Protein AF-A0A3E3I8R4-F1 (afdb_monomer_lite)

Structure (mmCIF, N/CA/C/O backbone):
data_AF-A0A3E3I8R4-F1
#
_entry.id   AF-A0A3E3I8R4-F1
#
loop_
_atom_site.group_PDB
_atom_site.id
_atom_site.type_symbol
_atom_site.label_atom_id
_atom_site.label_alt_id
_atom_site.label_comp_id
_atom_site.label_asym_id
_atom_site.label_entity_id
_atom_site.label_seq_id
_atom_site.pdbx_PDB_ins_code
_atom_site.Cartn_x
_atom_site.Cartn_y
_atom_site.Cartn_z
_atom_site.occupancy
_atom_site.B_iso_or_equiv
_atom_site.auth_seq_id
_atom_site.auth_comp_id
_atom_site.auth_asym_id
_atom_site.auth_atom_id
_atom_site.pdbx_PDB_model_num
ATOM 1 N N . MET A 1 1 ? -31.886 7.170 -50.431 1.00 60.31 1 MET A N 1
ATOM 2 C CA . MET A 1 1 ? -30.454 7.549 -50.516 1.00 60.31 1 MET A CA 1
ATOM 3 C C . MET A 1 1 ? -29.808 7.902 -49.173 1.00 60.31 1 MET A C 1
ATOM 5 O O . MET A 1 1 ? -28.886 7.204 -48.770 1.00 60.31 1 MET A O 1
ATOM 9 N N . MET A 1 2 ? -30.218 8.964 -48.461 1.00 74.00 2 MET A N 1
ATOM 10 C CA . MET A 1 2 ? -29.467 9.435 -47.271 1.00 74.00 2 MET A CA 1
ATOM 11 C C . MET A 1 2 ? -29.488 8.436 -46.097 1.00 74.00 2 MET A C 1
ATOM 13 O O . MET A 1 2 ? -28.448 8.184 -45.492 1.00 74.00 2 MET A O 1
ATOM 17 N N . ASN A 1 3 ? -30.635 7.794 -45.838 1.00 75.12 3 ASN A N 1
ATOM 18 C CA . ASN A 1 3 ? -30.740 6.696 -44.865 1.00 75.12 3 ASN A CA 1
ATOM 19 C C . ASN A 1 3 ? -29.823 5.512 -45.218 1.00 75.12 3 ASN A C 1
ATOM 21 O O . ASN A 1 3 ? -29.057 5.055 -44.375 1.00 75.12 3 ASN A O 1
ATOM 25 N N . GLU A 1 4 ? -29.839 5.058 -46.474 1.00 76.19 4 GLU A N 1
ATOM 26 C CA . GLU A 1 4 ? -28.987 3.957 -46.951 1.00 76.19 4 GLU A CA 1
ATOM 27 C C . GLU A 1 4 ? -27.498 4.280 -46.778 1.00 76.19 4 GLU A C 1
ATOM 29 O O . GLU A 1 4 ? -26.729 3.416 -46.367 1.00 76.19 4 GLU A O 1
ATOM 34 N N . PHE A 1 5 ? -27.087 5.535 -47.003 1.00 80.88 5 PHE A N 1
ATOM 35 C CA . PHE A 1 5 ? -25.712 5.967 -46.750 1.00 80.88 5 PHE A CA 1
ATOM 36 C C . PHE A 1 5 ? -25.342 5.913 -45.258 1.00 80.88 5 PHE A C 1
ATOM 38 O O . PHE A 1 5 ? -24.256 5.450 -44.916 1.00 80.88 5 PHE A O 1
ATOM 45 N N . LEU A 1 6 ? -26.224 6.355 -44.354 1.00 80.44 6 LEU A N 1
ATOM 46 C CA . LEU A 1 6 ? -25.976 6.282 -42.906 1.00 80.44 6 LEU A CA 1
ATOM 47 C C . LEU A 1 6 ? -25.886 4.825 -42.414 1.00 80.44 6 LEU A C 1
ATOM 49 O O . LEU A 1 6 ? -25.048 4.502 -41.571 1.00 80.44 6 LEU A O 1
ATOM 53 N N . LEU A 1 7 ? -26.689 3.930 -42.988 1.00 78.19 7 LEU A N 1
ATOM 54 C CA . LEU A 1 7 ? -26.685 2.494 -42.692 1.00 78.19 7 LEU A CA 1
ATOM 55 C C . LEU A 1 7 ? -25.451 1.783 -43.285 1.00 78.19 7 LEU A C 1
ATOM 57 O O . LEU A 1 7 ? -24.841 0.927 -42.634 1.00 78.19 7 LEU A O 1
ATOM 61 N N . LEU A 1 8 ? -25.003 2.198 -44.473 1.00 82.44 8 LEU A N 1
ATOM 62 C CA . LEU A 1 8 ? -23.723 1.802 -45.066 1.00 82.44 8 LEU A CA 1
ATOM 63 C C . LEU A 1 8 ? -22.542 2.256 -44.190 1.00 82.44 8 LEU A C 1
ATOM 65 O O . LEU A 1 8 ? -21.675 1.450 -43.857 1.00 82.44 8 LEU A O 1
ATOM 69 N N . LEU A 1 9 ? -22.539 3.512 -43.738 1.00 84.94 9 LEU A N 1
ATOM 70 C CA . LEU A 1 9 ? -21.526 4.061 -42.833 1.00 84.94 9 LEU A CA 1
ATOM 71 C C . LEU A 1 9 ? -21.472 3.286 -41.506 1.00 84.94 9 LEU A C 1
ATOM 73 O O . LEU A 1 9 ? -20.385 2.906 -41.060 1.00 84.94 9 LEU A O 1
ATOM 77 N N . LEU A 1 10 ? -22.627 3.011 -40.890 1.00 85.06 10 LEU A N 1
ATOM 78 C CA . LEU A 1 10 ? -22.712 2.268 -39.632 1.00 85.06 10 LEU A CA 1
ATOM 79 C C . LEU A 1 10 ? -22.219 0.824 -39.793 1.00 85.06 10 LEU A C 1
ATOM 81 O O . LEU A 1 10 ? -21.424 0.355 -38.979 1.00 85.06 10 LEU A O 1
ATOM 85 N N . SER A 1 11 ? -22.612 0.134 -40.867 1.00 83.88 11 SER A N 1
ATOM 86 C CA . SER A 1 11 ? -22.164 -1.239 -41.141 1.00 83.88 11 SER A CA 1
ATOM 87 C C . SER A 1 11 ? -20.676 -1.319 -41.525 1.00 83.88 11 SER A C 1
ATOM 89 O O . SER A 1 11 ? -19.992 -2.260 -41.112 1.00 83.88 11 SER A O 1
ATOM 91 N N . MET A 1 12 ? -20.114 -0.311 -42.206 1.00 85.75 12 MET A N 1
ATOM 92 C CA . MET A 1 12 ? -18.659 -0.152 -42.385 1.00 85.75 12 MET A CA 1
ATOM 93 C C . MET A 1 12 ? -17.932 0.092 -41.053 1.00 85.75 12 MET A C 1
ATOM 95 O O . MET A 1 12 ? -16.847 -0.449 -40.834 1.00 85.75 12 MET A O 1
ATOM 99 N N . SER A 1 13 ? -18.537 0.855 -40.138 1.00 88.75 13 SER A N 1
ATOM 100 C CA . SER A 1 13 ? -17.986 1.083 -38.798 1.00 88.75 13 SER A CA 1
ATOM 101 C C . SER A 1 13 ? -17.999 -0.192 -37.945 1.00 88.75 13 SER A C 1
ATOM 103 O O . SER A 1 13 ? -16.994 -0.529 -37.323 1.00 88.75 13 SER A O 1
ATOM 105 N N . LEU A 1 14 ? -19.109 -0.938 -37.949 1.00 86.44 14 LEU A N 1
ATOM 106 C CA . LEU A 1 14 ? -19.294 -2.166 -37.169 1.00 86.44 14 LEU A CA 1
ATOM 107 C C . LEU A 1 14 ? -18.367 -3.300 -37.637 1.00 86.44 14 LEU A C 1
ATOM 109 O O . LEU A 1 14 ? -17.674 -3.912 -36.826 1.00 86.44 14 LEU A O 1
ATOM 113 N N . SER A 1 15 ? -18.302 -3.545 -38.946 1.00 84.56 15 SER A N 1
ATOM 114 C CA . SER A 1 15 ? -17.412 -4.556 -39.542 1.00 84.56 15 SER A CA 1
ATOM 115 C C . SER A 1 15 ? -15.927 -4.229 -39.337 1.00 84.56 15 SER A C 1
ATOM 117 O O . SER A 1 15 ? -15.146 -5.108 -38.966 1.00 84.56 15 SER A O 1
ATOM 119 N N . GLY A 1 16 ? -15.535 -2.959 -39.494 1.00 86.06 16 GLY A N 1
ATOM 120 C CA . GLY A 1 16 ? -14.189 -2.486 -39.165 1.00 86.06 16 GLY A CA 1
ATOM 121 C C . GLY A 1 16 ? -13.847 -2.659 -37.683 1.00 86.06 16 GLY A C 1
ATOM 122 O O . GLY A 1 16 ? -12.745 -3.100 -37.356 1.00 86.06 16 GLY A O 1
ATOM 123 N N . THR A 1 17 ? -14.803 -2.397 -36.785 1.00 89.75 17 THR A N 1
ATOM 124 C CA . THR A 1 17 ? -14.668 -2.655 -35.343 1.00 89.75 17 THR A CA 1
ATOM 125 C C . THR A 1 17 ? -14.473 -4.138 -35.041 1.00 89.75 17 THR A C 1
ATOM 127 O O . THR A 1 17 ? -13.558 -4.478 -34.296 1.00 89.75 17 THR A O 1
ATOM 130 N N . LEU A 1 18 ? -15.272 -5.030 -35.634 1.00 87.50 18 LEU A N 1
ATOM 131 C CA . LEU A 1 18 ? -15.148 -6.477 -35.430 1.00 87.50 18 LEU A CA 1
ATOM 132 C C . LEU A 1 18 ? -13.765 -6.989 -35.868 1.00 87.50 18 LEU A C 1
ATOM 134 O O . LEU A 1 18 ? -13.104 -7.714 -35.122 1.00 87.50 18 LEU A O 1
ATOM 138 N N . LEU A 1 19 ? -13.280 -6.537 -37.030 1.00 85.75 19 LEU A N 1
ATOM 139 C CA . LEU A 1 19 ? -11.938 -6.856 -37.523 1.00 85.75 19 LEU A CA 1
ATOM 140 C C . LEU A 1 19 ? -10.833 -6.290 -36.610 1.00 85.75 19 LEU A C 1
ATOM 142 O O . LEU A 1 19 ? -9.842 -6.971 -36.336 1.00 85.75 19 LEU A O 1
ATOM 146 N N . ALA A 1 20 ? -11.005 -5.069 -36.098 1.00 88.38 20 ALA A N 1
ATOM 147 C CA . ALA A 1 20 ? -10.069 -4.458 -35.157 1.00 88.38 20 ALA A CA 1
ATOM 148 C C . ALA A 1 20 ? -10.009 -5.220 -33.823 1.00 88.38 20 ALA A C 1
ATOM 150 O O . ALA A 1 20 ? -8.918 -5.474 -33.312 1.00 88.38 20 ALA A O 1
ATOM 151 N N . LEU A 1 21 ? -11.160 -5.624 -33.274 1.00 88.88 21 LEU A N 1
ATOM 152 C CA . LEU A 1 21 ? -11.254 -6.413 -32.043 1.00 88.88 21 LEU A CA 1
ATOM 153 C C . LEU A 1 21 ? -10.630 -7.804 -32.210 1.00 88.88 21 LEU A C 1
ATOM 155 O O . LEU A 1 21 ? -9.875 -8.229 -31.336 1.00 88.88 21 LEU A O 1
ATOM 159 N N . LEU A 1 22 ? -10.840 -8.467 -33.352 1.00 86.31 22 LEU A N 1
ATOM 160 C CA . LEU A 1 22 ? -10.169 -9.728 -33.682 1.00 86.31 22 LEU A CA 1
ATOM 161 C C . LEU A 1 22 ? -8.638 -9.568 -33.700 1.00 86.31 22 LEU A C 1
ATOM 163 O O . LEU A 1 22 ? -7.922 -10.371 -33.099 1.00 86.31 22 LEU A O 1
ATOM 167 N N . LEU A 1 23 ? -8.120 -8.499 -34.317 1.00 85.88 23 LEU A N 1
ATOM 168 C CA . LEU A 1 23 ? -6.685 -8.190 -34.296 1.00 85.88 23 LEU A CA 1
ATOM 169 C C . LEU A 1 23 ? -6.168 -7.865 -32.886 1.00 85.88 23 LEU A C 1
ATOM 171 O O . LEU A 1 23 ? -5.058 -8.277 -32.540 1.00 85.88 23 LEU A O 1
ATOM 175 N N . PHE A 1 24 ? -6.954 -7.177 -32.049 1.00 86.62 24 PHE A N 1
ATOM 176 C CA . PHE A 1 24 ? -6.608 -6.938 -30.644 1.00 86.62 24 PHE A CA 1
ATOM 177 C C . PHE A 1 24 ? -6.587 -8.230 -29.810 1.00 86.62 24 PHE A C 1
ATOM 179 O O . PHE A 1 24 ? -5.703 -8.365 -28.961 1.00 86.62 24 PHE A O 1
ATOM 186 N N . LEU A 1 25 ? -7.490 -9.180 -30.072 1.00 85.88 25 LEU A N 1
ATOM 187 C CA . LEU A 1 25 ? -7.561 -10.475 -29.389 1.00 85.88 25 LEU A CA 1
ATOM 188 C C . LEU A 1 25 ? -6.411 -11.408 -29.796 1.00 85.88 25 LEU A C 1
ATOM 190 O O . LEU A 1 25 ? -5.751 -11.985 -28.937 1.00 85.88 25 LEU A O 1
ATOM 194 N N . LEU A 1 26 ? -6.107 -11.505 -31.095 1.00 81.06 26 LEU A N 1
ATOM 195 C CA . LEU A 1 26 ? -5.001 -12.322 -31.616 1.00 81.06 26 LEU A CA 1
ATOM 196 C C . LEU A 1 26 ? -3.614 -11.725 -31.304 1.00 81.06 26 LEU A C 1
ATOM 198 O O . LEU A 1 26 ? -2.593 -12.417 -31.371 1.00 81.06 26 LEU A O 1
ATOM 202 N N . ARG A 1 27 ? -3.554 -10.446 -30.917 1.00 79.50 27 ARG A N 1
ATOM 203 C CA . ARG A 1 27 ? -2.333 -9.676 -30.625 1.00 79.50 27 ARG A CA 1
ATOM 204 C C . ARG A 1 27 ? -1.277 -10.391 -29.764 1.00 79.50 27 ARG A C 1
ATOM 206 O O . ARG A 1 27 ? -0.104 -10.257 -30.116 1.00 79.50 27 ARG A O 1
ATOM 213 N N . PRO A 1 28 ? -1.592 -11.128 -28.676 1.00 75.19 28 PRO A N 1
ATOM 214 C CA . PRO A 1 28 ? -0.574 -11.804 -27.864 1.00 75.19 28 PRO A CA 1
ATOM 215 C C . PRO A 1 28 ? 0.166 -12.905 -28.634 1.00 75.19 28 PRO A C 1
ATOM 217 O O . PRO A 1 28 ? 1.362 -13.101 -28.423 1.00 75.19 28 PRO A O 1
ATOM 220 N N . LEU A 1 29 ? -0.525 -13.583 -29.555 1.00 71.94 29 LEU A N 1
ATOM 221 C CA . LEU A 1 29 ? 0.035 -14.614 -30.430 1.00 71.94 29 LEU A CA 1
ATOM 222 C C . LEU A 1 29 ? 0.825 -13.970 -31.578 1.00 71.94 29 LEU A C 1
ATOM 224 O O . LEU A 1 29 ? 1.994 -14.288 -31.802 1.00 71.94 29 LEU A O 1
ATOM 228 N N . LEU A 1 30 ? 0.223 -12.976 -32.241 1.00 67.81 30 LEU A N 1
ATOM 229 C CA . LEU A 1 30 ? 0.834 -12.237 -33.350 1.00 67.81 30 LEU A CA 1
ATOM 230 C C . LEU A 1 30 ? 2.145 -11.547 -32.935 1.00 67.81 30 LEU A C 1
ATOM 232 O O . LEU A 1 30 ? 3.129 -11.597 -33.674 1.00 67.81 30 LEU A O 1
ATOM 236 N N . LYS A 1 31 ? 2.204 -10.969 -31.725 1.00 67.25 31 LYS A N 1
ATOM 237 C CA . LYS A 1 31 ? 3.404 -10.298 -31.193 1.00 67.25 31 LYS A CA 1
ATOM 238 C C . LYS A 1 31 ? 4.604 -11.218 -30.958 1.00 67.25 31 LYS A C 1
ATOM 240 O O . LYS A 1 31 ? 5.707 -10.679 -30.852 1.00 67.25 31 LYS A O 1
ATOM 245 N N . ARG A 1 32 ? 4.401 -12.537 -30.837 1.00 62.66 32 ARG A N 1
ATOM 246 C CA . ARG A 1 32 ? 5.473 -13.535 -30.650 1.00 62.66 32 ARG A CA 1
ATOM 247 C C . ARG A 1 32 ? 6.059 -14.001 -31.986 1.00 62.66 32 ARG A C 1
ATOM 249 O O . ARG A 1 32 ? 7.252 -14.279 -32.046 1.00 62.66 32 ARG A O 1
ATOM 256 N N . ASN A 1 33 ? 5.242 -14.028 -33.044 1.00 60.78 33 ASN A N 1
ATOM 257 C CA . ASN A 1 33 ? 5.586 -14.697 -34.303 1.00 60.78 33 ASN A CA 1
ATOM 258 C C . ASN A 1 33 ? 5.787 -13.748 -35.503 1.00 60.78 33 ASN A C 1
ATOM 260 O O . ASN A 1 33 ? 6.488 -14.120 -36.437 1.00 60.78 33 ASN A O 1
ATOM 264 N N . LEU A 1 34 ? 5.222 -12.533 -35.515 1.00 66.88 34 LEU A N 1
ATOM 265 C CA . LEU A 1 34 ? 5.316 -11.600 -36.654 1.00 66.88 34 LEU A CA 1
ATOM 266 C C . LEU A 1 34 ? 6.310 -10.448 -36.424 1.00 66.88 34 LEU A C 1
ATOM 268 O O . LEU A 1 34 ? 6.713 -10.152 -35.300 1.00 66.88 34 LEU A O 1
ATOM 272 N N . SER A 1 35 ? 6.726 -9.768 -37.503 1.00 77.62 35 SER A N 1
ATOM 273 C CA . SER A 1 35 ? 7.524 -8.537 -37.385 1.00 77.62 35 SER A CA 1
ATOM 274 C C . SER A 1 35 ? 6.688 -7.344 -36.929 1.00 77.62 35 SER A C 1
ATOM 276 O O . SER A 1 35 ? 5.483 -7.277 -37.180 1.00 77.62 35 SER A O 1
ATOM 278 N N . ARG A 1 36 ? 7.342 -6.368 -36.288 1.00 79.94 36 ARG A N 1
ATOM 279 C CA . ARG A 1 36 ? 6.711 -5.088 -35.947 1.00 79.94 36 ARG A CA 1
ATOM 280 C C . ARG A 1 36 ? 6.315 -4.341 -37.220 1.00 79.94 36 ARG A C 1
ATOM 282 O O . ARG A 1 36 ? 5.225 -3.783 -37.264 1.00 79.94 36 ARG A O 1
ATOM 289 N N . ALA A 1 37 ? 7.125 -4.430 -38.279 1.00 77.94 37 ALA A N 1
ATOM 290 C CA . ALA A 1 37 ? 6.773 -3.901 -39.600 1.00 77.94 37 ALA A CA 1
ATOM 291 C C . ALA A 1 37 ? 5.481 -4.513 -40.188 1.00 77.94 37 ALA A C 1
ATOM 293 O O . ALA A 1 37 ? 4.625 -3.774 -40.666 1.00 77.94 37 ALA A O 1
ATOM 294 N N . TRP A 1 38 ? 5.279 -5.833 -40.106 1.00 77.62 38 TRP A N 1
ATOM 295 C CA . TRP A 1 38 ? 4.032 -6.473 -40.557 1.00 77.62 38 TRP A CA 1
ATOM 296 C C . TRP A 1 38 ? 2.843 -6.091 -39.671 1.00 77.62 38 TRP A C 1
ATOM 298 O O . TRP A 1 38 ? 1.776 -5.765 -40.183 1.00 77.62 38 TRP A O 1
ATOM 308 N N . MET A 1 39 ? 3.045 -6.048 -38.350 1.00 80.19 39 MET A N 1
ATOM 309 C CA . MET A 1 39 ? 2.032 -5.602 -37.387 1.00 80.19 39 MET A CA 1
ATOM 310 C C . MET A 1 39 ? 1.634 -4.126 -37.572 1.00 80.19 39 MET A C 1
ATOM 312 O O . MET A 1 39 ? 0.542 -3.749 -37.171 1.00 80.19 39 MET A O 1
ATOM 316 N N . TYR A 1 40 ? 2.474 -3.294 -38.195 1.00 83.25 40 TYR A N 1
ATOM 317 C CA . TYR A 1 40 ? 2.111 -1.937 -38.609 1.00 83.25 40 TYR A CA 1
ATOM 318 C C . TYR A 1 40 ? 1.206 -1.938 -39.852 1.00 83.25 40 TYR A C 1
ATOM 320 O O . TYR A 1 40 ? 0.130 -1.341 -39.825 1.00 83.25 40 TYR A O 1
ATOM 328 N N . TYR A 1 41 ? 1.594 -2.646 -40.919 1.00 83.88 41 TYR A N 1
ATOM 329 C CA . TYR A 1 41 ? 0.831 -2.646 -42.173 1.00 83.88 41 TYR A CA 1
ATOM 330 C C . TYR A 1 41 ? -0.507 -3.398 -42.090 1.00 83.88 41 TYR A C 1
ATOM 332 O O . TYR A 1 41 ? -1.443 -3.023 -42.790 1.00 83.88 41 TYR A O 1
ATOM 340 N N . ILE A 1 42 ? -0.655 -4.393 -41.207 1.00 84.56 42 ILE A N 1
ATOM 341 C CA . ILE A 1 42 ? -1.899 -5.178 -41.077 1.00 84.56 42 ILE A CA 1
ATOM 342 C C . ILE A 1 42 ? -3.120 -4.314 -40.704 1.00 84.56 42 ILE A C 1
ATOM 344 O O . ILE A 1 42 ? -4.224 -4.558 -41.185 1.00 84.56 42 ILE A O 1
ATOM 348 N N . TRP A 1 43 ? -2.919 -3.238 -39.933 1.00 87.56 43 TRP A N 1
ATOM 349 C CA . TRP A 1 43 ? -3.979 -2.284 -39.586 1.00 87.56 43 TRP A CA 1
ATOM 350 C C . TRP A 1 43 ? -4.475 -1.466 -40.782 1.00 87.56 43 TRP A C 1
ATOM 352 O O . TRP A 1 43 ? -5.573 -0.915 -40.724 1.00 87.56 43 TRP A O 1
ATOM 362 N N . CYS A 1 44 ? -3.716 -1.401 -41.883 1.00 85.62 44 CYS A N 1
ATOM 363 C CA . CYS A 1 44 ? -4.186 -0.747 -43.104 1.00 85.62 44 CYS A CA 1
ATOM 364 C C . CYS A 1 44 ? -5.409 -1.470 -43.680 1.00 85.62 44 CYS A C 1
ATOM 366 O O . CYS A 1 44 ? -6.259 -0.805 -44.253 1.00 85.62 44 CYS A O 1
ATOM 368 N N . ILE A 1 45 ? -5.554 -2.785 -43.456 1.00 85.25 45 ILE A N 1
ATOM 369 C CA . ILE A 1 45 ? -6.749 -3.555 -43.845 1.00 85.25 45 ILE A CA 1
ATOM 370 C C . ILE A 1 45 ? -7.987 -3.043 -43.086 1.00 85.25 45 ILE A C 1
ATOM 372 O O . ILE A 1 45 ? -9.048 -2.884 -43.682 1.00 85.25 45 ILE A O 1
ATOM 376 N N . VAL A 1 46 ? -7.846 -2.703 -41.797 1.00 87.94 46 VAL A N 1
ATOM 377 C CA . VAL A 1 46 ? -8.934 -2.129 -40.982 1.00 87.94 46 VAL A CA 1
ATOM 378 C C . VAL A 1 46 ? -9.331 -0.746 -41.494 1.00 87.94 46 VAL A C 1
ATOM 380 O O . VAL A 1 46 ? -10.511 -0.508 -41.734 1.00 87.94 46 VAL A O 1
ATOM 383 N N . ALA A 1 47 ? -8.365 0.153 -41.721 1.00 86.81 47 ALA A N 1
ATOM 384 C CA . ALA A 1 47 ? -8.660 1.472 -42.286 1.00 86.81 47 ALA A CA 1
ATOM 385 C C . ALA A 1 47 ? -9.300 1.363 -43.678 1.00 86.81 47 ALA A C 1
ATOM 387 O O . ALA A 1 47 ? -10.305 2.013 -43.940 1.00 86.81 47 ALA A O 1
ATOM 388 N N . LEU A 1 48 ? -8.779 0.488 -44.543 1.00 86.38 48 LEU A N 1
ATOM 389 C CA . LEU A 1 48 ? -9.333 0.234 -45.871 1.00 86.38 48 LEU A CA 1
ATOM 390 C C . LEU A 1 48 ? -10.788 -0.253 -45.788 1.00 86.38 48 LEU A C 1
ATOM 392 O O . LEU A 1 48 ? -11.643 0.273 -46.493 1.00 86.38 48 LEU A O 1
ATOM 396 N N . ARG A 1 49 ? -11.095 -1.184 -44.872 1.00 84.38 49 ARG A N 1
ATOM 397 C CA . ARG A 1 49 ? -12.455 -1.702 -44.641 1.00 84.38 49 ARG A CA 1
ATOM 398 C C . ARG A 1 49 ? -13.421 -0.647 -44.088 1.00 84.38 49 ARG A C 1
ATOM 400 O O . ARG A 1 49 ? -14.612 -0.717 -44.386 1.00 84.38 49 ARG A O 1
ATOM 407 N N . MET A 1 50 ? -12.919 0.311 -43.307 1.00 86.94 50 MET A N 1
ATOM 408 C CA . MET A 1 50 ? -13.689 1.442 -42.770 1.00 86.94 50 MET A CA 1
ATOM 409 C C . MET A 1 50 ? -13.812 2.627 -43.745 1.00 86.94 50 MET A C 1
ATOM 411 O O . MET A 1 50 ? -14.631 3.511 -43.502 1.00 86.94 50 MET A O 1
ATOM 415 N N . LEU A 1 51 ? -13.022 2.668 -44.824 1.00 86.56 51 LEU A N 1
ATOM 416 C CA . LEU A 1 51 ? -13.018 3.757 -45.812 1.00 86.56 51 LEU A CA 1
ATOM 417 C C . LEU A 1 51 ? -13.634 3.372 -47.164 1.00 86.56 51 LEU A C 1
ATOM 419 O O . LEU A 1 51 ? -14.165 4.249 -47.838 1.00 86.56 51 LEU A O 1
ATOM 423 N N . LEU A 1 52 ? -13.567 2.101 -47.579 1.00 82.38 52 LEU A N 1
ATOM 424 C CA . LEU A 1 52 ? -14.027 1.659 -48.899 1.00 82.38 52 LEU A CA 1
ATOM 425 C C . LEU A 1 52 ? -15.315 0.812 -48.820 1.00 82.38 52 LEU A C 1
ATOM 427 O O . LEU A 1 52 ? -15.310 -0.234 -48.164 1.00 82.38 52 LEU A O 1
ATOM 431 N N . PRO A 1 53 ? -16.402 1.208 -49.512 1.00 67.69 53 PRO A N 1
ATOM 432 C CA . PRO A 1 53 ? -17.676 0.490 -49.524 1.00 67.69 53 PRO A CA 1
ATOM 433 C C . PRO A 1 53 ? -17.682 -0.647 -50.564 1.00 67.69 53 PRO A C 1
ATOM 435 O O . PRO A 1 53 ? -18.467 -0.636 -51.507 1.00 67.69 53 PRO A O 1
ATOM 438 N N . PHE A 1 54 ? -16.798 -1.638 -50.413 1.00 59.88 54 PHE A N 1
ATOM 439 C CA . PHE A 1 54 ? -16.816 -2.853 -51.240 1.00 59.88 54 PHE A CA 1
ATOM 440 C C . PHE A 1 54 ? -17.460 -4.017 -50.482 1.00 59.88 54 PHE A C 1
ATOM 442 O O . PHE A 1 54 ? -17.030 -4.350 -49.377 1.00 59.88 54 PHE A O 1
ATOM 449 N N . ALA A 1 55 ? -18.478 -4.639 -51.080 1.00 52.88 55 ALA A N 1
ATOM 450 C CA . ALA A 1 55 ? -19.177 -5.791 -50.518 1.00 52.88 55 ALA A CA 1
ATOM 451 C C . ALA A 1 55 ? -19.784 -6.681 -51.628 1.00 52.88 55 ALA A C 1
ATOM 453 O O . ALA A 1 55 ? -20.366 -6.142 -52.573 1.00 52.88 55 ALA A O 1
ATOM 454 N N . PRO A 1 56 ? -19.691 -8.021 -51.532 1.00 50.75 56 PRO A N 1
ATOM 455 C CA . PRO A 1 56 ? -20.524 -8.932 -52.318 1.00 50.75 56 PRO A CA 1
ATOM 456 C C . PRO A 1 56 ? -21.983 -8.920 -51.813 1.00 50.75 56 PRO A C 1
ATOM 458 O O . PRO A 1 56 ? -22.273 -8.412 -50.731 1.00 50.75 56 PRO A O 1
ATOM 461 N N . ARG A 1 57 ? -22.919 -9.482 -52.594 1.00 42.09 57 ARG A N 1
ATOM 462 C CA . ARG A 1 57 ? -24.379 -9.388 -52.349 1.00 42.09 57 ARG A CA 1
ATOM 463 C C . ARG A 1 57 ? -24.918 -10.152 -51.122 1.00 42.09 57 ARG A C 1
ATOM 465 O O . ARG A 1 57 ? -26.084 -9.968 -50.795 1.00 42.09 57 ARG A O 1
ATOM 472 N N . GLN A 1 58 ? -24.129 -10.992 -50.449 1.00 50.03 58 GLN A N 1
ATOM 473 C CA . GLN A 1 58 ? -24.582 -11.798 -49.302 1.00 50.03 58 GLN A CA 1
ATOM 474 C C . GLN A 1 58 ? -23.637 -11.619 -48.107 1.00 50.03 58 GLN A C 1
ATOM 476 O O . GLN A 1 58 ? -22.518 -12.120 -48.134 1.00 50.03 58 GLN A O 1
ATOM 481 N N . ASN A 1 59 ? -24.086 -10.914 -47.060 1.00 53.69 59 ASN A N 1
ATOM 482 C CA . ASN A 1 59 ? -23.267 -10.585 -45.886 1.00 53.69 59 ASN A CA 1
ATOM 483 C C . ASN A 1 59 ? -24.035 -10.815 -44.575 1.00 53.69 59 ASN A C 1
ATOM 485 O O . ASN A 1 59 ? -25.164 -10.350 -44.425 1.00 53.69 59 ASN A O 1
ATOM 489 N N . LEU A 1 60 ? -23.384 -11.446 -43.591 1.00 52.25 60 LEU A N 1
ATOM 490 C CA . LEU A 1 60 ? -23.979 -11.832 -42.299 1.00 52.25 60 LEU A CA 1
ATOM 491 C C . LEU A 1 60 ? -24.541 -10.643 -41.489 1.00 52.25 60 LEU A C 1
ATOM 493 O O . LEU A 1 60 ? -25.528 -10.767 -40.777 1.00 52.25 60 LEU A O 1
ATOM 497 N N . VAL A 1 61 ? -23.919 -9.466 -41.609 1.00 54.12 61 VAL A N 1
ATOM 498 C CA . VAL A 1 61 ? -24.366 -8.234 -40.930 1.00 54.12 61 VAL A CA 1
ATOM 499 C C . VAL A 1 61 ? -25.673 -7.699 -41.535 1.00 54.12 61 VAL A C 1
ATOM 501 O O . VAL A 1 61 ? -26.444 -7.041 -40.842 1.00 54.12 61 VAL A O 1
ATOM 504 N N . GLY A 1 62 ? -25.949 -8.017 -42.805 1.00 51.56 62 GLY A N 1
ATOM 505 C CA . GLY A 1 62 ? -27.204 -7.671 -43.467 1.00 51.56 62 GLY A CA 1
ATOM 506 C C . GLY A 1 62 ? -28.404 -8.383 -42.843 1.00 51.56 62 GLY A C 1
ATOM 507 O O . GLY A 1 62 ? -29.410 -7.732 -42.595 1.00 51.56 62 GLY A O 1
ATOM 508 N N . SER A 1 63 ? -28.295 -9.675 -42.505 1.00 55.34 63 SER A N 1
ATOM 509 C CA . SER A 1 63 ? -29.420 -10.416 -41.907 1.00 55.34 63 SER A CA 1
ATOM 510 C C . SER A 1 63 ? -29.765 -9.952 -40.488 1.00 55.34 63 SER A C 1
ATOM 512 O O . SER A 1 63 ? -30.934 -9.961 -40.120 1.00 55.34 63 SER A O 1
ATOM 514 N N . LEU A 1 64 ? -28.778 -9.491 -39.710 1.00 52.59 64 LEU A N 1
ATOM 515 C CA . LEU A 1 64 ? -28.992 -8.958 -38.356 1.00 52.59 64 LEU A CA 1
ATOM 516 C C . LEU A 1 64 ? -29.613 -7.552 -38.328 1.00 52.59 64 LEU A C 1
ATOM 518 O O . LEU A 1 64 ? -30.225 -7.187 -37.328 1.00 52.59 64 LEU A O 1
ATOM 522 N N . LEU A 1 65 ? -29.439 -6.755 -39.388 1.00 52.78 65 LEU A N 1
ATOM 523 C CA . LEU A 1 65 ? -29.989 -5.395 -39.484 1.00 52.78 65 LEU A CA 1
ATOM 524 C C . LEU A 1 65 ? -31.273 -5.313 -40.324 1.00 52.78 65 LEU A C 1
ATOM 526 O O . LEU A 1 65 ? -32.026 -4.357 -40.161 1.00 52.78 65 LEU A O 1
ATOM 530 N N . ALA A 1 66 ? -31.530 -6.288 -41.202 1.00 50.78 66 ALA A N 1
ATOM 531 C CA . ALA A 1 66 ? -32.700 -6.291 -42.079 1.00 50.78 66 ALA A CA 1
ATOM 532 C C . ALA A 1 66 ? -34.020 -6.622 -41.361 1.00 50.78 66 ALA A C 1
ATOM 534 O O . ALA A 1 66 ? -35.068 -6.191 -41.834 1.00 50.78 66 ALA A O 1
ATOM 535 N N . ASP A 1 67 ? -33.992 -7.356 -40.241 1.00 49.66 67 ASP A N 1
ATOM 536 C CA . ASP A 1 67 ? -35.213 -7.726 -39.513 1.00 49.66 67 ASP A CA 1
ATOM 537 C C . ASP A 1 67 ? -35.059 -7.621 -37.977 1.00 49.66 67 ASP A C 1
ATOM 539 O O . ASP A 1 67 ? -34.781 -8.611 -37.289 1.00 49.66 67 ASP A O 1
ATOM 543 N N . PRO A 1 68 ? -35.279 -6.421 -37.400 1.00 45.53 68 PRO A N 1
ATOM 544 C CA . PRO A 1 68 ? -35.282 -6.217 -35.949 1.00 45.53 68 PRO A CA 1
ATOM 545 C C . PRO A 1 68 ? -36.329 -7.067 -35.209 1.00 45.53 68 PRO A C 1
ATOM 547 O O . PRO A 1 68 ? -36.172 -7.339 -34.017 1.00 45.53 68 PRO A O 1
ATOM 550 N N . SER A 1 69 ? -37.391 -7.506 -35.899 1.00 46.59 69 SER A N 1
ATOM 551 C CA . SER A 1 69 ? -38.466 -8.301 -35.300 1.00 46.59 69 SER A CA 1
ATOM 552 C C . SER A 1 69 ? -38.041 -9.751 -35.044 1.00 46.59 69 SER A C 1
ATOM 554 O O . SER A 1 69 ? -38.442 -10.343 -34.040 1.00 46.59 69 SER A O 1
ATOM 556 N N . ALA A 1 70 ? -37.169 -10.309 -35.890 1.00 49.12 70 ALA A N 1
ATOM 557 C CA . ALA A 1 70 ? -36.642 -11.662 -35.733 1.00 49.12 70 ALA A CA 1
ATOM 558 C C . ALA A 1 70 ? -35.735 -11.789 -34.496 1.00 49.12 70 ALA A C 1
ATOM 560 O O . ALA A 1 70 ? -35.887 -12.728 -33.711 1.00 49.12 70 ALA A O 1
ATOM 561 N N . ALA A 1 71 ? -34.853 -10.809 -34.268 1.00 46.97 71 ALA A N 1
ATOM 562 C CA . ALA A 1 71 ? -34.007 -10.756 -33.074 1.00 46.97 71 ALA A CA 1
ATOM 563 C C . ALA A 1 71 ? -34.840 -10.618 -31.786 1.00 46.97 71 ALA A C 1
ATOM 565 O O . ALA A 1 71 ? -34.562 -11.280 -30.786 1.00 46.97 71 ALA A O 1
ATOM 566 N N . MET A 1 72 ? -35.904 -9.807 -31.824 1.00 44.72 72 MET A N 1
ATOM 567 C CA . MET A 1 72 ? -36.812 -9.638 -30.687 1.00 44.72 72 MET A CA 1
ATOM 568 C C . MET A 1 72 ? -37.612 -10.916 -30.398 1.00 44.72 72 MET A C 1
ATOM 570 O O . MET A 1 72 ? -37.707 -11.311 -29.242 1.00 44.72 72 MET A O 1
ATOM 574 N N . ARG A 1 73 ? -38.080 -11.637 -31.429 1.00 49.84 73 ARG A N 1
ATOM 575 C CA . ARG A 1 73 ? -38.724 -12.958 -31.280 1.00 49.84 73 ARG A CA 1
ATOM 576 C C . ARG A 1 73 ? -37.786 -14.015 -30.688 1.00 49.84 73 ARG A C 1
ATOM 578 O O . ARG A 1 73 ? -38.227 -14.802 -29.856 1.00 49.84 73 ARG A O 1
ATOM 585 N N . GLN A 1 74 ? -36.505 -14.027 -31.065 1.00 46.25 74 GLN A N 1
ATOM 586 C CA . GLN A 1 74 ? -35.514 -14.940 -30.472 1.00 46.25 74 GLN A CA 1
ATOM 587 C C . GLN A 1 74 ? -35.208 -14.604 -29.004 1.00 46.25 74 GLN A C 1
ATOM 589 O O . GLN A 1 74 ? -35.081 -15.515 -28.190 1.00 46.25 74 GLN A O 1
ATOM 594 N N . LEU A 1 75 ? -35.158 -13.318 -28.637 1.00 45.84 75 LEU A N 1
ATOM 595 C CA . LEU A 1 75 ? -35.040 -12.890 -27.237 1.00 45.84 75 LEU A CA 1
ATOM 596 C C . LEU A 1 75 ? -36.293 -13.231 -26.414 1.00 45.84 75 LEU A C 1
ATOM 598 O O . LEU A 1 75 ? -36.157 -13.739 -25.305 1.00 45.84 75 LEU A O 1
ATOM 602 N N . SER A 1 76 ? -37.497 -13.050 -26.967 1.00 45.72 76 SER A N 1
ATOM 603 C CA . SER A 1 76 ? -38.753 -13.459 -26.318 1.00 45.72 76 SER A CA 1
ATOM 604 C C . SER A 1 76 ? -38.853 -14.978 -26.125 1.00 45.72 76 SER A C 1
ATOM 606 O O . SER A 1 76 ? -39.339 -15.439 -25.094 1.00 45.72 76 SER A O 1
ATOM 608 N N . ALA A 1 77 ? -38.351 -15.766 -27.083 1.00 45.94 77 ALA A N 1
ATOM 609 C CA . ALA A 1 77 ? -38.270 -17.221 -26.961 1.00 45.94 77 ALA A CA 1
ATOM 610 C C . ALA A 1 77 ? -37.258 -17.673 -25.892 1.00 45.94 77 ALA A C 1
ATOM 612 O O . ALA A 1 77 ? -37.453 -18.719 -25.283 1.00 45.94 77 ALA A O 1
ATOM 613 N N . LEU A 1 78 ? -36.207 -16.886 -25.625 1.00 42.09 78 LEU A N 1
ATOM 614 C CA . LEU A 1 78 ? -35.254 -17.145 -24.539 1.00 42.09 78 LEU A CA 1
ATOM 615 C C . LEU A 1 78 ? -35.822 -16.788 -23.155 1.00 42.09 78 LEU A C 1
ATOM 617 O O . LEU A 1 78 ? -35.547 -17.508 -22.200 1.00 42.09 78 LEU A O 1
ATOM 621 N N . SER A 1 79 ? -36.647 -15.740 -23.033 1.00 44.12 79 SER A N 1
ATOM 622 C CA . SER A 1 79 ? -37.348 -15.425 -21.773 1.00 44.12 79 SER A CA 1
ATOM 623 C C . SER A 1 79 ? -38.483 -16.402 -21.438 1.00 44.12 79 SER A C 1
ATOM 625 O O . SER A 1 79 ? -38.823 -16.566 -20.271 1.00 44.12 79 SER A O 1
ATOM 627 N N . ALA A 1 80 ? -39.038 -17.098 -22.435 1.00 43.25 80 ALA A N 1
ATOM 628 C CA . ALA A 1 80 ? -40.079 -18.112 -22.241 1.00 43.25 80 ALA A CA 1
ATOM 629 C C . ALA A 1 80 ? -39.570 -19.434 -21.615 1.00 43.25 80 ALA A C 1
ATOM 631 O O . ALA A 1 80 ? -40.360 -20.345 -21.392 1.00 43.25 80 ALA A O 1
ATOM 632 N N . PHE A 1 81 ? -38.268 -19.550 -21.324 1.00 41.09 81 PHE A N 1
ATOM 633 C CA . PHE A 1 81 ? -37.663 -20.703 -20.641 1.00 41.09 81 PHE A CA 1
ATOM 634 C C . PHE A 1 81 ? -37.431 -20.488 -19.132 1.00 41.09 81 PHE A C 1
ATOM 636 O O . PHE A 1 81 ? -36.818 -21.341 -18.491 1.00 41.09 81 PHE A O 1
ATOM 643 N N . THR A 1 82 ? -37.878 -19.364 -18.554 1.00 37.66 82 THR A N 1
ATOM 644 C CA . THR A 1 82 ? -37.537 -18.971 -17.169 1.00 37.66 82 THR A CA 1
ATOM 645 C C . THR A 1 82 ? -38.724 -18.640 -16.255 1.00 37.66 82 THR A C 1
ATOM 647 O O . THR A 1 82 ? -38.524 -17.989 -15.235 1.00 37.66 82 THR A O 1
ATOM 650 N N . GLU A 1 83 ? -39.932 -19.125 -16.555 1.00 36.88 83 GLU A N 1
ATOM 651 C CA . GLU A 1 83 ? -41.064 -19.116 -15.611 1.00 36.88 83 GLU A CA 1
ATOM 652 C C . GLU A 1 83 ? -41.805 -20.462 -15.620 1.00 36.88 83 GLU A C 1
ATOM 654 O O . GLU A 1 83 ? -42.733 -20.654 -16.399 1.00 36.88 83 GLU A O 1
ATOM 659 N N . ASP A 1 84 ? -41.413 -21.383 -14.731 1.00 29.94 84 ASP A N 1
ATOM 660 C CA . ASP A 1 84 ? -42.338 -22.400 -14.206 1.00 29.94 84 ASP A CA 1
ATOM 661 C C . ASP A 1 84 ? -41.893 -22.905 -12.815 1.00 29.94 84 ASP A C 1
ATOM 663 O O . ASP A 1 84 ? -40.993 -23.736 -12.684 1.00 29.94 84 ASP A O 1
ATOM 667 N N . THR A 1 85 ? -42.453 -22.290 -11.766 1.00 29.64 85 THR A N 1
ATOM 668 C CA . THR A 1 85 ? -42.549 -22.699 -10.339 1.00 29.64 85 THR A CA 1
ATOM 669 C C . THR A 1 85 ? -42.947 -21.449 -9.535 1.00 29.64 85 THR A C 1
ATOM 671 O O . THR A 1 85 ? -42.244 -20.449 -9.592 1.00 29.64 85 THR A O 1
ATOM 674 N N . ALA A 1 86 ? -44.001 -21.378 -8.720 1.00 27.83 86 ALA A N 1
ATOM 675 C CA . ALA A 1 86 ? -45.144 -22.245 -8.396 1.00 27.83 86 ALA A CA 1
ATOM 676 C C . ALA A 1 86 ? -46.182 -21.337 -7.647 1.00 27.83 86 ALA A C 1
ATOM 678 O O . ALA A 1 86 ? -46.032 -20.116 -7.679 1.00 27.83 86 ALA A O 1
ATOM 679 N N . PRO A 1 87 ? -47.109 -21.848 -6.813 1.00 41.16 87 PRO A N 1
ATOM 680 C CA . PRO A 1 87 ? -48.304 -22.643 -7.110 1.00 41.16 87 PRO A CA 1
ATOM 681 C C . PRO A 1 87 ? -49.621 -21.908 -6.742 1.00 41.16 87 PRO A C 1
ATOM 683 O O . PRO A 1 87 ? -49.628 -21.016 -5.896 1.00 41.16 87 PRO A O 1
ATOM 686 N N . ALA A 1 88 ? -50.771 -22.373 -7.246 1.00 28.33 88 ALA A N 1
ATOM 687 C CA . ALA A 1 88 ? -52.082 -22.116 -6.625 1.00 28.33 88 ALA A CA 1
ATOM 688 C C . ALA A 1 88 ? -53.092 -23.229 -6.961 1.00 28.33 88 ALA A C 1
ATOM 690 O O . ALA A 1 88 ? -53.082 -23.761 -8.070 1.00 28.33 88 ALA A O 1
ATOM 691 N N . ALA A 1 89 ? -53.955 -23.584 -6.004 1.00 27.47 89 ALA A N 1
ATOM 692 C CA . ALA A 1 89 ? -54.971 -24.626 -6.158 1.00 27.47 89 ALA A CA 1
ATOM 693 C C . ALA A 1 89 ? -56.389 -24.058 -6.407 1.00 27.47 89 ALA A C 1
ATOM 695 O O . ALA A 1 89 ? -56.670 -22.894 -6.137 1.00 27.47 89 ALA A O 1
ATOM 696 N N . LEU A 1 90 ? -57.247 -24.944 -6.925 1.00 23.98 90 LEU A N 1
ATOM 697 C CA . LEU A 1 90 ? -58.694 -24.854 -7.225 1.00 23.98 90 LEU A CA 1
ATOM 698 C C . LEU A 1 90 ? -59.575 -24.441 -6.006 1.00 23.98 90 LEU A C 1
ATOM 700 O O . LEU A 1 90 ? -59.028 -24.420 -4.902 1.00 23.98 90 LEU A O 1
ATOM 704 N N . PRO A 1 91 ? -60.918 -24.210 -6.123 1.00 39.81 91 PRO A N 1
ATOM 705 C CA . PRO A 1 91 ? -61.836 -24.523 -7.247 1.00 39.81 91 PRO A CA 1
ATOM 706 C C . PRO A 1 91 ? -62.913 -23.456 -7.611 1.00 39.81 91 PRO A C 1
ATOM 708 O O . PRO A 1 91 ? -63.181 -22.544 -6.832 1.00 39.81 91 PRO A O 1
ATOM 711 N N . SER A 1 92 ? -63.620 -23.639 -8.746 1.00 26.59 92 SER A N 1
ATOM 712 C CA . SER A 1 92 ? -65.104 -23.806 -8.809 1.00 26.59 92 SER A CA 1
ATOM 713 C C . SER A 1 92 ? -65.697 -23.725 -10.235 1.00 26.59 92 SER A C 1
ATOM 715 O O . SER A 1 92 ? -65.691 -22.680 -10.874 1.00 26.59 92 SER A O 1
ATOM 717 N N . ASP A 1 93 ? -66.224 -24.859 -10.695 1.00 27.45 93 ASP A N 1
ATOM 718 C CA . ASP A 1 93 ? -67.564 -25.082 -11.274 1.00 27.45 93 ASP A CA 1
ATOM 719 C C . ASP A 1 93 ? -68.335 -24.025 -12.128 1.00 27.45 93 ASP A C 1
ATOM 721 O O . ASP A 1 93 ? -68.871 -23.040 -11.636 1.00 27.45 93 ASP A O 1
ATOM 725 N N . GLN A 1 94 ? -68.580 -24.439 -13.385 1.00 29.72 94 GLN A N 1
ATOM 726 C CA . GLN A 1 94 ? -69.906 -24.748 -13.980 1.00 29.72 94 GLN A CA 1
ATOM 727 C C . GLN A 1 94 ? -70.856 -23.723 -14.662 1.00 29.72 94 GLN A C 1
ATOM 729 O O . GLN A 1 94 ? -71.276 -22.709 -14.124 1.00 29.72 94 GLN A O 1
ATOM 734 N N . VAL A 1 95 ? -71.362 -24.224 -15.809 1.00 26.09 95 VAL A N 1
ATOM 735 C CA . VAL A 1 95 ? -72.765 -24.203 -16.298 1.00 26.09 95 VAL A CA 1
ATOM 736 C C . VAL A 1 95 ? -73.277 -22.967 -17.067 1.00 26.09 95 VAL A C 1
ATOM 738 O O . VAL A 1 95 ? -73.933 -22.058 -16.571 1.00 26.09 95 VAL A O 1
ATOM 741 N N . LEU A 1 96 ? -73.030 -23.052 -18.381 1.00 25.47 96 LEU A N 1
ATOM 742 C CA . LEU A 1 96 ? -74.002 -22.961 -19.486 1.00 25.47 96 LEU A CA 1
ATOM 743 C C . LEU A 1 96 ? -75.496 -22.863 -19.100 1.00 25.47 96 LEU A C 1
ATOM 745 O O . LEU A 1 96 ? -75.992 -23.687 -18.341 1.00 25.47 96 LEU A O 1
ATOM 749 N N . ASN A 1 97 ? -76.267 -22.019 -19.796 1.00 26.62 97 ASN A N 1
ATOM 750 C CA . ASN A 1 97 ? -77.722 -22.191 -19.869 1.00 26.62 97 ASN A CA 1
ATOM 751 C C . ASN A 1 97 ? -78.268 -21.903 -21.285 1.00 26.62 97 ASN A C 1
ATOM 753 O O . ASN A 1 97 ? -78.132 -20.785 -21.760 1.00 26.62 97 ASN A O 1
ATOM 757 N N . ASN A 1 98 ? -78.887 -22.930 -21.895 1.00 28.20 98 ASN A N 1
ATOM 758 C CA . ASN A 1 98 ? -80.109 -22.925 -22.735 1.00 28.20 98 ASN A CA 1
ATOM 759 C C . ASN A 1 98 ? -80.247 -21.904 -23.911 1.00 28.20 98 ASN A C 1
ATOM 761 O O . ASN A 1 98 ? -80.052 -20.715 -23.740 1.00 28.20 98 ASN A O 1
ATOM 765 N N . ALA A 1 99 ? -80.711 -22.231 -25.128 1.00 27.14 99 ALA A N 1
ATOM 766 C CA . ALA A 1 99 ? -81.607 -23.309 -25.556 1.00 27.14 99 ALA A CA 1
ATOM 767 C C . ALA A 1 99 ? -81.633 -23.527 -27.094 1.00 27.14 99 ALA A C 1
ATOM 769 O O . ALA A 1 99 ? -81.611 -22.593 -27.887 1.00 27.14 99 ALA A O 1
ATOM 770 N N . VAL A 1 100 ? -81.789 -24.800 -27.464 1.00 26.05 100 VAL A N 1
ATOM 771 C CA . VAL A 1 100 ? -82.430 -25.406 -28.654 1.00 26.05 100 VAL A CA 1
ATOM 772 C C . VAL A 1 100 ? -83.198 -24.493 -29.642 1.00 26.05 100 VAL A C 1
ATOM 774 O O . VAL A 1 100 ? -84.229 -23.932 -29.277 1.00 26.05 100 VAL A O 1
ATOM 777 N N . SER A 1 101 ? -82.856 -24.562 -30.945 1.00 26.06 101 SER A N 1
ATOM 778 C CA . SER A 1 101 ? -83.788 -24.979 -32.032 1.00 26.06 101 SER A CA 1
ATOM 779 C C . SER A 1 101 ? -83.119 -25.182 -33.409 1.00 26.06 101 SER A C 1
ATOM 781 O O . SER A 1 101 ? -82.068 -24.623 -33.701 1.00 26.06 101 SER A O 1
ATOM 783 N N . LYS A 1 102 ? -83.726 -26.047 -34.239 1.00 28.25 102 LYS A N 1
ATOM 784 C CA . LYS A 1 102 ? -83.240 -26.541 -35.551 1.00 28.25 102 LYS A CA 1
ATOM 785 C C . LYS A 1 102 ? -83.533 -25.579 -36.718 1.00 28.25 102 LYS A C 1
ATOM 787 O O . LYS A 1 102 ? -84.637 -25.051 -36.753 1.00 28.25 102 LYS A O 1
ATOM 792 N N . ALA A 1 103 ? -82.670 -25.563 -37.748 1.00 24.28 103 ALA A N 1
ATOM 793 C CA . ALA A 1 103 ? -83.022 -25.964 -39.133 1.00 24.28 103 ALA A CA 1
ATOM 794 C C . ALA A 1 103 ? -81.817 -25.936 -40.119 1.00 24.28 103 ALA A C 1
ATOM 796 O O . ALA A 1 103 ? -81.050 -24.982 -40.153 1.00 24.28 103 ALA A O 1
ATOM 797 N N . PHE A 1 104 ? -81.711 -26.981 -40.949 1.00 23.66 104 PHE A N 1
ATOM 798 C CA . PHE A 1 104 ? -81.025 -27.061 -42.264 1.00 23.66 104 PHE A CA 1
ATOM 799 C C . PHE A 1 104 ? -82.141 -27.122 -43.360 1.00 23.66 104 PHE A C 1
ATOM 801 O O . PHE A 1 104 ? -83.303 -27.162 -42.936 1.00 23.66 104 PHE A O 1
ATOM 808 N N . PRO A 1 105 ? -81.914 -27.204 -44.704 1.00 41.84 105 PRO A N 1
ATOM 809 C CA . PRO A 1 105 ? -80.682 -27.448 -45.492 1.00 41.84 105 PRO A CA 1
ATOM 810 C C . PRO A 1 105 ? -80.548 -26.443 -46.699 1.00 41.84 105 PRO A C 1
ATOM 812 O O . PRO A 1 105 ? -81.071 -25.343 -46.580 1.00 41.84 105 PRO A O 1
ATOM 815 N N . GLU A 1 106 ? -79.891 -26.643 -47.864 1.00 27.45 106 GLU A N 1
ATOM 816 C CA . GLU A 1 106 ? -78.974 -27.684 -48.384 1.00 27.45 106 GLU A CA 1
ATOM 817 C C . GLU A 1 106 ? -77.972 -27.121 -49.453 1.00 27.45 106 GLU A C 1
ATOM 819 O O . GLU A 1 106 ? -78.415 -26.646 -50.487 1.00 27.45 106 GLU A O 1
ATOM 824 N N . LYS A 1 107 ? -76.643 -27.259 -49.228 1.00 28.14 107 LYS A N 1
ATOM 825 C CA . LYS A 1 107 ? -75.594 -27.838 -50.138 1.00 28.14 107 LYS A CA 1
ATOM 826 C C . LYS A 1 107 ? -75.336 -27.320 -51.584 1.00 28.14 107 LYS A C 1
ATOM 828 O O . LYS A 1 107 ? -76.233 -26.939 -52.316 1.00 28.14 107 LYS A O 1
ATOM 833 N N . ALA A 1 108 ? -74.093 -27.594 -52.028 1.00 27.25 108 ALA A N 1
ATOM 834 C CA . ALA A 1 108 ? -73.602 -27.702 -53.423 1.00 27.25 108 ALA A CA 1
ATOM 835 C C . ALA A 1 108 ? -73.466 -26.392 -54.245 1.00 27.25 108 ALA A C 1
ATOM 837 O O . ALA A 1 108 ? -74.214 -25.450 -54.045 1.00 27.25 108 ALA A O 1
ATOM 838 N N . SER A 1 109 ? -72.553 -26.263 -55.223 1.00 24.72 109 SER A N 1
ATOM 839 C CA . SER A 1 109 ? -71.305 -26.989 -55.549 1.00 24.72 109 SER A CA 1
ATOM 840 C C . SER A 1 109 ? -70.533 -26.207 -56.634 1.00 24.72 109 SER A C 1
ATOM 842 O O . SER A 1 109 ? -71.158 -25.648 -57.524 1.00 24.72 109 SER A O 1
ATOM 844 N N . GLY A 1 110 ? -69.195 -26.267 -56.625 1.00 25.27 110 GLY A N 1
ATOM 845 C CA . GLY A 1 110 ? -68.418 -26.421 -57.866 1.00 25.27 110 GLY A CA 1
ATOM 846 C C . GLY A 1 110 ? -68.107 -25.209 -58.769 1.00 25.27 110 GLY A C 1
ATOM 847 O O . GLY A 1 110 ? -68.896 -24.824 -59.617 1.00 25.27 110 GLY A O 1
ATOM 848 N N . SER A 1 111 ? -66.813 -24.865 -58.777 1.00 25.28 111 SER A N 1
ATOM 849 C CA . SER A 1 111 ? -65.946 -24.968 -59.972 1.00 25.28 111 SER A CA 1
ATOM 850 C C . SER A 1 111 ? -65.859 -23.839 -61.029 1.00 25.28 111 SER A C 1
ATOM 852 O O . SER A 1 111 ? -66.666 -23.769 -61.944 1.00 25.28 111 SER A O 1
ATOM 854 N N . VAL A 1 112 ? -64.707 -23.143 -60.998 1.00 25.58 112 VAL A N 1
ATOM 855 C CA . VAL A 1 112 ? -63.756 -22.864 -62.116 1.00 25.58 112 VAL A CA 1
ATOM 856 C C . VAL A 1 112 ? -64.302 -22.302 -63.454 1.00 25.58 112 VAL A C 1
ATOM 858 O O . VAL A 1 112 ? -64.967 -23.030 -64.183 1.00 25.58 112 VAL A O 1
ATOM 861 N N . LYS A 1 113 ? -63.846 -21.098 -63.873 1.00 25.03 113 LYS A N 1
ATOM 862 C CA . LYS A 1 113 ? -62.931 -20.908 -65.039 1.00 25.03 113 LYS A CA 1
ATOM 863 C C . LYS A 1 113 ? -62.566 -19.451 -65.405 1.00 25.03 113 LYS A C 1
ATOM 865 O O . LYS A 1 113 ? -63.410 -18.569 -65.433 1.00 25.03 113 LYS A O 1
ATOM 870 N N . ASP A 1 114 ? -61.282 -19.291 -65.735 1.00 25.41 114 ASP A N 1
ATOM 871 C CA . ASP A 1 114 ? -60.668 -18.538 -66.846 1.00 25.41 114 ASP A CA 1
ATOM 872 C C . ASP A 1 114 ? -61.087 -17.085 -67.183 1.00 25.41 114 ASP A C 1
ATOM 874 O O . ASP A 1 114 ? -62.046 -16.813 -67.895 1.00 25.41 114 ASP A O 1
ATOM 878 N N . ALA A 1 115 ? -60.212 -16.163 -66.764 1.00 28.41 115 ALA A N 1
ATOM 879 C CA . ALA A 1 115 ? -59.468 -15.206 -67.601 1.00 28.41 115 ALA A CA 1
ATOM 880 C C . ALA A 1 115 ? -60.103 -14.576 -68.870 1.00 28.41 115 ALA A C 1
ATOM 882 O O . ALA A 1 115 ? -60.200 -15.220 -69.913 1.00 28.41 115 ALA A O 1
ATOM 883 N N . ALA A 1 116 ? -60.235 -13.239 -68.855 1.00 26.00 116 ALA A N 1
ATOM 884 C CA . ALA A 1 116 ? -59.983 -12.385 -70.025 1.00 26.00 116 ALA A CA 1
ATOM 885 C C . ALA A 1 116 ? -59.604 -10.931 -69.640 1.00 26.00 116 ALA A C 1
ATOM 887 O O . ALA A 1 116 ? -60.196 -10.342 -68.746 1.00 26.00 116 ALA A O 1
ATOM 888 N N . GLN A 1 117 ? -58.622 -10.383 -70.367 1.00 27.11 117 GLN A N 1
ATOM 889 C CA . GLN A 1 117 ? -58.480 -8.988 -70.837 1.00 27.11 117 GLN A CA 1
ATOM 890 C C . GLN A 1 117 ? -58.649 -7.754 -69.901 1.00 27.11 117 GLN A C 1
ATOM 892 O O . GLN A 1 117 ? -59.712 -7.426 -69.391 1.00 27.11 117 GLN A O 1
ATOM 897 N N . LYS A 1 118 ? -57.571 -6.948 -69.876 1.00 30.66 118 LYS A N 1
ATOM 898 C CA . LYS A 1 118 ? -57.540 -5.461 -69.788 1.00 30.66 118 LYS A CA 1
ATOM 899 C C . LYS A 1 118 ? -58.409 -4.842 -70.935 1.00 30.66 118 LYS A C 1
ATOM 901 O O . LYS A 1 118 ? -58.516 -5.539 -71.945 1.00 30.66 118 LYS A O 1
ATOM 906 N N . PRO A 1 119 ? -58.866 -3.558 -70.928 1.00 45.97 119 PRO A N 1
ATOM 907 C CA . PRO A 1 119 ? -58.390 -2.459 -70.075 1.00 45.97 119 PRO A CA 1
ATOM 908 C C . PRO A 1 119 ? -59.407 -1.345 -69.670 1.00 45.97 119 PRO A C 1
ATOM 910 O O . PRO A 1 119 ? -60.600 -1.437 -69.915 1.00 45.97 119 PRO A O 1
ATOM 913 N N . ASP A 1 120 ? -58.846 -0.270 -69.097 1.00 28.55 120 ASP A N 1
ATOM 914 C CA . ASP A 1 120 ? -59.223 1.151 -69.250 1.00 28.55 120 ASP A CA 1
ATOM 915 C C . ASP A 1 120 ? -60.459 1.790 -68.559 1.00 28.55 120 ASP A C 1
ATOM 917 O O . ASP A 1 120 ? -61.604 1.656 -68.965 1.00 28.55 120 ASP A O 1
ATOM 921 N N . THR A 1 121 ? -60.113 2.734 -67.665 1.00 28.19 121 THR A N 1
ATOM 922 C CA . THR A 1 121 ? -60.590 4.141 -67.595 1.00 28.19 121 THR A CA 1
ATOM 923 C C . THR A 1 121 ? -61.985 4.538 -67.079 1.00 28.19 121 THR A C 1
ATOM 925 O O . THR A 1 121 ? -62.991 3.960 -67.447 1.00 28.19 121 THR A O 1
ATOM 928 N N . LEU A 1 122 ? -61.980 5.679 -66.353 1.00 28.41 122 LEU A N 1
ATOM 929 C CA . LEU A 1 122 ? -62.988 6.769 -66.309 1.00 28.41 122 LEU A CA 1
ATOM 930 C C . LEU A 1 122 ? -64.458 6.373 -65.994 1.00 28.41 122 LEU A C 1
ATOM 932 O O . LEU A 1 122 ? -65.109 5.686 -66.759 1.00 28.41 122 LEU A O 1
ATOM 936 N N . SER A 1 123 ? -65.128 6.908 -64.965 1.00 27.66 123 SER A N 1
ATOM 937 C CA . SER A 1 123 ? -65.194 8.341 -64.654 1.00 27.66 123 SER A CA 1
ATOM 938 C C . SER A 1 123 ? -65.933 8.656 -63.335 1.00 27.66 123 SER A C 1
ATOM 940 O O . SER A 1 123 ? -66.820 7.925 -62.913 1.00 27.66 123 SER A O 1
ATOM 942 N N . ALA A 1 124 ? -65.543 9.795 -62.758 1.00 29.53 124 ALA A N 1
ATOM 943 C CA . ALA A 1 124 ? -66.208 10.721 -61.829 1.00 29.53 124 ALA A CA 1
ATOM 944 C C . ALA A 1 124 ? -67.625 10.461 -61.260 1.00 29.53 124 ALA A C 1
ATOM 946 O O . ALA A 1 124 ? -68.564 10.193 -62.004 1.00 29.53 124 ALA A O 1
ATOM 947 N N . ALA A 1 125 ? -67.784 10.816 -59.970 1.00 29.61 125 ALA A N 1
ATOM 948 C CA . ALA A 1 125 ? -68.643 11.904 -59.426 1.00 29.61 125 ALA A CA 1
ATOM 949 C C . ALA A 1 125 ? -69.050 11.579 -57.961 1.00 29.61 125 ALA A C 1
ATOM 951 O O . ALA A 1 125 ? -69.224 10.409 -57.650 1.00 29.61 125 ALA A O 1
ATOM 952 N N . VAL A 1 126 ? -69.256 12.483 -56.988 1.00 31.81 126 VAL A N 1
ATOM 953 C CA . VAL A 1 126 ? -69.115 13.955 -56.809 1.00 31.81 126 VAL A CA 1
ATOM 954 C C . VAL A 1 126 ? -69.134 14.222 -55.264 1.00 31.81 126 VAL A C 1
ATOM 956 O O . VAL A 1 126 ? -69.448 13.288 -54.524 1.00 31.81 126 VAL A O 1
ATOM 959 N N . PRO A 1 127 ? -68.726 15.394 -54.718 1.00 51.50 127 PRO A N 1
ATOM 960 C CA . PRO A 1 127 ? -68.121 15.459 -53.373 1.00 51.50 127 PRO A CA 1
ATOM 961 C C . PRO A 1 127 ? -69.003 16.034 -52.243 1.00 51.50 127 PRO A C 1
ATOM 963 O O . PRO A 1 127 ? -70.021 16.675 -52.490 1.00 51.50 127 PRO A O 1
ATOM 966 N N . ALA A 1 128 ? -68.515 15.920 -51.000 1.00 27.78 128 ALA A N 1
ATOM 967 C CA . ALA A 1 128 ? -68.862 16.780 -49.859 1.00 27.78 128 ALA A CA 1
ATOM 968 C C . ALA A 1 128 ? -67.642 16.944 -48.921 1.00 27.78 128 ALA A C 1
ATOM 970 O O . ALA A 1 128 ? -66.695 16.162 -48.999 1.00 27.78 128 ALA A O 1
ATOM 971 N N . ALA A 1 129 ? -67.625 18.003 -48.105 1.00 33.91 129 ALA A N 1
ATOM 972 C CA . ALA A 1 129 ? -66.422 18.527 -47.446 1.00 33.91 129 ALA A CA 1
ATOM 973 C C . ALA A 1 129 ? -66.278 18.163 -45.948 1.00 33.91 129 ALA A C 1
ATOM 975 O O . ALA A 1 129 ? -67.197 17.622 -45.344 1.00 33.91 129 ALA A O 1
ATOM 976 N N . LEU A 1 130 ? -65.136 18.583 -45.379 1.00 34.91 130 LEU A N 1
ATOM 977 C CA . LEU A 1 130 ? -64.682 18.469 -43.980 1.00 34.91 130 LEU A CA 1
ATOM 978 C C . LEU A 1 130 ? -64.305 17.054 -43.498 1.00 34.91 130 LEU A C 1
ATOM 980 O O . LEU A 1 130 ? -65.129 16.322 -42.971 1.00 34.91 130 LEU A O 1
ATOM 984 N N . ASP A 1 131 ? -63.006 16.738 -43.544 1.00 30.98 131 ASP A N 1
ATOM 985 C CA . ASP A 1 131 ? -62.196 16.958 -42.336 1.00 30.98 131 ASP A CA 1
ATOM 986 C C . ASP A 1 131 ? -60.692 17.052 -42.647 1.00 30.98 131 ASP A C 1
ATOM 988 O O . ASP A 1 131 ? -60.150 16.316 -43.475 1.00 30.98 131 ASP A O 1
ATOM 992 N N . SER A 1 132 ? -59.997 17.979 -41.987 1.00 36.59 132 SER A N 1
ATOM 993 C CA . SER A 1 132 ? -58.550 18.153 -42.140 1.00 36.59 132 SER A CA 1
ATOM 994 C C . SER A 1 132 ? -57.794 17.184 -41.231 1.00 36.59 132 SER A C 1
ATOM 996 O O . SER A 1 132 ? -57.445 17.525 -40.099 1.00 36.59 132 SER A O 1
ATOM 998 N N . ALA A 1 133 ? -57.503 15.984 -41.735 1.00 39.41 133 ALA A N 1
ATOM 999 C CA . ALA A 1 133 ? -56.528 15.100 -41.102 1.00 39.41 133 ALA A CA 1
ATOM 1000 C C . ALA A 1 133 ? -55.152 15.802 -41.016 1.00 39.41 133 ALA A C 1
ATOM 1002 O O . ALA A 1 133 ? -54.750 16.468 -41.978 1.00 39.41 133 ALA A O 1
ATOM 1003 N N . PRO A 1 134 ? -54.408 15.678 -39.899 1.00 41.03 134 PRO A N 1
ATOM 1004 C CA . PRO A 1 134 ? -53.091 16.294 -39.779 1.00 41.03 134 PRO A CA 1
ATOM 1005 C C . PRO A 1 134 ? -52.132 15.694 -40.820 1.00 41.03 134 PRO A C 1
ATOM 1007 O O . PRO A 1 134 ? -52.164 14.481 -41.054 1.00 41.03 134 PRO A O 1
ATOM 1010 N N . PRO A 1 135 ? -51.268 16.505 -41.457 1.00 43.66 135 PRO A N 1
ATOM 1011 C CA . PRO A 1 135 ? -50.387 16.012 -42.504 1.00 43.66 135 PRO A CA 1
ATOM 1012 C C . PRO A 1 135 ? -49.386 15.008 -41.930 1.00 43.66 135 PRO A C 1
ATOM 1014 O O . PRO A 1 135 ? -48.787 15.238 -40.878 1.00 43.66 135 PRO A O 1
ATOM 1017 N N . ALA A 1 136 ? -49.165 13.915 -42.662 1.00 50.78 136 ALA A N 1
ATOM 1018 C CA . ALA A 1 136 ? -48.110 12.960 -42.360 1.00 50.78 136 ALA A CA 1
ATOM 1019 C C . ALA A 1 136 ? -46.745 13.670 -42.406 1.00 50.78 136 ALA A C 1
ATOM 1021 O O . ALA A 1 136 ? -46.206 13.948 -43.479 1.00 50.78 136 ALA A O 1
ATOM 1022 N N . LEU A 1 137 ? -46.194 13.989 -41.232 1.00 41.47 137 LEU A N 1
ATOM 1023 C CA . LEU A 1 137 ? -44.875 14.598 -41.114 1.00 41.47 137 LEU A CA 1
ATOM 1024 C C . LEU A 1 137 ? -43.819 13.593 -41.582 1.00 41.47 137 LEU A C 1
ATOM 1026 O O . LEU A 1 137 ? -43.596 12.557 -40.958 1.00 41.47 137 LEU A O 1
ATOM 1030 N N . ALA A 1 138 ? -43.209 13.911 -42.723 1.00 48.50 138 ALA A N 1
ATOM 1031 C CA . ALA A 1 138 ? -42.257 13.062 -43.419 1.00 48.50 138 ALA A CA 1
ATOM 1032 C C . ALA A 1 138 ? -41.113 12.586 -42.507 1.00 48.50 138 ALA A C 1
ATOM 1034 O O . ALA A 1 138 ? -40.592 13.351 -41.699 1.00 48.50 138 ALA A O 1
ATOM 1035 N N . ALA A 1 139 ? -40.653 11.348 -42.716 1.00 51.88 139 ALA A N 1
ATOM 1036 C CA . ALA A 1 139 ? -39.465 10.790 -42.058 1.00 51.88 139 ALA A CA 1
ATOM 1037 C C . ALA A 1 139 ? -38.127 11.268 -42.680 1.00 51.88 139 ALA A C 1
ATOM 1039 O O . ALA A 1 139 ? -37.049 10.973 -42.162 1.00 51.88 139 ALA A O 1
ATOM 1040 N N . GLU A 1 140 ? -38.186 12.043 -43.767 1.00 57.59 140 GLU A N 1
ATOM 1041 C CA . GLU A 1 140 ? -37.028 12.567 -44.506 1.00 57.59 140 GLU A CA 1
ATOM 1042 C C . GLU A 1 140 ? -36.174 13.657 -43.803 1.00 57.59 140 GLU A C 1
ATOM 1044 O O . GLU A 1 140 ? -34.964 13.677 -44.043 1.00 57.59 140 GLU A O 1
ATOM 1049 N N . PRO A 1 141 ? -36.679 14.559 -42.928 1.00 67.00 141 PRO A N 1
ATOM 1050 C CA . PRO A 1 141 ? -35.841 15.627 -42.382 1.00 67.00 141 PRO A CA 1
ATOM 1051 C C . PRO A 1 141 ? -34.826 15.093 -41.365 1.00 67.00 141 PRO A C 1
ATOM 1053 O O . PRO A 1 141 ? -33.718 15.616 -41.281 1.00 67.00 141 PRO A O 1
ATOM 1056 N N . VAL A 1 142 ? -35.153 14.032 -40.618 1.00 77.19 142 VAL A N 1
ATOM 1057 C CA . VAL A 1 142 ? -34.265 13.479 -39.580 1.00 77.19 142 VAL A CA 1
ATOM 1058 C C . VAL A 1 142 ? -33.007 12.871 -40.202 1.00 77.19 142 VAL A C 1
ATOM 1060 O O . VAL A 1 142 ? -31.899 13.141 -39.742 1.00 77.19 142 VAL A O 1
ATOM 1063 N N . SER A 1 143 ? -33.152 12.100 -41.281 1.00 76.81 143 SER A N 1
ATOM 1064 C CA . SER A 1 143 ? -32.019 11.484 -41.982 1.00 76.81 143 SER A CA 1
ATOM 1065 C C . SER A 1 143 ? -31.131 12.530 -42.666 1.00 76.81 143 SER A C 1
ATOM 1067 O O . SER A 1 143 ? -29.901 12.434 -42.608 1.00 76.81 143 SER A O 1
ATOM 1069 N N . ALA A 1 144 ? -31.737 13.580 -43.231 1.00 81.50 144 ALA A N 1
ATOM 1070 C CA . ALA A 1 144 ? -31.024 14.709 -43.813 1.00 81.50 144 ALA A CA 1
ATOM 1071 C C . ALA A 1 144 ? -30.245 15.519 -42.761 1.00 81.50 144 ALA A C 1
ATOM 1073 O O . ALA A 1 144 ? -29.070 15.836 -42.971 1.00 81.50 144 ALA A O 1
ATOM 1074 N N . VAL A 1 145 ? -30.854 15.798 -41.604 1.00 85.25 145 VAL A N 1
ATOM 1075 C CA . VAL A 1 145 ? -30.202 16.467 -40.466 1.00 85.25 145 VAL A CA 1
ATOM 1076 C C . VAL A 1 145 ? -29.063 15.612 -39.900 1.00 85.25 145 VAL A C 1
ATOM 1078 O O . VAL A 1 145 ? -27.974 16.132 -39.672 1.00 85.25 145 VAL A O 1
ATOM 1081 N N . LEU A 1 146 ? -29.248 14.298 -39.738 1.00 86.19 146 LEU A N 1
ATOM 1082 C CA . LEU A 1 146 ? -28.192 13.407 -39.239 1.00 86.19 146 LEU A CA 1
ATOM 1083 C C . LEU A 1 146 ? -27.004 13.306 -40.204 1.00 86.19 146 LEU A C 1
ATOM 1085 O O . LEU A 1 146 ? -25.856 13.389 -39.766 1.00 86.19 146 LEU A O 1
ATOM 1089 N N . PHE A 1 147 ? -27.251 13.174 -41.511 1.00 88.50 147 PHE A N 1
ATOM 1090 C CA . PHE A 1 147 ? -26.184 13.149 -42.516 1.00 88.50 147 PHE A CA 1
ATOM 1091 C C . PHE A 1 147 ? -25.433 14.483 -42.595 1.00 88.50 147 PHE A C 1
ATOM 1093 O O . PHE A 1 147 ? -24.202 14.488 -42.620 1.00 88.50 147 PHE A O 1
ATOM 1100 N N . THR A 1 148 ? -26.144 15.615 -42.604 1.00 87.38 148 THR A N 1
ATOM 1101 C CA . THR A 1 148 ? -25.505 16.939 -42.659 1.00 87.38 148 THR A CA 1
ATOM 1102 C C . THR A 1 148 ? -24.715 17.238 -41.386 1.00 87.38 148 THR A C 1
ATOM 1104 O O . THR A 1 148 ? -23.579 17.697 -41.487 1.00 87.38 148 THR A O 1
ATOM 1107 N N . LEU A 1 149 ? -25.236 16.894 -40.203 1.00 91.31 149 LEU A N 1
ATOM 1108 C CA . LEU A 1 149 ? -24.532 17.032 -38.926 1.00 91.31 149 LEU A CA 1
ATOM 1109 C C . LEU A 1 149 ? -23.304 16.115 -38.835 1.00 91.31 149 LEU A C 1
ATOM 1111 O O . LEU A 1 149 ? -22.246 16.553 -38.378 1.00 91.31 149 LEU A O 1
ATOM 1115 N N . TRP A 1 150 ? -23.403 14.867 -39.304 1.00 93.75 150 TRP A N 1
ATOM 1116 C CA . TRP A 1 150 ? -22.258 13.960 -39.407 1.00 93.75 150 TRP A CA 1
ATOM 1117 C C . TRP A 1 150 ? -21.184 14.519 -40.347 1.00 93.75 150 TRP A C 1
ATOM 1119 O O . TRP A 1 150 ? -20.024 14.622 -39.947 1.00 93.75 150 TRP A O 1
ATOM 1129 N N . LEU A 1 151 ? -21.561 14.922 -41.565 1.00 92.50 151 LEU A N 1
ATOM 1130 C CA . LEU A 1 151 ? -20.627 15.415 -42.577 1.00 92.50 151 LEU A CA 1
ATOM 1131 C C . LEU A 1 151 ? -19.957 16.715 -42.124 1.00 92.50 151 LEU A C 1
ATOM 1133 O O . LEU A 1 151 ? -18.734 16.825 -42.193 1.00 92.50 151 LEU A O 1
ATOM 1137 N N . ALA A 1 152 ? -20.735 17.671 -41.608 1.00 93.12 152 ALA A N 1
ATOM 1138 C CA . ALA A 1 152 ? -20.222 18.925 -41.067 1.00 93.12 152 ALA A CA 1
ATOM 1139 C C . ALA A 1 152 ? -19.231 18.670 -39.924 1.00 93.12 152 ALA A C 1
ATOM 1141 O O . ALA A 1 152 ? -18.155 19.265 -39.907 1.00 93.12 152 ALA A O 1
ATOM 1142 N N . THR A 1 153 ? -19.539 17.734 -39.021 1.00 92.19 153 THR A N 1
ATOM 1143 C CA . THR A 1 153 ? -18.666 17.367 -37.897 1.00 92.19 153 THR A CA 1
ATOM 1144 C C . THR A 1 153 ? -17.388 16.668 -38.374 1.00 92.19 153 THR A C 1
ATOM 1146 O O . THR A 1 153 ? -16.292 17.053 -37.970 1.00 92.19 153 THR A O 1
ATOM 1149 N N . ALA A 1 154 ? -17.486 15.681 -39.270 1.00 92.31 154 ALA A N 1
ATOM 1150 C CA . ALA A 1 154 ? -16.336 14.963 -39.821 1.00 92.31 154 ALA A CA 1
ATOM 1151 C C . ALA A 1 154 ? -15.393 15.902 -40.600 1.00 92.31 154 ALA A C 1
ATOM 1153 O O . ALA A 1 154 ? -14.172 15.859 -40.408 1.00 92.31 154 ALA A O 1
ATOM 1154 N N . VAL A 1 155 ? -15.955 16.794 -41.425 1.00 94.38 155 VAL A N 1
ATOM 1155 C CA . VAL A 1 155 ? -15.213 17.822 -42.171 1.00 94.38 155 VAL A CA 1
ATOM 1156 C C . VAL A 1 155 ? -14.601 18.849 -41.220 1.00 94.38 155 VAL A C 1
ATOM 1158 O O . VAL A 1 155 ? -13.411 19.129 -41.341 1.00 94.38 155 VAL A O 1
ATOM 1161 N N . PHE A 1 156 ? -15.348 19.361 -40.237 1.00 94.94 156 PHE A N 1
ATOM 1162 C CA . PHE A 1 156 ? -14.833 20.297 -39.233 1.00 94.94 156 PHE A CA 1
ATOM 1163 C C . PHE A 1 156 ? -13.656 19.701 -38.452 1.00 94.94 156 PHE A C 1
ATOM 1165 O O . PHE A 1 156 ? -12.600 20.325 -38.372 1.00 94.94 156 PHE A O 1
ATOM 1172 N N . LEU A 1 157 ? -13.784 18.472 -37.941 1.00 91.12 157 LEU A N 1
ATOM 1173 C CA . LEU A 1 157 ? -12.718 17.789 -37.203 1.00 91.12 157 LEU A CA 1
ATOM 1174 C C . LEU A 1 157 ? -11.467 17.567 -38.067 1.00 91.12 157 LEU A C 1
ATOM 1176 O O . LEU A 1 157 ? -10.344 17.760 -37.590 1.00 91.12 157 LEU A O 1
ATOM 1180 N N . PHE A 1 158 ? -11.643 17.183 -39.336 1.00 91.19 158 PHE A N 1
ATOM 1181 C CA . PHE A 1 158 ? -10.530 16.985 -40.262 1.00 91.19 158 PHE A CA 1
ATOM 1182 C C . PHE A 1 158 ? -9.850 18.311 -40.634 1.00 91.19 158 PHE A C 1
ATOM 1184 O O . PHE A 1 158 ? -8.626 18.422 -40.525 1.00 91.19 158 PHE A O 1
ATOM 1191 N N . LEU A 1 159 ? -10.624 19.338 -41.002 1.00 92.88 159 LEU A N 1
ATOM 1192 C CA . LEU A 1 159 ? -10.117 20.672 -41.331 1.00 92.88 159 LEU A CA 1
ATOM 1193 C C . LEU A 1 159 ? -9.441 21.338 -40.133 1.00 92.88 159 LEU A C 1
ATOM 1195 O O . LEU A 1 159 ? -8.370 21.912 -40.301 1.00 92.88 159 LEU A O 1
ATOM 1199 N N . HIS A 1 160 ? -9.994 21.214 -38.925 1.00 90.88 160 HIS A N 1
ATOM 1200 C CA . HIS A 1 160 ? -9.382 21.719 -37.698 1.00 90.88 160 HIS A CA 1
ATOM 1201 C C . HIS A 1 160 ? -8.001 21.084 -37.467 1.00 90.88 160 HIS A C 1
ATOM 1203 O O . HIS A 1 160 ? -7.011 21.792 -37.277 1.00 90.88 160 HIS A O 1
ATOM 1209 N N . LYS A 1 161 ? -7.890 19.752 -37.573 1.00 86.38 161 LYS A N 1
ATOM 1210 C CA . LYS A 1 161 ? -6.606 19.037 -37.448 1.00 86.38 161 LYS A CA 1
ATOM 1211 C C . LYS A 1 161 ? -5.618 19.394 -38.565 1.00 86.38 161 LYS A C 1
ATOM 1213 O O . LYS A 1 161 ? -4.429 19.575 -38.291 1.00 86.38 161 LYS A O 1
ATOM 1218 N N . ALA A 1 162 ? -6.086 19.540 -39.804 1.00 87.50 162 ALA A N 1
ATOM 1219 C CA . ALA A 1 162 ? -5.269 19.973 -40.938 1.00 87.50 162 ALA A CA 1
ATOM 1220 C C . ALA A 1 162 ? -4.769 21.420 -40.771 1.00 87.50 162 ALA A C 1
ATOM 1222 O O . ALA A 1 162 ? -3.590 21.699 -41.000 1.00 87.50 162 ALA A O 1
ATOM 1223 N N . ALA A 1 163 ? -5.629 22.331 -40.310 1.00 88.75 163 ALA A N 1
ATOM 1224 C CA . ALA A 1 163 ? -5.298 23.723 -40.030 1.00 88.75 163 ALA A CA 1
ATOM 1225 C C . ALA A 1 163 ? -4.299 23.844 -38.872 1.00 88.75 163 ALA A C 1
ATOM 1227 O O . ALA A 1 163 ? -3.287 24.527 -39.031 1.00 88.75 163 ALA A O 1
ATOM 1228 N N . ALA A 1 164 ? -4.516 23.127 -37.764 1.00 85.19 164 ALA A N 1
ATOM 1229 C CA . ALA A 1 164 ? -3.597 23.074 -36.627 1.00 85.19 164 ALA A CA 1
ATOM 1230 C C . ALA A 1 164 ? -2.214 22.534 -37.033 1.00 85.19 164 ALA A C 1
ATOM 1232 O O . ALA A 1 164 ? -1.189 23.145 -36.724 1.00 85.19 164 ALA A O 1
ATOM 1233 N N . SER A 1 165 ? -2.169 21.445 -37.811 1.00 83.69 165 SER A N 1
ATOM 1234 C CA . SER A 1 165 ? -0.916 20.911 -38.360 1.00 83.69 165 SER A CA 1
ATOM 1235 C C . SER A 1 165 ? -0.220 21.915 -39.293 1.00 83.69 165 SER A C 1
ATOM 1237 O O . SER A 1 165 ? 0.983 22.145 -39.169 1.00 83.69 165 SER A O 1
ATOM 1239 N N . ARG A 1 166 ? -0.965 22.592 -40.179 1.00 85.94 166 ARG A N 1
ATOM 1240 C CA . ARG A 1 166 ? -0.424 23.617 -41.090 1.00 85.94 166 ARG A CA 1
ATOM 1241 C C . ARG A 1 166 ? 0.009 24.899 -40.368 1.00 85.94 166 ARG A C 1
ATOM 1243 O O . ARG A 1 166 ? 0.895 25.592 -40.864 1.00 85.94 166 ARG A O 1
ATOM 1250 N N . ALA A 1 167 ? -0.614 25.262 -39.251 1.00 85.94 167 ALA A N 1
ATOM 1251 C CA . ALA A 1 167 ? -0.201 26.389 -38.415 1.00 85.94 167 ALA A CA 1
ATOM 1252 C C . ALA A 1 167 ? 1.113 26.066 -37.688 1.00 85.94 167 ALA A C 1
ATOM 1254 O O . ALA A 1 167 ? 2.073 26.825 -37.806 1.00 85.94 167 ALA A O 1
ATOM 1255 N N . PHE A 1 168 ? 1.194 24.889 -37.060 1.00 83.38 168 PHE A N 1
ATOM 1256 C CA . PHE A 1 168 ? 2.413 24.383 -36.428 1.00 83.38 168 PHE A CA 1
ATOM 1257 C C . PHE A 1 168 ? 3.589 24.311 -37.414 1.00 83.38 168 PHE A C 1
ATOM 1259 O O . PHE A 1 168 ? 4.638 24.893 -37.157 1.00 83.38 168 PHE A O 1
ATOM 1266 N N . LEU A 1 169 ? 3.396 23.691 -38.586 1.00 83.75 169 LEU A N 1
ATOM 1267 C CA . LEU A 1 169 ? 4.434 23.611 -39.621 1.00 83.75 169 LEU A CA 1
ATOM 1268 C C . LEU A 1 169 ? 4.851 24.991 -40.156 1.00 83.75 169 LEU A C 1
ATOM 1270 O O . LEU A 1 169 ? 6.014 25.175 -40.496 1.00 83.75 169 LEU A O 1
ATOM 1274 N N . ARG A 1 170 ? 3.936 25.971 -40.218 1.00 86.94 170 ARG A N 1
ATOM 1275 C CA . ARG A 1 170 ? 4.285 27.353 -40.592 1.00 86.94 170 ARG A CA 1
ATOM 1276 C C . ARG A 1 170 ? 5.165 28.023 -39.540 1.00 86.94 170 ARG A C 1
ATOM 1278 O O . ARG A 1 170 ? 6.193 28.568 -39.926 1.00 86.94 170 ARG A O 1
ATOM 1285 N N . LYS A 1 171 ? 4.809 27.944 -38.248 1.00 85.38 171 LYS A N 1
ATOM 1286 C CA . LYS A 1 171 ? 5.644 28.479 -37.155 1.00 85.38 171 LYS A CA 1
ATOM 1287 C C . LYS A 1 171 ? 7.035 27.837 -37.184 1.00 85.38 171 LYS A C 1
ATOM 1289 O O . LYS A 1 171 ? 8.042 28.534 -37.206 1.00 85.38 171 LYS A O 1
ATOM 1294 N N . LEU A 1 172 ? 7.065 26.509 -37.279 1.00 84.44 172 LEU A N 1
ATOM 1295 C CA . LEU A 1 172 ? 8.288 25.718 -37.261 1.00 84.44 172 LEU A CA 1
ATOM 1296 C C . LEU A 1 172 ? 9.215 26.038 -38.444 1.00 84.44 172 LEU A C 1
ATOM 1298 O O . LEU A 1 172 ? 10.396 26.289 -38.232 1.00 84.44 172 LEU A O 1
ATOM 1302 N N . TYR A 1 173 ? 8.700 26.100 -39.679 1.00 87.19 173 TYR A N 1
ATOM 1303 C CA . TYR A 1 173 ? 9.524 26.472 -40.836 1.00 87.19 173 TYR A CA 1
ATOM 1304 C C . TYR A 1 173 ? 9.951 27.945 -40.840 1.00 87.19 173 TYR A C 1
ATOM 1306 O O . TYR A 1 173 ? 11.020 28.234 -41.367 1.00 87.19 173 TYR A O 1
ATOM 1314 N N . ALA A 1 174 ? 9.162 28.863 -40.271 1.00 87.50 174 ALA A N 1
ATOM 1315 C CA . ALA A 1 174 ? 9.557 30.267 -40.138 1.00 87.50 174 ALA A CA 1
ATOM 1316 C C . ALA A 1 174 ? 10.733 30.443 -39.160 1.00 87.50 174 ALA A C 1
ATOM 1318 O O . ALA A 1 174 ? 11.620 31.250 -39.410 1.00 87.50 174 ALA A O 1
ATOM 1319 N N . ALA A 1 175 ? 10.774 29.638 -38.094 1.00 84.62 175 ALA A N 1
ATOM 1320 C CA . ALA A 1 175 ? 11.877 29.580 -37.137 1.00 84.62 175 ALA A CA 1
ATOM 1321 C C . ALA A 1 175 ? 12.990 28.581 -37.529 1.00 84.62 175 ALA A C 1
ATOM 1323 O O . ALA A 1 175 ? 13.809 28.217 -36.688 1.00 84.62 175 ALA A O 1
ATOM 1324 N N . SER A 1 176 ? 13.012 28.067 -38.764 1.00 88.50 176 SER A N 1
ATOM 1325 C CA . SER A 1 176 ? 14.005 27.078 -39.209 1.00 88.50 176 SER A CA 1
ATOM 1326 C C . SER A 1 176 ? 15.013 27.683 -40.183 1.00 88.50 176 SER A C 1
ATOM 1328 O O . SER A 1 176 ? 14.622 28.244 -41.206 1.00 88.50 176 SER A O 1
ATOM 1330 N N . HIS A 1 177 ? 16.306 27.461 -39.947 1.00 87.44 177 HIS A N 1
ATOM 1331 C CA . HIS A 1 177 ? 17.372 27.780 -40.901 1.00 87.44 177 HIS A CA 1
ATOM 1332 C C . HIS A 1 177 ? 17.981 26.508 -41.510 1.00 87.44 177 HIS A C 1
ATOM 1334 O O . HIS A 1 177 ? 17.778 25.398 -41.017 1.00 87.44 177 HIS A O 1
ATOM 1340 N N . ALA A 1 178 ? 18.717 26.649 -42.615 1.00 88.19 178 ALA A N 1
ATOM 1341 C CA . ALA A 1 178 ? 19.486 25.539 -43.174 1.00 88.19 178 ALA A CA 1
ATOM 1342 C C . ALA A 1 178 ? 20.664 25.186 -42.251 1.00 88.19 178 ALA A C 1
ATOM 1344 O O . ALA A 1 178 ? 21.281 26.076 -41.662 1.00 88.19 178 ALA A O 1
ATOM 1345 N N . VAL A 1 179 ? 20.986 23.896 -42.138 1.00 86.31 179 VAL A N 1
ATOM 1346 C CA . VAL A 1 179 ? 22.198 23.457 -41.433 1.00 86.31 179 VAL A CA 1
ATOM 1347 C C . VAL A 1 179 ? 23.405 23.682 -42.338 1.00 86.31 179 VAL A C 1
ATOM 1349 O O . VAL A 1 179 ? 23.449 23.151 -43.444 1.00 86.31 179 VAL A O 1
ATOM 1352 N N . THR A 1 180 ? 24.373 24.464 -41.865 1.00 82.19 180 THR A N 1
ATOM 1353 C CA . THR A 1 180 ? 25.612 24.798 -42.590 1.00 82.19 180 THR A CA 1
ATOM 1354 C C . THR A 1 180 ? 26.833 24.015 -42.103 1.00 82.19 180 THR A C 1
ATOM 1356 O O . THR A 1 180 ? 27.834 23.955 -42.811 1.00 82.19 180 THR A O 1
ATOM 1359 N N . ALA A 1 181 ? 26.762 23.383 -40.926 1.00 85.00 181 ALA A N 1
ATOM 1360 C CA . ALA A 1 181 ? 27.854 22.590 -40.367 1.00 85.00 181 ALA A CA 1
ATOM 1361 C C . ALA A 1 181 ? 28.221 21.412 -41.290 1.00 85.00 181 ALA A C 1
ATOM 1363 O O . ALA A 1 181 ? 27.384 20.552 -41.603 1.00 85.00 181 ALA A O 1
ATOM 1364 N N . GLN A 1 182 ? 29.487 21.367 -41.715 1.00 85.00 182 GLN A N 1
ATOM 1365 C CA . GLN A 1 182 ? 29.976 20.400 -42.699 1.00 85.00 182 GLN A CA 1
ATOM 1366 C C . GLN A 1 182 ? 29.893 18.957 -42.182 1.00 85.00 182 GLN A C 1
ATOM 1368 O O . GLN A 1 182 ? 29.472 18.071 -42.924 1.00 85.00 182 GLN A O 1
ATOM 1373 N N . GLU A 1 183 ? 30.206 18.723 -40.906 1.00 87.38 183 GLU A N 1
ATOM 1374 C CA . GLU A 1 183 ? 30.161 17.395 -40.275 1.00 87.38 183 GLU A CA 1
ATOM 1375 C C . GLU A 1 183 ? 28.739 16.820 -40.225 1.00 87.38 183 GLU A C 1
ATOM 1377 O O . GLU A 1 183 ? 28.501 15.690 -40.657 1.00 87.38 183 GLU A O 1
ATOM 1382 N N . ILE A 1 184 ? 27.767 17.628 -39.788 1.00 88.06 184 ILE A N 1
ATOM 1383 C CA . ILE A 1 184 ? 26.346 17.253 -39.736 1.00 88.06 184 ILE A CA 1
ATOM 1384 C C . ILE A 1 184 ? 25.825 16.948 -41.148 1.00 88.06 184 ILE A C 1
ATOM 1386 O O . ILE A 1 184 ? 25.129 15.952 -41.362 1.00 88.06 184 ILE A O 1
ATOM 1390 N N . THR A 1 185 ? 26.208 17.766 -42.130 1.00 89.69 185 THR A N 1
ATOM 1391 C CA . THR A 1 185 ? 25.813 17.594 -43.536 1.00 89.69 185 THR A CA 1
ATOM 1392 C C . THR A 1 185 ? 26.441 16.337 -44.155 1.00 89.69 185 THR A C 1
ATOM 1394 O O . THR A 1 185 ? 25.756 15.581 -44.848 1.00 89.69 185 THR A O 1
ATOM 1397 N N . ALA A 1 186 ? 27.712 16.052 -43.858 1.00 90.50 186 ALA A N 1
ATOM 1398 C CA . ALA A 1 186 ? 28.405 14.840 -44.292 1.00 90.50 186 ALA A CA 1
ATOM 1399 C C . ALA A 1 186 ? 27.810 13.574 -43.649 1.00 90.50 186 ALA A C 1
ATOM 1401 O O . ALA A 1 186 ? 27.578 12.578 -44.342 1.00 90.50 186 ALA A O 1
ATOM 1402 N N . CYS A 1 187 ? 27.488 13.625 -42.352 1.00 90.25 187 CYS A N 1
ATOM 1403 C CA . CYS A 1 187 ? 26.786 12.564 -41.630 1.00 90.25 187 CYS A CA 1
ATOM 1404 C C . CYS A 1 187 ? 25.417 12.276 -42.271 1.00 90.25 187 CYS A C 1
ATOM 1406 O O . CYS A 1 187 ? 25.123 11.135 -42.640 1.00 90.25 187 CYS A O 1
ATOM 1408 N N . TYR A 1 188 ? 24.621 13.318 -42.526 1.00 92.62 188 TYR A N 1
ATOM 1409 C CA . TYR A 1 188 ? 23.328 13.209 -43.201 1.00 92.62 188 TYR A CA 1
ATOM 1410 C C . TYR A 1 188 ? 23.430 12.607 -44.610 1.00 92.62 188 TYR A C 1
ATOM 1412 O O . TYR A 1 188 ? 22.676 11.691 -44.951 1.00 92.62 188 TYR A O 1
ATOM 1420 N N . ALA A 1 189 ? 24.398 13.052 -45.417 1.00 91.94 189 ALA A N 1
ATOM 1421 C CA . ALA A 1 189 ? 24.655 12.500 -46.746 1.00 91.94 189 ALA A CA 1
ATOM 1422 C C . ALA A 1 189 ? 25.155 11.041 -46.701 1.00 91.94 189 ALA A C 1
ATOM 1424 O O . ALA A 1 189 ? 24.876 10.257 -47.611 1.00 91.94 189 ALA A O 1
ATOM 1425 N N . SER A 1 190 ? 25.878 10.647 -45.649 1.00 92.25 190 SER A N 1
ATOM 1426 C CA . SER A 1 190 ? 26.275 9.256 -45.406 1.00 92.25 190 SER A CA 1
ATOM 1427 C C . SER A 1 190 ? 25.057 8.369 -45.127 1.00 92.25 190 SER A C 1
ATOM 1429 O O . SER A 1 190 ? 24.821 7.399 -45.849 1.00 92.25 190 SER A O 1
ATOM 1431 N N . VAL A 1 191 ? 24.204 8.762 -44.174 1.00 91.12 191 VAL A N 1
ATOM 1432 C CA . VAL A 1 191 ? 22.990 8.007 -43.817 1.00 91.12 191 VAL A CA 1
ATOM 1433 C C . VAL A 1 191 ? 21.982 7.958 -44.977 1.00 91.12 191 VAL A C 1
ATOM 1435 O O . VAL A 1 191 ? 21.355 6.923 -45.211 1.00 91.12 191 VAL A O 1
ATOM 1438 N N . CYS A 1 192 ? 21.851 9.030 -45.769 1.00 93.31 192 CYS A N 1
ATOM 1439 C CA . CYS A 1 192 ? 21.013 9.017 -46.973 1.00 93.31 192 CYS A CA 1
ATOM 1440 C C . CYS A 1 192 ? 21.493 7.994 -48.017 1.00 93.31 192 CYS A C 1
ATOM 1442 O O . CYS A 1 192 ? 20.657 7.336 -48.643 1.00 93.31 192 CYS A O 1
ATOM 1444 N N . ARG A 1 193 ? 22.813 7.824 -48.192 1.00 91.94 193 ARG A N 1
ATOM 1445 C CA . ARG A 1 193 ? 23.388 6.794 -49.077 1.00 91.94 193 ARG A CA 1
ATOM 1446 C C . ARG A 1 193 ? 23.149 5.389 -48.526 1.00 91.94 193 ARG A C 1
ATOM 1448 O O . ARG A 1 193 ? 22.618 4.551 -49.253 1.00 91.94 193 ARG A O 1
ATOM 1455 N N . GLU A 1 194 ? 23.442 5.163 -47.245 1.00 90.38 194 GLU A N 1
ATOM 1456 C CA . GLU A 1 194 ? 23.200 3.892 -46.540 1.00 90.38 194 GLU A CA 1
ATOM 1457 C C . GLU A 1 194 ? 21.743 3.422 -46.684 1.00 90.38 194 GLU A C 1
ATOM 1459 O O . GLU A 1 194 ? 21.473 2.287 -47.075 1.00 90.38 194 GLU A O 1
ATOM 1464 N N . LEU A 1 195 ? 20.782 4.319 -46.444 1.00 88.69 195 LEU A N 1
ATOM 1465 C CA . LEU A 1 195 ? 19.355 4.022 -46.563 1.00 88.69 195 LEU A CA 1
ATOM 1466 C C . LEU A 1 195 ? 18.825 4.099 -48.008 1.00 88.69 195 LEU A C 1
ATOM 1468 O O . LEU A 1 195 ? 17.630 3.873 -48.227 1.00 88.69 195 LEU A O 1
ATOM 1472 N N . SER A 1 196 ? 19.678 4.373 -49.001 1.00 91.12 196 SER A N 1
ATOM 1473 C CA . SER A 1 196 ? 19.335 4.505 -50.429 1.00 91.12 196 SER A CA 1
ATOM 1474 C C . SER A 1 196 ? 18.203 5.512 -50.704 1.00 91.12 196 SER A C 1
ATOM 1476 O O . SER A 1 196 ? 17.263 5.246 -51.462 1.00 91.12 196 SER A O 1
ATOM 1478 N N . VAL A 1 197 ? 18.261 6.676 -50.056 1.00 90.88 197 VAL A N 1
ATOM 1479 C CA . VAL A 1 197 ? 17.247 7.735 -50.146 1.00 90.88 197 VAL A CA 1
ATOM 1480 C C . VAL A 1 197 ? 17.452 8.550 -51.429 1.00 90.88 197 VAL A C 1
ATOM 1482 O O . VAL A 1 197 ? 18.221 9.502 -51.466 1.00 90.88 197 VAL A O 1
ATOM 1485 N N . ARG A 1 198 ? 16.731 8.185 -52.501 1.00 83.00 198 ARG A N 1
ATOM 1486 C CA . ARG A 1 198 ? 16.859 8.801 -53.844 1.00 83.00 198 ARG A CA 1
ATOM 1487 C C . ARG A 1 198 ? 16.503 10.294 -53.923 1.00 83.00 198 ARG A C 1
ATOM 1489 O O . ARG A 1 198 ? 16.897 10.960 -54.872 1.00 83.00 198 ARG A O 1
ATOM 1496 N N . ARG A 1 199 ? 15.699 10.800 -52.987 1.00 88.75 199 ARG A N 1
ATOM 1497 C CA . ARG A 1 199 ? 15.299 12.212 -52.880 1.00 88.75 199 ARG A CA 1
ATOM 1498 C C . ARG A 1 199 ? 15.383 12.593 -51.400 1.00 88.75 199 ARG A C 1
ATOM 1500 O O . ARG A 1 199 ? 14.427 12.315 -50.684 1.00 88.75 199 ARG A O 1
ATOM 15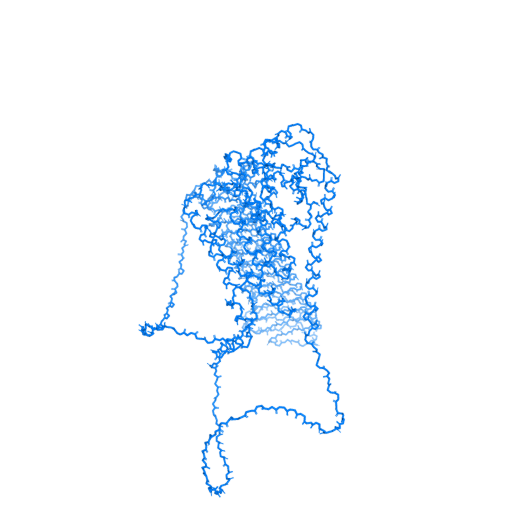07 N N . PRO A 1 200 ? 16.519 13.099 -50.897 1.00 89.00 200 PRO A N 1
ATOM 1508 C CA . PRO A 1 200 ? 16.646 13.423 -49.481 1.00 89.00 200 PRO A CA 1
ATOM 1509 C C . PRO A 1 200 ? 15.691 14.571 -49.103 1.00 89.00 200 PRO A C 1
ATOM 1511 O O . PRO A 1 200 ? 15.543 15.517 -49.883 1.00 89.00 200 PRO A O 1
ATOM 1514 N N . PRO A 1 201 ? 15.029 14.520 -47.932 1.00 92.19 201 PRO A N 1
ATOM 1515 C CA . PRO A 1 201 ? 14.296 15.667 -47.406 1.00 92.19 201 PRO A CA 1
ATOM 1516 C C . PRO A 1 201 ? 15.258 16.827 -47.092 1.00 92.19 201 PRO A C 1
ATOM 1518 O O . PRO A 1 201 ? 16.477 16.649 -47.023 1.00 92.19 201 PRO A O 1
ATOM 1521 N N . ARG A 1 202 ? 14.726 18.040 -46.902 1.00 91.50 202 ARG A N 1
ATOM 1522 C CA . ARG A 1 202 ? 15.556 19.193 -46.499 1.00 91.50 202 ARG A CA 1
ATOM 1523 C C . ARG A 1 202 ? 16.101 18.969 -45.086 1.00 91.50 202 ARG A C 1
ATOM 1525 O O . ARG A 1 202 ? 15.338 18.536 -44.230 1.00 91.50 202 ARG A O 1
ATOM 1532 N N . LEU A 1 203 ? 17.364 19.302 -44.834 1.00 91.56 203 LEU A N 1
ATOM 1533 C CA . LEU A 1 203 ? 17.928 19.322 -43.483 1.00 91.56 203 LEU A CA 1
ATOM 1534 C C . LEU A 1 203 ? 17.900 20.757 -42.944 1.00 91.56 203 LEU A C 1
ATOM 1536 O O . LEU A 1 203 ? 18.464 21.661 -43.562 1.00 91.56 203 LEU A O 1
ATOM 1540 N N . LEU A 1 204 ? 17.211 20.964 -41.826 1.00 90.75 204 LEU A N 1
ATOM 1541 C CA . LEU A 1 204 ? 17.037 22.266 -41.180 1.00 90.75 204 LEU A CA 1
ATOM 1542 C C . LEU A 1 204 ? 17.374 22.162 -39.686 1.00 90.75 204 LEU A C 1
ATOM 1544 O O . LEU A 1 204 ? 17.292 21.077 -39.114 1.00 90.75 204 LEU A O 1
ATOM 1548 N N . ALA A 1 205 ? 17.701 23.282 -39.049 1.00 87.00 205 ALA A N 1
ATOM 1549 C CA . ALA A 1 205 ? 17.761 23.402 -37.595 1.00 87.00 205 ALA A CA 1
ATOM 1550 C C . ALA A 1 205 ? 16.767 24.464 -37.113 1.00 87.00 205 ALA A C 1
ATOM 1552 O O . ALA A 1 205 ? 16.515 25.444 -37.819 1.00 87.00 205 ALA A O 1
ATOM 1553 N N . SER A 1 206 ? 16.187 24.260 -35.929 1.00 84.56 206 SER A N 1
ATOM 1554 C CA . SER A 1 206 ? 15.250 25.202 -35.312 1.00 84.56 206 SER A CA 1
ATOM 1555 C C . SER A 1 206 ? 15.439 25.272 -33.789 1.00 84.56 206 SER A C 1
ATOM 1557 O O . SER A 1 206 ? 15.670 24.235 -33.161 1.00 84.56 206 SER A O 1
ATOM 1559 N N . PRO A 1 207 ? 15.320 26.463 -33.169 1.00 77.56 207 PRO A N 1
ATOM 1560 C CA . PRO A 1 207 ? 15.282 26.608 -31.716 1.00 77.56 207 PRO A CA 1
ATOM 1561 C C . PRO A 1 207 ? 13.907 26.248 -31.123 1.00 77.56 207 PRO A C 1
ATOM 1563 O O . PRO A 1 207 ? 13.790 26.082 -29.919 1.00 77.56 207 PRO A O 1
ATOM 1566 N N . GLU A 1 208 ? 12.866 26.092 -31.950 1.00 72.25 208 GLU A N 1
ATOM 1567 C CA . GLU A 1 208 ? 11.495 25.744 -31.530 1.00 72.25 208 GLU A CA 1
ATOM 1568 C C . GLU A 1 208 ? 11.295 24.235 -31.262 1.00 72.25 208 GLU A C 1
ATOM 1570 O O . GLU A 1 208 ? 10.168 23.773 -31.051 1.00 72.25 208 GLU A O 1
ATOM 1575 N N . THR A 1 209 ? 12.369 23.440 -31.322 1.00 69.31 209 THR A N 1
ATOM 1576 C CA . THR A 1 209 ? 12.328 21.979 -31.180 1.00 69.31 209 THR A CA 1
ATOM 1577 C C . THR A 1 209 ? 13.487 21.459 -30.343 1.00 69.31 209 THR A C 1
ATOM 1579 O O . THR A 1 209 ? 14.632 21.554 -30.770 1.00 69.31 209 THR A O 1
ATOM 1582 N N . ASP A 1 210 ? 13.184 20.792 -29.228 1.00 67.62 210 ASP A N 1
ATOM 1583 C CA . ASP A 1 210 ? 14.188 20.131 -28.370 1.00 67.62 210 ASP A CA 1
ATOM 1584 C C . ASP A 1 210 ? 14.649 18.765 -28.915 1.00 67.62 210 ASP A C 1
ATOM 1586 O O . ASP A 1 210 ? 15.564 18.132 -28.392 1.00 67.62 210 ASP A O 1
ATOM 1590 N N . THR A 1 211 ? 13.975 18.267 -29.956 1.00 70.19 211 THR A N 1
ATOM 1591 C CA . THR A 1 211 ? 14.175 16.929 -30.524 1.00 70.19 211 THR A CA 1
ATOM 1592 C C . THR A 1 211 ? 14.135 16.969 -32.038 1.00 70.19 211 THR A C 1
ATOM 1594 O O . THR A 1 211 ? 13.409 17.771 -32.627 1.00 70.19 211 THR A O 1
ATOM 1597 N N . ALA A 1 212 ? 14.900 16.079 -32.670 1.00 79.75 212 ALA A N 1
ATOM 1598 C CA . ALA A 1 212 ? 14.838 15.923 -34.113 1.00 79.75 212 ALA A CA 1
ATOM 1599 C C . ALA A 1 212 ? 13.471 15.377 -34.549 1.00 79.75 212 ALA A C 1
ATOM 1601 O O . ALA A 1 212 ? 12.885 14.546 -33.854 1.00 79.75 212 ALA A O 1
ATOM 1602 N N . MET A 1 213 ? 12.971 15.830 -35.700 1.00 83.94 213 MET A N 1
ATOM 1603 C CA . MET A 1 213 ? 11.704 15.346 -36.252 1.00 83.94 213 MET A CA 1
ATOM 1604 C C . MET A 1 213 ? 11.610 15.473 -37.773 1.00 83.94 213 MET A C 1
ATOM 1606 O O . MET A 1 213 ? 12.048 16.459 -38.371 1.00 83.94 213 MET A O 1
ATOM 1610 N N . LEU A 1 214 ? 10.935 14.511 -38.398 1.00 84.88 214 LEU A N 1
ATOM 1611 C CA . LEU A 1 214 ? 10.442 14.602 -39.764 1.00 84.88 214 LEU A CA 1
ATOM 1612 C C . LEU A 1 214 ? 9.156 15.445 -39.826 1.00 84.88 214 LEU A C 1
ATOM 1614 O O . LEU A 1 214 ? 8.078 15.021 -39.405 1.00 84.88 214 LEU A O 1
ATOM 1618 N N . ALA A 1 215 ? 9.259 16.630 -40.421 1.00 82.25 215 ALA A N 1
ATOM 1619 C CA . ALA A 1 215 ? 8.174 17.590 -40.578 1.00 82.25 215 ALA A CA 1
ATOM 1620 C C . ALA A 1 215 ? 7.720 17.714 -42.044 1.00 82.25 215 ALA A C 1
ATOM 1622 O O . ALA A 1 215 ? 8.541 17.820 -42.955 1.00 82.25 215 ALA A O 1
ATOM 1623 N N . GLY A 1 216 ? 6.402 17.789 -42.265 1.00 78.81 216 GLY A N 1
ATOM 1624 C CA . GLY A 1 216 ? 5.789 18.083 -43.568 1.00 78.81 216 GLY A CA 1
ATOM 1625 C C . GLY A 1 216 ? 5.468 16.857 -44.437 1.00 78.81 216 GLY A C 1
ATOM 1626 O O . GLY A 1 216 ? 6.189 15.867 -44.457 1.00 78.81 216 GLY A O 1
ATOM 1627 N N . MET A 1 217 ? 4.358 16.937 -45.184 1.00 78.38 217 MET A N 1
ATOM 1628 C CA . MET A 1 217 ? 3.845 15.835 -46.020 1.00 78.38 217 MET A CA 1
ATOM 1629 C C . MET A 1 217 ? 4.215 15.967 -47.510 1.00 78.38 217 MET A C 1
ATOM 1631 O O . MET A 1 217 ? 4.613 14.987 -48.136 1.00 78.38 217 MET A O 1
ATOM 1635 N N . LEU A 1 218 ? 4.099 17.180 -48.071 1.00 81.06 218 LEU A N 1
ATOM 1636 C CA . LEU A 1 218 ? 4.404 17.488 -49.482 1.00 81.06 218 LEU A CA 1
ATOM 1637 C C . LEU A 1 218 ? 5.818 18.055 -49.689 1.00 81.06 218 LEU A C 1
ATOM 1639 O O . LEU A 1 218 ? 6.413 17.867 -50.745 1.00 81.06 218 LEU A O 1
ATOM 1643 N N . ARG A 1 219 ? 6.359 18.751 -48.682 1.00 84.06 219 ARG A N 1
ATOM 1644 C CA . ARG A 1 219 ? 7.725 19.303 -48.662 1.00 84.06 219 ARG A CA 1
ATOM 1645 C C . ARG A 1 219 ? 8.439 18.835 -47.386 1.00 84.06 219 ARG A C 1
ATOM 1647 O O . ARG A 1 219 ? 8.571 19.624 -46.456 1.00 84.06 219 ARG A O 1
ATOM 1654 N N . PRO A 1 220 ? 8.804 17.545 -47.299 1.00 87.25 220 PRO A N 1
ATOM 1655 C CA . PRO A 1 220 ? 9.346 16.959 -46.082 1.00 87.25 220 PRO A CA 1
ATOM 1656 C C . PRO A 1 220 ? 10.736 17.516 -45.753 1.00 87.25 220 PRO A C 1
ATOM 1658 O O . PRO A 1 220 ? 11.580 17.700 -46.636 1.00 87.25 220 PRO A O 1
ATOM 1661 N N . ALA A 1 221 ? 10.967 17.757 -44.468 1.00 88.00 221 ALA A N 1
ATOM 1662 C CA . ALA A 1 221 ? 12.233 18.203 -43.910 1.00 88.00 221 ALA A CA 1
ATOM 1663 C C . ALA A 1 221 ? 12.539 17.429 -42.624 1.00 88.00 221 ALA A C 1
ATOM 1665 O O . ALA A 1 221 ? 11.638 17.200 -41.820 1.00 88.00 221 ALA A O 1
ATOM 1666 N N . VAL A 1 222 ? 13.799 17.056 -42.426 1.00 89.75 222 VAL A N 1
ATOM 1667 C CA . VAL A 1 222 ? 14.321 16.629 -41.126 1.00 89.75 222 VAL A CA 1
ATOM 1668 C C . VAL A 1 222 ? 14.798 17.889 -40.417 1.00 89.75 222 VAL A C 1
ATOM 1670 O O . VAL A 1 222 ? 15.647 18.613 -40.938 1.00 89.75 222 VAL A O 1
ATOM 1673 N N . ILE A 1 223 ? 14.206 18.172 -39.263 1.00 87.25 223 ILE A N 1
ATOM 1674 C CA . ILE A 1 223 ? 14.515 19.342 -38.442 1.00 87.25 223 ILE A CA 1
ATOM 1675 C C . ILE A 1 223 ? 15.289 18.860 -37.220 1.00 87.25 223 ILE A C 1
ATOM 1677 O O . ILE A 1 223 ? 14.881 17.881 -36.599 1.00 87.25 223 ILE A O 1
ATOM 1681 N N . LEU A 1 224 ? 16.405 19.515 -36.912 1.00 86.50 224 LEU A N 1
ATOM 1682 C CA . LEU A 1 224 ? 17.265 19.246 -35.760 1.00 86.50 224 LEU A CA 1
ATOM 1683 C C . LEU A 1 224 ? 17.131 20.356 -34.698 1.00 86.50 224 LEU A C 1
ATOM 1685 O O . LEU A 1 224 ? 16.873 21.508 -35.060 1.00 86.50 224 LEU A O 1
ATOM 1689 N N . PRO A 1 225 ? 17.345 20.047 -33.405 1.00 82.94 225 PRO A N 1
ATOM 1690 C CA . PRO A 1 225 ? 17.441 21.066 -32.363 1.00 82.94 225 PRO A CA 1
ATOM 1691 C C . PRO A 1 225 ? 18.655 21.972 -32.605 1.00 82.94 225 PRO A C 1
ATOM 1693 O O . PRO A 1 225 ? 19.764 21.481 -32.797 1.00 82.94 225 PRO A O 1
ATOM 1696 N N . ALA A 1 226 ? 18.461 23.292 -32.571 1.00 73.69 226 ALA A N 1
ATOM 1697 C CA . ALA A 1 226 ? 19.555 24.256 -32.743 1.00 73.69 226 ALA A CA 1
ATOM 1698 C C . ALA A 1 226 ? 20.412 24.459 -31.474 1.00 73.69 226 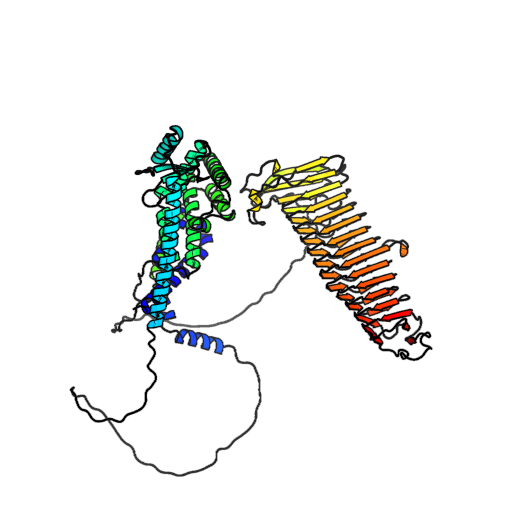ALA A C 1
ATOM 1700 O O . ALA A 1 226 ? 21.537 24.934 -31.562 1.00 73.69 226 ALA A O 1
ATOM 1701 N N . ALA A 1 227 ? 19.890 24.112 -30.292 1.00 61.78 227 ALA A N 1
ATOM 1702 C CA . ALA A 1 227 ? 20.455 24.514 -28.999 1.00 61.78 227 ALA A CA 1
ATOM 1703 C C . ALA A 1 227 ? 21.605 23.633 -28.460 1.00 61.78 227 ALA A C 1
ATOM 1705 O O . ALA A 1 227 ? 22.094 23.886 -27.360 1.00 61.78 227 ALA A O 1
ATOM 1706 N N . LYS A 1 228 ? 22.014 22.572 -29.170 1.00 61.31 228 LYS A N 1
ATOM 1707 C CA . LYS A 1 228 ? 23.051 21.644 -28.691 1.00 61.31 228 LYS A CA 1
ATOM 1708 C C . LYS A 1 228 ? 23.779 20.964 -29.843 1.00 61.31 228 LYS A C 1
ATOM 1710 O O . LYS A 1 228 ? 23.133 20.364 -30.699 1.00 61.31 228 LYS A O 1
ATOM 1715 N N . GLU A 1 229 ? 25.110 20.984 -29.818 1.00 64.12 229 GLU A N 1
ATOM 1716 C CA . GLU A 1 229 ? 25.921 20.163 -30.719 1.00 64.12 229 GLU A CA 1
ATOM 1717 C C . GLU A 1 229 ? 25.713 18.673 -30.394 1.00 64.12 229 GLU A C 1
ATOM 1719 O O . GLU A 1 229 ? 25.929 18.250 -29.251 1.00 64.12 229 GLU A O 1
ATOM 1724 N N . PRO A 1 230 ? 25.237 17.857 -31.350 1.00 67.62 230 PRO A N 1
ATOM 1725 C CA . PRO A 1 230 ? 24.997 16.445 -31.107 1.00 67.62 230 PRO A CA 1
ATOM 1726 C C . PRO A 1 230 ? 26.283 15.638 -31.323 1.00 67.62 230 PRO A C 1
ATOM 1728 O O . PRO A 1 230 ? 26.959 15.803 -32.337 1.00 67.62 230 PRO A O 1
ATOM 1731 N N . ASP A 1 231 ? 26.568 14.684 -30.430 1.00 79.19 231 ASP A N 1
ATOM 1732 C CA . ASP A 1 231 ? 27.555 13.630 -30.704 1.00 79.19 231 ASP A CA 1
ATOM 1733 C C . ASP A 1 231 ? 27.247 12.981 -32.064 1.00 79.19 231 ASP A C 1
ATOM 1735 O O . ASP A 1 231 ? 26.119 12.546 -32.313 1.00 79.19 231 ASP A O 1
ATOM 1739 N N . MET A 1 232 ? 28.247 12.889 -32.941 1.00 78.81 232 MET A N 1
ATOM 1740 C CA . MET A 1 232 ? 28.065 12.430 -34.319 1.00 78.81 232 MET A CA 1
ATOM 1741 C C . MET A 1 232 ? 27.543 10.988 -34.411 1.00 78.81 232 MET A C 1
ATOM 1743 O O . MET A 1 232 ? 26.823 10.658 -35.359 1.00 78.81 232 MET A O 1
ATOM 1747 N N . ARG A 1 233 ? 27.831 10.127 -33.421 1.00 75.56 233 ARG A N 1
ATOM 1748 C CA . ARG A 1 233 ? 27.288 8.755 -33.369 1.00 75.56 233 ARG A CA 1
ATOM 1749 C C . ARG A 1 233 ? 25.800 8.758 -33.011 1.00 75.56 233 ARG A C 1
ATOM 1751 O O . ARG A 1 233 ? 25.003 8.099 -33.687 1.00 75.56 233 ARG A O 1
ATOM 1758 N N . SER A 1 234 ? 25.422 9.543 -32.005 1.00 80.62 234 SER A N 1
ATOM 1759 C CA . SER A 1 234 ? 24.033 9.809 -31.618 1.00 80.62 234 SER A CA 1
ATOM 1760 C C . SER A 1 234 ? 23.244 10.458 -32.763 1.00 80.62 234 SER A C 1
ATOM 1762 O O . SER A 1 234 ? 22.150 10.005 -33.106 1.00 80.62 234 SER A O 1
ATOM 1764 N N . LEU A 1 235 ? 23.823 11.449 -33.446 1.00 85.19 235 LEU A N 1
ATOM 1765 C CA . LEU A 1 235 ? 23.230 12.101 -34.612 1.00 85.19 235 LEU A CA 1
ATOM 1766 C C . LEU A 1 235 ? 22.958 11.102 -35.744 1.00 85.19 235 LEU A C 1
ATOM 1768 O O . LEU A 1 235 ? 21.845 11.063 -36.262 1.00 85.19 235 LEU A O 1
ATOM 1772 N N . ALA A 1 236 ? 23.929 10.259 -36.108 1.00 86.31 236 ALA A N 1
ATOM 1773 C CA . ALA A 1 236 ? 23.739 9.251 -37.153 1.00 86.31 236 ALA A CA 1
ATOM 1774 C C . ALA A 1 236 ? 22.599 8.272 -36.810 1.00 86.31 236 ALA A C 1
ATOM 1776 O O . ALA A 1 236 ? 21.842 7.852 -37.687 1.00 86.31 236 ALA A O 1
ATOM 1777 N N . CYS A 1 237 ? 22.443 7.923 -35.531 1.00 84.00 237 CYS A N 1
ATOM 1778 C CA . CYS A 1 237 ? 21.336 7.104 -35.038 1.00 84.00 237 CYS A CA 1
ATOM 1779 C C . CYS A 1 237 ? 19.969 7.804 -35.159 1.00 84.00 237 CYS A C 1
ATOM 1781 O O . CYS A 1 237 ? 19.010 7.197 -35.639 1.00 84.00 237 CYS A O 1
ATOM 1783 N N . ILE A 1 238 ? 19.888 9.083 -34.783 1.00 86.75 238 ILE A N 1
ATOM 1784 C CA . ILE A 1 238 ? 18.680 9.913 -34.911 1.00 86.75 238 ILE A CA 1
ATOM 1785 C C . ILE A 1 238 ? 18.294 10.093 -36.385 1.00 86.75 238 ILE A C 1
ATOM 1787 O O . ILE A 1 238 ? 17.149 9.858 -36.768 1.00 86.75 238 ILE A O 1
ATOM 1791 N N . LEU A 1 239 ? 19.258 10.434 -37.244 1.00 88.19 239 LEU A N 1
ATOM 1792 C CA . LEU A 1 239 ? 19.025 10.620 -38.675 1.00 88.19 239 LEU A CA 1
ATOM 1793 C C . LEU A 1 239 ? 18.559 9.325 -39.352 1.00 88.19 239 LEU A C 1
ATOM 1795 O O . LEU A 1 239 ? 17.669 9.382 -40.199 1.00 88.19 239 LEU A O 1
ATOM 1799 N N . ARG A 1 240 ? 19.082 8.152 -38.955 1.00 87.94 240 ARG A N 1
ATOM 1800 C CA . ARG A 1 240 ? 18.566 6.851 -39.427 1.00 87.94 240 ARG A CA 1
ATOM 1801 C C . ARG A 1 240 ? 17.090 6.666 -39.078 1.00 87.94 240 ARG A C 1
ATOM 1803 O O . ARG A 1 240 ? 16.328 6.224 -39.935 1.00 87.94 240 ARG A O 1
ATOM 1810 N N . HIS A 1 241 ? 16.685 7.021 -37.859 1.00 88.56 241 HIS A N 1
ATOM 1811 C CA . HIS A 1 241 ? 15.300 6.912 -37.397 1.00 88.56 241 HIS A CA 1
ATOM 1812 C C . HIS A 1 241 ? 14.346 7.781 -38.239 1.00 88.56 241 HIS A C 1
ATOM 1814 O O . HIS A 1 241 ? 13.417 7.265 -38.867 1.00 88.56 241 HIS A O 1
ATOM 1820 N N . GLU A 1 242 ? 14.636 9.080 -38.362 1.00 88.38 242 GLU A N 1
ATOM 1821 C CA . GLU A 1 242 ? 13.798 10.017 -39.126 1.00 88.38 242 GLU A CA 1
ATOM 1822 C C . GLU A 1 242 ? 13.768 9.696 -40.632 1.00 88.38 242 GLU A C 1
ATOM 1824 O O . GLU A 1 242 ? 12.719 9.773 -41.282 1.00 88.38 242 GLU A O 1
ATOM 1829 N N . LEU A 1 243 ? 14.895 9.259 -41.209 1.00 89.94 243 LEU A N 1
ATOM 1830 C CA . LEU A 1 243 ? 14.958 8.866 -42.620 1.00 89.94 243 LEU A CA 1
ATOM 1831 C C . LEU A 1 243 ? 14.238 7.540 -42.911 1.00 89.94 243 LEU A C 1
ATOM 1833 O O . LEU A 1 243 ? 13.748 7.357 -44.029 1.00 89.94 243 LEU A O 1
ATOM 1837 N N . ILE A 1 244 ? 14.096 6.635 -41.935 1.00 89.00 244 ILE A N 1
ATOM 1838 C CA . ILE A 1 244 ? 13.245 5.442 -42.074 1.00 89.00 244 ILE A CA 1
ATOM 1839 C C . ILE A 1 244 ? 11.762 5.835 -42.090 1.00 89.00 244 ILE A C 1
ATOM 1841 O O . ILE A 1 244 ? 11.035 5.355 -42.966 1.00 89.00 244 ILE A O 1
ATOM 1845 N N . HIS A 1 245 ? 11.324 6.750 -41.216 1.00 88.44 245 HIS A N 1
ATOM 1846 C CA . HIS A 1 245 ? 9.964 7.305 -41.264 1.00 88.44 245 HIS A CA 1
ATOM 1847 C C . HIS A 1 245 ? 9.669 7.994 -42.603 1.00 88.44 245 HIS A C 1
ATOM 1849 O O . HIS A 1 245 ? 8.591 7.811 -43.182 1.00 88.44 245 HIS A O 1
ATOM 1855 N N . TYR A 1 246 ? 10.650 8.721 -43.146 1.00 88.81 246 TYR A N 1
ATOM 1856 C CA . TYR A 1 246 ? 10.553 9.335 -44.467 1.00 88.81 246 TYR A CA 1
ATOM 1857 C C . TYR A 1 246 ? 10.429 8.285 -45.580 1.00 88.81 246 TYR A C 1
ATOM 1859 O O . TYR A 1 246 ? 9.483 8.325 -46.370 1.00 88.81 246 TYR A O 1
ATOM 1867 N N . LYS A 1 247 ? 11.336 7.300 -45.613 1.00 89.31 247 LYS A N 1
ATOM 1868 C CA . LYS A 1 247 ? 11.369 6.235 -46.629 1.00 89.31 247 LYS A CA 1
ATOM 1869 C C . LYS A 1 247 ? 10.092 5.389 -46.639 1.00 89.31 247 LYS A C 1
ATOM 1871 O O . LYS A 1 247 ? 9.640 4.986 -47.710 1.00 89.31 247 LYS A O 1
ATOM 1876 N N . ARG A 1 248 ? 9.493 5.145 -45.468 1.00 86.44 248 ARG A N 1
ATOM 1877 C CA . ARG A 1 248 ? 8.221 4.415 -45.312 1.00 86.44 248 ARG A CA 1
ATOM 1878 C C . ARG A 1 248 ? 6.974 5.278 -45.537 1.00 86.44 248 ARG A C 1
ATOM 1880 O O . ARG A 1 248 ? 5.881 4.727 -45.622 1.00 86.44 248 ARG A O 1
ATOM 1887 N N . LYS A 1 249 ? 7.132 6.600 -45.703 1.00 87.88 249 LYS A N 1
ATOM 1888 C CA . LYS A 1 249 ? 6.050 7.594 -45.827 1.00 87.88 249 LYS A CA 1
ATOM 1889 C C . LYS A 1 249 ? 5.096 7.595 -44.625 1.00 87.88 249 LYS A C 1
ATOM 1891 O O . LYS A 1 249 ? 3.904 7.848 -44.787 1.00 87.88 249 LYS A O 1
ATOM 1896 N N . ASP A 1 250 ? 5.602 7.354 -43.417 1.00 85.69 250 ASP A N 1
ATOM 1897 C CA . ASP A 1 250 ? 4.765 7.122 -42.228 1.00 85.69 250 ASP A CA 1
ATOM 1898 C C . ASP A 1 250 ? 3.837 8.314 -41.891 1.00 85.69 250 ASP A C 1
ATOM 1900 O O . ASP A 1 250 ? 2.751 8.120 -41.345 1.00 85.69 250 ASP A O 1
ATOM 1904 N N . VAL A 1 251 ? 4.203 9.542 -42.291 1.00 85.00 251 VAL A N 1
ATOM 1905 C CA . VAL A 1 251 ? 3.342 10.742 -42.216 1.00 85.00 251 VAL A CA 1
ATOM 1906 C C . VAL A 1 251 ? 2.043 10.566 -43.018 1.00 85.00 251 VAL A C 1
ATOM 1908 O O . VAL A 1 251 ? 0.971 10.894 -42.516 1.00 85.00 251 VAL A O 1
ATOM 1911 N N . TRP A 1 252 ? 2.109 10.014 -44.235 1.00 86.62 252 TRP A N 1
ATOM 1912 C CA . TRP A 1 252 ? 0.928 9.762 -45.074 1.00 86.62 252 TRP A CA 1
ATOM 1913 C C . TRP A 1 252 ? 0.018 8.693 -44.464 1.00 86.62 252 TRP A C 1
ATOM 1915 O O . TRP A 1 252 ? -1.197 8.875 -44.419 1.00 86.62 252 TRP A O 1
ATOM 1925 N N . PHE A 1 253 ? 0.597 7.616 -43.928 1.00 85.81 253 PHE A N 1
ATOM 1926 C CA . PHE A 1 253 ? -0.165 6.596 -43.206 1.00 85.81 253 PHE A CA 1
ATOM 1927 C C . PHE A 1 253 ? -0.869 7.192 -41.980 1.00 85.81 253 PHE A C 1
ATOM 1929 O O . PHE A 1 253 ? -2.077 7.017 -41.837 1.00 85.81 253 PHE A O 1
ATOM 1936 N N . LYS A 1 254 ? -0.162 7.968 -41.142 1.00 86.12 254 LYS A N 1
ATOM 1937 C CA . LYS A 1 254 ? -0.754 8.661 -39.980 1.00 86.12 254 LYS A CA 1
ATOM 1938 C C . LYS A 1 254 ? -1.952 9.550 -40.393 1.00 86.12 254 LYS A C 1
ATOM 1940 O O . LYS A 1 254 ? -2.958 9.554 -39.685 1.00 86.12 254 LYS A O 1
ATOM 1945 N N . TRP A 1 255 ? -1.918 10.200 -41.564 1.00 88.00 255 TRP A N 1
ATOM 1946 C CA . TRP A 1 255 ? -3.064 10.953 -42.107 1.00 88.00 255 TRP A CA 1
ATOM 1947 C C . TRP A 1 255 ? -4.251 10.090 -42.571 1.00 88.00 255 TRP A C 1
ATOM 1949 O O . TRP A 1 255 ? -5.388 10.492 -42.341 1.00 88.00 255 TRP A O 1
ATOM 1959 N N . ILE A 1 256 ? -4.031 8.905 -43.155 1.00 90.06 256 ILE A N 1
ATOM 1960 C CA . ILE A 1 256 ? -5.119 7.981 -43.550 1.00 90.06 256 ILE A CA 1
ATOM 1961 C C . ILE A 1 256 ? -5.902 7.495 -42.320 1.00 90.06 256 ILE A C 1
ATOM 1963 O O . ILE A 1 256 ? -7.136 7.520 -42.304 1.00 90.06 256 ILE A O 1
ATOM 1967 N N . PHE A 1 257 ? -5.201 7.110 -41.251 1.00 89.88 257 PHE A N 1
ATOM 1968 C CA . PHE A 1 257 ? -5.855 6.738 -39.993 1.00 89.88 257 PHE A CA 1
ATOM 1969 C C . PHE A 1 257 ? -6.550 7.941 -39.345 1.00 89.88 257 PHE A C 1
ATOM 1971 O O . PHE A 1 257 ? -7.687 7.817 -38.894 1.00 89.88 257 PHE A O 1
ATOM 1978 N N . GLN A 1 258 ? -5.940 9.131 -39.387 1.00 88.12 258 GLN A N 1
ATOM 1979 C CA . GLN A 1 258 ? -6.586 10.340 -38.876 1.00 88.12 258 GLN A CA 1
ATOM 1980 C C . GLN A 1 258 ? -7.866 10.704 -39.650 1.00 88.12 258 GLN A C 1
ATOM 1982 O O . GLN A 1 258 ? -8.841 11.106 -39.019 1.00 88.12 258 GLN A O 1
ATOM 1987 N N . LEU A 1 259 ? -7.901 10.524 -40.974 1.00 90.94 259 LEU A N 1
ATOM 1988 C CA . LEU A 1 259 ? -9.118 10.663 -41.781 1.00 90.94 259 LEU A CA 1
ATOM 1989 C C . LEU A 1 259 ? -10.181 9.637 -41.358 1.00 90.94 259 LEU A C 1
ATOM 1991 O O . LEU A 1 259 ? -11.328 10.008 -41.115 1.00 90.94 259 LEU A O 1
ATOM 1995 N N . THR A 1 260 ? -9.783 8.372 -41.180 1.00 90.69 260 THR A N 1
ATOM 1996 C CA . THR A 1 260 ? -10.670 7.288 -40.713 1.00 90.69 260 THR A CA 1
ATOM 1997 C C . THR A 1 260 ? -11.342 7.644 -39.381 1.00 90.69 260 THR A C 1
ATOM 1999 O O . THR A 1 260 ? -12.554 7.504 -39.251 1.00 90.69 260 THR A O 1
ATOM 2002 N N . ALA A 1 261 ? -10.588 8.176 -38.413 1.00 90.38 261 ALA A N 1
ATOM 2003 C CA . ALA A 1 261 ? -11.119 8.597 -37.112 1.00 90.38 261 ALA A CA 1
ATOM 2004 C C . ALA A 1 261 ? -11.914 9.920 -37.132 1.00 90.38 261 ALA A C 1
ATOM 2006 O O . ALA A 1 261 ? -12.620 10.211 -36.171 1.00 90.38 261 ALA A O 1
ATOM 2007 N N . CYS A 1 262 ? -11.824 10.730 -38.194 1.00 91.62 262 CYS A N 1
ATOM 2008 C CA . CYS A 1 262 ? -12.720 11.877 -38.394 1.00 91.62 262 CYS A CA 1
ATOM 2009 C C . CYS A 1 262 ? -14.060 11.438 -39.004 1.00 91.62 262 CYS A C 1
ATOM 2011 O O . CYS A 1 262 ? -15.105 11.899 -38.564 1.00 91.62 262 CYS A O 1
ATOM 2013 N N . ILE A 1 263 ? -14.033 10.512 -39.968 1.00 92.12 263 ILE A N 1
ATOM 2014 C CA . ILE A 1 263 ? -15.226 9.904 -40.588 1.00 92.12 263 ILE A CA 1
ATOM 2015 C C . ILE A 1 263 ? -16.020 9.095 -39.552 1.00 92.12 263 ILE A C 1
ATOM 2017 O O . ILE A 1 263 ? -17.237 9.237 -39.440 1.00 92.12 263 ILE A O 1
ATOM 2021 N N . HIS A 1 264 ? -15.321 8.295 -38.745 1.00 91.50 264 HIS A N 1
ATOM 2022 C CA . HIS A 1 264 ? -15.891 7.445 -37.696 1.00 91.50 264 HIS A CA 1
ATOM 2023 C C . HIS A 1 264 ? -15.713 8.055 -36.300 1.00 91.50 264 HIS A C 1
ATOM 2025 O O . HIS A 1 264 ? -15.401 7.341 -35.348 1.00 91.50 264 HIS A O 1
ATOM 2031 N N . PHE A 1 265 ? -15.886 9.376 -36.158 1.00 90.81 265 PHE A N 1
ATOM 2032 C CA . PHE A 1 265 ? -15.606 10.087 -34.900 1.00 90.81 265 PHE A CA 1
ATOM 2033 C C . PHE A 1 265 ? -16.378 9.529 -33.693 1.00 90.81 265 PHE A C 1
ATOM 2035 O O . PHE A 1 265 ? -15.836 9.503 -32.589 1.00 90.81 265 PHE A O 1
ATOM 2042 N N . PHE A 1 266 ? -17.601 9.042 -33.923 1.00 89.12 266 PHE A N 1
ATOM 2043 C CA . PHE A 1 266 ? -18.482 8.409 -32.938 1.00 89.12 266 PHE A CA 1
ATOM 2044 C C . PHE A 1 266 ? -18.012 7.012 -32.494 1.00 89.12 266 PHE A C 1
ATOM 2046 O O . PHE A 1 266 ? -18.457 6.510 -31.467 1.00 89.12 266 PHE A O 1
ATOM 2053 N N . ASN A 1 267 ? -17.119 6.367 -33.249 1.00 90.31 267 ASN A N 1
ATOM 2054 C CA . ASN A 1 267 ? -16.626 5.026 -32.960 1.00 90.31 267 ASN A CA 1
ATOM 2055 C C . ASN A 1 267 ? -15.320 5.101 -32.137 1.00 90.31 267 ASN A C 1
ATOM 2057 O O . ASN A 1 267 ? -14.266 5.430 -32.700 1.00 90.31 267 ASN A O 1
ATOM 2061 N N . PRO A 1 268 ? -15.325 4.735 -30.837 1.00 88.69 268 PRO A N 1
ATOM 2062 C CA . PRO A 1 268 ? -14.136 4.799 -29.983 1.00 88.69 268 PRO A CA 1
ATOM 2063 C C . PRO A 1 268 ? -13.014 3.847 -30.429 1.00 88.69 268 PRO A C 1
ATOM 2065 O O . PRO A 1 268 ? -11.836 4.116 -30.176 1.00 88.69 268 PRO A O 1
ATOM 2068 N N . VAL A 1 269 ? -13.344 2.759 -31.135 1.00 90.12 269 VAL A N 1
ATOM 2069 C CA . VAL A 1 269 ? -12.360 1.792 -31.641 1.00 90.12 269 VAL A CA 1
ATOM 2070 C C . VAL A 1 269 ? -11.547 2.388 -32.792 1.00 90.12 269 VAL A C 1
ATOM 2072 O O . VAL A 1 269 ? -10.351 2.116 -32.877 1.00 90.12 269 VAL A O 1
ATOM 2075 N N . SER A 1 270 ? -12.114 3.291 -33.603 1.00 88.69 270 SER A N 1
ATOM 2076 C CA . SER A 1 270 ? -11.357 3.998 -34.654 1.00 88.69 270 SER A CA 1
ATOM 2077 C C . SER A 1 270 ? -10.202 4.836 -34.069 1.00 88.69 270 SER A C 1
ATOM 2079 O O . SER A 1 270 ? -9.063 4.778 -34.545 1.00 88.69 270 SER A O 1
ATOM 2081 N N . HIS A 1 271 ? -10.453 5.531 -32.953 1.00 88.25 271 HIS A N 1
ATOM 2082 C CA . HIS A 1 271 ? -9.442 6.291 -32.210 1.00 88.25 271 HIS A CA 1
ATOM 2083 C C . HIS A 1 271 ? -8.423 5.371 -31.524 1.00 88.25 271 HIS A C 1
ATOM 2085 O O . HIS A 1 271 ? -7.228 5.680 -31.492 1.00 88.25 271 HIS A O 1
ATOM 2091 N N . ALA A 1 272 ? -8.860 4.214 -31.013 1.00 86.69 272 ALA A N 1
ATOM 2092 C CA . ALA A 1 272 ? -7.966 3.200 -30.453 1.00 86.69 272 ALA A CA 1
ATOM 2093 C C . ALA A 1 272 ? -7.014 2.612 -31.515 1.00 86.69 272 ALA A C 1
ATOM 2095 O O . ALA A 1 272 ? -5.820 2.457 -31.245 1.00 86.69 272 ALA A O 1
ATOM 2096 N N . VAL A 1 273 ? -7.504 2.366 -32.736 1.00 87.69 273 VAL A N 1
ATOM 2097 C CA . VAL A 1 273 ? -6.686 1.936 -33.881 1.00 87.69 273 VAL A CA 1
ATOM 2098 C C . VAL A 1 273 ? -5.655 3.008 -34.243 1.00 87.69 273 VAL A C 1
ATOM 2100 O O . VAL A 1 273 ? -4.481 2.679 -34.375 1.00 87.69 273 VAL A O 1
ATOM 2103 N N . CYS A 1 274 ? -6.019 4.295 -34.297 1.00 86.56 274 CYS A N 1
ATOM 2104 C CA . CYS A 1 274 ? -5.056 5.380 -34.562 1.00 86.56 274 CYS A CA 1
ATOM 2105 C C . CYS A 1 274 ? -3.890 5.418 -33.555 1.00 86.56 274 CYS A C 1
ATOM 2107 O O . CYS A 1 274 ? -2.728 5.625 -33.931 1.00 86.56 274 CYS A O 1
ATOM 2109 N N . ARG A 1 275 ? -4.194 5.180 -32.271 1.00 83.25 275 ARG A N 1
ATOM 2110 C CA . ARG A 1 275 ? -3.200 5.083 -31.190 1.00 83.25 275 ARG A CA 1
ATOM 2111 C C . ARG A 1 275 ? -2.311 3.846 -31.351 1.00 83.25 275 ARG A C 1
ATOM 2113 O O . ARG A 1 275 ? -1.089 3.960 -31.258 1.00 83.25 275 ARG A O 1
ATOM 2120 N N . GLU A 1 276 ? -2.887 2.677 -31.635 1.00 85.25 276 GLU A N 1
ATOM 2121 C CA . GLU A 1 276 ? -2.123 1.433 -31.813 1.00 85.25 276 GLU A CA 1
ATOM 2122 C C . GLU A 1 276 ? -1.293 1.427 -33.110 1.00 85.25 276 GLU A C 1
ATOM 2124 O O . GLU A 1 276 ? -0.170 0.929 -33.095 1.00 85.25 276 GLU A O 1
ATOM 2129 N N . VAL A 1 277 ? -1.757 2.035 -34.207 1.00 86.06 277 VAL A N 1
ATOM 2130 C CA . VAL A 1 277 ? -0.958 2.191 -35.436 1.00 86.06 277 VAL A CA 1
ATOM 2131 C C . VAL A 1 277 ? 0.243 3.089 -35.197 1.00 86.06 277 VAL A C 1
ATOM 2133 O O . VAL A 1 277 ? 1.354 2.733 -35.585 1.00 86.06 277 VAL A O 1
ATOM 2136 N N . SER A 1 278 ? 0.053 4.225 -34.524 1.00 82.88 278 SER A N 1
ATOM 2137 C CA . SER A 1 278 ? 1.161 5.129 -34.197 1.00 82.88 278 SER A CA 1
ATOM 2138 C C . SER A 1 278 ? 2.179 4.441 -33.293 1.00 82.88 278 SER A C 1
ATOM 2140 O O . SER A 1 278 ? 3.372 4.500 -33.561 1.00 82.88 278 SER A O 1
ATOM 2142 N N . ARG A 1 279 ? 1.716 3.661 -32.314 1.00 84.44 279 ARG A N 1
ATOM 2143 C CA . ARG A 1 279 ? 2.563 2.781 -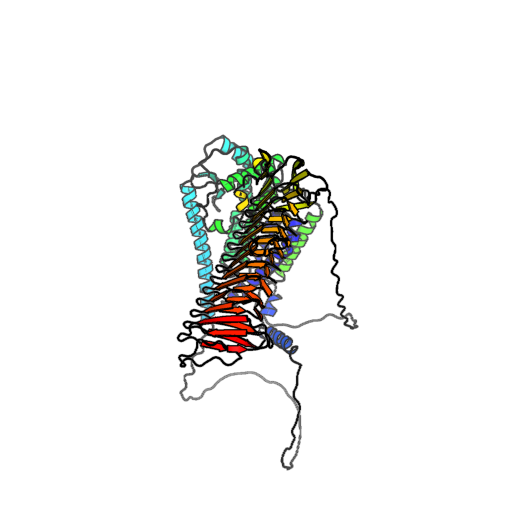31.504 1.00 84.44 279 ARG A CA 1
ATOM 2144 C C . ARG A 1 279 ? 3.333 1.756 -32.353 1.00 84.44 279 ARG A C 1
ATOM 2146 O O . ARG A 1 279 ? 4.539 1.607 -32.184 1.00 84.44 279 ARG A O 1
ATOM 2153 N N . CYS A 1 280 ? 2.667 1.057 -33.274 1.00 85.00 280 CYS A N 1
ATOM 2154 C CA . CYS A 1 280 ? 3.309 0.087 -34.169 1.00 85.00 280 CYS A CA 1
ATOM 2155 C C . CYS A 1 280 ? 4.312 0.747 -35.130 1.00 85.00 280 CYS A C 1
ATOM 2157 O O . CYS A 1 280 ? 5.307 0.123 -35.487 1.00 85.00 280 CYS A O 1
ATOM 2159 N N . CYS A 1 281 ? 4.070 2.002 -35.522 1.00 86.06 281 CYS A N 1
ATOM 2160 C CA . CYS A 1 281 ? 4.912 2.793 -36.416 1.00 86.06 281 CYS A CA 1
ATOM 2161 C C . CYS A 1 281 ? 6.337 2.944 -35.874 1.00 86.06 281 CYS A C 1
ATOM 2163 O O . CYS A 1 281 ? 7.296 2.600 -36.572 1.00 86.06 281 CYS A O 1
ATOM 2165 N N . GLU A 1 282 ? 6.451 3.411 -34.627 1.00 87.06 282 GLU A N 1
ATOM 2166 C CA . GLU A 1 282 ? 7.730 3.623 -33.944 1.00 87.06 282 GLU A CA 1
ATOM 2167 C C . GLU A 1 282 ? 8.434 2.280 -33.692 1.00 87.06 282 GLU A C 1
ATOM 2169 O O . GLU A 1 282 ? 9.594 2.128 -34.049 1.00 87.06 282 GLU A O 1
ATOM 2174 N N . LEU A 1 283 ? 7.713 1.255 -33.209 1.00 85.94 283 LEU A N 1
ATOM 2175 C CA . LEU A 1 283 ? 8.277 -0.088 -32.977 1.00 85.94 283 LEU A CA 1
ATOM 2176 C C . LEU A 1 283 ? 8.800 -0.746 -34.266 1.00 85.94 283 LEU A C 1
ATOM 2178 O O . LEU A 1 283 ? 9.799 -1.462 -34.244 1.00 85.94 283 LEU A O 1
ATOM 2182 N N . ALA A 1 284 ? 8.128 -0.524 -35.397 1.00 86.00 284 ALA A N 1
ATOM 2183 C CA . ALA A 1 284 ? 8.586 -0.967 -36.712 1.00 86.00 284 ALA A CA 1
ATOM 2184 C C . ALA A 1 284 ? 9.797 -0.163 -37.213 1.00 86.00 284 ALA A C 1
ATOM 2186 O O . ALA A 1 284 ? 10.634 -0.703 -37.939 1.00 86.00 284 ALA A O 1
ATOM 2187 N N . CYS A 1 285 ? 9.897 1.113 -36.832 1.00 85.56 285 CYS A N 1
ATOM 2188 C CA . CYS A 1 285 ? 11.059 1.946 -37.117 1.00 85.56 285 CYS A CA 1
ATOM 2189 C C . CYS A 1 285 ? 12.268 1.448 -36.316 1.00 85.56 285 CYS A C 1
ATOM 2191 O O . CYS A 1 285 ? 13.280 1.097 -36.917 1.00 85.56 285 CYS A O 1
ATOM 2193 N N . ASP A 1 286 ? 12.110 1.272 -35.001 1.00 87.50 286 ASP A N 1
ATOM 2194 C CA . ASP A 1 286 ? 13.128 0.726 -34.100 1.00 87.50 286 ASP A CA 1
ATOM 2195 C C . ASP A 1 286 ? 13.618 -0.658 -34.572 1.00 87.50 286 ASP A C 1
ATOM 2197 O O . ASP A 1 286 ? 14.822 -0.864 -34.707 1.00 87.50 286 ASP A O 1
ATOM 2201 N N . GLU A 1 287 ? 12.706 -1.587 -34.917 1.00 86.62 287 GLU A N 1
ATOM 2202 C CA . GLU A 1 287 ? 13.043 -2.912 -35.486 1.00 86.62 287 GLU A CA 1
ATOM 2203 C C . GLU A 1 287 ? 13.874 -2.799 -36.779 1.00 86.62 287 GLU A C 1
ATOM 2205 O O . GLU A 1 287 ? 14.749 -3.630 -37.033 1.00 86.62 287 GLU A O 1
ATOM 2210 N N . THR A 1 288 ? 13.615 -1.773 -37.597 1.00 86.44 288 THR A N 1
ATOM 2211 C CA . THR A 1 288 ? 14.331 -1.536 -38.858 1.00 86.44 288 THR A CA 1
ATOM 2212 C C . THR A 1 288 ? 15.716 -0.931 -38.614 1.00 86.44 288 THR A C 1
ATOM 2214 O O . THR A 1 288 ? 16.672 -1.388 -39.239 1.00 86.44 288 THR A O 1
ATOM 2217 N N . VAL A 1 289 ? 15.846 0.030 -37.687 1.00 87.25 289 VAL A N 1
ATOM 2218 C CA . VAL A 1 289 ? 17.127 0.651 -37.296 1.00 87.25 289 VAL A CA 1
ATOM 2219 C C . VAL A 1 289 ? 18.108 -0.411 -36.786 1.00 87.25 289 VAL A C 1
ATOM 2221 O O . VAL A 1 289 ? 19.235 -0.501 -37.267 1.00 87.25 289 VAL A O 1
ATOM 2224 N N . VAL A 1 290 ? 17.672 -1.277 -35.865 1.00 87.50 290 VAL A N 1
ATOM 2225 C CA . VAL A 1 290 ? 18.569 -2.242 -35.196 1.00 87.50 290 VAL A CA 1
ATOM 2226 C C . VAL A 1 290 ? 18.911 -3.482 -36.027 1.00 87.50 290 VAL A C 1
ATOM 2228 O O . VAL A 1 290 ? 19.715 -4.312 -35.595 1.00 87.50 290 VAL A O 1
ATOM 2231 N N . LYS A 1 291 ? 18.289 -3.651 -37.201 1.00 82.62 291 LYS A N 1
ATOM 2232 C CA . LYS A 1 291 ? 18.351 -4.883 -38.006 1.00 82.62 291 LYS A CA 1
ATOM 2233 C C . LYS A 1 291 ? 19.781 -5.294 -38.374 1.00 82.62 291 LYS A C 1
ATOM 2235 O O . LYS A 1 291 ? 20.085 -6.485 -38.347 1.00 82.62 291 LYS A O 1
ATOM 2240 N N . ASN A 1 292 ? 20.634 -4.311 -38.665 1.00 76.75 292 ASN A N 1
ATOM 2241 C CA . ASN A 1 292 ? 22.031 -4.503 -39.065 1.00 76.75 292 ASN A CA 1
ATOM 2242 C C . ASN A 1 292 ? 23.038 -4.003 -38.005 1.00 76.75 292 ASN A C 1
ATOM 2244 O O . ASN A 1 292 ? 24.234 -4.020 -38.262 1.00 76.75 292 ASN A O 1
ATOM 2248 N N . MET A 1 293 ? 22.570 -3.568 -36.828 1.00 83.81 293 MET A N 1
ATOM 2249 C CA . MET A 1 293 ? 23.421 -3.046 -35.750 1.00 83.81 293 MET A CA 1
ATOM 2250 C C . MET A 1 293 ? 23.966 -4.154 -34.845 1.00 83.81 293 MET A C 1
ATOM 2252 O O . MET A 1 293 ? 23.225 -5.068 -34.452 1.00 83.81 293 MET A O 1
ATOM 2256 N N . THR A 1 294 ? 25.226 -4.006 -34.437 1.00 82.00 294 THR A N 1
ATOM 2257 C CA . THR A 1 294 ? 25.879 -4.784 -33.374 1.00 82.00 294 THR A CA 1
ATOM 2258 C C . THR A 1 294 ? 25.230 -4.533 -32.000 1.00 82.00 294 THR A C 1
ATOM 2260 O O . THR A 1 294 ? 24.549 -3.521 -31.807 1.00 82.00 294 THR A O 1
ATOM 2263 N N . PRO A 1 295 ? 25.436 -5.407 -30.993 1.00 76.94 295 PRO A N 1
ATOM 2264 C CA . PRO A 1 295 ? 24.896 -5.193 -29.646 1.00 76.94 295 PRO A CA 1
ATOM 2265 C C . PRO A 1 295 ? 25.327 -3.863 -28.999 1.00 76.94 295 PRO A C 1
ATOM 2267 O O . PRO A 1 295 ? 24.520 -3.232 -28.316 1.00 76.94 295 PRO A O 1
ATOM 2270 N N . GLY A 1 296 ? 26.561 -3.409 -29.252 1.00 76.25 296 GLY A N 1
ATOM 2271 C CA . GLY A 1 296 ? 27.068 -2.121 -28.765 1.00 76.25 296 GLY A CA 1
ATOM 2272 C C . GLY A 1 296 ? 26.351 -0.927 -29.400 1.00 76.25 296 GLY A C 1
ATOM 2273 O O . GLY A 1 296 ? 25.885 -0.037 -28.690 1.00 76.25 296 GLY A O 1
ATOM 2274 N N . GLU A 1 297 ? 26.163 -0.945 -30.721 1.00 79.81 297 GLU A N 1
ATOM 2275 C CA . GLU A 1 297 ? 25.417 0.098 -31.441 1.00 79.81 297 GLU A CA 1
ATOM 2276 C C . GLU A 1 297 ? 23.938 0.136 -31.036 1.00 79.81 297 GLU A C 1
ATOM 2278 O O . GLU A 1 297 ? 23.369 1.214 -30.893 1.00 79.81 297 GLU A O 1
ATOM 2283 N N . ARG A 1 298 ? 23.315 -1.019 -30.758 1.00 83.62 298 ARG A N 1
ATOM 2284 C CA . ARG A 1 298 ? 21.943 -1.075 -30.216 1.00 83.62 298 ARG A CA 1
ATOM 2285 C C . ARG A 1 298 ? 21.838 -0.427 -28.834 1.00 83.62 298 ARG A C 1
ATOM 2287 O O . ARG A 1 298 ? 20.840 0.238 -28.562 1.00 83.62 298 ARG A O 1
ATOM 2294 N N . LYS A 1 299 ? 22.852 -0.596 -27.973 1.00 79.81 299 LYS A N 1
ATOM 2295 C CA . LYS A 1 299 ? 22.925 0.092 -26.671 1.00 79.81 299 LYS A CA 1
ATOM 2296 C C . LYS A 1 299 ? 23.046 1.606 -26.872 1.00 79.81 299 LYS A C 1
ATOM 2298 O O . LYS A 1 299 ? 22.265 2.338 -26.274 1.00 79.81 299 LYS A O 1
ATOM 2303 N N . ALA A 1 300 ? 23.944 2.050 -27.756 1.00 79.62 300 ALA A N 1
ATOM 2304 C CA . ALA A 1 300 ? 24.130 3.466 -28.088 1.00 79.62 300 ALA A CA 1
ATOM 2305 C C . ALA A 1 300 ? 22.863 4.109 -28.688 1.00 79.62 300 ALA A C 1
ATOM 2307 O O . ALA A 1 300 ? 22.481 5.215 -28.306 1.00 79.62 300 ALA A O 1
ATOM 2308 N N . TYR A 1 301 ? 22.159 3.400 -29.576 1.00 83.06 301 TYR A N 1
ATOM 2309 C CA . TYR A 1 301 ? 20.866 3.832 -30.109 1.00 83.06 301 TYR A CA 1
ATOM 2310 C C . TYR A 1 301 ? 19.807 3.965 -29.004 1.00 83.06 301 TYR A C 1
ATOM 2312 O O . TYR A 1 301 ? 19.111 4.976 -28.937 1.00 83.06 301 TYR A O 1
ATOM 2320 N N . GLY A 1 302 ? 19.727 2.984 -28.098 1.00 82.31 302 GLY A N 1
ATOM 2321 C CA . GLY A 1 302 ? 18.819 3.018 -26.949 1.00 82.31 302 GLY A CA 1
ATOM 2322 C C . GLY A 1 302 ? 19.070 4.202 -26.008 1.00 82.31 302 GLY A C 1
ATOM 2323 O O . GLY A 1 302 ? 18.115 4.870 -25.619 1.00 82.31 302 GLY A O 1
ATOM 2324 N N . SER A 1 303 ? 20.333 4.513 -25.689 1.00 79.56 303 SER A N 1
ATOM 2325 C CA . SER A 1 303 ? 20.678 5.701 -24.891 1.00 79.56 303 SER A CA 1
ATOM 2326 C C . SER A 1 303 ? 20.410 7.004 -25.645 1.00 79.56 303 SER A C 1
ATOM 2328 O O . SER A 1 303 ? 19.887 7.945 -25.063 1.00 79.56 303 SER A O 1
ATOM 2330 N N . THR A 1 304 ? 20.674 7.052 -26.953 1.00 79.38 304 THR A N 1
ATOM 2331 C CA . THR A 1 304 ? 20.352 8.224 -27.786 1.00 79.38 304 THR A CA 1
ATOM 2332 C C . THR A 1 304 ? 18.849 8.524 -27.782 1.00 79.38 304 THR A C 1
ATOM 2334 O O . THR A 1 304 ? 18.446 9.677 -27.640 1.00 79.38 304 THR A O 1
ATOM 2337 N N . LEU A 1 305 ? 18.013 7.485 -27.899 1.00 78.00 305 LEU A N 1
ATOM 2338 C CA . LEU A 1 305 ? 16.557 7.609 -27.848 1.00 78.00 305 LEU A CA 1
ATOM 2339 C C . LEU A 1 305 ? 16.068 8.108 -26.478 1.00 78.00 305 LEU A C 1
ATOM 2341 O O . LEU A 1 305 ? 15.165 8.940 -26.430 1.00 78.00 305 LEU A O 1
ATOM 2345 N N . LEU A 1 306 ? 16.661 7.631 -25.379 1.00 74.62 306 LEU A N 1
ATOM 2346 C CA . LEU A 1 306 ? 16.345 8.105 -24.027 1.00 74.62 306 LEU A CA 1
ATOM 2347 C C . LEU A 1 306 ? 16.731 9.577 -23.839 1.00 74.62 306 LEU A C 1
ATOM 2349 O O . LEU A 1 306 ? 15.869 10.380 -23.493 1.00 74.62 306 LEU A O 1
ATOM 2353 N N . ASN A 1 307 ? 17.965 9.952 -24.181 1.00 73.12 307 ASN A N 1
ATOM 2354 C CA . ASN A 1 307 ? 18.455 11.329 -24.068 1.00 73.12 307 ASN A CA 1
ATOM 2355 C C . ASN A 1 307 ? 17.604 12.314 -24.894 1.00 73.12 307 ASN A C 1
ATOM 2357 O O . ASN A 1 307 ? 17.314 13.422 -24.445 1.00 73.12 307 ASN A O 1
ATOM 2361 N N . ALA A 1 308 ? 17.159 11.908 -26.090 1.00 66.94 308 ALA A N 1
ATOM 2362 C CA . ALA A 1 308 ? 16.245 12.706 -26.907 1.00 66.94 308 ALA A CA 1
ATOM 2363 C C . ALA A 1 308 ? 14.858 12.862 -26.252 1.00 66.94 308 ALA A C 1
ATOM 2365 O O . ALA A 1 308 ? 14.254 13.926 -26.326 1.00 66.94 308 ALA A O 1
ATOM 2366 N N . LEU A 1 309 ? 14.338 11.830 -25.585 1.00 64.94 309 LEU A N 1
ATOM 2367 C CA . LEU A 1 309 ? 13.059 11.918 -24.871 1.00 64.94 309 LEU A CA 1
ATOM 2368 C C . LEU A 1 309 ? 13.149 12.757 -23.588 1.00 64.94 309 LEU A C 1
ATOM 2370 O O . LEU A 1 309 ? 12.157 13.377 -23.214 1.00 64.94 309 LEU A O 1
ATOM 2374 N N . GLU A 1 310 ? 14.308 12.800 -22.933 1.00 62.28 310 GLU A N 1
ATOM 2375 C CA . GLU A 1 310 ? 14.548 13.614 -21.734 1.00 62.28 310 GLU A CA 1
ATOM 2376 C C . GLU A 1 310 ? 14.710 15.105 -22.043 1.00 62.28 310 GLU A C 1
ATOM 2378 O O . GLU A 1 310 ? 14.223 15.934 -21.277 1.00 62.28 310 GLU A O 1
ATOM 2383 N N . ALA A 1 311 ? 15.298 15.452 -23.193 1.00 57.41 311 ALA A N 1
ATOM 2384 C CA . ALA A 1 311 ? 15.361 16.834 -23.677 1.00 57.41 311 ALA A CA 1
ATOM 2385 C C . ALA A 1 311 ? 13.970 17.446 -23.951 1.00 57.41 311 ALA A C 1
ATOM 2387 O O . ALA A 1 311 ? 13.814 18.663 -23.970 1.00 57.41 311 ALA A O 1
ATOM 2388 N N . ARG A 1 312 ? 12.944 16.612 -24.157 1.00 57.12 312 ARG A N 1
ATOM 2389 C CA . ARG A 1 312 ? 11.593 17.032 -24.540 1.00 57.12 312 ARG A CA 1
ATOM 2390 C C . ARG A 1 312 ? 10.763 17.452 -23.321 1.00 57.12 312 ARG A C 1
ATOM 2392 O O . ARG A 1 312 ? 10.054 16.640 -22.723 1.00 57.12 312 ARG A O 1
ATOM 2399 N N . GLY A 1 313 ? 10.833 18.737 -22.976 1.00 45.59 313 GLY A N 1
ATOM 2400 C CA . GLY A 1 313 ? 10.103 19.317 -21.845 1.00 45.59 313 GLY A CA 1
ATOM 2401 C C . GLY A 1 313 ? 8.566 19.242 -21.972 1.00 45.59 313 GLY A C 1
ATOM 2402 O O . GLY A 1 313 ? 8.025 19.130 -23.077 1.00 45.59 313 GLY A O 1
ATOM 2403 N N . PRO A 1 314 ? 7.821 19.348 -20.852 1.00 37.50 314 PRO A N 1
ATOM 2404 C CA . PRO A 1 314 ? 6.359 19.207 -20.839 1.00 37.50 314 PRO A CA 1
ATOM 2405 C C . PRO A 1 314 ? 5.593 20.324 -21.575 1.00 37.50 314 PRO A C 1
ATOM 2407 O O . PRO A 1 314 ? 4.402 20.167 -21.832 1.00 37.50 314 PRO A O 1
ATOM 2410 N N . ALA A 1 315 ? 6.244 21.436 -21.936 1.00 33.00 315 ALA A N 1
ATOM 2411 C CA . ALA A 1 315 ? 5.596 22.599 -22.549 1.00 33.00 315 ALA A CA 1
ATOM 2412 C C . ALA A 1 315 ? 5.299 22.458 -24.061 1.00 33.00 315 ALA A C 1
ATOM 2414 O O . ALA A 1 315 ? 4.421 23.145 -24.575 1.00 33.00 315 ALA A O 1
ATOM 2415 N N . HIS A 1 316 ? 5.974 21.555 -24.788 1.00 39.28 316 HIS A N 1
ATOM 2416 C CA . HIS A 1 316 ? 5.897 21.465 -26.262 1.00 39.28 316 HIS A CA 1
ATOM 2417 C C . HIS A 1 316 ? 4.987 20.321 -26.769 1.00 39.28 316 HIS A C 1
ATOM 2419 O O . HIS A 1 316 ? 5.247 19.669 -27.787 1.00 39.28 316 HIS A O 1
ATOM 2425 N N . ILE A 1 317 ? 3.887 20.059 -26.056 1.00 38.84 317 ILE A N 1
ATOM 2426 C CA . ILE A 1 317 ? 2.938 18.975 -26.351 1.00 38.84 317 ILE A CA 1
ATOM 2427 C C . ILE A 1 317 ? 1.781 19.493 -27.234 1.00 38.84 317 ILE A C 1
ATOM 2429 O O . ILE A 1 317 ? 0.717 19.872 -26.755 1.00 38.84 317 ILE A O 1
ATOM 2433 N N . ASN A 1 318 ? 1.971 19.500 -28.559 1.00 40.56 318 ASN A N 1
ATOM 2434 C CA . ASN A 1 318 ? 0.906 19.844 -29.517 1.00 40.56 318 ASN A CA 1
ATOM 2435 C C . ASN A 1 318 ? -0.199 18.759 -29.517 1.00 40.56 318 ASN A C 1
ATOM 2437 O O . ASN A 1 318 ? 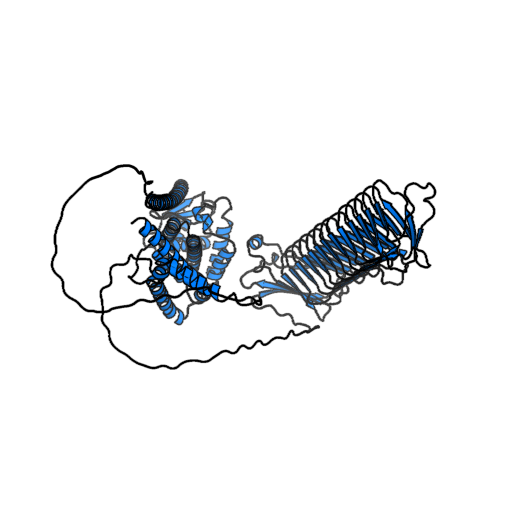0.133 17.592 -29.725 1.00 40.56 318 ASN A O 1
ATOM 2441 N N . PRO A 1 319 ? -1.503 19.082 -29.377 1.00 34.16 319 PRO A N 1
ATOM 2442 C CA . PRO A 1 319 ? -2.589 18.095 -29.275 1.00 34.16 319 PRO A CA 1
ATOM 2443 C C . PRO A 1 319 ? -2.666 17.073 -30.427 1.00 34.16 319 PRO A C 1
ATOM 2445 O O . PRO A 1 319 ? -3.110 15.942 -30.215 1.00 34.16 319 PRO A O 1
ATOM 2448 N N . VAL A 1 320 ? -2.199 17.417 -31.634 1.00 37.91 320 VAL A N 1
ATOM 2449 C CA . VAL A 1 320 ? -2.170 16.489 -32.784 1.00 37.91 320 VAL A CA 1
ATOM 2450 C C . VAL A 1 320 ? -1.097 15.397 -32.622 1.00 37.91 320 VAL A C 1
ATOM 2452 O O . VAL A 1 320 ? -1.281 14.288 -33.119 1.00 37.91 320 VAL A O 1
ATOM 2455 N N . SER A 1 321 ? -0.010 15.663 -31.887 1.00 38.09 321 SER A N 1
ATOM 2456 C CA . SER A 1 321 ? 1.013 14.666 -31.521 1.00 38.09 321 SER A CA 1
ATOM 2457 C C . SER A 1 321 ? 0.831 14.100 -30.102 1.00 38.09 321 SER A C 1
ATOM 2459 O O . SER A 1 321 ? 1.208 12.954 -29.850 1.00 38.09 321 SER A O 1
ATOM 2461 N N . ALA A 1 322 ? 0.180 14.847 -29.204 1.00 34.44 322 ALA A N 1
ATOM 2462 C CA . ALA A 1 322 ? -0.085 14.487 -27.809 1.00 34.44 322 ALA A CA 1
ATOM 2463 C C . ALA A 1 322 ? -0.865 13.178 -27.656 1.00 34.44 322 ALA A C 1
ATOM 2465 O O . ALA A 1 322 ? -0.572 12.368 -26.781 1.00 34.44 322 ALA A O 1
ATOM 2466 N N . SER A 1 323 ? -1.841 12.929 -28.537 1.00 33.50 323 SER A N 1
ATOM 2467 C CA . SER A 1 323 ? -2.643 11.703 -28.472 1.00 33.50 323 SER A CA 1
ATOM 2468 C C . SER A 1 323 ? -1.859 10.433 -28.853 1.00 33.50 323 SER A C 1
ATOM 2470 O O . SER A 1 323 ? -2.447 9.349 -28.805 1.00 33.50 323 SER A O 1
ATOM 2472 N N . LEU A 1 324 ? -0.591 10.531 -29.283 1.00 40.69 324 LEU A N 1
ATOM 2473 C CA . LEU A 1 324 ? 0.109 9.447 -29.985 1.00 40.69 324 LEU A CA 1
ATOM 2474 C C . LEU A 1 324 ? 1.466 9.023 -29.383 1.00 40.69 324 LEU A C 1
ATOM 2476 O O . LEU A 1 324 ? 1.922 7.934 -29.721 1.00 40.69 324 LEU A O 1
ATOM 2480 N N . CYS A 1 325 ? 2.086 9.798 -28.480 1.00 37.16 325 CYS A N 1
ATOM 2481 C CA . CYS A 1 325 ? 3.304 9.435 -27.721 1.00 37.16 325 CYS A CA 1
ATOM 2482 C C . CYS A 1 325 ? 3.375 10.239 -26.400 1.00 37.16 325 CYS A C 1
ATOM 2484 O O . CYS A 1 325 ? 3.283 11.457 -26.454 1.00 37.16 325 CYS A O 1
ATOM 2486 N N . GLY A 1 326 ? 3.593 9.668 -25.209 1.00 43.94 326 GLY A N 1
ATOM 2487 C CA . GLY A 1 326 ? 3.639 8.250 -24.844 1.00 43.94 326 GLY A CA 1
ATOM 2488 C C . GLY A 1 326 ? 3.913 8.035 -23.343 1.00 43.94 326 GLY A C 1
ATOM 2489 O O . GLY A 1 326 ? 4.886 8.555 -22.808 1.00 43.94 326 GLY A O 1
ATOM 2490 N N . ASN A 1 327 ? 3.096 7.215 -22.670 1.00 53.75 327 ASN A N 1
ATOM 2491 C CA . ASN A 1 327 ? 3.376 6.727 -21.307 1.00 53.75 327 ASN A CA 1
ATOM 2492 C C . ASN A 1 327 ? 4.710 5.952 -21.276 1.00 53.75 327 ASN A C 1
ATOM 2494 O O . ASN A 1 327 ? 5.048 5.304 -22.268 1.00 53.75 327 ASN A O 1
ATOM 2498 N N . ALA A 1 328 ? 5.411 5.864 -20.136 1.00 54.84 328 ALA A N 1
ATOM 2499 C CA . ALA A 1 328 ? 6.678 5.108 -20.055 1.00 54.84 328 ALA A CA 1
ATOM 2500 C C . ALA A 1 328 ? 6.542 3.620 -20.453 1.00 54.84 328 ALA A C 1
ATOM 2502 O O . ALA A 1 328 ? 7.483 3.008 -20.954 1.00 54.84 328 ALA A O 1
ATOM 2503 N N . LYS A 1 329 ? 5.331 3.053 -20.333 1.00 60.47 329 LYS A N 1
ATOM 2504 C CA . LYS A 1 329 ? 4.949 1.730 -20.866 1.00 60.47 329 LYS A CA 1
ATOM 2505 C C . LYS A 1 329 ? 5.229 1.567 -22.371 1.00 60.47 329 LYS A C 1
ATOM 2507 O O . LYS A 1 329 ? 5.462 0.447 -22.812 1.00 60.47 329 LYS A O 1
ATOM 2512 N N . PHE A 1 330 ? 5.182 2.649 -23.148 1.00 72.94 330 PHE A N 1
ATOM 2513 C CA . PHE A 1 330 ? 5.505 2.651 -24.575 1.00 72.94 330 PHE A CA 1
ATOM 2514 C C . PHE A 1 330 ? 7.012 2.756 -24.826 1.00 72.94 330 PHE A C 1
ATOM 2516 O O . PHE A 1 330 ? 7.542 1.983 -25.618 1.00 72.94 330 PHE A O 1
ATOM 2523 N N . ILE A 1 331 ? 7.715 3.632 -24.100 1.00 72.12 331 ILE A N 1
ATOM 2524 C CA . ILE A 1 331 ? 9.180 3.754 -24.197 1.00 72.12 331 ILE A CA 1
ATOM 2525 C C . ILE A 1 331 ? 9.862 2.431 -23.824 1.00 72.12 331 ILE A C 1
ATOM 2527 O O . ILE A 1 331 ? 10.749 1.973 -24.541 1.00 72.12 331 ILE A O 1
ATOM 2531 N N . LYS A 1 332 ? 9.366 1.740 -22.787 1.00 72.50 332 LYS A N 1
ATOM 2532 C CA . LYS A 1 332 ? 9.801 0.378 -22.447 1.00 72.50 332 LYS A CA 1
ATOM 2533 C C . LYS A 1 332 ? 9.660 -0.592 -23.628 1.00 72.50 332 LYS A C 1
ATOM 2535 O O . LYS A 1 332 ? 10.599 -1.308 -23.937 1.00 72.50 332 LYS A O 1
ATOM 2540 N N . GLU A 1 333 ? 8.530 -0.580 -24.336 1.00 76.38 333 GLU A N 1
ATOM 2541 C CA . GLU A 1 333 ? 8.288 -1.489 -25.469 1.00 76.38 333 GLU A CA 1
ATOM 2542 C C . GLU A 1 333 ? 9.176 -1.188 -26.694 1.00 76.38 333 GLU A C 1
ATOM 2544 O O . GLU A 1 333 ? 9.525 -2.110 -27.443 1.00 76.38 333 GLU A O 1
ATOM 2549 N N . ARG A 1 334 ? 9.578 0.080 -26.880 1.00 81.50 334 ARG A N 1
ATOM 2550 C CA . ARG A 1 334 ? 10.602 0.489 -27.857 1.00 81.50 334 ARG A CA 1
ATOM 2551 C C . ARG A 1 334 ? 11.964 -0.112 -27.499 1.00 81.50 334 ARG A C 1
ATOM 2553 O O . ARG A 1 334 ? 12.555 -0.819 -28.315 1.00 81.50 334 ARG A O 1
ATOM 2560 N N . LEU A 1 335 ? 12.405 0.049 -26.248 1.00 81.44 335 LEU A N 1
ATOM 2561 C CA . LEU A 1 335 ? 13.648 -0.548 -25.738 1.00 81.44 335 LEU A CA 1
ATOM 2562 C C . LEU A 1 335 ? 13.635 -2.089 -25.787 1.00 81.44 335 LEU A C 1
ATOM 2564 O O . LEU A 1 335 ? 14.617 -2.695 -26.217 1.00 81.44 335 LEU A O 1
ATOM 2568 N N . ASP A 1 336 ? 12.520 -2.734 -25.433 1.00 79.12 336 ASP A N 1
ATOM 2569 C CA . ASP A 1 336 ? 12.347 -4.190 -25.542 1.00 79.12 336 ASP A CA 1
ATOM 2570 C C . ASP A 1 336 ? 12.501 -4.658 -27.004 1.00 79.12 336 ASP A C 1
ATOM 2572 O O . ASP A 1 336 ? 13.134 -5.679 -27.283 1.00 79.12 336 ASP A O 1
ATOM 2576 N N . THR A 1 337 ? 11.970 -3.888 -27.962 1.00 76.69 337 THR A N 1
ATOM 2577 C CA . THR A 1 337 ? 12.074 -4.178 -29.403 1.00 76.69 337 THR A CA 1
ATOM 2578 C C . THR A 1 337 ? 13.509 -4.005 -29.922 1.00 76.69 337 THR A C 1
ATOM 2580 O O . THR A 1 337 ? 13.975 -4.840 -30.701 1.00 76.69 337 THR A O 1
ATOM 2583 N N . ILE A 1 338 ? 14.240 -2.996 -29.435 1.00 78.81 338 ILE A N 1
ATOM 2584 C CA . ILE A 1 338 ? 15.676 -2.791 -29.707 1.00 78.81 338 ILE A CA 1
ATOM 2585 C C . ILE A 1 338 ? 16.506 -3.985 -29.198 1.00 78.81 338 ILE A C 1
ATOM 2587 O O . ILE A 1 338 ? 17.376 -4.492 -29.913 1.00 78.81 338 ILE A O 1
ATOM 2591 N N . LYS A 1 339 ? 16.204 -4.488 -27.991 1.00 66.81 339 LYS A N 1
ATOM 2592 C CA . LYS A 1 339 ? 16.905 -5.626 -27.370 1.00 66.81 339 LYS A CA 1
ATOM 2593 C C . LYS A 1 339 ? 16.599 -6.971 -28.044 1.00 66.81 339 LYS A C 1
ATOM 2595 O O . LYS A 1 339 ? 17.511 -7.766 -28.258 1.00 66.81 339 LYS A O 1
ATOM 2600 N N . MET A 1 340 ? 15.343 -7.241 -28.413 1.00 59.03 340 MET A N 1
ATOM 2601 C CA . MET A 1 340 ? 14.894 -8.572 -28.867 1.00 59.03 340 MET A CA 1
ATOM 2602 C C . MET A 1 340 ? 15.046 -8.868 -30.373 1.00 59.03 340 MET A C 1
ATOM 2604 O O . MET A 1 340 ? 14.543 -9.886 -30.851 1.00 59.03 340 MET A O 1
ATOM 2608 N N . SER A 1 341 ? 15.756 -8.033 -31.137 1.00 55.34 341 SER A N 1
ATOM 2609 C CA . SER A 1 341 ? 16.007 -8.253 -32.573 1.00 55.34 341 SER A CA 1
ATOM 2610 C C . SER A 1 341 ? 16.884 -9.499 -32.839 1.00 55.34 341 SER A C 1
ATOM 2612 O O . SER A 1 341 ? 18.118 -9.427 -32.899 1.00 55.34 341 SER A O 1
ATOM 2614 N N . LYS A 1 342 ? 16.223 -10.659 -32.989 1.00 54.66 342 LYS A N 1
ATOM 2615 C CA . LYS A 1 342 ? 16.775 -11.962 -33.412 1.00 54.66 342 LYS A CA 1
ATOM 2616 C C . LYS A 1 342 ? 16.389 -12.283 -34.868 1.00 54.66 342 LYS A C 1
ATOM 2618 O O . LYS A 1 342 ? 15.342 -11.852 -35.356 1.00 54.66 342 LYS A O 1
ATOM 2623 N N . LYS A 1 343 ? 17.216 -13.079 -35.563 1.00 52.81 343 LYS A N 1
ATOM 2624 C CA . LYS A 1 343 ? 16.902 -13.610 -36.908 1.00 52.81 343 LYS A CA 1
ATOM 2625 C C . LYS A 1 343 ? 15.676 -14.539 -36.831 1.00 52.81 343 LYS A C 1
ATOM 2627 O O . LYS A 1 343 ? 15.546 -15.307 -35.883 1.00 52.81 343 LYS A O 1
ATOM 2632 N N . LYS A 1 344 ? 14.770 -14.450 -37.812 1.00 55.50 344 LYS A N 1
ATOM 2633 C CA . LYS A 1 344 ? 13.459 -15.133 -37.798 1.00 55.50 344 LYS A CA 1
ATOM 2634 C C . LYS A 1 344 ? 13.490 -16.458 -38.557 1.00 55.50 344 LYS A C 1
ATOM 2636 O O . LYS A 1 344 ? 14.150 -16.564 -39.588 1.00 55.50 344 LYS A O 1
ATOM 2641 N N . THR A 1 345 ? 12.759 -17.441 -38.038 1.00 53.25 345 THR A N 1
ATOM 2642 C CA . THR A 1 345 ? 12.682 -18.810 -38.564 1.00 53.25 345 THR A CA 1
ATOM 2643 C C . THR A 1 345 ? 11.832 -18.901 -39.835 1.00 53.25 345 THR A C 1
ATOM 2645 O O . THR A 1 345 ? 10.973 -18.057 -40.098 1.00 53.25 345 THR A O 1
ATOM 2648 N N . THR A 1 346 ? 12.059 -19.944 -40.638 1.00 57.03 346 THR A N 1
ATOM 2649 C CA . THR A 1 346 ? 11.403 -20.139 -41.945 1.00 57.03 346 THR A CA 1
ATOM 2650 C C . THR A 1 346 ? 9.877 -20.254 -41.840 1.00 57.03 346 THR A C 1
ATOM 2652 O O . THR A 1 346 ? 9.177 -19.706 -42.687 1.00 57.03 346 THR A O 1
ATOM 2655 N N . LEU A 1 347 ? 9.360 -20.852 -40.758 1.00 54.09 347 LEU A N 1
ATOM 2656 C CA . LEU A 1 347 ? 7.924 -21.003 -40.473 1.00 54.09 347 LEU A CA 1
ATOM 2657 C C . LEU A 1 347 ? 7.150 -19.669 -40.535 1.00 54.09 347 LEU A C 1
ATOM 2659 O O . LEU A 1 347 ? 6.047 -19.594 -41.074 1.00 54.09 347 LEU A O 1
ATOM 2663 N N . ILE A 1 348 ? 7.760 -18.583 -40.046 1.00 61.53 348 ILE A N 1
ATOM 2664 C CA . ILE A 1 348 ? 7.149 -17.245 -40.001 1.00 61.53 348 ILE A CA 1
ATOM 2665 C C . ILE A 1 348 ? 6.896 -16.691 -41.415 1.00 61.53 348 ILE A C 1
ATOM 2667 O O . ILE A 1 348 ? 5.929 -15.955 -41.629 1.00 61.53 348 ILE A O 1
ATOM 2671 N N . LYS A 1 349 ? 7.720 -17.072 -42.404 1.00 57.25 349 LYS A N 1
ATOM 2672 C CA . LYS A 1 349 ? 7.563 -16.632 -43.801 1.00 57.25 349 LYS A CA 1
ATOM 2673 C C . LYS A 1 349 ? 6.311 -17.215 -44.468 1.00 57.25 349 LYS A C 1
ATOM 2675 O O . LYS A 1 349 ? 5.781 -16.572 -45.364 1.00 57.25 349 LYS A O 1
ATOM 2680 N N . VAL A 1 350 ? 5.837 -18.381 -44.018 1.00 64.50 350 VAL A N 1
ATOM 2681 C CA . VAL A 1 350 ? 4.642 -19.066 -44.551 1.00 64.50 350 VAL A CA 1
ATOM 2682 C C . VAL A 1 350 ? 3.377 -18.669 -43.783 1.00 64.50 350 VAL A C 1
ATOM 2684 O O . VAL A 1 350 ? 2.329 -18.449 -44.384 1.00 64.50 350 VAL A O 1
ATOM 2687 N N . LEU A 1 351 ? 3.474 -18.485 -42.462 1.00 67.38 351 LEU A N 1
ATOM 2688 C CA . LEU A 1 351 ? 2.328 -18.096 -41.629 1.00 67.38 351 LEU A CA 1
ATOM 2689 C C . LEU A 1 351 ? 1.818 -16.673 -41.933 1.00 67.38 351 LEU A C 1
ATOM 2691 O O . LEU A 1 351 ? 0.625 -16.398 -41.823 1.00 67.38 351 LEU A O 1
ATOM 2695 N N . THR A 1 352 ? 2.718 -15.767 -42.331 1.00 65.56 352 THR A N 1
ATOM 2696 C CA . THR A 1 352 ? 2.380 -14.366 -42.635 1.00 65.56 352 THR A CA 1
ATOM 2697 C C . THR A 1 352 ? 1.398 -14.223 -43.815 1.00 65.56 352 THR A C 1
ATOM 2699 O O . THR A 1 352 ? 0.336 -13.642 -43.596 1.00 65.56 352 THR A O 1
ATOM 2702 N N . PRO A 1 353 ? 1.662 -14.761 -45.029 1.00 68.38 353 PRO A N 1
ATOM 2703 C CA . PRO A 1 353 ? 0.714 -14.666 -46.143 1.00 68.38 353 PRO A CA 1
ATOM 2704 C C . PRO A 1 353 ? -0.606 -15.399 -45.874 1.00 68.38 353 PRO A C 1
ATOM 2706 O O . PRO A 1 353 ? -1.650 -14.884 -46.262 1.00 68.38 353 PRO A O 1
ATOM 2709 N N . ALA A 1 354 ? -0.595 -16.535 -45.164 1.00 70.44 354 ALA A N 1
ATOM 2710 C CA . ALA A 1 354 ? -1.821 -17.256 -44.805 1.00 70.44 354 ALA A CA 1
ATOM 2711 C C . ALA A 1 354 ? -2.747 -16.417 -43.902 1.00 70.44 354 ALA A C 1
ATOM 2713 O O . ALA A 1 354 ? -3.946 -16.317 -44.160 1.00 70.44 354 ALA A O 1
ATOM 2714 N N . LEU A 1 355 ? -2.190 -15.742 -42.889 1.00 70.88 355 LEU A N 1
ATOM 2715 C CA . LEU A 1 355 ? -2.950 -14.819 -42.041 1.00 70.88 355 LEU A CA 1
ATOM 2716 C C . LEU A 1 355 ? -3.442 -13.593 -42.826 1.00 70.88 355 LEU A C 1
ATOM 2718 O O . LEU A 1 355 ? -4.574 -13.158 -42.631 1.00 70.88 355 LEU A O 1
ATOM 2722 N N . THR A 1 356 ? -2.614 -13.027 -43.712 1.00 69.94 356 THR A N 1
ATOM 2723 C CA . THR A 1 356 ? -3.025 -11.900 -44.563 1.00 69.94 356 THR A CA 1
ATOM 2724 C C . THR A 1 356 ? -4.173 -12.299 -45.489 1.00 69.94 356 THR A C 1
ATOM 2726 O O . THR A 1 356 ? -5.155 -11.567 -45.563 1.00 69.94 356 THR A O 1
ATOM 2729 N N . ALA A 1 357 ? -4.107 -13.474 -46.121 1.00 72.06 357 ALA A N 1
ATOM 2730 C CA . ALA A 1 357 ? -5.195 -14.015 -46.929 1.00 72.06 357 ALA A CA 1
ATOM 2731 C C . ALA A 1 357 ? -6.469 -14.216 -46.093 1.00 72.06 357 ALA A C 1
ATOM 2733 O O . ALA A 1 357 ? -7.523 -13.724 -46.482 1.00 72.06 357 ALA A O 1
ATOM 2734 N N . GLY A 1 358 ? -6.368 -14.836 -44.911 1.00 74.31 358 GLY A N 1
ATOM 2735 C CA . GLY A 1 358 ? -7.504 -15.037 -44.004 1.00 74.31 358 GLY A CA 1
ATOM 2736 C C . GLY A 1 358 ? -8.151 -13.735 -43.515 1.00 74.31 358 GLY A C 1
ATOM 2737 O O . GLY A 1 358 ? -9.373 -13.652 -43.435 1.00 74.31 358 GLY A O 1
ATOM 2738 N N . LEU A 1 359 ? -7.365 -12.687 -43.245 1.00 73.69 359 LEU A N 1
ATOM 2739 C CA . LEU A 1 359 ? -7.889 -11.370 -42.855 1.00 73.69 359 LEU A CA 1
ATOM 2740 C C . LEU A 1 359 ? -8.492 -10.597 -44.031 1.00 73.69 359 LEU A C 1
ATOM 2742 O O . LEU A 1 359 ? -9.504 -9.928 -43.842 1.00 73.69 359 LEU A O 1
ATOM 2746 N N . CYS A 1 360 ? -7.922 -10.699 -45.234 1.00 70.19 360 CYS A N 1
ATOM 2747 C CA . CYS A 1 360 ? -8.535 -10.144 -46.441 1.00 70.19 360 CYS A CA 1
ATOM 2748 C C . CYS A 1 360 ? -9.860 -10.855 -46.762 1.00 70.19 360 CYS A C 1
ATOM 2750 O O . CYS A 1 360 ? -10.852 -10.192 -47.045 1.00 70.19 360 CYS A O 1
ATOM 2752 N N . PHE A 1 361 ? -9.902 -12.185 -46.643 1.00 69.56 361 PHE A N 1
ATOM 2753 C CA . PHE A 1 361 ? -11.104 -12.998 -46.842 1.00 69.56 361 PHE A CA 1
ATOM 2754 C C . PHE A 1 361 ? -12.168 -12.706 -45.771 1.00 69.56 361 PHE A C 1
ATOM 2756 O O . PHE A 1 361 ? -13.330 -12.492 -46.099 1.00 69.56 361 PHE A O 1
ATOM 2763 N N . GLY A 1 362 ? -11.775 -12.578 -44.500 1.00 64.31 362 GLY A N 1
ATOM 2764 C CA . GLY A 1 362 ? -12.668 -12.162 -43.414 1.00 64.31 362 GLY A CA 1
ATOM 2765 C C . GLY A 1 362 ? -13.209 -10.739 -43.595 1.00 64.31 362 GLY A C 1
ATOM 2766 O O . GLY A 1 362 ? -14.402 -10.511 -43.426 1.00 64.31 362 GLY A O 1
ATOM 2767 N N . ALA A 1 363 ? -12.370 -9.785 -44.011 1.00 64.06 363 ALA A N 1
ATOM 2768 C CA . ALA A 1 363 ? -12.809 -8.425 -44.334 1.00 64.06 363 ALA A CA 1
ATOM 2769 C C . ALA A 1 363 ? -13.785 -8.381 -45.528 1.00 64.06 363 ALA A C 1
ATOM 2771 O O . ALA A 1 363 ? -14.650 -7.504 -45.564 1.00 64.06 363 ALA A O 1
ATOM 2772 N N . PHE A 1 364 ? -13.654 -9.327 -46.466 1.00 61.84 364 PHE A N 1
ATOM 2773 C CA . PHE A 1 364 ? -14.508 -9.492 -47.646 1.00 61.84 364 PHE A CA 1
ATOM 2774 C C . PHE A 1 364 ? -15.862 -10.152 -47.319 1.00 61.84 364 PHE A C 1
ATOM 2776 O O . PHE A 1 364 ? -16.888 -9.687 -47.805 1.00 61.84 364 PHE A O 1
ATOM 2783 N N . TYR A 1 365 ? -15.887 -11.178 -46.456 1.00 62.59 365 TYR A N 1
ATOM 2784 C CA . TYR A 1 365 ? -17.117 -11.873 -46.026 1.00 62.59 365 TYR A CA 1
ATOM 2785 C C . TYR A 1 365 ? -17.936 -11.107 -44.971 1.00 62.59 365 TYR A C 1
ATOM 2787 O O . TYR A 1 365 ? -19.150 -11.277 -44.872 1.00 62.59 365 TYR A O 1
ATOM 2795 N N . LEU A 1 366 ? -17.304 -10.233 -44.182 1.00 54.03 366 LEU A N 1
ATOM 2796 C CA . LEU A 1 366 ? -17.980 -9.356 -43.213 1.00 54.03 366 LEU A CA 1
ATOM 2797 C C . LEU A 1 366 ? -18.501 -8.067 -43.883 1.00 54.03 366 LEU A C 1
ATOM 2799 O O . LEU A 1 366 ? -18.302 -6.964 -43.364 1.00 54.03 366 LEU A O 1
ATOM 2803 N N . GLY A 1 367 ? -19.092 -8.180 -45.077 1.00 47.59 367 GLY A N 1
ATOM 2804 C CA . GLY A 1 367 ? -19.513 -7.053 -45.914 1.00 47.59 367 GLY A CA 1
ATOM 2805 C C . GLY A 1 367 ? -20.642 -6.194 -45.321 1.00 47.59 367 GLY A C 1
ATOM 2806 O O . GLY A 1 367 ? -21.315 -6.569 -44.361 1.00 47.59 367 GLY A O 1
ATOM 2807 N N . ALA A 1 368 ? -20.810 -4.995 -45.879 1.00 50.62 368 ALA A N 1
ATOM 2808 C CA . ALA A 1 368 ? -21.855 -4.042 -45.501 1.00 50.62 368 ALA A CA 1
ATOM 2809 C C . ALA A 1 368 ? -23.203 -4.353 -46.190 1.00 50.62 368 ALA A C 1
ATOM 2811 O O . ALA A 1 368 ? -23.280 -5.208 -47.073 1.00 50.62 368 ALA A O 1
ATOM 2812 N N . TRP A 1 369 ? -24.271 -3.666 -45.778 1.00 40.53 369 TRP A N 1
ATOM 2813 C CA . TRP A 1 369 ? -25.611 -3.824 -46.357 1.00 40.53 369 TRP A CA 1
ATOM 2814 C C . TRP A 1 369 ? -25.656 -3.309 -47.811 1.00 40.53 369 TRP A C 1
ATOM 2816 O O . TRP A 1 369 ? -25.212 -2.198 -48.092 1.00 40.53 369 TRP A O 1
ATOM 2826 N N . ALA A 1 370 ? -26.211 -4.117 -48.720 1.00 42.34 370 ALA A N 1
ATOM 2827 C CA . ALA A 1 370 ? -26.672 -3.709 -50.048 1.00 42.34 370 ALA A CA 1
ATOM 2828 C C . ALA A 1 370 ? -28.191 -3.947 -50.156 1.00 42.34 370 ALA A C 1
ATOM 2830 O O . ALA A 1 370 ? -28.681 -4.967 -49.670 1.00 42.34 370 ALA A O 1
ATOM 2831 N N . ALA A 1 371 ? -28.931 -3.016 -50.764 1.00 34.41 371 ALA A N 1
ATOM 2832 C CA . ALA A 1 371 ? -30.384 -3.124 -50.915 1.00 34.41 371 ALA A CA 1
ATOM 2833 C C . ALA A 1 371 ? -30.785 -4.369 -51.743 1.00 34.41 371 ALA A C 1
ATOM 2835 O O . ALA A 1 371 ? -30.063 -4.726 -52.682 1.00 34.41 371 ALA A O 1
ATOM 2836 N N . PRO A 1 372 ? -31.903 -5.043 -51.410 1.00 33.88 372 PRO A N 1
ATOM 2837 C CA . PRO A 1 372 ? -32.352 -6.221 -52.142 1.00 33.88 372 PRO A CA 1
ATOM 2838 C C . PRO A 1 372 ? -32.875 -5.846 -53.536 1.00 33.88 372 PRO A C 1
ATOM 2840 O O . PRO A 1 372 ? -33.505 -4.808 -53.720 1.00 33.88 372 PRO A O 1
ATOM 2843 N N . ALA A 1 373 ? -32.633 -6.730 -54.500 1.00 30.48 373 ALA A N 1
ATOM 2844 C CA . ALA A 1 373 ? -33.300 -6.757 -55.798 1.00 30.48 373 ALA A CA 1
ATOM 2845 C C . ALA A 1 373 ? -33.997 -8.118 -55.948 1.00 30.48 373 ALA A C 1
ATOM 2847 O O . ALA A 1 373 ? -33.534 -9.095 -55.350 1.00 30.48 373 ALA A O 1
ATOM 2848 N N . ASP A 1 374 ? -35.094 -8.158 -56.706 1.00 28.62 374 ASP A N 1
ATOM 2849 C CA . ASP A 1 374 ? -36.036 -9.283 -56.728 1.00 28.62 374 ASP A CA 1
ATOM 2850 C C . ASP A 1 374 ? -35.420 -10.655 -57.068 1.00 28.62 374 ASP A C 1
ATOM 2852 O O . ASP A 1 374 ? -34.455 -10.742 -57.839 1.00 28.62 374 ASP A O 1
ATOM 2856 N N . PRO A 1 375 ? -35.981 -11.746 -56.509 1.00 34.81 375 PRO A N 1
ATOM 2857 C CA . PRO A 1 375 ? -35.502 -13.098 -56.744 1.00 34.81 375 PRO A CA 1
ATOM 2858 C C . PRO A 1 375 ? -36.022 -13.660 -58.072 1.00 34.81 375 PRO A C 1
ATOM 2860 O O . PRO A 1 375 ? -37.215 -13.597 -58.361 1.00 34.81 375 PRO A O 1
ATOM 2863 N N . LEU A 1 376 ? -35.141 -14.322 -58.828 1.00 27.44 376 LEU A N 1
ATOM 2864 C CA . LEU A 1 376 ? -35.546 -15.281 -59.853 1.00 27.44 376 LEU A CA 1
ATOM 2865 C C . LEU A 1 376 ? -34.910 -16.653 -59.600 1.00 27.44 376 LEU A C 1
ATOM 2867 O O . LEU A 1 376 ? -33.730 -16.776 -59.280 1.00 27.44 376 LEU A O 1
ATOM 2871 N N . GLN A 1 377 ? -35.799 -17.632 -59.723 1.00 25.98 377 GLN A N 1
ATOM 2872 C CA . GLN A 1 377 ? -35.716 -19.085 -59.603 1.00 25.98 377 GLN A CA 1
ATOM 2873 C C . GLN A 1 377 ? -34.434 -19.808 -60.065 1.00 25.98 377 GLN A C 1
ATOM 2875 O O . GLN A 1 377 ? -33.889 -19.504 -61.119 1.00 25.98 377 GLN A O 1
ATOM 2880 N N . GLU A 1 378 ? -34.139 -20.884 -59.313 1.00 30.17 378 GLU A N 1
ATOM 2881 C CA . GLU A 1 378 ? -33.776 -22.241 -59.790 1.00 30.17 378 GLU A CA 1
ATOM 2882 C C . GLU A 1 378 ? -32.440 -22.447 -60.559 1.00 30.17 378 GLU A C 1
ATOM 2884 O O . GLU A 1 378 ? -31.847 -21.528 -61.104 1.00 30.17 378 GLU A O 1
ATOM 2889 N N . GLU A 1 379 ? -31.829 -23.640 -60.576 1.00 28.06 379 GLU A N 1
ATOM 2890 C CA . GLU A 1 379 ? -32.348 -24.985 -60.256 1.00 28.06 379 GLU A CA 1
ATOM 2891 C C . GLU A 1 379 ? -31.328 -25.869 -59.489 1.00 28.06 379 GLU A C 1
ATOM 2893 O O . GLU A 1 379 ? -30.292 -25.403 -59.010 1.00 28.06 379 GLU A O 1
ATOM 2898 N N . SER A 1 380 ? -31.681 -27.139 -59.290 1.00 26.89 380 SER A N 1
ATOM 2899 C CA . SER A 1 380 ? -31.065 -28.117 -58.385 1.00 26.89 380 SER A CA 1
ATOM 2900 C C . SER A 1 380 ? -29.763 -28.759 -58.902 1.00 26.89 380 SER A C 1
ATOM 2902 O O . SER A 1 380 ? -29.413 -28.605 -60.063 1.00 26.89 380 SER A O 1
ATOM 2904 N N . PHE A 1 381 ? -29.063 -29.531 -58.046 1.00 27.06 381 PHE A N 1
ATOM 2905 C CA . PHE A 1 381 ? -28.644 -30.910 -58.387 1.00 27.06 381 PHE A CA 1
ATOM 2906 C C . PHE A 1 381 ? -28.182 -31.738 -57.155 1.00 27.06 381 PHE A C 1
ATOM 2908 O O . PHE A 1 381 ? -27.077 -31.600 -56.643 1.00 27.06 381 PHE A O 1
ATOM 2915 N N . LEU A 1 382 ? -29.082 -32.627 -56.715 1.00 29.89 382 LEU A N 1
ATOM 2916 C CA . LEU A 1 382 ? -28.894 -33.973 -56.131 1.00 29.89 382 LEU A CA 1
ATOM 2917 C C . LEU A 1 382 ? -27.832 -34.300 -55.037 1.00 29.89 382 LEU A C 1
ATOM 2919 O O . LEU A 1 382 ? -26.675 -34.587 -55.313 1.00 29.89 382 LEU A O 1
ATOM 2923 N N . SER A 1 383 ? -28.377 -34.568 -53.836 1.00 25.14 383 SER A N 1
ATOM 2924 C CA . SER A 1 383 ? -28.476 -35.912 -53.201 1.00 25.14 383 SER A CA 1
ATOM 2925 C C . SER A 1 383 ? -27.226 -36.662 -52.685 1.00 25.14 383 SER A C 1
ATOM 2927 O O . SER A 1 383 ? -26.364 -37.068 -53.456 1.00 25.14 383 SER A O 1
ATOM 2929 N N . GLY A 1 384 ? -27.241 -37.050 -51.393 1.00 27.17 384 GLY A N 1
ATOM 2930 C CA . GLY A 1 384 ? -26.226 -37.966 -50.830 1.00 27.17 384 GLY A CA 1
ATOM 2931 C C . GLY A 1 384 ? -26.327 -38.397 -49.349 1.00 27.17 384 GLY A C 1
ATOM 2932 O O . GLY A 1 384 ? -25.295 -38.450 -48.698 1.00 27.17 384 GLY A O 1
ATOM 2933 N N . LYS A 1 385 ? -27.534 -38.674 -48.816 1.00 28.45 385 LYS A N 1
ATOM 2934 C CA . LYS A 1 385 ? -27.862 -39.490 -47.600 1.00 28.45 385 LYS A CA 1
ATOM 2935 C C . LYS A 1 385 ? -26.692 -39.979 -46.693 1.00 28.45 385 LYS A C 1
ATOM 2937 O O . LYS A 1 385 ? -25.858 -40.758 -47.136 1.00 28.45 385 LYS A O 1
ATOM 2942 N N . ASN A 1 386 ? -26.702 -39.744 -45.371 1.00 29.48 386 ASN A N 1
ATOM 2943 C CA . ASN A 1 386 ? -27.545 -40.499 -44.413 1.00 29.48 386 ASN A CA 1
ATOM 2944 C C . ASN A 1 386 ? -27.554 -39.915 -42.973 1.00 29.48 386 ASN A C 1
ATOM 2946 O O . ASN A 1 386 ? -26.650 -39.181 -42.585 1.00 29.48 386 ASN A O 1
ATOM 2950 N N . ALA A 1 387 ? -28.570 -40.299 -42.183 1.00 26.81 387 ALA A N 1
ATOM 2951 C CA . ALA A 1 387 ? -28.720 -40.034 -40.736 1.00 26.81 387 ALA A CA 1
ATOM 2952 C C . ALA A 1 387 ? -27.805 -40.964 -39.878 1.00 26.81 387 ALA A C 1
ATOM 2954 O O . ALA A 1 387 ? -27.141 -41.827 -40.445 1.00 26.81 387 ALA A O 1
ATOM 2955 N N . VAL A 1 388 ? -27.665 -40.856 -38.543 1.00 28.44 388 VAL A N 1
ATOM 2956 C CA . VAL A 1 388 ? -28.683 -41.008 -37.468 1.00 28.44 388 VAL A CA 1
ATOM 2957 C C . VAL A 1 388 ? -28.233 -40.311 -36.154 1.00 28.44 388 VAL A C 1
ATOM 2959 O O . VAL A 1 388 ? -27.041 -40.153 -35.905 1.00 28.44 388 VAL A O 1
ATOM 2962 N N . SER A 1 389 ? -29.203 -39.884 -35.333 1.00 24.66 389 SER A N 1
ATOM 2963 C CA . SER A 1 389 ? -29.095 -39.169 -34.034 1.00 24.66 389 SER A CA 1
ATOM 2964 C C . SER A 1 389 ? -28.956 -40.131 -32.812 1.00 24.66 389 SER A C 1
ATOM 2966 O O . SER A 1 389 ? -28.777 -41.325 -33.028 1.00 24.66 389 SER A O 1
ATOM 2968 N N . PRO A 1 390 ? -29.264 -39.743 -31.549 1.00 39.34 390 PRO A N 1
ATOM 2969 C CA . PRO A 1 390 ? -28.777 -38.653 -30.680 1.00 39.34 390 PRO A CA 1
ATOM 2970 C C . PRO A 1 390 ? -28.159 -39.237 -29.360 1.00 39.34 390 PRO A C 1
ATOM 2972 O O . PRO A 1 390 ? -27.512 -40.274 -29.417 1.00 39.34 390 PRO A O 1
ATOM 2975 N N . VAL A 1 391 ? -28.447 -38.631 -28.184 1.00 25.39 391 VAL A N 1
ATOM 2976 C CA . VAL A 1 391 ? -28.182 -39.085 -26.781 1.00 25.39 391 VAL A CA 1
ATOM 2977 C C . VAL A 1 391 ? -26.785 -38.740 -26.220 1.00 25.39 391 VAL A C 1
ATOM 2979 O O . VAL A 1 391 ? -25.794 -38.902 -26.916 1.00 25.39 391 VAL A O 1
ATOM 2982 N N . SER A 1 392 ? -26.583 -38.331 -24.955 1.00 24.59 392 SER A N 1
ATOM 2983 C CA . SER A 1 392 ? -27.349 -37.487 -24.003 1.00 24.59 392 SER A CA 1
ATOM 2984 C C . SER A 1 392 ? -26.419 -37.085 -22.840 1.00 24.59 392 SER A C 1
ATOM 2986 O O . SER A 1 392 ? -25.383 -37.705 -22.624 1.00 24.59 392 SER A O 1
ATOM 2988 N N . LEU A 1 393 ? -26.836 -36.067 -22.080 1.00 27.95 393 LEU A N 1
ATOM 2989 C CA . LEU A 1 393 ? -26.401 -35.682 -20.725 1.00 27.95 393 LEU A CA 1
ATOM 2990 C C . LEU A 1 393 ? -25.533 -36.675 -19.919 1.00 27.95 393 LEU A C 1
ATOM 2992 O O . LEU A 1 393 ? -25.962 -37.789 -19.627 1.00 27.95 393 LEU A O 1
ATOM 2996 N N . THR A 1 394 ? -24.463 -36.164 -19.301 1.00 26.88 394 THR A N 1
ATOM 2997 C CA . THR A 1 394 ? -24.352 -36.200 -17.825 1.00 26.88 394 THR A CA 1
ATOM 2998 C C . THR A 1 394 ? -23.372 -35.154 -17.292 1.00 26.88 394 THR A C 1
ATOM 3000 O O . THR A 1 394 ? -22.378 -34.820 -17.933 1.00 26.88 394 THR A O 1
ATOM 3003 N N . ALA A 1 395 ? -23.678 -34.616 -16.111 1.00 29.28 395 ALA A N 1
ATOM 3004 C CA . ALA A 1 395 ? -22.800 -33.725 -15.362 1.00 29.28 395 ALA A CA 1
ATOM 3005 C C . ALA A 1 395 ? -21.876 -34.527 -14.432 1.00 29.28 395 ALA A C 1
ATOM 3007 O O . ALA A 1 395 ? -22.248 -35.603 -13.970 1.00 29.28 395 ALA A O 1
ATOM 3008 N N . ALA A 1 396 ? -20.728 -33.951 -14.075 1.00 26.03 396 ALA A N 1
ATOM 3009 C CA . ALA A 1 396 ? -19.975 -34.361 -12.895 1.00 26.03 396 ALA A CA 1
ATOM 3010 C C . ALA A 1 396 ? -19.275 -33.148 -12.269 1.00 26.03 396 ALA A C 1
ATOM 3012 O O . ALA A 1 396 ? -18.279 -32.644 -12.788 1.00 26.03 396 ALA A O 1
ATOM 3013 N N . SER A 1 397 ? -19.797 -32.690 -11.132 1.00 29.27 397 SER A N 1
ATOM 3014 C CA . SER A 1 397 ? -19.010 -31.910 -10.177 1.00 29.27 397 SER A CA 1
ATOM 3015 C C . SER A 1 397 ? -17.965 -32.820 -9.534 1.00 29.27 397 SER A C 1
ATOM 3017 O O . SER A 1 397 ? -18.295 -33.929 -9.121 1.00 29.27 397 SER A O 1
ATOM 3019 N N . SER A 1 398 ? -16.748 -32.323 -9.327 1.00 29.02 398 SER A N 1
ATOM 3020 C CA . SER A 1 398 ? -15.830 -32.896 -8.339 1.00 29.02 398 SER A CA 1
ATOM 3021 C C . SER A 1 398 ? -15.094 -31.783 -7.601 1.00 29.02 398 SER A C 1
ATOM 3023 O O . SER A 1 398 ? -14.426 -30.943 -8.204 1.00 29.02 398 SER A O 1
ATOM 3025 N N . LEU A 1 399 ? -15.275 -31.780 -6.287 1.00 25.69 399 LEU A N 1
ATOM 3026 C CA . LEU A 1 399 ? -14.763 -30.812 -5.324 1.00 25.69 399 LEU A CA 1
ATOM 3027 C C . LEU A 1 399 ? -13.353 -31.186 -4.836 1.00 25.69 399 LEU A C 1
ATOM 3029 O O . LEU A 1 399 ? -13.079 -32.367 -4.651 1.00 25.69 399 LEU A O 1
ATOM 3033 N N . MET A 1 400 ? -12.583 -30.159 -4.438 1.00 28.52 400 MET A N 1
ATOM 3034 C CA . MET A 1 400 ? -11.553 -30.220 -3.375 1.00 28.52 400 MET A CA 1
ATOM 3035 C C . MET A 1 400 ? -10.250 -31.012 -3.701 1.00 28.52 400 MET A C 1
ATOM 3037 O O . MET A 1 400 ? -10.214 -31.739 -4.692 1.00 28.52 400 MET A O 1
ATOM 3041 N N . PRO A 1 401 ? -9.149 -30.863 -2.919 1.00 32.03 401 PRO A N 1
ATOM 3042 C CA . PRO A 1 401 ? -9.051 -30.159 -1.636 1.00 32.03 401 PRO A CA 1
ATOM 3043 C C . PRO A 1 401 ? -7.980 -29.061 -1.504 1.00 32.03 401 PRO A C 1
ATOM 3045 O O . PRO A 1 401 ? -7.009 -28.955 -2.250 1.00 32.03 401 PRO A O 1
ATOM 3048 N N . VAL A 1 402 ? -8.173 -28.277 -0.442 1.00 28.58 402 VAL A N 1
ATOM 3049 C CA . VAL A 1 402 ? -7.149 -27.478 0.241 1.00 28.58 402 VAL A CA 1
ATOM 3050 C C . VAL A 1 402 ? -6.055 -28.403 0.786 1.00 28.58 402 VAL A C 1
ATOM 3052 O O . VAL A 1 402 ? -6.372 -29.437 1.368 1.00 28.58 402 VAL A O 1
ATOM 3055 N N . SER A 1 403 ? -4.785 -28.005 0.670 1.00 26.78 403 SER A N 1
ATOM 3056 C CA . SER A 1 403 ? -3.680 -28.634 1.403 1.00 26.78 403 SER A CA 1
ATOM 3057 C C . SER A 1 403 ? -3.019 -27.622 2.335 1.00 26.78 403 SER A C 1
ATOM 3059 O O . SER A 1 403 ? -2.529 -26.578 1.904 1.00 26.78 403 SER A O 1
ATOM 3061 N N . SER A 1 404 ? -3.042 -27.938 3.625 1.00 30.62 404 SER A N 1
ATOM 3062 C CA . SER A 1 404 ? -2.323 -27.256 4.698 1.00 30.62 404 SER A CA 1
ATOM 3063 C C . SER A 1 404 ? -0.862 -27.702 4.748 1.00 30.62 404 SER A C 1
ATOM 3065 O O . SER A 1 404 ? -0.614 -28.906 4.718 1.00 30.62 404 SER A O 1
ATOM 3067 N N . GLN A 1 405 ? 0.089 -26.785 4.954 1.00 28.27 405 GLN A N 1
ATOM 3068 C CA . GLN A 1 405 ? 1.414 -27.151 5.469 1.00 28.27 405 GLN A CA 1
ATOM 3069 C C . GLN A 1 405 ? 2.168 -25.969 6.094 1.00 28.27 405 GLN A C 1
ATOM 3071 O O . GLN A 1 405 ? 2.178 -24.863 5.557 1.00 28.27 405 GLN A O 1
ATOM 3076 N N . ALA A 1 406 ? 2.824 -26.254 7.216 1.00 25.36 406 ALA A N 1
ATOM 3077 C CA . ALA A 1 406 ? 3.874 -25.482 7.877 1.00 25.36 406 ALA A CA 1
ATOM 3078 C C . ALA A 1 406 ? 4.666 -26.462 8.785 1.00 25.36 406 ALA A C 1
ATOM 3080 O O . ALA A 1 406 ? 4.100 -27.507 9.121 1.00 25.36 406 ALA A O 1
ATOM 3081 N N . PRO A 1 407 ? 5.905 -26.162 9.231 1.00 45.50 407 PRO A N 1
ATOM 3082 C CA . PRO A 1 407 ? 6.729 -24.991 8.922 1.00 45.50 407 PRO A CA 1
ATOM 3083 C C . PRO A 1 407 ? 8.143 -25.337 8.372 1.00 45.50 407 PRO A C 1
ATOM 3085 O O . PRO A 1 407 ? 8.525 -26.494 8.247 1.00 45.50 407 PRO A O 1
ATOM 3088 N N . THR A 1 408 ? 8.911 -24.284 8.073 1.00 40.84 408 THR A N 1
ATOM 3089 C CA . THR A 1 408 ? 10.390 -24.210 8.023 1.00 40.84 408 THR A CA 1
ATOM 3090 C C . THR A 1 408 ? 11.169 -25.300 7.265 1.00 40.84 408 THR A C 1
ATOM 3092 O O . THR A 1 408 ? 11.706 -26.235 7.852 1.00 40.84 408 THR A O 1
ATOM 3095 N N . ALA A 1 409 ? 11.391 -25.069 5.968 1.00 32.06 409 ALA A N 1
ATOM 3096 C CA . ALA A 1 409 ? 12.549 -25.606 5.251 1.00 32.06 409 ALA A CA 1
ATOM 3097 C C . ALA A 1 409 ? 13.529 -24.461 4.951 1.00 32.06 409 ALA A C 1
ATOM 3099 O O . ALA A 1 409 ? 13.146 -23.478 4.314 1.00 32.06 409 ALA A O 1
ATOM 3100 N N . THR A 1 410 ? 14.782 -24.581 5.395 1.00 39.72 410 THR A N 1
ATOM 3101 C CA . THR A 1 410 ? 15.846 -23.601 5.128 1.00 39.72 410 THR A CA 1
ATOM 3102 C C . THR A 1 410 ? 16.113 -23.529 3.623 1.00 39.72 410 THR A C 1
ATOM 3104 O O . THR A 1 410 ? 16.658 -24.465 3.037 1.00 39.72 410 THR A O 1
ATOM 3107 N N . GLN A 1 411 ? 15.708 -22.438 2.967 1.00 44.78 411 GLN A N 1
ATOM 3108 C CA . GLN A 1 411 ? 15.935 -22.264 1.532 1.00 44.78 411 GLN A CA 1
ATOM 3109 C C . GLN A 1 411 ? 17.339 -21.721 1.266 1.00 44.78 411 GLN A C 1
ATOM 3111 O O . GLN A 1 411 ? 17.666 -20.604 1.658 1.00 44.78 411 GLN A O 1
ATOM 3116 N N . GLN A 1 412 ? 18.140 -22.478 0.511 1.00 45.53 412 GLN A N 1
ATOM 3117 C CA . GLN A 1 412 ? 19.290 -21.908 -0.192 1.00 45.53 412 GLN A CA 1
ATOM 3118 C C . GLN A 1 412 ? 18.813 -20.780 -1.111 1.00 45.53 412 GLN A C 1
ATOM 3120 O O . GLN A 1 412 ? 17.783 -20.908 -1.777 1.00 45.53 412 GLN A O 1
ATOM 3125 N N . ALA A 1 413 ? 19.565 -19.682 -1.155 1.00 52.56 413 ALA A N 1
ATOM 3126 C CA . ALA A 1 413 ? 19.105 -18.461 -1.792 1.00 52.56 413 ALA A CA 1
ATOM 3127 C C . ALA A 1 413 ? 18.914 -18.615 -3.314 1.00 52.56 413 ALA A C 1
ATOM 3129 O O . ALA A 1 413 ? 19.876 -18.699 -4.078 1.00 52.56 413 ALA A O 1
ATOM 3130 N N . GLN A 1 414 ? 17.656 -18.622 -3.765 1.00 56.12 414 GLN A N 1
ATOM 3131 C CA . GLN A 1 414 ? 17.300 -18.754 -5.179 1.00 56.12 414 GLN A CA 1
ATOM 3132 C C . GLN A 1 414 ? 16.890 -17.410 -5.790 1.00 56.12 414 GLN A C 1
ATOM 3134 O O . GLN A 1 414 ? 15.955 -16.750 -5.339 1.00 56.12 414 GLN A O 1
ATOM 3139 N N . ILE A 1 415 ? 17.564 -17.028 -6.877 1.00 61.06 415 ILE A N 1
ATOM 3140 C CA . ILE A 1 415 ? 17.208 -15.854 -7.682 1.00 61.06 415 ILE A CA 1
ATOM 3141 C C . ILE A 1 415 ? 15.948 -16.188 -8.507 1.00 61.06 415 ILE A C 1
ATOM 3143 O O . ILE A 1 415 ? 15.959 -17.177 -9.247 1.00 61.06 415 ILE A O 1
ATOM 3147 N N . PRO A 1 416 ? 14.868 -15.384 -8.454 1.00 58.38 416 PRO A N 1
ATOM 3148 C CA . PRO A 1 416 ? 13.665 -15.651 -9.236 1.00 58.38 416 PRO A CA 1
ATOM 3149 C C . PRO A 1 416 ? 13.914 -15.566 -10.743 1.00 58.38 416 PRO A C 1
ATOM 3151 O O . PRO A 1 416 ? 14.626 -14.686 -11.232 1.00 58.38 416 PRO A O 1
ATOM 3154 N N . ALA A 1 417 ? 13.233 -16.421 -11.508 1.00 56.56 417 ALA A N 1
ATOM 3155 C CA . ALA A 1 417 ? 13.325 -16.428 -12.964 1.00 56.56 417 ALA A CA 1
ATOM 3156 C C . ALA A 1 417 ? 13.010 -15.043 -13.575 1.00 56.56 417 ALA A C 1
ATOM 3158 O O . ALA A 1 417 ? 11.919 -14.498 -13.404 1.00 56.56 417 ALA A O 1
ATOM 3159 N N . GLY A 1 418 ? 13.970 -14.489 -14.326 1.00 60.16 418 GLY A N 1
ATOM 3160 C CA . GLY A 1 418 ? 13.870 -13.167 -14.963 1.00 60.16 418 GLY A CA 1
ATOM 3161 C C . GLY A 1 418 ? 14.536 -12.013 -14.200 1.00 60.16 418 GLY A C 1
ATOM 3162 O O . GLY A 1 418 ? 14.475 -10.876 -14.679 1.00 60.16 418 GLY A O 1
ATOM 3163 N N . TYR A 1 419 ? 15.175 -12.307 -13.065 1.00 68.69 419 TYR A N 1
ATOM 3164 C CA . TYR A 1 419 ? 16.023 -11.390 -12.304 1.00 68.69 419 TYR A CA 1
ATOM 3165 C C . TYR A 1 419 ? 17.490 -11.859 -12.306 1.00 68.69 419 TYR A C 1
ATOM 3167 O O . TYR A 1 419 ? 17.782 -13.030 -12.561 1.00 68.69 419 TYR A O 1
ATOM 3175 N N . THR A 1 420 ? 18.402 -10.924 -12.046 1.00 75.44 420 THR A N 1
ATOM 3176 C CA . THR A 1 420 ? 19.848 -11.135 -11.934 1.00 75.44 420 THR A CA 1
ATOM 3177 C C . THR A 1 420 ? 20.281 -10.493 -10.625 1.00 75.44 420 THR A C 1
ATOM 3179 O O . THR A 1 420 ? 19.956 -9.330 -10.375 1.00 75.44 420 THR A O 1
ATOM 3182 N N . ALA A 1 421 ? 21.015 -11.232 -9.792 1.00 81.19 421 ALA A N 1
ATOM 3183 C CA . ALA A 1 421 ? 21.681 -10.649 -8.634 1.00 81.19 421 ALA A CA 1
ATOM 3184 C C . ALA A 1 421 ? 22.727 -9.639 -9.125 1.00 81.19 421 ALA A C 1
ATOM 3186 O O . ALA A 1 421 ? 23.620 -9.991 -9.895 1.00 81.19 421 ALA A O 1
ATOM 3187 N N . LEU A 1 422 ? 22.570 -8.378 -8.726 1.00 80.31 422 LEU A N 1
ATOM 3188 C CA . LEU A 1 422 ? 23.510 -7.300 -9.042 1.00 80.31 422 LEU A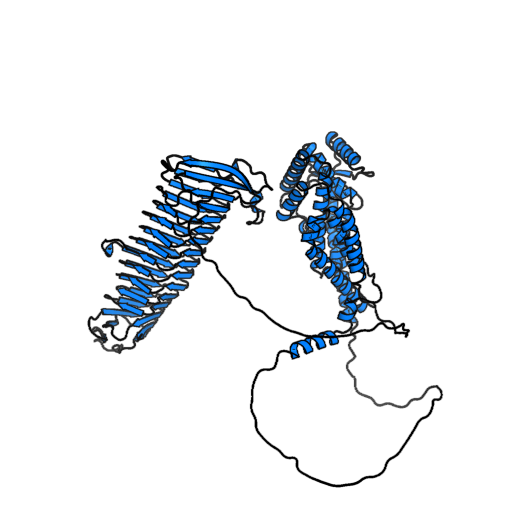 CA 1
ATOM 3189 C C . LEU A 1 422 ? 24.501 -7.073 -7.905 1.00 80.31 422 LEU A C 1
ATOM 3191 O O . LEU A 1 422 ? 25.645 -6.710 -8.156 1.00 80.31 422 LEU A O 1
ATOM 3195 N N . ARG A 1 423 ? 24.052 -7.305 -6.670 1.00 83.06 423 ARG A N 1
ATOM 3196 C CA . ARG A 1 423 ? 24.858 -7.233 -5.457 1.00 83.06 423 ARG A CA 1
ATOM 3197 C C . ARG A 1 423 ? 24.373 -8.305 -4.489 1.00 83.06 423 ARG A C 1
ATOM 3199 O O . ARG A 1 423 ? 23.164 -8.488 -4.334 1.00 83.06 423 ARG A O 1
ATOM 3206 N N . THR A 1 424 ? 25.324 -9.002 -3.886 1.00 88.19 424 THR A N 1
ATOM 3207 C CA . THR A 1 424 ? 25.110 -9.987 -2.829 1.00 88.19 424 THR A CA 1
ATOM 3208 C C . THR A 1 424 ? 26.201 -9.760 -1.806 1.00 88.19 424 THR A C 1
ATOM 3210 O O . THR A 1 424 ? 27.377 -9.831 -2.158 1.00 88.19 424 THR A O 1
ATOM 3213 N N . GLU A 1 425 ? 25.824 -9.480 -0.567 1.00 85.88 425 GLU A N 1
ATOM 3214 C CA . GLU A 1 425 ? 26.766 -9.306 0.537 1.00 85.88 425 GLU A CA 1
ATOM 3215 C C . GLU A 1 425 ? 26.226 -10.039 1.761 1.00 85.88 425 GLU A C 1
ATOM 3217 O O . GLU A 1 425 ? 25.009 -10.160 1.942 1.00 85.88 425 GLU A O 1
ATOM 3222 N N . SER A 1 426 ? 27.151 -10.518 2.588 1.00 87.56 426 SER A N 1
ATOM 3223 C CA . SER A 1 426 ? 26.861 -11.253 3.812 1.00 87.56 426 SER A CA 1
ATOM 3224 C C . SER A 1 426 ? 27.705 -10.683 4.946 1.00 87.56 426 SER A C 1
ATOM 3226 O O . SER A 1 426 ? 28.912 -10.503 4.786 1.00 87.56 426 SER A O 1
ATOM 3228 N N . VAL A 1 427 ? 27.072 -10.383 6.079 1.00 87.88 427 VAL A N 1
ATOM 3229 C CA . VAL A 1 427 ? 27.698 -9.756 7.254 1.00 87.88 427 VAL A CA 1
ATOM 3230 C C . VAL A 1 427 ? 27.318 -10.549 8.506 1.00 87.88 427 VAL A C 1
ATOM 3232 O O . VAL A 1 427 ? 26.158 -10.936 8.659 1.00 87.88 427 VAL A O 1
ATOM 3235 N N . SER A 1 428 ? 28.286 -10.811 9.393 1.00 87.00 428 SER A N 1
ATOM 3236 C CA . SER A 1 428 ? 28.021 -11.428 10.705 1.00 87.00 428 SER A CA 1
ATOM 3237 C C . SER A 1 428 ? 27.262 -10.454 11.604 1.00 87.00 428 SER A C 1
ATOM 3239 O O . SER A 1 428 ? 27.611 -9.275 11.680 1.00 87.00 428 SER A O 1
ATOM 3241 N N . LEU A 1 429 ? 26.236 -10.950 12.293 1.00 87.69 429 LEU A N 1
ATOM 3242 C CA . LEU A 1 429 ? 25.420 -10.165 13.220 1.00 87.69 429 LEU A CA 1
ATOM 3243 C C . LEU A 1 429 ? 25.965 -10.191 14.660 1.00 87.69 429 LEU A C 1
ATOM 3245 O O . LEU A 1 429 ? 25.437 -9.496 15.517 1.00 87.69 429 LEU A O 1
ATOM 3249 N N . GLU A 1 430 ? 27.040 -10.936 14.939 1.00 84.44 430 GLU A N 1
ATOM 3250 C CA . GLU A 1 430 ? 27.589 -11.147 16.296 1.00 84.44 430 GLU A CA 1
ATOM 3251 C C . GLU A 1 430 ? 27.991 -9.864 17.045 1.00 84.44 430 GLU A C 1
ATOM 3253 O O . GLU A 1 430 ? 27.979 -9.845 18.273 1.00 84.44 430 GLU A O 1
ATOM 3258 N N . ALA A 1 431 ? 28.355 -8.802 16.321 1.00 83.94 431 ALA A N 1
ATOM 3259 C CA . ALA A 1 431 ? 28.744 -7.504 16.883 1.00 83.94 431 ALA A CA 1
ATOM 3260 C C . ALA A 1 431 ? 27.744 -6.374 16.558 1.00 83.94 431 ALA A C 1
ATOM 3262 O O . ALA A 1 431 ? 28.033 -5.202 16.809 1.00 83.94 431 ALA A O 1
ATOM 3263 N N . VAL A 1 432 ? 26.593 -6.709 15.968 1.00 90.50 432 VAL A N 1
ATOM 3264 C CA . VAL A 1 432 ? 25.560 -5.747 15.566 1.00 90.50 432 VAL A CA 1
ATOM 3265 C C . VAL A 1 432 ? 24.593 -5.541 16.727 1.00 90.50 432 VAL A C 1
ATOM 3267 O O . VAL A 1 432 ? 24.046 -6.501 17.255 1.00 90.50 432 VAL A O 1
ATOM 3270 N N . LYS A 1 433 ? 24.384 -4.284 17.123 1.00 92.81 433 LYS A N 1
ATOM 3271 C CA . LYS A 1 433 ? 23.443 -3.898 18.188 1.00 92.81 433 LYS A CA 1
ATOM 3272 C C . LYS A 1 433 ? 22.060 -3.554 17.650 1.00 92.81 433 LYS A C 1
ATOM 3274 O O . LYS A 1 433 ? 21.069 -3.785 18.327 1.00 92.81 433 LYS A O 1
ATOM 3279 N N . GLU A 1 434 ? 22.008 -3.016 16.436 1.00 94.81 434 GLU A N 1
ATOM 3280 C CA . GLU A 1 434 ? 20.782 -2.593 15.766 1.00 94.81 434 GLU A CA 1
ATOM 3281 C C . GLU A 1 434 ? 20.864 -2.947 14.278 1.00 94.81 434 GLU A C 1
ATOM 3283 O O . GLU A 1 434 ? 21.859 -2.660 13.609 1.00 94.81 434 GLU A O 1
ATOM 3288 N N . LEU A 1 435 ? 19.802 -3.548 13.749 1.00 95.75 435 LEU A N 1
ATOM 3289 C CA . LEU A 1 435 ? 19.578 -3.764 12.327 1.00 95.75 435 LEU A CA 1
ATOM 3290 C C . LEU A 1 435 ? 18.523 -2.773 11.827 1.00 95.75 435 LEU A C 1
ATOM 3292 O O . LEU A 1 435 ? 17.344 -2.888 12.162 1.00 95.75 435 LEU A O 1
ATOM 3296 N N . GLN A 1 436 ? 18.939 -1.833 10.978 1.00 96.31 436 GLN A N 1
ATOM 3297 C CA . GLN A 1 436 ? 18.064 -0.822 10.394 1.00 96.31 436 GLN A CA 1
ATOM 3298 C C . GLN A 1 436 ? 17.812 -1.102 8.903 1.00 96.31 436 GLN A C 1
ATOM 3300 O O . GLN A 1 436 ? 18.726 -1.072 8.082 1.00 96.31 436 GLN A O 1
ATOM 3305 N N . LEU A 1 437 ? 16.558 -1.351 8.530 1.00 96.06 437 LEU A N 1
ATOM 3306 C CA . LEU A 1 437 ? 16.100 -1.534 7.152 1.00 96.06 437 LEU A CA 1
ATOM 3307 C C . LEU A 1 437 ? 15.376 -0.255 6.701 1.00 96.06 437 LEU A C 1
ATOM 3309 O O . LEU A 1 437 ? 14.194 -0.072 6.987 1.00 96.06 437 LEU A O 1
ATOM 3313 N N . SER A 1 438 ? 16.082 0.630 5.998 1.00 94.75 438 SER A N 1
ATOM 3314 C CA . SER A 1 438 ? 15.596 1.959 5.592 1.00 94.75 438 SER A CA 1
ATOM 3315 C C . SER A 1 438 ? 15.282 1.998 4.098 1.00 94.75 438 SER A C 1
ATOM 3317 O O . SER A 1 438 ? 16.071 2.490 3.287 1.00 94.75 438 SER A O 1
ATOM 3319 N N . LEU A 1 439 ? 14.132 1.432 3.716 1.00 94.25 439 LEU A N 1
ATOM 3320 C CA . LEU A 1 439 ? 13.789 1.131 2.322 1.00 94.25 439 LEU A CA 1
ATOM 3321 C C . LEU A 1 439 ? 12.606 1.978 1.825 1.00 94.25 439 LEU A C 1
ATOM 3323 O O . LEU A 1 439 ? 11.696 2.328 2.573 1.00 94.25 439 LEU A O 1
ATOM 3327 N N . SER A 1 440 ? 12.606 2.364 0.547 1.00 89.12 440 SER A N 1
ATOM 3328 C CA . SER A 1 440 ? 11.704 3.421 0.049 1.00 89.12 440 SER A CA 1
ATOM 3329 C C . SER A 1 440 ? 10.766 2.989 -1.072 1.00 89.12 440 SER A C 1
ATOM 3331 O O . SER A 1 440 ? 9.697 3.582 -1.232 1.00 89.12 440 SER A O 1
ATOM 3333 N N . TYR A 1 441 ? 11.118 1.986 -1.869 1.00 87.69 441 TYR A N 1
ATOM 3334 C CA . TYR A 1 441 ? 10.368 1.650 -3.090 1.00 87.69 441 TYR A CA 1
ATOM 3335 C C . TYR A 1 441 ? 10.540 0.200 -3.561 1.00 87.69 441 TYR A C 1
ATOM 3337 O O . TYR A 1 441 ? 9.876 -0.228 -4.509 1.00 87.69 441 TYR A O 1
ATOM 3345 N N . GLU A 1 442 ? 11.435 -0.543 -2.927 1.00 90.81 442 GLU A N 1
ATOM 3346 C CA . GLU A 1 442 ? 11.810 -1.911 -3.250 1.00 90.81 442 GLU A CA 1
ATOM 3347 C C . GLU A 1 442 ? 10.717 -2.920 -2.875 1.00 90.81 442 GLU A C 1
ATOM 3349 O O . GLU A 1 442 ? 9.831 -2.638 -2.068 1.00 90.81 442 GLU A O 1
ATOM 3354 N N . ASP A 1 443 ? 10.776 -4.106 -3.482 1.00 90.81 443 ASP A N 1
ATOM 3355 C CA . ASP A 1 443 ? 9.949 -5.256 -3.109 1.00 90.81 443 ASP A CA 1
ATOM 3356 C C . ASP A 1 443 ? 10.812 -6.266 -2.339 1.00 90.81 443 ASP A C 1
ATOM 3358 O O . ASP A 1 443 ? 11.591 -7.031 -2.918 1.00 90.81 443 ASP A O 1
ATOM 3362 N N . VAL A 1 444 ? 10.718 -6.201 -1.016 1.00 93.25 444 VAL A N 1
ATOM 3363 C CA . VAL A 1 444 ? 11.580 -6.876 -0.046 1.00 93.25 444 VAL A CA 1
ATOM 3364 C C . VAL A 1 444 ? 10.896 -8.144 0.450 1.00 93.25 444 VAL A C 1
ATOM 3366 O O . VAL A 1 444 ? 9.774 -8.098 0.954 1.00 93.25 444 VAL A O 1
ATOM 3369 N N . THR A 1 445 ? 11.566 -9.288 0.338 1.00 92.38 445 THR A N 1
ATOM 3370 C CA . THR A 1 445 ? 11.112 -10.549 0.937 1.00 92.38 445 THR A CA 1
ATOM 3371 C C . THR A 1 445 ? 12.162 -11.069 1.910 1.00 92.38 445 THR A C 1
ATOM 3373 O O . THR A 1 445 ? 13.315 -11.272 1.532 1.00 92.38 445 THR A O 1
ATOM 3376 N N . ILE A 1 446 ? 11.739 -11.271 3.155 1.00 93.62 446 ILE A N 1
ATOM 3377 C CA . ILE A 1 446 ? 12.548 -11.753 4.270 1.00 93.62 446 ILE A CA 1
ATOM 3378 C C . ILE A 1 446 ? 12.338 -13.268 4.428 1.00 93.62 446 ILE A C 1
ATOM 3380 O O . ILE A 1 446 ? 11.198 -13.747 4.498 1.00 93.62 446 ILE A O 1
ATOM 3384 N N . TYR A 1 447 ? 13.445 -14.004 4.492 1.00 90.06 447 TYR A N 1
ATOM 3385 C CA . TYR A 1 447 ? 13.533 -15.458 4.626 1.00 90.06 447 TYR A CA 1
ATOM 3386 C C . TYR A 1 447 ? 14.398 -15.859 5.834 1.00 90.06 447 TYR A C 1
ATOM 3388 O O . TYR A 1 447 ? 15.306 -15.110 6.201 1.00 90.06 447 TYR A O 1
ATOM 3396 N N . PRO A 1 448 ? 14.157 -17.038 6.438 1.00 86.06 448 PRO A N 1
ATOM 3397 C CA . PRO A 1 448 ? 15.007 -17.561 7.503 1.00 86.06 448 PRO A CA 1
ATOM 3398 C C . PRO A 1 448 ? 16.417 -17.886 7.003 1.00 86.06 448 PRO A C 1
ATOM 3400 O O . PRO A 1 448 ? 16.587 -18.626 6.032 1.00 86.06 448 PRO A O 1
ATOM 3403 N N . SER A 1 449 ? 17.418 -17.376 7.717 1.00 83.94 449 SER A N 1
ATOM 3404 C CA . SER A 1 449 ? 18.792 -17.883 7.716 1.00 83.94 449 SER A CA 1
ATOM 3405 C C . SER A 1 449 ? 18.963 -18.920 8.831 1.00 83.94 449 SER A C 1
ATOM 3407 O O . SER A 1 449 ? 18.315 -18.817 9.873 1.00 83.94 449 SER A O 1
ATOM 3409 N N . ALA A 1 450 ? 19.829 -19.913 8.618 1.00 73.75 450 ALA A N 1
ATOM 3410 C CA . ALA A 1 450 ? 20.242 -20.853 9.667 1.00 73.75 450 ALA A CA 1
ATOM 3411 C C . ALA A 1 450 ? 21.421 -20.324 10.504 1.00 73.75 450 ALA A C 1
ATOM 3413 O O . ALA A 1 450 ? 21.605 -20.752 11.640 1.00 73.75 450 ALA A O 1
ATOM 3414 N N . ASP A 1 451 ? 22.191 -19.388 9.945 1.00 78.06 451 ASP A N 1
ATOM 3415 C CA . ASP A 1 451 ? 23.397 -18.831 10.550 1.00 78.06 451 ASP A CA 1
ATOM 3416 C C . ASP A 1 451 ? 23.116 -17.428 11.109 1.00 78.06 451 ASP A C 1
ATOM 3418 O O . ASP A 1 451 ? 22.249 -16.715 10.591 1.00 78.06 451 ASP A O 1
ATOM 3422 N N . ASN A 1 452 ? 23.901 -16.979 12.097 1.00 84.62 452 ASN A N 1
ATOM 3423 C CA . ASN A 1 452 ? 23.834 -15.616 12.652 1.00 84.62 452 ASN A CA 1
ATOM 3424 C C . ASN A 1 452 ? 24.458 -14.563 11.706 1.00 84.62 452 ASN A C 1
ATOM 3426 O O . ASN A 1 452 ? 25.312 -13.758 12.079 1.00 84.62 452 ASN A O 1
ATOM 3430 N N . THR A 1 453 ? 24.061 -14.610 10.438 1.00 86.62 453 THR A N 1
ATOM 3431 C CA . THR A 1 453 ? 24.514 -13.720 9.374 1.00 86.62 453 THR A CA 1
ATOM 3432 C C . THR A 1 453 ? 23.311 -13.119 8.663 1.00 86.62 453 THR A C 1
ATOM 3434 O O . THR A 1 453 ? 22.295 -13.784 8.441 1.00 86.62 453 THR A O 1
ATOM 3437 N N . LEU A 1 454 ? 23.440 -11.852 8.281 1.00 89.31 454 LEU A N 1
ATOM 3438 C CA . LEU A 1 454 ? 22.532 -11.210 7.346 1.00 89.31 454 LEU A CA 1
ATOM 3439 C C . LEU A 1 454 ? 23.118 -11.357 5.949 1.00 89.31 454 LEU A C 1
ATOM 3441 O O . LEU A 1 454 ? 24.215 -10.870 5.690 1.00 89.31 454 LEU A O 1
ATOM 3445 N N . THR A 1 455 ? 22.376 -11.993 5.046 1.00 88.06 455 THR A N 1
ATOM 3446 C CA . THR A 1 455 ? 22.687 -12.003 3.612 1.00 88.06 455 THR A CA 1
ATOM 3447 C C . THR A 1 455 ? 21.597 -11.247 2.875 1.00 88.06 455 THR A C 1
ATOM 3449 O O . THR A 1 455 ? 20.433 -11.643 2.938 1.00 88.06 455 THR A O 1
ATOM 3452 N N . TYR A 1 456 ? 21.950 -10.190 2.142 1.00 91.25 456 TYR A N 1
ATOM 3453 C CA . TYR A 1 456 ? 21.014 -9.544 1.220 1.00 91.25 456 TYR A CA 1
ATOM 3454 C C . TYR A 1 456 ? 21.431 -9.774 -0.229 1.00 91.25 456 TYR A C 1
ATOM 3456 O O . TYR A 1 456 ? 22.613 -9.783 -0.571 1.00 91.25 456 TYR A O 1
ATOM 3464 N N . ILE A 1 457 ? 20.433 -9.956 -1.090 1.00 88.94 457 ILE A N 1
ATOM 3465 C CA . ILE A 1 457 ? 20.600 -10.122 -2.530 1.00 88.94 457 ILE A CA 1
ATOM 3466 C C . ILE A 1 457 ? 19.730 -9.081 -3.221 1.00 88.94 457 ILE A C 1
ATOM 3468 O O . ILE A 1 457 ? 18.500 -9.203 -3.254 1.00 88.94 457 ILE A O 1
ATOM 3472 N N . PHE A 1 458 ? 20.367 -8.074 -3.814 1.00 88.62 458 PHE A N 1
ATOM 3473 C CA . PHE A 1 458 ? 19.687 -7.104 -4.660 1.00 88.62 458 PHE A CA 1
ATOM 3474 C C . PHE A 1 458 ? 19.517 -7.680 -6.069 1.00 88.62 458 PHE A C 1
ATOM 3476 O O . PHE A 1 458 ? 20.464 -7.813 -6.850 1.00 88.62 458 PHE A O 1
ATOM 3483 N N . CYS A 1 459 ? 18.279 -8.029 -6.399 1.00 84.06 459 CYS A N 1
ATOM 3484 C CA . CYS A 1 459 ? 17.870 -8.598 -7.672 1.00 84.06 459 CYS A CA 1
ATOM 3485 C C . CYS A 1 459 ? 17.320 -7.510 -8.601 1.00 84.06 459 CYS A C 1
ATOM 3487 O O . CYS A 1 459 ? 16.159 -7.091 -8.507 1.00 84.06 459 CYS A O 1
ATOM 3489 N N . GLY A 1 460 ? 18.150 -7.098 -9.559 1.00 77.06 460 GLY A N 1
ATOM 3490 C CA . GLY A 1 460 ? 17.727 -6.257 -10.671 1.00 77.06 460 GLY A CA 1
ATOM 3491 C C . GLY A 1 460 ? 16.943 -7.056 -11.711 1.00 77.06 460 GLY A C 1
ATOM 3492 O O . GLY A 1 460 ? 17.182 -8.243 -11.931 1.00 77.06 460 GLY A O 1
ATOM 3493 N N . ASN A 1 461 ? 15.997 -6.410 -12.389 1.00 73.00 461 ASN A N 1
ATOM 3494 C CA . ASN A 1 461 ? 15.301 -7.016 -13.524 1.00 73.00 461 ASN A CA 1
ATOM 3495 C C . ASN A 1 461 ? 16.219 -7.019 -14.763 1.00 73.00 461 ASN A C 1
ATOM 3497 O O . ASN A 1 461 ? 16.682 -5.958 -15.177 1.00 73.00 461 ASN A O 1
ATOM 3501 N N . ASN A 1 462 ? 16.395 -8.176 -15.416 1.00 65.88 462 ASN A N 1
ATOM 3502 C CA . ASN A 1 462 ? 17.346 -8.415 -16.529 1.00 65.88 462 ASN A CA 1
ATOM 3503 C C . ASN A 1 462 ? 17.139 -7.499 -17.747 1.00 65.88 462 ASN A C 1
ATOM 3505 O O . ASN A 1 462 ? 17.971 -7.425 -18.652 1.00 65.88 462 ASN A O 1
ATOM 3509 N N . SER A 1 463 ? 15.999 -6.813 -17.799 1.00 64.44 463 SER A N 1
ATOM 3510 C CA . SER A 1 463 ? 15.670 -5.831 -18.828 1.00 64.44 463 SER A CA 1
ATOM 3511 C C . SER A 1 463 ? 16.315 -4.459 -18.578 1.00 64.44 463 SER A C 1
ATOM 3513 O O . SER A 1 463 ? 16.163 -3.581 -19.430 1.00 64.44 463 SER A O 1
ATOM 3515 N N . TRP A 1 464 ? 17.043 -4.257 -17.475 1.00 64.69 464 TRP A N 1
ATOM 3516 C CA . TRP A 1 464 ? 17.577 -2.964 -17.036 1.00 64.69 464 TRP A CA 1
ATOM 3517 C C . TRP A 1 464 ? 19.020 -3.078 -16.544 1.00 64.69 464 TRP A C 1
ATOM 3519 O O . TRP A 1 464 ? 19.427 -4.104 -16.008 1.00 64.69 464 TRP A O 1
ATOM 3529 N N . ASN A 1 465 ? 19.769 -1.993 -16.714 1.00 69.81 465 ASN A N 1
ATOM 3530 C CA . ASN A 1 465 ? 21.035 -1.778 -16.029 1.00 69.81 465 ASN A CA 1
ATOM 3531 C C . ASN A 1 465 ? 20.740 -0.780 -14.910 1.00 69.81 465 ASN A C 1
ATOM 3533 O O . ASN A 1 465 ? 20.113 0.240 -15.191 1.00 69.81 465 ASN A O 1
ATOM 3537 N N . TYR A 1 466 ? 21.176 -1.090 -13.696 1.00 73.81 466 TYR A N 1
ATOM 3538 C CA . TYR A 1 466 ? 21.080 -0.203 -12.541 1.00 73.81 466 TYR A CA 1
ATOM 3539 C C . TYR A 1 466 ? 22.455 0.443 -12.347 1.00 73.81 466 TYR A C 1
ATOM 3541 O O . TYR A 1 466 ? 23.474 -0.210 -12.595 1.00 73.81 466 TYR A O 1
ATOM 3549 N N . ALA A 1 467 ? 22.492 1.714 -11.965 1.00 78.25 467 ALA A N 1
ATOM 3550 C CA . ALA A 1 467 ? 23.725 2.357 -11.521 1.00 78.25 467 ALA A CA 1
ATOM 3551 C C . ALA A 1 467 ? 24.137 1.833 -10.132 1.00 78.25 467 ALA A C 1
ATOM 3553 O O . ALA A 1 467 ? 23.316 1.305 -9.386 1.00 78.25 467 ALA A O 1
ATOM 3554 N N . GLU A 1 468 ? 25.408 1.976 -9.764 1.00 78.38 468 GLU A N 1
ATOM 3555 C CA . GLU A 1 468 ? 25.917 1.474 -8.479 1.00 78.38 468 GLU A CA 1
ATOM 3556 C C . GLU A 1 468 ? 25.234 2.148 -7.278 1.00 78.38 468 GLU A C 1
ATOM 3558 O O . GLU A 1 468 ? 24.887 1.485 -6.307 1.00 78.38 468 GLU A O 1
ATOM 3563 N N . ASN A 1 469 ? 24.927 3.442 -7.397 1.00 81.31 469 ASN A N 1
ATOM 3564 C CA . ASN A 1 469 ? 24.169 4.206 -6.407 1.00 81.31 469 ASN A CA 1
ATOM 3565 C C . ASN A 1 469 ? 22.644 3.976 -6.460 1.00 81.31 469 ASN A C 1
ATOM 3567 O O . ASN A 1 469 ? 21.944 4.460 -5.582 1.00 81.31 469 ASN A O 1
ATOM 3571 N N . GLU A 1 470 ? 22.114 3.289 -7.476 1.00 80.31 470 GLU A N 1
ATOM 3572 C CA . GLU A 1 470 ? 20.694 2.900 -7.584 1.00 80.31 470 GLU A CA 1
ATOM 3573 C C . GLU A 1 470 ? 20.399 1.556 -6.884 1.00 80.31 470 GLU A C 1
ATOM 3575 O O . GLU A 1 470 ? 19.236 1.159 -6.746 1.00 80.31 470 GLU A O 1
ATOM 3580 N N . ILE A 1 471 ? 21.449 0.839 -6.475 1.00 83.25 471 ILE A N 1
ATOM 3581 C CA . ILE A 1 471 ? 21.396 -0.423 -5.737 1.00 83.25 471 ILE A CA 1
ATOM 3582 C C . ILE A 1 471 ? 21.373 -0.100 -4.239 1.00 83.25 471 ILE A C 1
ATOM 3584 O O . ILE A 1 471 ? 22.154 0.729 -3.779 1.00 83.25 471 ILE A O 1
ATOM 3588 N N . ALA A 1 472 ? 20.488 -0.757 -3.481 1.00 86.00 472 ALA A N 1
ATOM 3589 C CA . ALA A 1 472 ? 20.449 -0.611 -2.025 1.00 86.00 472 ALA A CA 1
ATOM 3590 C C . ALA A 1 472 ? 21.801 -1.010 -1.412 1.00 86.00 472 ALA A C 1
ATOM 3592 O O . ALA A 1 472 ? 22.396 -2.011 -1.823 1.00 86.00 472 ALA A O 1
ATOM 3593 N N . ALA A 1 473 ? 22.285 -0.218 -0.461 1.00 87.62 473 ALA A N 1
ATOM 3594 C CA . ALA A 1 473 ? 23.611 -0.364 0.120 1.00 87.62 473 ALA A CA 1
ATOM 3595 C C . ALA A 1 473 ? 23.515 -0.828 1.573 1.00 87.62 473 ALA A C 1
ATOM 3597 O O . ALA A 1 473 ? 22.680 -0.349 2.336 1.00 87.62 473 ALA A O 1
ATOM 3598 N N . LEU A 1 474 ? 24.398 -1.747 1.956 1.00 90.62 474 LEU A N 1
ATOM 3599 C CA . LEU A 1 474 ? 24.587 -2.146 3.343 1.00 90.62 474 LEU A CA 1
ATOM 3600 C C . LEU A 1 474 ? 25.806 -1.409 3.907 1.00 90.62 474 LEU A C 1
ATOM 3602 O O . LEU A 1 474 ? 26.874 -1.408 3.291 1.00 90.62 474 LEU A O 1
ATOM 3606 N N . SER A 1 475 ? 25.660 -0.781 5.072 1.00 89.94 475 SER A N 1
ATOM 3607 C CA . SER A 1 475 ? 26.764 -0.132 5.781 1.00 89.94 475 SER A CA 1
ATOM 3608 C C . SER A 1 475 ? 26.702 -0.424 7.278 1.00 89.94 475 SER A C 1
ATOM 3610 O O . SER A 1 475 ? 25.627 -0.437 7.869 1.00 89.94 475 SER A O 1
ATOM 3612 N N . LEU A 1 476 ? 27.861 -0.665 7.891 1.00 90.38 476 LEU A N 1
ATOM 3613 C CA . LEU A 1 476 ? 28.003 -0.841 9.335 1.00 90.38 476 LEU A CA 1
ATOM 3614 C C . LEU A 1 476 ? 28.658 0.419 9.908 1.00 90.38 476 LEU A C 1
ATOM 3616 O O . LEU A 1 476 ? 29.771 0.763 9.507 1.00 90.38 476 LEU A O 1
ATOM 3620 N N . LYS A 1 477 ? 27.969 1.112 10.818 1.00 87.62 477 LYS A N 1
ATOM 3621 C CA . LYS A 1 477 ? 28.461 2.323 11.494 1.00 87.62 477 LYS A CA 1
ATOM 3622 C C . LYS A 1 477 ? 28.151 2.207 12.982 1.00 87.62 477 LYS A C 1
ATOM 3624 O O . LYS A 1 477 ? 27.009 1.961 13.345 1.00 87.62 477 LYS A O 1
ATOM 3629 N N . ASP A 1 478 ? 29.173 2.322 13.826 1.00 85.44 478 ASP A N 1
ATOM 3630 C CA . ASP A 1 478 ? 29.066 2.374 15.297 1.00 85.44 478 ASP A CA 1
ATOM 3631 C C . ASP A 1 478 ? 28.268 1.230 15.975 1.00 85.44 478 ASP A C 1
ATOM 3633 O O . ASP A 1 478 ? 27.826 1.344 17.118 1.00 85.44 478 ASP A O 1
ATOM 3637 N N . GLY A 1 479 ? 28.138 0.084 15.295 1.00 87.88 479 GLY A N 1
ATOM 3638 C CA . GLY A 1 479 ? 27.381 -1.090 15.750 1.00 87.88 479 GLY A CA 1
ATOM 3639 C C . GLY A 1 479 ? 25.959 -1.200 15.184 1.00 87.88 479 GLY A C 1
ATOM 3640 O O . GLY A 1 479 ? 25.339 -2.249 15.355 1.00 87.88 479 GLY A O 1
ATOM 3641 N N . THR A 1 480 ? 25.469 -0.183 14.470 1.00 93.12 480 THR A N 1
ATOM 3642 C CA . THR A 1 480 ? 24.218 -0.237 13.700 1.00 93.12 480 THR A CA 1
ATOM 3643 C C . THR A 1 480 ? 24.512 -0.680 12.263 1.00 93.12 480 THR A C 1
ATOM 3645 O O . THR A 1 480 ? 25.328 -0.079 11.554 1.00 93.12 480 THR A O 1
ATOM 3648 N N . LEU A 1 481 ? 23.850 -1.750 11.824 1.00 94.81 481 LEU A N 1
ATOM 3649 C CA . LEU A 1 481 ? 23.900 -2.267 10.460 1.00 94.81 481 LEU A CA 1
ATOM 3650 C C . LEU A 1 481 ? 22.713 -1.704 9.669 1.00 94.81 481 LEU A C 1
ATOM 3652 O O . LEU A 1 481 ? 21.574 -2.121 9.870 1.00 94.81 481 LEU A O 1
ATOM 3656 N N . VAL A 1 482 ? 22.978 -0.761 8.766 1.00 93.94 482 VAL A N 1
ATOM 3657 C CA . VAL A 1 482 ? 21.957 -0.068 7.970 1.00 93.94 482 VAL A CA 1
ATOM 3658 C C . VAL A 1 482 ? 21.920 -0.631 6.553 1.00 93.94 482 VAL A C 1
ATOM 3660 O O . VAL A 1 482 ? 22.909 -0.534 5.824 1.00 93.94 482 VAL A O 1
ATOM 3663 N N . LEU A 1 483 ? 20.772 -1.173 6.142 1.00 94.06 483 LEU A N 1
ATOM 3664 C CA . LEU A 1 483 ? 20.430 -1.430 4.743 1.00 94.06 483 LEU A CA 1
ATOM 3665 C C . LEU A 1 483 ? 19.590 -0.256 4.226 1.00 94.06 483 LEU A C 1
ATOM 3667 O O . LEU A 1 483 ? 18.394 -0.170 4.508 1.00 94.06 483 LEU A O 1
ATOM 3671 N N . GLU A 1 484 ? 20.219 0.649 3.480 1.00 93.50 484 GLU A N 1
ATOM 3672 C CA . GLU A 1 484 ? 19.585 1.857 2.951 1.00 93.50 484 GLU A CA 1
ATOM 3673 C C . GLU A 1 484 ? 19.181 1.715 1.478 1.00 93.50 484 GLU A C 1
ATOM 3675 O O . GLU A 1 484 ? 19.858 1.077 0.664 1.00 93.50 484 GLU A O 1
ATOM 3680 N N . SER A 1 485 ? 18.045 2.324 1.138 1.00 90.44 485 SER A N 1
ATOM 3681 C CA . SER A 1 485 ? 17.531 2.407 -0.228 1.00 90.44 485 SER A CA 1
ATOM 3682 C C . SER A 1 485 ? 18.522 3.111 -1.156 1.00 90.44 485 SER A C 1
ATOM 3684 O O . SER A 1 485 ? 19.164 4.090 -0.776 1.00 90.44 485 SER A O 1
ATOM 3686 N N . GLY A 1 486 ? 18.611 2.643 -2.402 1.00 83.94 486 GLY A N 1
ATOM 3687 C CA . GLY A 1 486 ? 19.403 3.325 -3.424 1.00 83.94 486 GLY A CA 1
ATOM 3688 C C . GLY A 1 486 ? 18.860 4.726 -3.750 1.00 83.94 486 GLY A C 1
ATOM 3689 O O . GLY A 1 486 ? 17.734 5.103 -3.418 1.00 83.94 486 GLY A O 1
ATOM 3690 N N . VAL A 1 487 ? 19.648 5.516 -4.475 1.00 82.88 487 VAL A N 1
ATOM 3691 C CA . VAL A 1 487 ? 19.201 6.800 -5.019 1.00 82.88 487 VAL A CA 1
ATOM 3692 C C . VAL A 1 487 ? 18.073 6.552 -6.020 1.00 82.88 487 VAL A C 1
ATOM 3694 O O . VAL A 1 487 ? 18.294 6.060 -7.127 1.00 82.88 487 VAL A O 1
ATOM 3697 N N . TRP A 1 488 ? 16.851 6.941 -5.648 1.00 67.81 488 TRP A N 1
ATOM 3698 C CA . TRP A 1 488 ? 15.674 6.813 -6.505 1.00 67.81 488 TRP A CA 1
ATOM 3699 C C . TRP A 1 488 ? 15.847 7.563 -7.830 1.00 67.81 488 TRP A C 1
ATOM 3701 O O . TRP A 1 488 ? 15.796 8.799 -7.895 1.00 67.81 488 TRP A O 1
ATOM 3711 N N . ASN A 1 489 ? 15.959 6.816 -8.926 1.00 68.19 489 ASN A N 1
ATOM 3712 C CA . ASN A 1 489 ? 15.952 7.412 -10.250 1.00 68.19 489 ASN A CA 1
ATOM 3713 C C . ASN A 1 489 ? 14.535 7.891 -10.601 1.00 68.19 489 ASN A C 1
ATOM 3715 O O . ASN A 1 489 ? 13.601 7.108 -10.785 1.00 68.19 489 ASN A O 1
ATOM 3719 N N . LYS A 1 490 ? 14.371 9.209 -10.764 1.00 62.41 490 LYS A N 1
ATOM 3720 C CA . LYS A 1 490 ? 13.074 9.840 -11.064 1.00 62.41 490 LYS A CA 1
ATOM 3721 C C . LYS A 1 490 ? 12.406 9.299 -12.337 1.00 62.41 490 LYS A C 1
ATOM 3723 O O . LYS A 1 490 ? 11.179 9.368 -12.429 1.00 62.41 490 LYS A O 1
ATOM 3728 N N . ALA A 1 491 ? 13.144 8.718 -13.289 1.00 58.94 491 ALA A N 1
ATOM 3729 C CA . ALA A 1 491 ? 12.563 8.053 -14.459 1.00 58.94 491 ALA A CA 1
ATOM 3730 C C . ALA A 1 491 ? 11.672 6.848 -14.086 1.00 58.94 491 ALA A C 1
ATOM 3732 O O . ALA A 1 491 ? 10.693 6.563 -14.784 1.00 58.94 491 ALA A O 1
ATOM 3733 N N . TRP A 1 492 ? 11.962 6.176 -12.968 1.00 58.38 492 TRP A N 1
ATOM 3734 C CA . TRP A 1 492 ? 11.233 5.004 -12.484 1.00 58.38 492 TRP A CA 1
ATOM 3735 C C . TRP A 1 492 ? 9.803 5.328 -12.030 1.00 58.38 492 TRP A C 1
ATOM 3737 O O . TRP A 1 492 ? 8.891 4.544 -12.291 1.00 58.38 492 TRP A O 1
ATOM 3747 N N . SER A 1 493 ? 9.567 6.534 -11.495 1.00 51.12 493 SER A N 1
ATOM 3748 C CA . SER A 1 493 ? 8.231 7.031 -11.102 1.00 51.12 493 SER A CA 1
ATOM 3749 C C . SER A 1 493 ? 7.194 7.039 -12.233 1.00 51.12 493 SER A C 1
ATOM 3751 O O . SER A 1 493 ? 5.991 7.048 -11.989 1.00 51.12 493 SER A O 1
ATOM 3753 N N . ARG A 1 494 ? 7.648 7.019 -13.494 1.00 51.62 494 ARG A N 1
ATOM 3754 C CA . ARG A 1 494 ? 6.785 7.030 -14.684 1.00 51.62 494 ARG A CA 1
ATOM 3755 C C . ARG A 1 494 ? 6.345 5.619 -15.104 1.00 51.62 494 ARG A C 1
ATOM 3757 O O . ARG A 1 494 ? 5.511 5.479 -16.005 1.00 51.62 494 ARG A O 1
ATOM 3764 N N . LEU A 1 495 ? 6.914 4.570 -14.503 1.00 50.81 495 LEU A N 1
ATOM 3765 C CA . LEU A 1 495 ? 6.617 3.163 -14.779 1.00 50.81 495 LEU A CA 1
ATOM 3766 C C . LEU A 1 495 ? 5.481 2.644 -13.881 1.00 50.81 495 LEU A C 1
ATOM 3768 O O . LEU A 1 495 ? 5.179 3.182 -12.825 1.00 50.81 495 LEU A O 1
ATOM 3772 N N . SER A 1 496 ? 4.820 1.567 -14.311 1.00 47.03 496 SER A N 1
ATOM 3773 C CA . SER A 1 496 ? 3.765 0.940 -13.506 1.00 47.03 496 SER A CA 1
ATOM 3774 C C . SER A 1 496 ? 4.382 0.174 -12.334 1.00 47.03 496 SER A C 1
ATOM 3776 O O . SER A 1 496 ? 5.071 -0.820 -12.577 1.00 47.03 496 SER A O 1
ATOM 3778 N N . TYR A 1 497 ? 4.077 0.632 -11.113 1.00 47.12 497 TYR A N 1
ATOM 3779 C CA . TYR A 1 497 ? 4.451 0.093 -9.794 1.00 47.12 497 TYR A CA 1
ATOM 3780 C C . TYR A 1 497 ? 4.911 -1.382 -9.825 1.00 47.12 497 TYR A C 1
ATOM 3782 O O . TYR A 1 497 ? 6.102 -1.673 -9.747 1.00 47.12 497 TYR A O 1
ATOM 3790 N N . ARG A 1 498 ? 4.003 -2.316 -10.142 1.00 47.53 498 ARG A N 1
ATOM 3791 C CA . ARG A 1 498 ? 4.248 -3.776 -10.093 1.00 47.53 498 ARG A CA 1
ATOM 3792 C C . ARG A 1 498 ? 5.207 -4.377 -11.144 1.00 47.53 498 ARG A C 1
ATOM 3794 O O . ARG A 1 498 ? 5.326 -5.597 -11.204 1.00 47.53 498 ARG A O 1
ATOM 3801 N N . LYS A 1 499 ? 5.813 -3.605 -12.059 1.00 54.31 499 LYS A N 1
ATOM 3802 C CA . LYS A 1 499 ? 6.614 -4.151 -13.191 1.00 54.31 499 LYS A CA 1
ATOM 3803 C C . LYS A 1 499 ? 8.057 -3.666 -13.286 1.00 54.31 499 LYS A C 1
ATOM 3805 O O . LYS A 1 499 ? 8.733 -3.988 -14.275 1.00 54.31 499 LYS A O 1
ATOM 3810 N N . TRP A 1 500 ? 8.502 -2.869 -12.327 1.00 62.34 500 TRP A N 1
ATOM 3811 C CA . TRP A 1 500 ? 9.842 -2.294 -12.346 1.00 62.34 500 TRP A CA 1
ATOM 3812 C C . TRP A 1 500 ? 10.550 -2.332 -10.975 1.00 62.34 500 TRP A C 1
ATOM 3814 O O . TRP A 1 500 ? 11.775 -2.408 -10.989 1.00 62.34 500 TRP A O 1
ATOM 3824 N N . GLN A 1 501 ? 9.822 -2.382 -9.847 1.00 72.19 501 GLN A N 1
ATOM 3825 C CA . GLN A 1 501 ? 10.422 -2.456 -8.504 1.00 72.19 501 GLN A CA 1
ATOM 3826 C C . GLN A 1 501 ? 11.557 -3.500 -8.441 1.00 72.19 501 GLN A C 1
ATOM 3828 O O . GLN A 1 501 ? 11.335 -4.657 -8.834 1.00 72.19 501 GLN A O 1
ATOM 3833 N N . PRO A 1 502 ? 12.771 -3.107 -8.006 1.00 81.94 502 PRO A N 1
ATOM 3834 C CA . PRO A 1 502 ? 13.841 -4.057 -7.745 1.00 81.94 502 PRO A CA 1
ATOM 3835 C C . PRO A 1 502 ? 13.440 -4.938 -6.564 1.00 81.94 502 PRO A C 1
ATOM 3837 O O . PRO A 1 502 ? 12.686 -4.514 -5.684 1.00 81.94 502 PRO A O 1
ATOM 3840 N N . LYS A 1 503 ? 13.931 -6.175 -6.566 1.00 88.69 503 LYS A N 1
ATOM 3841 C CA . LYS A 1 503 ? 13.641 -7.132 -5.502 1.00 88.69 503 LYS A CA 1
ATOM 3842 C C . LYS A 1 503 ? 14.827 -7.231 -4.562 1.00 88.69 503 LYS A C 1
ATOM 3844 O O . LYS A 1 503 ? 15.949 -7.394 -5.031 1.00 88.69 503 LYS A O 1
ATOM 3849 N N . ILE A 1 504 ? 14.573 -7.180 -3.262 1.00 91.06 504 ILE A N 1
ATOM 3850 C CA . ILE A 1 504 ? 15.578 -7.478 -2.242 1.00 91.06 504 ILE A CA 1
ATOM 3851 C C . ILE A 1 504 ? 15.162 -8.776 -1.565 1.00 91.06 504 ILE A C 1
ATOM 3853 O O . ILE A 1 504 ? 14.052 -8.884 -1.047 1.00 91.06 504 ILE A O 1
ATOM 3857 N N . PHE A 1 505 ? 16.053 -9.759 -1.576 1.00 91.56 505 PHE A N 1
ATOM 3858 C CA . PHE A 1 505 ? 15.902 -10.961 -0.767 1.00 91.56 505 PHE A CA 1
ATOM 3859 C C . PHE A 1 505 ? 16.829 -10.849 0.423 1.00 91.56 505 PHE A C 1
ATOM 3861 O O . PHE A 1 505 ? 18.037 -10.729 0.238 1.00 91.56 505 PHE A O 1
ATOM 3868 N N . LEU A 1 506 ? 16.247 -10.841 1.616 1.00 92.44 506 LEU A N 1
ATOM 3869 C CA . LEU A 1 506 ? 16.962 -10.693 2.872 1.00 92.44 506 LEU A CA 1
ATOM 3870 C C . LEU A 1 506 ? 16.856 -12.011 3.637 1.00 92.44 506 LEU A C 1
ATOM 3872 O O . LEU A 1 506 ? 15.754 -12.479 3.907 1.00 92.44 506 LEU A O 1
ATOM 3876 N N . TYR A 1 507 ? 17.992 -12.610 3.964 1.00 90.88 507 TYR A N 1
ATOM 3877 C CA . TYR A 1 507 ? 18.087 -13.807 4.789 1.00 90.88 507 TYR A CA 1
ATOM 3878 C C . TYR A 1 507 ? 18.656 -13.372 6.134 1.00 90.88 507 TYR A C 1
ATOM 3880 O O . TYR A 1 507 ? 19.737 -12.784 6.174 1.00 90.88 507 TYR A O 1
ATOM 3888 N N . LEU A 1 508 ? 17.902 -13.604 7.207 1.00 90.81 508 LEU A N 1
ATOM 3889 C CA . LEU A 1 508 ? 18.250 -13.206 8.575 1.00 90.81 508 LEU A CA 1
ATOM 3890 C C . LEU A 1 508 ? 17.790 -14.284 9.571 1.00 90.81 508 LEU A C 1
ATOM 3892 O O . LEU A 1 508 ? 16.873 -15.043 9.243 1.00 90.81 508 LEU A O 1
ATOM 3896 N N . PRO A 1 509 ? 18.423 -14.424 10.746 1.00 89.94 509 PRO A N 1
ATOM 3897 C CA . PRO A 1 509 ? 17.992 -15.395 11.747 1.00 89.94 509 PRO A CA 1
ATOM 3898 C C . PRO A 1 509 ? 16.605 -15.024 12.291 1.00 89.94 509 PRO A C 1
ATOM 3900 O O . PRO A 1 509 ? 16.318 -13.856 12.536 1.00 89.94 509 PRO A O 1
ATOM 3903 N N . ALA A 1 510 ? 15.734 -16.020 12.481 1.00 88.19 510 ALA A N 1
ATOM 3904 C CA . ALA A 1 510 ? 14.376 -15.800 12.998 1.00 88.19 510 ALA A CA 1
ATOM 3905 C C . ALA A 1 510 ? 14.365 -15.234 14.432 1.00 88.19 510 ALA A C 1
ATOM 3907 O O . ALA A 1 510 ? 13.410 -14.561 14.822 1.00 88.19 510 ALA A O 1
ATOM 3908 N N . ASP A 1 511 ? 15.426 -15.508 15.195 1.00 91.38 511 ASP A N 1
ATOM 3909 C CA . ASP A 1 511 ? 15.694 -14.897 16.489 1.00 91.38 511 ASP A CA 1
ATOM 3910 C C . ASP A 1 511 ? 16.963 -14.039 16.410 1.00 91.38 511 ASP A C 1
ATOM 3912 O O . ASP A 1 511 ? 18.048 -14.546 16.125 1.00 91.38 511 ASP A O 1
ATOM 3916 N N . LEU A 1 512 ? 16.805 -12.732 16.613 1.00 91.06 512 LEU A N 1
ATOM 3917 C CA . LEU A 1 512 ? 17.848 -11.722 16.486 1.00 91.06 512 LEU A CA 1
ATOM 3918 C C . LEU A 1 512 ? 18.269 -11.231 17.880 1.00 91.06 512 LEU A C 1
ATOM 3920 O O . LEU A 1 512 ? 17.439 -10.789 18.677 1.00 91.06 512 LEU A O 1
ATOM 3924 N N . SER A 1 513 ? 19.570 -11.271 18.163 1.00 90.44 513 SER A N 1
ATOM 3925 C CA . SER A 1 513 ? 20.178 -10.717 19.388 1.00 90.44 513 SER A CA 1
ATOM 3926 C C . SER A 1 513 ? 20.589 -9.249 19.198 1.00 90.44 513 SER A C 1
ATOM 3928 O O . SER A 1 513 ? 21.738 -8.886 19.442 1.00 90.44 513 SER A O 1
ATOM 3930 N N . ALA A 1 514 ? 19.674 -8.454 18.643 1.00 93.31 514 ALA A N 1
ATOM 3931 C CA . ALA A 1 514 ? 19.843 -7.039 18.337 1.00 93.31 514 ALA A CA 1
ATOM 3932 C C . ALA A 1 514 ? 18.468 -6.352 18.250 1.00 93.31 514 ALA A C 1
ATOM 3934 O O . ALA A 1 514 ? 17.431 -7.016 18.132 1.00 93.31 514 ALA A O 1
ATOM 3935 N N . ASP A 1 515 ? 18.468 -5.023 18.240 1.00 95.81 515 ASP A N 1
ATOM 3936 C CA . ASP A 1 515 ? 17.304 -4.204 17.905 1.00 95.81 515 ASP A CA 1
ATOM 3937 C C . ASP A 1 515 ? 16.968 -4.296 16.406 1.00 95.81 515 ASP A C 1
ATOM 3939 O O . ASP A 1 515 ? 17.862 -4.404 15.564 1.00 95.81 515 ASP A O 1
ATOM 3943 N N . LEU A 1 516 ? 15.681 -4.236 16.050 1.00 96.50 516 LEU A N 1
ATOM 3944 C CA . LEU A 1 516 ? 15.214 -4.248 14.660 1.00 96.50 516 LEU A CA 1
ATOM 3945 C C . LEU A 1 516 ? 14.360 -3.016 14.352 1.00 96.50 516 LEU A C 1
ATOM 3947 O O . LEU A 1 516 ? 13.244 -2.882 14.847 1.00 96.50 516 LEU A O 1
ATOM 3951 N N . SER A 1 517 ? 14.837 -2.170 13.444 1.00 97.06 517 SER A N 1
ATOM 3952 C CA . SER A 1 517 ? 14.096 -1.025 12.915 1.00 97.06 517 SER A CA 1
ATOM 3953 C C . SER A 1 517 ? 13.845 -1.229 11.424 1.00 97.06 517 SER A C 1
ATOM 3955 O O . SER A 1 517 ? 14.786 -1.334 10.643 1.00 97.06 517 SER A O 1
ATOM 3957 N N . ALA A 1 518 ? 12.587 -1.328 10.997 1.00 96.88 518 ALA A N 1
ATOM 3958 C CA . ALA A 1 518 ? 12.223 -1.556 9.602 1.00 96.88 518 ALA A CA 1
ATOM 3959 C C . ALA A 1 518 ? 11.220 -0.508 9.118 1.00 96.88 518 ALA A C 1
ATOM 3961 O O . ALA A 1 518 ? 10.086 -0.454 9.586 1.00 96.88 518 ALA A O 1
ATOM 3962 N N . SER A 1 519 ? 11.623 0.295 8.133 1.00 96.75 519 SER A N 1
ATOM 3963 C CA . SER A 1 519 ? 10.784 1.315 7.504 1.00 96.75 519 SER A CA 1
ATOM 3964 C C . SER A 1 519 ? 10.577 1.025 6.015 1.00 96.75 519 SER A C 1
ATOM 3966 O O . SER A 1 519 ? 11.495 0.592 5.309 1.00 96.75 519 SER A O 1
ATOM 3968 N N . ILE A 1 520 ? 9.349 1.241 5.527 1.00 95.25 520 ILE A N 1
ATOM 3969 C CA . ILE A 1 520 ? 9.016 1.142 4.102 1.00 95.25 520 ILE A CA 1
ATOM 3970 C C . ILE A 1 520 ? 8.235 2.370 3.612 1.00 95.25 520 ILE A C 1
ATOM 3972 O O . ILE A 1 520 ? 7.116 2.657 4.043 1.00 95.25 520 ILE A O 1
ATOM 3976 N N . GLY A 1 521 ? 8.825 3.099 2.662 1.00 92.19 521 GLY A N 1
ATOM 3977 C CA . GLY A 1 521 ? 8.235 4.313 2.088 1.00 92.19 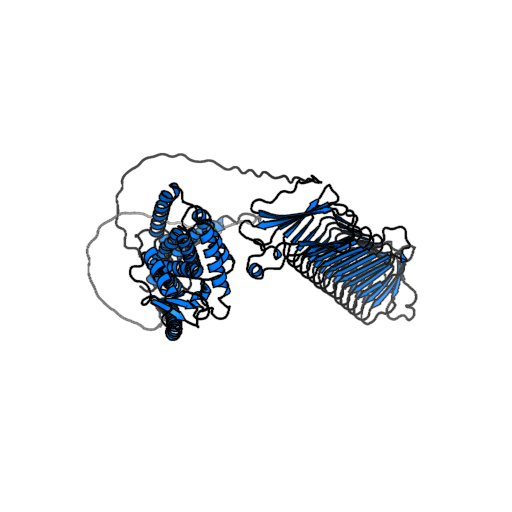521 GLY A CA 1
ATOM 3978 C C . GLY A 1 521 ? 6.992 4.036 1.233 1.00 92.19 521 GLY A C 1
ATOM 3979 O O . GLY A 1 521 ? 5.852 4.150 1.680 1.00 92.19 521 GLY A O 1
ATOM 3980 N N . SER A 1 522 ? 7.216 3.693 -0.033 1.00 88.81 522 SER A N 1
ATOM 3981 C CA . SER A 1 522 ? 6.198 3.346 -1.038 1.00 88.81 522 SER A CA 1
ATOM 3982 C C . SER A 1 522 ? 6.284 1.896 -1.519 1.00 88.81 522 SER A C 1
ATOM 3984 O O . SER A 1 522 ? 5.417 1.467 -2.268 1.00 88.81 522 SER A O 1
ATOM 3986 N N . GLY A 1 523 ? 7.328 1.156 -1.128 1.00 90.62 523 GLY A N 1
ATOM 3987 C CA . GLY A 1 523 ? 7.581 -0.219 -1.564 1.00 90.62 523 GLY A CA 1
ATOM 3988 C C . GLY A 1 523 ? 6.719 -1.276 -0.869 1.00 90.62 523 GLY A C 1
ATOM 3989 O O . GLY A 1 523 ? 5.709 -0.979 -0.229 1.00 90.62 523 GLY A O 1
ATOM 3990 N N . SER A 1 524 ? 7.143 -2.533 -0.973 1.00 93.81 524 SER A N 1
ATOM 3991 C CA . SER A 1 524 ? 6.556 -3.651 -0.232 1.00 93.81 524 SER A CA 1
ATOM 3992 C C . SER A 1 524 ? 7.610 -4.374 0.595 1.00 93.81 524 SER A C 1
ATOM 3994 O O . SER A 1 524 ? 8.685 -4.675 0.092 1.00 93.81 524 SER A O 1
ATOM 3996 N N . MET A 1 525 ? 7.298 -4.696 1.850 1.00 95.81 525 MET A N 1
ATOM 3997 C CA . MET A 1 525 ? 8.141 -5.538 2.699 1.00 95.81 525 MET A CA 1
ATOM 3998 C C . MET A 1 525 ? 7.329 -6.708 3.241 1.00 95.81 525 MET A C 1
ATOM 4000 O O . MET A 1 525 ? 6.272 -6.510 3.837 1.00 95.81 525 MET A O 1
ATOM 4004 N N . LYS A 1 526 ? 7.814 -7.935 3.038 1.00 95.56 526 LYS A N 1
ATOM 4005 C CA . LYS A 1 526 ? 7.153 -9.152 3.510 1.00 95.56 526 LYS A CA 1
ATOM 4006 C C . LYS A 1 526 ? 8.114 -10.066 4.265 1.00 95.56 526 LYS A C 1
ATOM 4008 O O . LYS A 1 526 ? 9.110 -10.482 3.684 1.00 95.56 526 LYS A O 1
ATOM 4013 N N . SER A 1 527 ? 7.747 -10.493 5.474 1.00 93.75 527 SER A N 1
ATOM 4014 C CA . SER A 1 527 ? 8.363 -11.659 6.120 1.00 93.75 527 SER A CA 1
ATOM 4015 C C . SER A 1 527 ? 7.621 -12.956 5.806 1.00 93.75 527 SER A C 1
ATOM 4017 O O . SER A 1 527 ? 6.397 -12.987 5.651 1.00 93.75 527 SER A O 1
ATOM 4019 N N . THR A 1 528 ? 8.387 -14.038 5.677 1.00 89.00 528 THR A N 1
ATOM 4020 C CA . THR A 1 528 ? 7.886 -15.413 5.521 1.00 89.00 528 THR A CA 1
ATOM 4021 C C . THR A 1 528 ? 7.952 -16.230 6.815 1.00 89.00 528 THR A C 1
ATOM 4023 O O . THR A 1 528 ? 7.480 -17.363 6.834 1.00 89.00 528 THR A O 1
ATOM 4026 N N . MET A 1 529 ? 8.492 -15.645 7.886 1.00 91.00 529 MET A N 1
ATOM 4027 C CA . MET A 1 529 ? 8.687 -16.259 9.201 1.00 91.00 529 MET A CA 1
ATOM 4028 C C . MET A 1 529 ? 8.319 -15.294 10.332 1.00 91.00 529 MET A C 1
ATOM 4030 O O . MET A 1 529 ? 8.266 -14.074 10.128 1.00 91.00 529 MET A O 1
ATOM 4034 N N . ALA A 1 530 ? 8.110 -15.844 11.529 1.00 92.31 530 ALA A N 1
ATOM 4035 C CA . ALA A 1 530 ? 8.084 -15.046 12.746 1.00 92.31 530 ALA A CA 1
ATOM 4036 C C . ALA A 1 530 ? 9.462 -14.412 12.987 1.00 92.31 530 ALA A C 1
ATOM 4038 O O . ALA A 1 530 ? 10.480 -15.022 12.657 1.00 92.31 530 ALA A O 1
ATOM 4039 N N . VAL A 1 531 ? 9.481 -13.196 13.528 1.00 93.75 531 VAL A N 1
ATOM 4040 C CA . VAL A 1 531 ? 10.717 -12.455 13.816 1.00 93.75 531 VAL A CA 1
ATOM 4041 C C . VAL A 1 531 ? 10.731 -12.076 15.288 1.00 93.75 531 VAL A C 1
ATOM 4043 O O . VAL A 1 531 ? 9.769 -11.479 15.769 1.00 93.75 531 VAL A O 1
ATOM 4046 N N . THR A 1 532 ? 11.814 -12.413 15.981 1.00 95.62 532 THR A N 1
ATOM 4047 C CA . THR A 1 532 ? 12.066 -12.046 17.378 1.00 95.62 532 THR A CA 1
ATOM 4048 C C . THR A 1 532 ? 13.294 -11.139 17.449 1.00 95.62 532 THR A C 1
ATOM 4050 O O . THR A 1 532 ? 14.292 -11.431 16.795 1.00 95.62 532 THR A O 1
ATOM 4053 N N . ALA A 1 533 ? 13.226 -10.043 18.209 1.00 96.12 533 ALA A N 1
ATOM 4054 C CA . ALA A 1 533 ? 14.334 -9.097 18.401 1.00 96.12 533 ALA A CA 1
ATOM 4055 C C . ALA A 1 533 ? 14.297 -8.457 19.808 1.00 96.12 533 ALA A C 1
ATOM 4057 O O . ALA A 1 533 ? 13.353 -8.693 20.569 1.00 96.12 533 ALA A O 1
ATOM 4058 N N . ASP A 1 534 ? 15.297 -7.647 20.174 1.00 96.06 534 ASP A N 1
ATOM 4059 C CA . ASP A 1 534 ? 15.349 -6.995 21.495 1.00 96.06 534 ASP A CA 1
ATOM 4060 C C . ASP A 1 534 ? 14.320 -5.863 21.632 1.00 96.06 534 ASP A C 1
ATOM 4062 O O . ASP A 1 534 ? 13.441 -5.931 22.501 1.00 96.06 534 ASP A O 1
ATOM 4066 N N . THR A 1 535 ? 14.364 -4.878 20.735 1.00 96.88 535 THR A N 1
ATOM 4067 C CA . THR A 1 535 ? 13.242 -3.997 20.376 1.00 96.88 535 THR A CA 1
ATOM 4068 C C . THR A 1 535 ? 12.829 -4.221 18.920 1.00 96.88 535 THR A C 1
ATOM 4070 O O . THR A 1 535 ? 13.622 -4.680 18.097 1.00 96.88 535 THR A O 1
ATOM 4073 N N . VAL A 1 536 ? 11.579 -3.886 18.582 1.00 97.94 536 VAL A N 1
ATOM 4074 C CA . VAL A 1 536 ? 11.104 -3.883 17.190 1.00 97.94 536 VAL A CA 1
ATOM 4075 C C . VAL A 1 536 ? 10.374 -2.578 16.883 1.00 97.94 536 VAL A C 1
ATOM 4077 O O . VAL A 1 536 ? 9.390 -2.257 17.543 1.00 97.94 536 VAL A O 1
ATOM 4080 N N . ALA A 1 537 ? 10.803 -1.861 15.848 1.00 97.94 537 ALA A N 1
ATOM 4081 C CA . ALA A 1 537 ? 10.106 -0.707 15.289 1.00 97.94 537 ALA A CA 1
ATOM 4082 C C . ALA A 1 537 ? 9.735 -0.975 13.823 1.00 97.94 537 ALA A C 1
ATOM 4084 O O . ALA A 1 537 ? 10.606 -1.256 13.001 1.00 97.94 537 ALA A O 1
ATOM 4085 N N . LEU A 1 538 ? 8.447 -0.890 13.488 1.00 98.00 538 LEU A N 1
ATOM 4086 C CA . LEU A 1 538 ? 7.922 -1.067 12.132 1.00 98.00 538 LEU A CA 1
ATOM 4087 C C . LEU A 1 538 ? 7.247 0.228 11.662 1.00 98.00 538 LEU A C 1
ATOM 4089 O O . LEU A 1 538 ? 6.237 0.623 12.236 1.00 98.00 538 LEU A O 1
ATOM 4093 N N . ASP A 1 539 ? 7.756 0.862 10.606 1.00 97.75 539 ASP A N 1
ATOM 4094 C CA . ASP A 1 539 ? 7.175 2.079 10.015 1.00 97.75 539 ASP A CA 1
ATOM 4095 C C . ASP A 1 539 ? 6.747 1.850 8.554 1.00 97.75 539 ASP A C 1
ATOM 4097 O O . ASP A 1 539 ? 7.455 1.236 7.751 1.00 97.75 539 ASP A O 1
ATOM 4101 N N . THR A 1 540 ? 5.553 2.313 8.188 1.00 97.25 540 THR A N 1
ATOM 4102 C CA . THR A 1 540 ? 4.975 2.170 6.844 1.00 97.25 540 THR A CA 1
ATOM 4103 C C . THR A 1 540 ? 4.294 3.463 6.408 1.00 97.25 540 THR A C 1
ATOM 4105 O O . THR A 1 540 ? 3.185 3.784 6.835 1.00 97.25 540 THR A O 1
ATOM 4108 N N . ALA A 1 541 ? 4.926 4.204 5.494 1.00 94.62 541 ALA A N 1
ATOM 4109 C CA . ALA A 1 541 ? 4.444 5.529 5.102 1.00 94.62 541 ALA A CA 1
ATOM 4110 C C . ALA A 1 541 ? 3.256 5.473 4.118 1.00 94.62 541 ALA A C 1
ATOM 4112 O O . ALA A 1 541 ? 2.187 6.030 4.375 1.00 94.62 541 ALA A O 1
ATOM 4113 N N . SER A 1 542 ? 3.433 4.805 2.975 1.00 93.00 542 SER A N 1
ATOM 4114 C CA . SER A 1 542 ? 2.431 4.680 1.893 1.00 93.00 542 SER A CA 1
ATOM 4115 C C . SER A 1 542 ? 2.455 3.326 1.169 1.00 93.00 542 SER A C 1
ATOM 4117 O O . SER A 1 542 ? 1.562 3.027 0.377 1.00 93.00 542 SER A O 1
ATOM 4119 N N . GLY A 1 543 ? 3.485 2.516 1.426 1.00 93.06 543 GLY A N 1
ATOM 4120 C CA . GLY A 1 543 ? 3.665 1.181 0.874 1.00 93.06 543 GLY A CA 1
ATOM 4121 C C . GLY A 1 543 ? 2.846 0.113 1.599 1.00 93.06 543 GLY A C 1
ATOM 4122 O O . GLY A 1 543 ? 1.810 0.386 2.210 1.00 93.06 543 GLY A O 1
ATOM 4123 N N . SER A 1 544 ? 3.325 -1.129 1.538 1.00 96.00 544 SER A N 1
ATOM 4124 C CA . SER A 1 544 ? 2.698 -2.254 2.237 1.00 96.00 544 SER A CA 1
ATOM 4125 C C . SER A 1 544 ? 3.702 -3.100 3.010 1.00 96.00 544 SER A C 1
ATOM 4127 O O . SER A 1 544 ? 4.629 -3.648 2.410 1.00 96.00 544 SER A O 1
ATOM 4129 N N . MET A 1 545 ? 3.464 -3.296 4.302 1.00 97.50 545 MET A N 1
ATOM 4130 C CA . MET A 1 545 ? 4.246 -4.188 5.149 1.00 97.50 545 MET A CA 1
ATOM 4131 C C . MET A 1 545 ? 3.418 -5.422 5.536 1.00 97.50 545 MET A C 1
ATOM 4133 O O . MET A 1 545 ? 2.224 -5.329 5.820 1.00 97.50 545 MET A O 1
ATOM 4137 N N . THR A 1 546 ? 4.011 -6.615 5.501 1.00 97.31 546 THR A N 1
ATOM 4138 C CA . THR A 1 546 ? 3.343 -7.864 5.896 1.00 97.31 546 THR A CA 1
ATOM 4139 C C . THR A 1 546 ? 4.298 -8.799 6.623 1.00 97.31 546 THR A C 1
ATOM 4141 O O . THR A 1 546 ? 5.118 -9.465 5.996 1.00 97.31 546 THR A O 1
ATOM 4144 N N . PHE A 1 547 ? 4.157 -8.899 7.937 1.00 95.94 547 PHE A N 1
ATOM 4145 C CA . PHE A 1 547 ? 4.844 -9.898 8.754 1.00 95.94 547 PHE A CA 1
ATOM 4146 C C . PHE A 1 547 ? 3.860 -11.005 9.159 1.00 95.94 547 PHE A C 1
ATOM 4148 O O . PHE A 1 547 ? 2.641 -10.812 9.126 1.00 95.94 547 PHE A O 1
ATOM 4155 N N . SER A 1 548 ? 4.381 -12.180 9.524 1.00 93.25 548 SER A N 1
ATOM 4156 C CA . SER A 1 548 ? 3.638 -13.105 10.389 1.00 93.25 548 SER A CA 1
ATOM 4157 C C . SER A 1 548 ? 3.776 -12.621 11.837 1.00 93.25 548 SER A C 1
ATOM 4159 O O . SER A 1 548 ? 3.612 -11.425 12.080 1.00 93.25 548 SER A O 1
ATOM 4161 N N . ASP A 1 549 ? 4.052 -13.496 12.798 1.00 95.62 549 ASP A N 1
ATOM 4162 C CA . ASP A 1 549 ? 4.192 -13.078 14.194 1.00 95.62 549 ASP A CA 1
ATOM 4163 C C . ASP A 1 549 ? 5.462 -12.233 14.411 1.00 95.62 549 ASP A C 1
ATOM 4165 O O . ASP A 1 549 ? 6.483 -12.437 13.747 1.00 95.62 549 ASP A O 1
ATOM 4169 N N . VAL A 1 550 ? 5.382 -11.258 15.315 1.00 97.06 550 VAL A N 1
ATOM 4170 C CA . VAL A 1 550 ? 6.474 -10.330 15.636 1.00 97.06 550 VAL A CA 1
ATOM 4171 C C . VAL A 1 550 ? 6.629 -10.278 17.148 1.00 97.06 550 VAL A C 1
ATOM 4173 O O . VAL A 1 550 ? 5.700 -9.896 17.862 1.00 97.06 550 VAL A O 1
ATOM 4176 N N . ASN A 1 551 ? 7.807 -10.657 17.630 1.00 97.06 551 ASN A N 1
ATOM 4177 C CA . ASN A 1 551 ? 8.128 -10.714 19.044 1.00 97.06 551 ASN A CA 1
ATOM 4178 C C . ASN A 1 551 ? 9.235 -9.704 19.372 1.00 97.06 551 ASN A C 1
ATOM 4180 O O . ASN A 1 551 ? 10.234 -9.604 18.665 1.00 97.06 551 ASN A O 1
ATOM 4184 N N . SER A 1 552 ? 9.077 -8.988 20.476 1.00 96.81 552 SER A N 1
ATOM 4185 C CA . SER A 1 552 ? 10.094 -8.113 21.053 1.00 96.81 552 SER A CA 1
ATOM 4186 C C . SER A 1 552 ? 10.346 -8.531 22.495 1.00 96.81 552 SER A C 1
ATOM 4188 O O . SER A 1 552 ? 9.396 -8.757 23.249 1.00 96.81 552 SER A O 1
ATOM 4190 N N . ARG A 1 553 ? 11.610 -8.612 22.918 1.00 94.44 553 ARG A N 1
ATOM 4191 C CA . ARG A 1 553 ? 11.938 -8.854 24.335 1.00 94.44 553 ARG A CA 1
ATOM 4192 C C . ARG A 1 553 ? 11.555 -7.648 25.206 1.00 94.44 553 ARG A C 1
ATOM 4194 O O . ARG A 1 553 ? 11.252 -7.805 26.390 1.00 94.44 553 ARG A O 1
ATOM 4201 N N . SER A 1 554 ? 11.495 -6.450 24.622 1.00 93.81 554 SER A N 1
ATOM 4202 C CA . SER A 1 554 ? 11.213 -5.195 25.320 1.00 93.81 554 SER A CA 1
ATOM 4203 C C . SER A 1 554 ? 10.101 -4.364 24.647 1.00 93.81 554 SER A C 1
ATOM 4205 O O . SER A 1 554 ? 8.918 -4.666 24.830 1.00 93.81 554 SER A O 1
ATOM 4207 N N . GLY A 1 555 ? 10.441 -3.290 23.931 1.00 94.25 555 GLY A N 1
ATOM 4208 C CA . GLY A 1 555 ? 9.499 -2.390 23.260 1.00 94.25 555 GLY A CA 1
ATOM 4209 C C . GLY A 1 555 ? 9.168 -2.826 21.833 1.00 94.25 555 GLY A C 1
ATOM 4210 O O . GLY A 1 555 ? 10.053 -3.252 21.088 1.00 94.25 555 GLY A O 1
ATOM 4211 N N . LEU A 1 556 ? 7.898 -2.713 21.450 1.00 97.81 556 LEU A N 1
ATOM 4212 C CA . LEU A 1 556 ? 7.416 -2.923 20.089 1.00 97.81 556 LEU A CA 1
ATOM 4213 C C . LEU A 1 556 ? 6.598 -1.709 19.643 1.00 97.81 556 LEU A C 1
ATOM 4215 O O . LEU A 1 556 ? 5.574 -1.400 20.252 1.00 97.81 556 LEU A O 1
ATOM 4219 N N . VAL A 1 557 ? 7.043 -1.052 18.574 1.00 98.06 557 VAL A N 1
ATOM 4220 C CA . VAL A 1 557 ? 6.392 0.114 17.965 1.00 98.06 557 VAL A CA 1
ATOM 4221 C C . VAL A 1 557 ? 5.939 -0.240 16.549 1.00 98.06 557 VAL A C 1
ATOM 4223 O O . VAL A 1 557 ? 6.722 -0.779 15.766 1.00 98.06 557 VAL A O 1
ATOM 4226 N N . VAL A 1 558 ? 4.690 0.068 16.197 1.00 98.12 558 VAL A N 1
ATOM 4227 C CA . VAL A 1 558 ? 4.174 -0.057 14.825 1.00 98.12 558 VAL A CA 1
ATOM 4228 C C . VAL A 1 558 ? 3.489 1.238 14.417 1.00 98.12 558 VAL A C 1
ATOM 4230 O O . VAL A 1 558 ? 2.397 1.536 14.893 1.00 98.12 558 VAL A O 1
ATOM 4233 N N . SER A 1 559 ? 4.098 1.957 13.482 1.00 97.69 559 SER A N 1
ATOM 4234 C CA . SER A 1 559 ? 3.568 3.182 12.886 1.00 97.69 559 SER A CA 1
ATOM 4235 C C . SER A 1 559 ? 3.083 2.907 11.462 1.00 97.69 559 SER A C 1
ATOM 4237 O O . SER A 1 559 ? 3.810 2.363 10.629 1.00 97.69 559 SER A O 1
ATOM 4239 N N . ASN A 1 560 ? 1.845 3.289 11.148 1.00 97.75 560 ASN A N 1
ATOM 4240 C CA . ASN A 1 560 ? 1.305 3.230 9.791 1.00 97.75 560 ASN A CA 1
ATOM 4241 C C . ASN A 1 560 ? 0.694 4.578 9.389 1.00 97.75 560 ASN A C 1
ATOM 4243 O O . ASN A 1 560 ? -0.300 5.029 9.956 1.00 97.75 560 ASN A O 1
ATOM 4247 N N . GLY A 1 561 ? 1.273 5.210 8.368 1.00 96.19 561 GLY A N 1
ATOM 4248 C CA . GLY A 1 561 ? 0.824 6.490 7.828 1.00 96.19 561 GLY A CA 1
ATOM 4249 C C . GLY A 1 561 ? -0.454 6.349 6.999 1.00 96.19 561 GLY A C 1
ATOM 4250 O O . GLY A 1 561 ? -1.570 6.349 7.517 1.00 96.19 561 GLY A O 1
ATOM 4251 N N . SER A 1 562 ? -0.283 6.249 5.682 1.00 94.75 562 SER A N 1
ATOM 4252 C CA . SER A 1 562 ? -1.345 6.059 4.675 1.00 94.75 562 SER A CA 1
ATOM 4253 C C . SER A 1 562 ? -1.310 4.678 4.005 1.00 94.75 562 SER A C 1
ATOM 4255 O O . SER A 1 562 ? -2.201 4.343 3.226 1.00 94.75 562 SER A O 1
ATOM 4257 N N . GLY A 1 563 ? -0.275 3.883 4.295 1.00 94.94 563 GLY A N 1
ATOM 4258 C CA . GLY A 1 563 ? -0.053 2.562 3.717 1.00 94.94 563 GLY A CA 1
ATOM 4259 C C . GLY A 1 563 ? -0.899 1.457 4.352 1.00 94.94 563 GLY A C 1
ATOM 4260 O O . GLY A 1 563 ? -1.924 1.698 5.002 1.00 94.94 563 GLY A O 1
ATOM 4261 N N . SER A 1 564 ? -0.467 0.212 4.155 1.00 97.12 564 SER A N 1
ATOM 4262 C CA . SER A 1 564 ? -1.090 -0.942 4.803 1.00 97.12 564 SER A CA 1
ATOM 4263 C C . SER A 1 564 ? -0.072 -1.835 5.495 1.00 97.12 564 SER A C 1
ATOM 4265 O O . SER A 1 564 ? 0.765 -2.455 4.839 1.00 97.12 564 SER A O 1
ATOM 4267 N N . THR A 1 565 ? -0.215 -1.962 6.810 1.00 98.00 565 THR A N 1
ATOM 4268 C CA . THR A 1 565 ? 0.592 -2.853 7.644 1.00 98.00 565 THR A CA 1
ATOM 4269 C C . THR A 1 565 ? -0.265 -4.017 8.107 1.00 98.00 565 THR A C 1
ATOM 4271 O O . THR A 1 565 ? -1.315 -3.823 8.719 1.00 98.00 565 THR A O 1
ATOM 4274 N N . LYS A 1 566 ? 0.185 -5.239 7.818 1.00 98.06 566 LYS A N 1
ATOM 4275 C CA . LYS A 1 566 ? -0.400 -6.469 8.349 1.00 98.06 566 LYS A CA 1
ATOM 4276 C C . LYS A 1 566 ? 0.631 -7.240 9.169 1.00 98.06 566 LYS A C 1
ATOM 4278 O O . LYS A 1 566 ? 1.721 -7.517 8.677 1.00 98.06 566 LYS A O 1
ATOM 4283 N N . THR A 1 567 ? 0.258 -7.657 10.367 1.00 97.31 567 THR A N 1
ATOM 4284 C CA . THR A 1 567 ? 1.047 -8.559 11.211 1.00 97.31 567 THR A CA 1
ATOM 4285 C C . THR A 1 567 ? 0.214 -9.768 11.635 1.00 97.31 567 THR A C 1
ATOM 4287 O O . THR A 1 567 ? -1.010 -9.807 11.465 1.00 97.31 567 THR A O 1
ATOM 4290 N N . GLY A 1 568 ? 0.896 -10.793 12.139 1.00 96.50 568 GLY A N 1
ATOM 4291 C CA . GLY A 1 568 ? 0.302 -11.884 12.897 1.00 96.50 568 GLY A CA 1
ATOM 4292 C C . GLY A 1 568 ? 0.017 -11.447 14.332 1.00 96.50 568 GLY A C 1
ATOM 4293 O O . GLY A 1 568 ? -0.589 -10.402 14.570 1.00 96.50 568 GLY A O 1
ATOM 4294 N N . SER A 1 569 ? 0.433 -12.262 15.289 1.00 96.62 569 SER A N 1
ATOM 4295 C CA . SER A 1 569 ? 0.431 -11.927 16.710 1.00 96.62 569 SER A CA 1
ATOM 4296 C C . SER A 1 569 ? 1.625 -11.031 17.036 1.00 96.62 569 SER A C 1
ATOM 4298 O O . SER A 1 569 ? 2.742 -11.294 16.589 1.00 96.62 569 SER A O 1
ATOM 4300 N N . LEU A 1 570 ? 1.391 -9.983 17.820 1.00 97.69 570 LEU A N 1
ATOM 4301 C CA . LEU A 1 570 ? 2.433 -9.136 18.393 1.00 97.69 570 LEU A CA 1
ATOM 4302 C C . LEU A 1 570 ? 2.672 -9.569 19.843 1.00 97.69 570 LEU A C 1
ATOM 4304 O O . LEU A 1 570 ? 1.714 -9.615 20.614 1.00 97.69 570 LEU A O 1
ATOM 4308 N N . THR A 1 571 ? 3.916 -9.861 20.221 1.00 97.44 571 THR A N 1
ATOM 4309 C CA . THR A 1 571 ? 4.282 -10.223 21.604 1.00 97.44 571 THR A CA 1
ATOM 4310 C C . THR A 1 571 ? 5.408 -9.323 22.089 1.00 97.44 571 THR A C 1
ATOM 4312 O O . THR A 1 571 ? 6.459 -9.269 21.458 1.00 97.44 571 THR A O 1
ATOM 4315 N N . CYS A 1 572 ? 5.224 -8.604 23.193 1.00 96.81 572 CYS A N 1
ATOM 4316 C CA . CYS A 1 572 ? 6.231 -7.660 23.688 1.00 96.81 572 CYS A CA 1
ATOM 4317 C C . CYS A 1 572 ? 6.065 -7.343 25.176 1.00 96.81 572 CYS A C 1
ATOM 4319 O O . CYS A 1 572 ? 5.067 -7.709 25.791 1.00 96.81 572 CYS A O 1
ATOM 4321 N N . THR A 1 573 ? 7.002 -6.591 25.755 1.00 95.81 573 THR A N 1
ATOM 4322 C CA . THR A 1 573 ? 6.839 -6.031 27.106 1.00 95.81 573 THR A CA 1
ATOM 4323 C C . THR A 1 573 ? 6.021 -4.734 27.087 1.00 95.81 573 THR A C 1
ATOM 4325 O O . THR A 1 573 ? 5.151 -4.539 27.940 1.00 95.81 573 THR A O 1
ATOM 4328 N N . LYS A 1 574 ? 6.238 -3.871 26.086 1.00 95.69 574 LYS A N 1
ATOM 4329 C CA . LYS A 1 574 ? 5.429 -2.666 25.831 1.00 95.69 574 LYS A CA 1
ATOM 4330 C C . LYS A 1 574 ? 5.048 -2.577 24.354 1.00 95.69 574 LYS A C 1
ATOM 4332 O O . LYS A 1 574 ? 5.936 -2.691 23.515 1.00 95.69 574 LYS A O 1
ATOM 4337 N N . ALA A 1 575 ? 3.767 -2.355 24.060 1.00 97.06 575 ALA A N 1
ATOM 4338 C CA . ALA A 1 575 ? 3.253 -2.148 22.702 1.00 97.06 575 ALA A CA 1
ATOM 4339 C C . ALA A 1 575 ? 2.871 -0.678 22.476 1.00 97.06 575 ALA A C 1
ATOM 4341 O O . ALA A 1 575 ? 2.175 -0.099 23.308 1.00 97.06 575 ALA A O 1
ATOM 4342 N N . GLU A 1 576 ? 3.248 -0.109 21.336 1.00 98.06 576 GLU A N 1
ATOM 4343 C CA . GLU A 1 576 ? 2.783 1.199 20.866 1.00 98.06 576 GLU A CA 1
ATOM 4344 C C . GLU A 1 576 ? 2.415 1.102 19.382 1.00 98.06 576 GLU A C 1
ATOM 4346 O O . GLU A 1 576 ? 3.265 0.852 18.531 1.00 98.06 576 GLU A O 1
ATOM 4351 N N . LEU A 1 577 ? 1.125 1.210 19.070 1.00 98.12 577 LEU A N 1
ATOM 4352 C CA . LEU A 1 577 ? 0.571 0.931 17.746 1.00 98.12 577 LEU A CA 1
ATOM 4353 C C . LEU A 1 577 ? -0.211 2.157 17.264 1.00 98.12 577 LEU A C 1
ATOM 4355 O O . LEU A 1 577 ? -1.279 2.431 17.807 1.00 98.12 577 LEU A O 1
ATOM 4359 N N . ASP A 1 578 ? 0.280 2.860 16.244 1.00 97.88 578 ASP A N 1
ATOM 4360 C CA . ASP A 1 578 ? -0.367 4.054 15.690 1.00 97.88 578 ASP A CA 1
ATOM 4361 C C . ASP A 1 578 ? -0.739 3.887 14.210 1.00 97.88 578 ASP A C 1
ATOM 4363 O O . ASP A 1 578 ? 0.073 3.492 13.368 1.00 97.88 578 ASP A O 1
ATOM 4367 N N . ASN A 1 579 ? -1.988 4.214 13.873 1.00 98.00 579 ASN A N 1
ATOM 4368 C CA . ASN A 1 579 ? -2.499 4.220 12.507 1.00 98.00 579 ASN A CA 1
ATOM 4369 C C . ASN A 1 579 ? -3.094 5.585 12.147 1.00 98.00 579 ASN A C 1
ATOM 4371 O O . ASN A 1 579 ? -4.230 5.895 12.502 1.00 98.00 579 ASN A O 1
ATOM 4375 N N . SER A 1 580 ? -2.369 6.384 11.368 1.00 96.62 580 SER A N 1
ATOM 4376 C CA . SER A 1 580 ? -2.759 7.757 11.031 1.00 96.62 580 SER A CA 1
ATOM 4377 C C . SER A 1 580 ? -3.975 7.826 10.087 1.00 96.62 580 SER A C 1
ATOM 4379 O O . SER A 1 580 ? -4.982 8.481 10.383 1.00 96.62 580 SER A O 1
ATOM 4381 N N . SER A 1 581 ? -3.911 7.134 8.943 1.00 95.31 581 SER A N 1
ATOM 4382 C CA . SER A 1 581 ? -4.953 7.164 7.894 1.00 95.31 581 SER A CA 1
ATOM 4383 C C . SER A 1 581 ? -5.065 5.888 7.046 1.00 95.31 581 SER A C 1
ATOM 4385 O O . SER A 1 581 ? -6.051 5.711 6.332 1.00 95.31 581 SER A O 1
ATOM 4387 N N . GLY A 1 582 ? -4.079 4.990 7.115 1.00 95.69 582 GLY A N 1
ATOM 4388 C CA . GLY A 1 582 ? -4.030 3.754 6.338 1.00 95.69 582 GLY A CA 1
ATOM 4389 C C . GLY A 1 582 ? -4.822 2.588 6.945 1.00 95.69 582 GLY A C 1
ATOM 4390 O O . GLY A 1 582 ? -5.757 2.779 7.730 1.00 95.69 582 GLY A O 1
ATOM 4391 N N . SER A 1 583 ? -4.448 1.354 6.581 1.00 97.75 583 SER A N 1
ATOM 4392 C CA . SER A 1 583 ? -5.015 0.134 7.179 1.00 97.75 583 SER A CA 1
ATOM 4393 C C . SER A 1 583 ? -3.974 -0.658 7.966 1.00 97.75 583 SER A C 1
ATOM 4395 O O . SER A 1 583 ? -3.091 -1.279 7.370 1.00 97.75 583 SER A O 1
ATOM 4397 N N . LEU A 1 584 ? -4.133 -0.680 9.290 1.00 98.19 584 LEU A N 1
ATOM 4398 C CA . LEU A 1 584 ? -3.323 -1.460 10.223 1.00 98.19 584 LEU A CA 1
ATOM 4399 C C . LEU A 1 584 ? -4.109 -2.699 10.675 1.00 98.19 584 LEU A C 1
ATOM 4401 O O . LEU A 1 584 ? -5.225 -2.583 11.183 1.00 98.19 584 LEU A O 1
ATOM 4405 N N . ARG A 1 585 ? -3.550 -3.897 10.472 1.00 98.12 585 ARG A N 1
ATOM 4406 C CA . ARG A 1 585 ? -4.211 -5.172 10.793 1.00 98.12 585 ARG A CA 1
ATOM 4407 C C . ARG A 1 585 ? -3.290 -6.123 11.544 1.00 98.12 585 ARG A C 1
ATOM 4409 O O . ARG A 1 585 ? -2.174 -6.356 11.098 1.00 98.12 585 ARG A O 1
ATOM 4416 N N . MET A 1 586 ? -3.781 -6.729 12.617 1.00 97.25 586 MET A N 1
ATOM 4417 C CA . MET A 1 586 ? -3.021 -7.648 13.473 1.00 97.25 586 MET A CA 1
ATOM 4418 C C . MET A 1 586 ? -3.914 -8.792 13.968 1.00 97.25 586 MET A C 1
ATOM 4420 O O . MET A 1 586 ? -5.100 -8.584 14.221 1.00 97.25 586 MET A O 1
ATOM 4424 N N . ASN A 1 587 ? -3.366 -9.999 14.113 1.00 97.12 587 ASN A N 1
ATOM 4425 C CA . ASN A 1 587 ? -4.136 -11.152 14.597 1.00 97.12 587 ASN A CA 1
ATOM 4426 C C . ASN A 1 587 ? -4.333 -11.122 16.121 1.00 97.12 587 ASN A C 1
ATOM 4428 O O . ASN A 1 587 ? -5.366 -11.577 16.597 1.00 97.12 587 ASN A O 1
ATOM 4432 N N . ALA A 1 588 ? -3.360 -10.610 16.880 1.00 97.12 588 ALA A N 1
ATOM 4433 C CA . ALA A 1 588 ? -3.433 -10.450 18.334 1.00 97.12 588 ALA A CA 1
ATOM 4434 C C . ALA A 1 588 ? -2.375 -9.451 18.830 1.00 97.12 588 ALA A C 1
ATOM 4436 O O . ALA A 1 588 ? -1.372 -9.230 18.148 1.00 97.12 588 ALA A O 1
ATOM 4437 N N . VAL A 1 589 ? -2.571 -8.897 20.028 1.00 97.81 589 VAL A N 1
ATOM 4438 C CA . VAL A 1 589 ? -1.586 -8.061 20.736 1.00 97.81 589 VAL A CA 1
ATOM 4439 C C . VAL A 1 589 ? -1.421 -8.584 22.155 1.00 97.81 589 VAL A C 1
ATOM 4441 O O . VAL A 1 589 ? -2.382 -8.595 22.914 1.00 97.81 589 VAL A O 1
ATOM 4444 N N . ASN A 1 590 ? -0.212 -8.991 22.528 1.00 97.50 590 ASN A N 1
ATOM 4445 C CA . ASN A 1 590 ? 0.115 -9.518 23.849 1.00 97.50 590 ASN A CA 1
ATOM 4446 C C . ASN A 1 590 ? 1.248 -8.679 24.457 1.00 97.50 590 ASN A C 1
ATOM 4448 O O . ASN A 1 590 ? 2.423 -8.895 24.152 1.00 97.50 590 ASN A O 1
ATOM 4452 N N . ALA A 1 591 ? 0.894 -7.709 25.300 1.00 96.94 591 ALA A N 1
ATOM 4453 C CA . ALA A 1 591 ? 1.846 -6.847 25.992 1.00 96.94 591 ALA A CA 1
ATOM 4454 C C . ALA A 1 591 ? 1.987 -7.263 27.464 1.00 96.94 591 ALA A C 1
ATOM 4456 O O . ALA A 1 591 ? 1.029 -7.225 28.236 1.00 96.94 591 ALA A O 1
ATOM 4457 N N . SER A 1 592 ? 3.192 -7.645 27.882 1.00 95.06 592 SER A N 1
ATOM 4458 C CA . SER A 1 592 ? 3.422 -8.205 29.218 1.00 95.06 592 SER A CA 1
ATOM 4459 C C . SER A 1 592 ? 3.313 -7.167 30.349 1.00 95.06 592 SER A C 1
ATOM 4461 O O . SER A 1 592 ? 3.034 -7.551 31.490 1.00 95.06 592 SER A O 1
ATOM 4463 N N . MET A 1 593 ? 3.452 -5.870 30.027 1.00 94.00 593 MET A N 1
ATOM 4464 C CA . MET A 1 593 ? 3.154 -4.739 30.916 1.00 94.00 593 MET A CA 1
ATOM 4465 C C . MET A 1 593 ? 2.117 -3.759 30.339 1.00 94.00 593 MET A C 1
ATOM 4467 O O . MET A 1 593 ? 0.987 -3.756 30.812 1.00 94.00 593 MET A O 1
ATOM 4471 N N . ASN A 1 594 ? 2.474 -2.937 29.339 1.00 94.94 594 ASN A N 1
ATOM 4472 C CA . ASN A 1 594 ? 1.662 -1.781 28.902 1.00 94.94 594 ASN A CA 1
ATOM 4473 C C . ASN A 1 594 ? 1.391 -1.770 27.392 1.00 94.94 594 ASN A C 1
ATOM 4475 O O . ASN A 1 594 ? 2.224 -2.228 26.608 1.00 94.94 594 ASN A O 1
ATOM 4479 N N . GLY A 1 595 ? 0.262 -1.190 26.977 1.00 96.38 595 GLY A N 1
ATOM 4480 C CA . GLY A 1 595 ? -0.119 -1.091 25.563 1.00 96.38 595 GLY A CA 1
ATOM 4481 C C . GLY A 1 595 ? -0.799 0.229 25.201 1.00 96.38 595 GLY A C 1
ATOM 4482 O O . GLY A 1 595 ? -1.772 0.616 25.842 1.00 96.38 595 GLY A O 1
ATOM 4483 N N . ILE A 1 596 ? -0.328 0.894 24.150 1.00 98.12 596 ILE A N 1
ATOM 4484 C CA . ILE A 1 596 ? -0.946 2.082 23.550 1.00 98.12 596 ILE A CA 1
ATOM 4485 C C . ILE A 1 596 ? -1.371 1.725 22.124 1.00 98.12 596 ILE A C 1
ATOM 4487 O O . ILE A 1 596 ? -0.581 1.180 21.356 1.00 98.12 596 ILE A O 1
ATOM 4491 N N . ILE A 1 597 ? -2.628 1.999 21.783 1.00 98.38 597 ILE A N 1
ATOM 4492 C CA . ILE A 1 597 ? -3.229 1.696 20.483 1.00 98.38 597 ILE A CA 1
ATOM 4493 C C . ILE A 1 597 ? -4.026 2.922 20.024 1.00 98.38 597 ILE A C 1
ATOM 4495 O O . ILE A 1 597 ? -5.045 3.274 20.625 1.00 98.38 597 ILE A O 1
ATOM 4499 N N . SER A 1 598 ? -3.583 3.573 18.954 1.00 97.88 598 SER A N 1
ATOM 4500 C CA . SER A 1 598 ? -4.226 4.747 18.366 1.00 97.88 598 SER A CA 1
ATOM 4501 C C . SER A 1 598 ? -4.632 4.515 16.913 1.00 97.88 598 SER A C 1
ATOM 4503 O O . SER A 1 598 ? -3.903 3.958 16.093 1.00 97.88 598 SER A O 1
ATOM 4505 N N . ASN A 1 599 ? -5.839 4.968 16.582 1.00 98.00 599 ASN A N 1
ATOM 4506 C CA . ASN A 1 599 ? -6.331 5.071 15.217 1.00 98.00 599 ASN A CA 1
ATOM 4507 C C . ASN A 1 599 ? -6.800 6.506 14.967 1.00 98.00 599 ASN A C 1
ATOM 4509 O O . ASN A 1 599 ? -7.716 6.993 15.629 1.00 98.00 599 ASN A O 1
ATOM 4513 N N . GLY A 1 600 ? -6.186 7.176 13.998 1.00 96.62 600 GLY A N 1
ATOM 4514 C CA . GLY A 1 600 ? -6.577 8.496 13.529 1.00 96.62 600 GLY A CA 1
ATOM 4515 C C . GLY A 1 600 ? -7.849 8.423 12.686 1.00 96.62 600 GLY A C 1
ATOM 4516 O O . GLY A 1 600 ? -8.960 8.305 13.202 1.00 96.62 600 GLY A O 1
ATOM 4517 N N . SER A 1 601 ? -7.675 8.495 11.368 1.00 95.81 601 SER A N 1
ATOM 4518 C CA . SER A 1 601 ? -8.753 8.488 10.364 1.00 95.81 601 SER A CA 1
ATOM 4519 C C . SER A 1 601 ? -8.860 7.181 9.566 1.00 95.81 601 SER A C 1
ATOM 4521 O O . SER A 1 601 ? -9.768 7.026 8.750 1.00 95.81 601 SER A O 1
ATOM 4523 N N . GLY A 1 602 ? -7.936 6.242 9.792 1.00 95.38 602 GLY A N 1
ATOM 4524 C CA . GLY A 1 602 ? -7.816 5.004 9.027 1.00 95.38 602 GLY A CA 1
ATOM 4525 C C . GLY A 1 602 ? -8.683 3.847 9.531 1.00 95.38 602 GLY A C 1
ATOM 4526 O O . GLY A 1 602 ? -9.637 4.020 10.293 1.00 95.38 602 GLY A O 1
ATOM 4527 N N . SER A 1 603 ? -8.330 2.635 9.099 1.00 97.50 603 SER A N 1
ATOM 4528 C CA . SER A 1 603 ? -8.955 1.385 9.544 1.00 97.50 603 SER A CA 1
ATOM 4529 C C . SER A 1 603 ? -7.966 0.546 10.354 1.00 97.50 603 SER A C 1
ATOM 4531 O O . SER A 1 603 ? -6.998 0.026 9.794 1.00 97.50 603 SER A O 1
ATOM 4533 N N . LEU A 1 604 ? -8.236 0.387 11.651 1.00 98.25 604 LEU A N 1
ATOM 4534 C CA . LEU A 1 604 ? -7.477 -0.478 12.554 1.00 98.25 604 LEU A CA 1
ATOM 4535 C C . LEU A 1 604 ? -8.311 -1.718 12.890 1.00 98.25 604 LEU A C 1
ATOM 4537 O O . LEU A 1 604 ? -9.419 -1.593 13.407 1.00 98.25 604 LEU A O 1
ATOM 4541 N N . THR A 1 605 ? -7.779 -2.911 12.613 1.00 97.94 605 THR A N 1
ATOM 4542 C CA . THR A 1 605 ? -8.413 -4.181 13.007 1.00 97.94 605 THR A CA 1
ATOM 4543 C C . THR A 1 605 ? -7.440 -5.055 13.792 1.00 97.94 605 THR A C 1
ATOM 4545 O O . THR A 1 605 ? -6.422 -5.482 13.239 1.00 97.94 605 THR A O 1
ATOM 4548 N N . ALA A 1 606 ? -7.770 -5.370 15.039 1.00 97.56 606 ALA A N 1
ATOM 4549 C CA . ALA A 1 606 ? -7.046 -6.331 15.866 1.00 97.56 606 ALA A CA 1
ATOM 4550 C C . ALA A 1 606 ? -7.915 -7.562 16.160 1.00 97.56 606 ALA A C 1
ATOM 4552 O O . ALA A 1 606 ? -9.140 -7.472 16.195 1.00 97.56 606 ALA A O 1
ATOM 4553 N N . GLY A 1 607 ? -7.295 -8.715 16.410 1.00 97.88 607 GLY A N 1
ATOM 4554 C CA . GLY A 1 607 ? -7.957 -9.780 17.165 1.00 97.88 607 GLY A CA 1
ATOM 4555 C C . GLY A 1 607 ? -7.922 -9.471 18.661 1.00 97.88 607 GLY A C 1
ATOM 4556 O O . GLY A 1 607 ? -8.193 -8.340 19.070 1.00 97.88 607 GLY A O 1
ATOM 4557 N N . ASN A 1 608 ? -7.593 -10.466 19.481 1.00 98.00 608 ASN A N 1
ATOM 4558 C CA . ASN A 1 608 ? -7.589 -10.295 20.932 1.00 98.00 608 ASN A CA 1
ATOM 4559 C C . ASN A 1 608 ? -6.393 -9.451 21.403 1.00 98.00 608 ASN A C 1
ATOM 4561 O O . ASN A 1 608 ? -5.286 -9.566 20.872 1.00 98.00 608 ASN A O 1
ATOM 4565 N N . ILE A 1 609 ? -6.629 -8.616 22.414 1.00 98.06 609 ILE A N 1
ATOM 4566 C CA . ILE A 1 609 ? -5.639 -7.738 23.042 1.00 98.06 609 ILE A CA 1
ATOM 4567 C C . ILE A 1 609 ? -5.507 -8.151 24.511 1.00 98.06 609 ILE A C 1
ATOM 4569 O O . ILE A 1 609 ? -6.486 -8.125 25.254 1.00 98.06 609 ILE A O 1
ATOM 4573 N N . THR A 1 610 ? -4.298 -8.504 24.934 1.00 97.75 610 THR A N 1
ATOM 4574 C CA . THR A 1 610 ? -3.969 -8.892 26.310 1.00 97.75 610 THR A CA 1
ATOM 4575 C C . THR A 1 610 ? -2.873 -7.976 26.843 1.00 97.75 610 THR A C 1
ATOM 4577 O O . THR A 1 610 ? -1.815 -7.862 26.222 1.00 97.75 610 THR A O 1
ATOM 4580 N N . VAL A 1 611 ? -3.107 -7.326 27.986 1.00 96.88 611 VAL A N 1
ATOM 4581 C CA . VAL A 1 611 ? -2.156 -6.398 28.621 1.00 96.88 611 VAL A CA 1
ATOM 4582 C C . VAL A 1 611 ? -1.980 -6.730 30.105 1.00 96.88 611 VAL A C 1
ATOM 4584 O O . VAL A 1 611 ? -2.961 -6.848 30.839 1.00 96.88 611 VAL A O 1
ATOM 4587 N N . GLY A 1 612 ? -0.728 -6.852 30.553 1.00 92.69 612 GLY A N 1
ATOM 4588 C CA . GLY A 1 612 ? -0.379 -7.139 31.948 1.00 92.69 612 GLY A CA 1
ATOM 4589 C C . GLY A 1 612 ? -0.396 -8.634 32.277 1.00 92.69 612 GLY A C 1
ATOM 4590 O O . GLY A 1 612 ? -1.179 -9.085 33.107 1.00 92.69 612 GLY A O 1
ATOM 4591 N N . THR A 1 613 ? 0.448 -9.423 31.607 1.00 85.31 613 THR A N 1
ATOM 4592 C CA . THR A 1 613 ? 0.565 -10.884 31.819 1.00 85.31 613 THR A CA 1
ATOM 4593 C C . THR A 1 613 ? 1.706 -11.283 32.761 1.00 85.31 613 THR A C 1
ATOM 4595 O O . THR A 1 613 ? 1.974 -12.470 32.938 1.00 85.31 613 THR A O 1
ATOM 4598 N N . THR A 1 614 ? 2.437 -10.310 33.306 1.00 82.00 614 THR A N 1
ATOM 4599 C CA . THR A 1 614 ? 3.518 -10.537 34.277 1.00 82.00 614 THR A CA 1
ATOM 4600 C C . THR A 1 614 ? 2.971 -10.688 35.702 1.00 82.00 614 THR A C 1
ATOM 4602 O O . THR A 1 614 ? 1.790 -10.473 35.958 1.00 82.00 614 THR A O 1
ATOM 4605 N N . ALA A 1 615 ? 3.827 -11.079 36.648 1.00 74.75 615 ALA A N 1
ATOM 4606 C CA . ALA A 1 615 ? 3.494 -11.112 38.071 1.00 74.75 615 ALA A CA 1
ATOM 4607 C C . ALA A 1 615 ? 3.907 -9.793 38.757 1.00 74.75 615 ALA A C 1
ATOM 4609 O O . ALA A 1 615 ? 4.860 -9.770 39.534 1.00 74.75 615 ALA A O 1
ATOM 4610 N N . ALA A 1 616 ? 3.218 -8.694 38.439 1.00 78.88 616 ALA A N 1
ATOM 4611 C CA . ALA A 1 616 ? 3.350 -7.399 39.118 1.00 78.88 616 ALA A CA 1
ATOM 4612 C C . ALA A 1 616 ? 1.988 -6.912 39.648 1.00 78.88 616 ALA A C 1
ATOM 4614 O O . ALA A 1 616 ? 0.976 -7.610 39.534 1.00 78.88 616 ALA A O 1
ATOM 4615 N N . ALA A 1 617 ? 1.954 -5.737 40.281 1.00 78.44 617 ALA A N 1
ATOM 4616 C CA . ALA A 1 617 ? 0.715 -5.197 40.825 1.00 78.44 617 ALA A CA 1
ATOM 4617 C C . ALA A 1 617 ? -0.194 -4.676 39.700 1.00 78.44 617 ALA A C 1
ATOM 4619 O O . ALA A 1 617 ? 0.266 -4.082 38.727 1.00 78.44 617 ALA A O 1
ATOM 4620 N N . ALA A 1 618 ? -1.512 -4.837 39.855 1.00 76.31 618 ALA A N 1
ATOM 4621 C CA . ALA A 1 618 ? -2.495 -4.364 38.874 1.00 76.31 618 ALA A CA 1
ATOM 4622 C C . ALA A 1 618 ? -2.419 -2.843 38.605 1.00 76.31 618 ALA A C 1
ATOM 4624 O O . ALA A 1 618 ? -2.827 -2.385 37.541 1.00 76.31 618 ALA A O 1
ATOM 4625 N N . SER A 1 619 ? -1.875 -2.063 39.546 1.00 81.56 619 SER A N 1
ATOM 4626 C CA . SER A 1 619 ? -1.590 -0.628 39.396 1.00 81.56 619 SER A CA 1
ATOM 4627 C C . SER A 1 619 ? -0.587 -0.302 38.292 1.00 81.56 619 SER A C 1
ATOM 4629 O O . SER A 1 619 ? -0.611 0.805 37.759 1.00 81.56 619 SER A O 1
ATOM 4631 N N . ASP A 1 620 ? 0.295 -1.244 37.968 1.00 85.56 620 ASP A N 1
ATOM 4632 C CA . ASP A 1 620 ? 1.477 -0.995 37.141 1.00 85.56 620 ASP A CA 1
ATOM 4633 C C . ASP A 1 620 ? 1.162 -1.167 35.645 1.00 85.56 620 ASP A C 1
ATOM 4635 O O . ASP A 1 620 ? 1.953 -0.772 34.784 1.00 85.56 620 ASP A O 1
ATOM 4639 N N . TYR A 1 621 ? -0.015 -1.731 35.341 1.00 91.25 621 TYR A N 1
ATOM 4640 C CA . TYR A 1 621 ? -0.494 -2.002 33.992 1.00 91.25 621 TYR A CA 1
ATOM 4641 C C . TYR A 1 621 ? -1.467 -0.932 33.500 1.00 91.25 621 TYR A C 1
ATOM 4643 O O . TYR A 1 621 ? -2.513 -0.662 34.106 1.00 91.25 621 TYR A O 1
ATOM 4651 N N . GLN A 1 622 ? -1.154 -0.380 32.333 1.00 94.75 622 GLN A N 1
ATOM 4652 C CA . GLN A 1 622 ? -2.003 0.562 31.622 1.00 94.75 622 GLN A CA 1
ATOM 4653 C C . GLN A 1 622 ? -2.165 0.157 30.156 1.00 94.75 622 GLN A C 1
ATOM 4655 O O . GLN A 1 622 ? -1.192 -0.061 29.428 1.00 94.75 622 GLN A O 1
ATOM 4660 N N . CYS A 1 623 ? -3.420 0.119 29.713 1.00 97.69 623 CYS A N 1
ATOM 4661 C CA . CYS A 1 623 ? -3.795 0.054 28.312 1.00 97.69 623 CYS A CA 1
ATOM 4662 C C . CYS A 1 623 ? -4.517 1.344 27.902 1.00 97.69 623 CYS A C 1
ATOM 4664 O O . CYS A 1 623 ? -5.442 1.786 28.586 1.00 97.69 623 CYS A O 1
ATOM 4666 N N . ILE A 1 624 ? -4.114 1.948 26.786 1.00 98.38 624 ILE A N 1
ATOM 4667 C CA . ILE A 1 624 ? -4.791 3.097 26.176 1.00 98.38 624 ILE A CA 1
ATOM 4668 C C . ILE A 1 624 ? -5.215 2.696 24.766 1.00 98.38 624 ILE A C 1
ATOM 4670 O O . ILE A 1 624 ? -4.374 2.340 23.946 1.00 98.38 624 ILE A O 1
ATOM 4674 N N . ILE A 1 625 ? -6.512 2.777 24.478 1.00 98.38 625 ILE A N 1
ATOM 4675 C CA . ILE A 1 625 ? -7.097 2.521 23.161 1.00 98.38 625 ILE A CA 1
ATOM 4676 C C . ILE A 1 625 ? -7.857 3.779 22.732 1.00 98.38 625 ILE A C 1
ATOM 4678 O O . ILE A 1 625 ? -8.743 4.259 23.442 1.00 98.38 625 ILE A O 1
ATOM 4682 N N . SER A 1 626 ? -7.512 4.340 21.575 1.00 98.00 626 SER A N 1
ATOM 4683 C CA . SER A 1 626 ? -8.071 5.609 21.097 1.00 98.00 626 SER A CA 1
ATOM 4684 C C . SER A 1 626 ? -8.445 5.568 19.615 1.00 98.00 626 SER A C 1
ATOM 4686 O O . SER A 1 626 ? -7.675 5.111 18.774 1.00 98.00 626 SER A O 1
ATOM 4688 N N . ASN A 1 627 ? -9.640 6.064 19.287 1.00 97.75 627 ASN A N 1
ATOM 4689 C CA . ASN A 1 627 ? -10.124 6.217 17.913 1.00 97.75 627 ASN A CA 1
ATOM 4690 C C . ASN A 1 627 ? -10.562 7.670 17.661 1.00 97.75 627 ASN A C 1
ATOM 4692 O O . ASN A 1 627 ? -11.511 8.154 18.282 1.00 97.75 627 ASN A O 1
ATOM 4696 N N . ALA A 1 628 ? -9.884 8.391 16.768 1.00 96.31 628 ALA A N 1
ATOM 4697 C CA . ALA A 1 628 ? -10.162 9.806 16.526 1.00 96.31 628 ALA A CA 1
ATOM 4698 C C . ALA A 1 628 ? -11.369 10.010 15.593 1.00 96.31 628 ALA A C 1
ATOM 4700 O O . ALA A 1 628 ? -12.310 10.726 15.943 1.00 96.31 628 ALA A O 1
ATOM 4701 N N . SER A 1 629 ? -11.359 9.383 14.417 1.00 94.50 629 SER A N 1
ATOM 4702 C CA . SER A 1 629 ? -12.453 9.461 13.432 1.00 94.50 629 SER A CA 1
ATOM 4703 C C . SER A 1 629 ? -12.601 8.239 12.529 1.00 94.50 629 SER A C 1
ATOM 4705 O O . SER A 1 629 ? -13.628 8.092 11.864 1.00 94.50 629 SER A O 1
ATOM 4707 N N . GLY A 1 630 ? -11.592 7.372 12.499 1.00 93.44 630 GLY A N 1
ATOM 4708 C CA . GLY A 1 630 ? -11.564 6.179 11.673 1.00 93.44 630 GLY A CA 1
ATOM 4709 C C . GLY A 1 630 ? -12.470 5.052 12.167 1.00 93.44 630 GLY A C 1
ATOM 4710 O O . GLY A 1 630 ? -13.312 5.207 13.055 1.00 93.44 630 GLY A O 1
ATOM 4711 N N . HIS A 1 631 ? -12.273 3.884 11.566 1.00 97.12 631 HIS A N 1
ATOM 4712 C CA . HIS A 1 631 ? -12.966 2.652 11.920 1.00 97.12 631 HIS A CA 1
ATOM 4713 C C . HIS A 1 631 ? -12.030 1.740 12.716 1.00 97.12 631 HIS A C 1
ATOM 4715 O O . HIS A 1 631 ? -10.964 1.366 12.222 1.00 97.12 631 HIS A O 1
ATOM 4721 N N . MET A 1 632 ? -12.439 1.379 13.932 1.00 98.00 632 MET A N 1
ATOM 4722 C CA . MET A 1 632 ? -11.692 0.476 14.806 1.00 98.00 632 MET A CA 1
ATOM 4723 C C . MET A 1 632 ? -12.514 -0.779 15.104 1.00 98.00 632 MET A C 1
ATOM 4725 O O . MET A 1 632 ? -13.653 -0.670 15.559 1.00 98.00 632 MET A O 1
ATOM 4729 N N . GLU A 1 633 ? -11.923 -1.956 14.905 1.00 98.12 633 GLU A N 1
ATOM 4730 C CA . GLU A 1 633 ? -12.480 -3.231 15.368 1.00 98.12 633 GLU A CA 1
ATOM 4731 C C . GLU A 1 633 ? -11.436 -4.030 16.158 1.00 98.12 633 GLU A C 1
ATOM 4733 O O . GLU A 1 633 ? -10.289 -4.151 15.725 1.00 98.12 633 GLU A O 1
ATOM 4738 N N . THR A 1 634 ? -11.820 -4.586 17.309 1.00 98.00 634 THR A N 1
ATOM 4739 C CA . THR A 1 634 ? -10.982 -5.515 18.083 1.00 98.00 634 THR A CA 1
ATOM 4740 C C . THR A 1 634 ? -11.753 -6.775 18.460 1.00 98.00 634 THR A C 1
ATOM 4742 O O . THR A 1 634 ? -12.978 -6.754 18.604 1.00 98.00 634 THR A O 1
ATOM 4745 N N . GLY A 1 635 ? -11.021 -7.862 18.704 1.00 98.06 635 GLY A N 1
ATOM 4746 C CA . GLY A 1 635 ? -11.517 -8.999 19.475 1.00 98.06 635 GLY A CA 1
ATOM 4747 C C . GLY A 1 635 ? -11.672 -8.653 20.960 1.00 98.06 635 GLY A C 1
ATOM 4748 O O . GLY A 1 635 ? -11.892 -7.493 21.332 1.00 98.06 635 GLY A O 1
ATOM 4749 N N . ASP A 1 636 ? -11.552 -9.665 21.814 1.00 98.12 636 ASP A N 1
ATOM 4750 C CA . ASP A 1 636 ? -11.642 -9.494 23.266 1.00 98.12 636 ASP A CA 1
ATOM 4751 C C . ASP A 1 636 ? -10.432 -8.715 23.803 1.00 98.12 636 ASP A C 1
ATOM 4753 O O . ASP A 1 636 ? -9.306 -8.895 23.336 1.00 98.12 636 ASP A O 1
ATOM 4757 N N . VAL A 1 637 ? -10.660 -7.847 24.790 1.00 98.25 637 VAL A N 1
ATOM 4758 C CA . VAL A 1 637 ? -9.638 -6.979 25.388 1.00 98.25 637 VAL A CA 1
ATOM 4759 C C . VAL A 1 637 ? -9.538 -7.271 26.879 1.00 98.25 637 VAL A C 1
ATOM 4761 O O . VAL A 1 637 ? -10.427 -6.909 27.646 1.00 98.25 637 VAL A O 1
ATOM 4764 N N . THR A 1 638 ? -8.447 -7.913 27.291 1.00 97.62 638 THR A N 1
ATOM 4765 C CA . THR A 1 638 ? -8.168 -8.266 28.688 1.00 97.62 638 THR A CA 1
ATOM 4766 C C . THR A 1 638 ? -6.992 -7.444 29.205 1.00 97.62 638 THR A C 1
ATOM 4768 O O . THR A 1 638 ? -5.895 -7.508 28.653 1.00 97.62 638 THR A O 1
ATOM 4771 N N . VAL A 1 639 ? -7.206 -6.676 30.272 1.00 97.06 639 VAL A N 1
ATOM 4772 C CA . VAL A 1 639 ? -6.202 -5.791 30.876 1.00 97.06 639 VAL A CA 1
ATOM 4773 C C . VAL A 1 639 ? -6.154 -6.049 32.379 1.00 97.06 639 VAL A C 1
ATOM 4775 O O . VAL A 1 639 ? -7.117 -5.773 33.086 1.00 97.06 639 VAL A O 1
ATOM 4778 N N . SER A 1 640 ? -5.034 -6.547 32.901 1.00 95.25 640 SER A N 1
ATOM 4779 C CA . SER A 1 640 ? -4.917 -6.865 34.337 1.00 95.25 640 SER A CA 1
ATOM 4780 C C . SER A 1 640 ? -4.939 -5.631 35.251 1.00 95.25 640 SER A C 1
ATOM 4782 O O . SER A 1 640 ? -5.118 -5.770 36.458 1.00 95.25 640 SER A O 1
ATOM 4784 N N . GLY A 1 641 ? -4.762 -4.434 34.685 1.00 95.00 641 GLY A N 1
ATOM 4785 C CA . GLY A 1 641 ? -4.819 -3.148 35.379 1.00 95.00 641 GLY A CA 1
ATOM 4786 C C . GLY A 1 641 ? -5.848 -2.185 34.792 1.00 95.00 641 GLY A C 1
ATOM 4787 O O . GLY A 1 641 ? -7.030 -2.511 34.663 1.00 95.00 641 GLY A O 1
ATOM 4788 N N . SER A 1 642 ? -5.392 -0.977 34.458 1.00 95.62 642 SER A N 1
ATOM 4789 C CA . SER A 1 642 ? -6.244 0.123 33.994 1.00 95.62 642 SER A CA 1
ATOM 4790 C C . SER A 1 642 ? -6.398 0.171 32.468 1.00 95.62 642 SER A C 1
ATOM 4792 O O . SER A 1 642 ? -5.419 0.060 31.729 1.00 95.62 642 SER A O 1
ATOM 4794 N N . LEU A 1 643 ? -7.624 0.385 31.983 1.00 98.06 643 LEU A N 1
ATOM 4795 C CA . LEU A 1 643 ? -7.939 0.595 30.565 1.00 98.06 643 LEU A CA 1
ATOM 4796 C C . LEU A 1 643 ? -8.550 1.984 30.338 1.00 98.06 643 LEU A C 1
ATOM 4798 O O . LEU A 1 643 ? -9.611 2.288 30.872 1.00 98.06 643 LEU A O 1
ATOM 4802 N N . ASN A 1 644 ? -7.944 2.802 29.480 1.00 98.31 644 ASN A N 1
ATOM 4803 C CA . ASN A 1 644 ? -8.565 4.011 28.940 1.00 98.31 644 ASN A CA 1
ATOM 4804 C C . ASN A 1 644 ? -8.981 3.761 27.485 1.00 98.31 644 ASN A C 1
ATOM 4806 O O . ASN A 1 644 ? -8.127 3.626 26.612 1.00 98.31 644 ASN A O 1
ATOM 4810 N N . LEU A 1 645 ? -10.285 3.692 27.230 1.00 98.19 645 LEU A N 1
ATOM 4811 C CA . LEU A 1 645 ? -10.880 3.485 25.915 1.00 98.19 645 LEU A CA 1
ATOM 4812 C C . LEU A 1 645 ? -11.630 4.751 25.496 1.00 98.19 645 LEU A C 1
ATOM 4814 O O . LEU A 1 645 ? -12.606 5.145 26.133 1.00 98.19 645 LEU A O 1
ATOM 4818 N N . SER A 1 646 ? -11.205 5.384 24.406 1.00 97.50 646 SER A N 1
ATOM 4819 C CA . SER A 1 646 ? -11.773 6.651 23.935 1.00 97.50 646 SER A CA 1
ATOM 4820 C C . SER A 1 646 ? -12.138 6.620 22.452 1.00 97.50 646 SER A C 1
ATOM 4822 O O . SER A 1 646 ? -11.453 6.023 21.621 1.00 97.50 646 SER A O 1
ATOM 4824 N N . THR A 1 647 ? -13.243 7.270 22.085 1.00 97.19 647 THR A N 1
ATOM 4825 C CA . THR A 1 647 ? -13.619 7.479 20.678 1.00 97.19 647 THR A CA 1
ATOM 4826 C C . THR A 1 647 ? -14.161 8.888 20.459 1.00 97.19 647 THR A C 1
ATOM 4828 O O . THR A 1 647 ? -15.268 9.208 20.896 1.00 97.19 647 THR A O 1
ATOM 4831 N N . ALA A 1 648 ? -13.410 9.750 19.772 1.00 95.06 648 ALA A N 1
ATOM 4832 C CA . ALA A 1 648 ? -13.831 11.131 19.531 1.00 95.06 648 ALA A CA 1
ATOM 4833 C C . ALA A 1 648 ? -14.954 11.206 18.477 1.00 95.06 648 ALA A C 1
ATOM 4835 O O . ALA A 1 648 ? -15.989 11.838 18.705 1.00 95.06 648 ALA A O 1
ATOM 4836 N N . SER A 1 649 ? -14.797 10.500 17.360 1.00 88.19 649 SER A N 1
ATOM 4837 C CA . SER A 1 649 ? -15.807 10.327 16.311 1.00 88.19 649 SER A CA 1
ATOM 4838 C C . SER A 1 649 ? -15.611 8.984 15.591 1.00 88.19 649 SER A C 1
ATOM 4840 O O . SER A 1 649 ? -14.629 8.283 15.833 1.00 88.19 649 SER A O 1
ATOM 4842 N N . GLY A 1 650 ? -16.555 8.602 14.729 1.00 92.44 650 GLY A N 1
ATOM 4843 C CA . GLY A 1 650 ? -16.499 7.337 13.986 1.00 92.44 650 GLY A CA 1
ATOM 4844 C C . GLY A 1 650 ? -16.933 6.092 14.789 1.00 92.44 650 GLY A C 1
ATOM 4845 O O . GLY A 1 650 ? -17.304 6.196 15.965 1.00 92.44 650 GLY A O 1
ATOM 4846 N N . PRO A 1 651 ? -16.972 4.911 14.141 1.00 97.00 651 PRO A N 1
ATOM 4847 C CA . PRO A 1 651 ? -17.379 3.652 14.759 1.00 97.00 651 PRO A CA 1
ATOM 4848 C C . PRO A 1 651 ? -16.193 2.864 15.340 1.00 97.00 651 PRO A C 1
ATOM 4850 O O . PRO A 1 651 ? -15.254 2.513 14.621 1.00 97.00 651 PRO A O 1
ATOM 4853 N N . ALA A 1 652 ? -16.305 2.494 16.616 1.00 97.38 652 ALA A N 1
ATOM 4854 C CA . ALA A 1 652 ? -15.410 1.559 17.291 1.00 97.38 652 ALA A CA 1
ATOM 4855 C C . ALA A 1 652 ? -16.206 0.353 17.827 1.00 97.38 652 ALA A C 1
ATOM 4857 O O . ALA A 1 652 ? -17.224 0.528 18.504 1.00 97.38 652 ALA A O 1
ATOM 4858 N N . ALA A 1 653 ? -15.765 -0.866 17.516 1.00 97.94 653 ALA A N 1
ATOM 4859 C CA . ALA A 1 653 ? -16.383 -2.111 17.970 1.00 97.94 653 ALA A CA 1
ATOM 4860 C C . ALA A 1 653 ? -15.341 -3.028 18.627 1.00 97.94 653 ALA A C 1
ATOM 4862 O O . ALA A 1 653 ? -14.307 -3.311 18.037 1.00 97.94 653 ALA A O 1
ATOM 4863 N N . LEU A 1 654 ? -15.597 -3.474 19.854 1.00 98.19 654 LEU A N 1
ATOM 4864 C CA . LEU A 1 654 ? -14.698 -4.337 20.620 1.00 98.19 654 LEU A CA 1
ATOM 4865 C C . LEU A 1 654 ? -15.461 -5.570 21.131 1.00 98.19 654 LEU A C 1
ATOM 4867 O O . LEU A 1 654 ? -16.687 -5.525 21.299 1.00 98.19 654 LEU A O 1
ATOM 4871 N N . GLY A 1 655 ? -14.732 -6.658 21.390 1.00 97.94 655 GLY A N 1
ATOM 4872 C CA . GLY A 1 655 ? -15.242 -7.922 21.928 1.00 97.94 655 GLY A CA 1
ATOM 4873 C C . GLY A 1 655 ? -15.737 -7.823 23.376 1.00 97.94 655 GLY A C 1
ATOM 4874 O O . GLY A 1 655 ? -16.506 -6.928 23.743 1.00 97.94 655 GLY A O 1
ATOM 4875 N N . GLN A 1 656 ? -15.409 -8.805 24.206 1.00 97.19 656 GLN A N 1
ATOM 4876 C CA . GLN A 1 656 ? -15.549 -8.710 25.656 1.00 97.19 656 GLN A CA 1
ATOM 4877 C C . GLN A 1 656 ? -14.380 -7.887 26.193 1.00 97.19 656 GLN A C 1
ATOM 4879 O O . GLN A 1 656 ? -13.222 -8.223 25.960 1.00 97.19 656 GLN A O 1
ATOM 4884 N N . VAL A 1 657 ? -14.676 -6.805 26.907 1.00 98.00 657 VAL A N 1
ATOM 4885 C CA . VAL A 1 657 ? -13.671 -5.988 27.589 1.00 98.00 657 VAL A CA 1
ATOM 4886 C C . VAL A 1 657 ? -13.637 -6.398 29.057 1.00 98.00 657 VAL A C 1
ATOM 4888 O O . VAL A 1 657 ? -14.668 -6.364 29.720 1.00 98.00 657 VAL A O 1
ATOM 4891 N N . SER A 1 658 ? -12.471 -6.768 29.578 1.00 97.19 658 SER A N 1
ATOM 4892 C CA . SER A 1 658 ? -12.266 -7.105 30.987 1.00 97.19 658 SER A CA 1
ATOM 4893 C C . SER A 1 658 ? -11.055 -6.347 31.516 1.00 97.19 658 SER A C 1
ATOM 4895 O O . SER A 1 658 ? -9.935 -6.607 31.081 1.00 97.19 658 SER A O 1
ATOM 4897 N N . ALA A 1 659 ? -11.273 -5.422 32.449 1.00 96.56 659 ALA A N 1
ATOM 4898 C CA . ALA A 1 659 ? -10.217 -4.626 33.071 1.00 96.56 659 ALA A CA 1
ATOM 4899 C C . ALA A 1 659 ? -10.395 -4.567 34.594 1.00 96.56 659 ALA A C 1
ATOM 4901 O O . ALA A 1 659 ? -11.522 -4.641 35.081 1.00 96.56 659 ALA A O 1
ATOM 4902 N N . ALA A 1 660 ? -9.311 -4.398 35.358 1.00 93.56 660 ALA A N 1
ATOM 4903 C CA . ALA A 1 660 ? -9.434 -4.167 36.801 1.00 93.56 660 ALA A CA 1
ATOM 4904 C C . ALA A 1 660 ? -10.138 -2.827 37.081 1.00 93.56 660 ALA A C 1
ATOM 4906 O O . ALA A 1 660 ? -11.026 -2.767 37.931 1.00 93.56 660 ALA A O 1
ATOM 4907 N N . ALA A 1 661 ? -9.792 -1.795 36.303 1.00 95.38 661 ALA A N 1
ATOM 4908 C CA . ALA A 1 661 ? -10.493 -0.515 36.241 1.00 95.38 661 ALA A CA 1
ATOM 4909 C C . ALA A 1 661 ? -10.555 0.003 34.793 1.00 95.38 661 ALA A C 1
ATOM 4911 O O . ALA A 1 661 ? -9.595 -0.157 34.037 1.00 95.38 661 ALA A O 1
ATOM 4912 N N . TYR A 1 662 ? -11.650 0.657 34.400 1.00 97.31 662 TYR A N 1
ATOM 4913 C CA . TYR A 1 662 ? -11.808 1.241 33.065 1.00 97.31 662 TYR A CA 1
ATOM 4914 C C . TYR A 1 662 ? -12.304 2.694 33.066 1.00 97.31 662 TYR A C 1
ATOM 4916 O O . TYR A 1 662 ? -13.123 3.114 33.879 1.00 97.31 662 TYR A O 1
ATOM 4924 N N . THR A 1 663 ? -11.871 3.449 32.063 1.00 98.00 663 THR A N 1
ATOM 4925 C CA . THR A 1 663 ? -12.467 4.723 31.655 1.00 98.00 663 THR A CA 1
ATOM 4926 C C . THR A 1 663 ? -12.862 4.582 30.198 1.00 98.00 663 THR A C 1
ATOM 4928 O O . THR A 1 663 ? -12.003 4.485 29.327 1.00 98.00 663 THR A O 1
ATOM 4931 N N . VAL A 1 664 ? -14.163 4.533 29.931 1.00 98.25 664 VAL A N 1
ATOM 4932 C CA . VAL A 1 664 ? -14.726 4.332 28.596 1.00 98.25 664 VAL A CA 1
ATOM 4933 C C . VAL A 1 664 ? -15.446 5.609 28.181 1.00 98.25 664 VAL A C 1
ATOM 4935 O O . VAL A 1 664 ? -16.410 6.011 28.825 1.00 98.25 664 VAL A O 1
ATOM 4938 N N . SER A 1 665 ? -14.994 6.266 27.113 1.00 97.50 665 SER A N 1
ATOM 4939 C CA . SER A 1 665 ? -15.487 7.593 26.731 1.00 97.50 665 SER A CA 1
ATOM 4940 C C . SER A 1 665 ? -15.791 7.748 25.240 1.00 97.50 665 SER A C 1
ATOM 4942 O O . SER A 1 665 ? -15.094 7.214 24.374 1.00 97.50 665 SER A O 1
ATOM 4944 N N . THR A 1 666 ? -16.817 8.539 24.912 1.00 96.81 666 THR A N 1
ATOM 4945 C CA . THR A 1 666 ? -17.017 9.028 23.543 1.00 96.81 666 THR A CA 1
ATOM 4946 C C . THR A 1 666 ? -17.498 10.473 23.489 1.00 96.81 666 THR A C 1
ATOM 4948 O O . THR A 1 666 ? -18.375 10.884 24.250 1.00 96.81 666 THR A O 1
ATOM 4951 N N . ALA A 1 667 ? -16.938 11.248 22.554 1.00 95.38 667 ALA A N 1
ATOM 4952 C CA . ALA A 1 667 ? -17.426 12.592 22.272 1.00 95.38 667 ALA A CA 1
ATOM 4953 C C . ALA A 1 667 ? -18.658 12.519 21.355 1.00 95.38 667 ALA A C 1
ATOM 4955 O O . ALA A 1 667 ? -19.772 12.718 21.823 1.00 95.38 667 ALA A O 1
ATOM 4956 N N . SER A 1 668 ? -18.474 12.151 20.084 1.00 95.06 668 SER A N 1
ATOM 4957 C CA . SER A 1 668 ? -19.535 12.071 19.059 1.00 95.06 668 SER A CA 1
ATOM 4958 C C . SER A 1 668 ? -19.601 10.723 18.322 1.00 95.06 668 SER A C 1
ATOM 4960 O O . SER A 1 668 ? -20.373 10.562 17.379 1.00 95.06 668 SER A O 1
ATOM 4962 N N . GLY A 1 669 ? -18.771 9.754 18.718 1.00 93.88 669 GLY A N 1
ATOM 4963 C CA . GLY A 1 669 ? -18.641 8.461 18.046 1.00 93.88 669 GLY A CA 1
ATOM 4964 C C . GLY A 1 669 ? -19.700 7.426 18.435 1.00 93.88 669 GLY A C 1
ATOM 4965 O O . GLY A 1 669 ? -20.615 7.675 19.220 1.00 93.88 669 GLY A O 1
ATOM 4966 N N . SER A 1 670 ? -19.554 6.226 17.876 1.00 96.31 670 SER A N 1
ATOM 4967 C CA . SER A 1 670 ? -20.362 5.047 18.208 1.00 96.31 670 SER A CA 1
ATOM 4968 C C . SER A 1 670 ? -19.446 3.947 18.731 1.00 96.31 670 SER A C 1
ATOM 4970 O O . SER A 1 670 ? -18.826 3.242 17.931 1.00 96.31 670 SER A O 1
ATOM 4972 N N . LEU A 1 671 ? -19.421 3.755 20.047 1.00 97.75 671 LEU A N 1
ATOM 4973 C CA . LEU A 1 671 ? -18.672 2.692 20.704 1.00 97.75 671 LEU A CA 1
ATOM 4974 C C . LEU A 1 671 ? -19.585 1.498 21.023 1.00 97.75 671 LEU A C 1
ATOM 4976 O O . LEU A 1 671 ? -20.608 1.642 21.696 1.00 97.75 671 LEU A O 1
ATOM 4980 N N . LYS A 1 672 ? -19.217 0.305 20.555 1.00 98.06 672 LYS A N 1
ATOM 4981 C CA . LYS A 1 672 ? -19.950 -0.948 20.795 1.00 98.06 672 LYS A CA 1
ATOM 4982 C C . LYS A 1 672 ? -19.019 -1.969 21.438 1.00 98.06 672 LYS A C 1
ATOM 4984 O O . LYS A 1 672 ? -18.015 -2.328 20.842 1.00 98.06 672 LYS A O 1
ATOM 4989 N N . LEU A 1 673 ? -19.376 -2.459 22.619 1.00 97.94 673 LEU A N 1
ATOM 4990 C CA . LEU A 1 673 ? -18.668 -3.527 23.327 1.00 97.94 673 LEU A CA 1
ATOM 4991 C C . LEU A 1 673 ? -19.616 -4.723 23.420 1.00 97.94 673 LEU A C 1
ATOM 4993 O O . LEU A 1 673 ? -20.785 -4.539 23.770 1.00 97.94 673 LEU A O 1
ATOM 4997 N N . THR A 1 674 ? -19.170 -5.949 23.150 1.00 97.31 674 THR A N 1
ATOM 4998 C CA . THR A 1 674 ? -20.040 -7.128 23.370 1.00 97.31 674 THR A CA 1
ATOM 4999 C C . THR A 1 674 ? -20.238 -7.413 24.866 1.00 97.31 674 THR A C 1
ATOM 5001 O O . THR A 1 674 ? -21.283 -7.923 25.285 1.00 97.31 674 THR A O 1
ATOM 5004 N N . GLY A 1 675 ? -19.285 -6.992 25.699 1.00 96.31 675 GLY A N 1
ATOM 5005 C CA . GLY A 1 675 ? -19.431 -6.903 27.146 1.00 96.31 675 GLY A CA 1
ATOM 5006 C C . GLY A 1 675 ? -18.308 -6.102 27.795 1.00 96.31 675 GLY A C 1
ATOM 5007 O O . GLY A 1 675 ? -17.343 -5.729 27.133 1.00 96.31 675 GLY A O 1
ATOM 5008 N N . LEU A 1 676 ? -18.494 -5.795 29.074 1.00 97.25 676 LEU A N 1
ATOM 5009 C CA . LEU A 1 676 ? -17.632 -4.963 29.898 1.00 97.25 676 LEU A CA 1
ATOM 5010 C C . LEU A 1 676 ? -17.634 -5.517 31.329 1.00 97.25 676 LEU A C 1
ATOM 5012 O O . LEU A 1 676 ? -18.677 -5.555 31.984 1.00 97.25 676 LEU A O 1
ATOM 5016 N N . ASN A 1 677 ? -16.471 -5.960 31.789 1.00 96.38 677 ASN A N 1
ATOM 5017 C CA . ASN A 1 677 ? -16.210 -6.512 33.111 1.00 96.38 677 ASN A CA 1
ATOM 5018 C C . ASN A 1 677 ? -15.164 -5.642 33.823 1.00 96.38 677 ASN A C 1
ATOM 5020 O O . ASN A 1 677 ? -14.153 -5.284 33.213 1.00 96.38 677 ASN A O 1
ATOM 5024 N N . GLY A 1 678 ? -15.415 -5.289 35.084 1.00 94.69 678 GLY A N 1
ATOM 5025 C CA . GLY A 1 678 ? -14.548 -4.401 35.867 1.00 94.69 678 GLY A CA 1
ATOM 5026 C C . GLY A 1 678 ? -15.310 -3.332 36.652 1.00 94.69 678 GLY A C 1
ATOM 5027 O O . GLY A 1 678 ? -16.540 -3.352 36.728 1.00 94.69 678 GLY A O 1
ATOM 5028 N N . ASN A 1 679 ? -14.579 -2.357 37.190 1.00 95.06 679 ASN A N 1
ATOM 5029 C CA . ASN A 1 679 ? -15.126 -1.132 37.781 1.00 95.06 679 ASN A CA 1
ATOM 5030 C C . ASN A 1 679 ? -14.668 0.109 36.984 1.00 95.06 679 ASN A C 1
ATOM 5032 O O . ASN A 1 679 ? -13.797 -0.007 36.123 1.00 95.06 679 ASN A O 1
ATOM 5036 N N . GLY A 1 680 ? -15.248 1.288 37.236 1.00 96.31 680 GLY A N 1
ATOM 5037 C CA . GLY A 1 680 ? -14.798 2.535 36.602 1.00 96.31 680 GLY A CA 1
ATOM 5038 C C . GLY A 1 680 ? -15.909 3.395 35.999 1.00 96.31 680 GLY A C 1
ATOM 5039 O O . GLY A 1 680 ? -16.951 3.572 36.619 1.00 96.31 680 GLY A O 1
ATOM 5040 N N . SER A 1 681 ? -15.685 3.993 34.825 1.00 96.81 681 SER A N 1
ATOM 5041 C CA . SER A 1 681 ? -16.566 5.036 34.267 1.00 96.81 681 SER A CA 1
ATOM 5042 C C . SER A 1 681 ? -16.937 4.842 32.793 1.00 96.81 681 SER A C 1
ATOM 5044 O O . SER A 1 681 ? -16.145 4.360 31.980 1.00 96.81 681 SER A O 1
ATOM 5046 N N . LEU A 1 682 ? -18.159 5.259 32.449 1.00 97.69 682 LEU A N 1
ATOM 5047 C CA . LEU A 1 682 ? -18.732 5.310 31.102 1.00 97.69 682 LEU A CA 1
ATOM 5048 C C . LEU A 1 682 ? -19.215 6.742 30.826 1.00 97.69 682 LEU A C 1
ATOM 5050 O O . LEU A 1 682 ? -20.204 7.169 31.413 1.00 97.69 682 LEU A O 1
ATOM 5054 N N . SER A 1 683 ? -18.553 7.486 29.936 1.00 97.00 683 SER A N 1
ATOM 5055 C CA . SER A 1 683 ? -18.875 8.896 29.665 1.00 97.00 683 SER A CA 1
ATOM 5056 C C . SER A 1 683 ? -19.199 9.170 28.195 1.00 97.00 683 SER A C 1
ATOM 5058 O O . SER A 1 683 ? -18.413 8.855 27.303 1.00 97.00 683 SER A O 1
ATOM 5060 N N . CYS A 1 684 ? -20.351 9.778 27.915 1.00 96.50 684 CYS A N 1
ATOM 5061 C CA . CYS A 1 684 ? -20.818 10.036 26.553 1.00 96.50 684 CYS A CA 1
ATOM 5062 C C . CYS A 1 684 ? -21.287 11.488 26.389 1.00 96.50 684 CYS A C 1
ATOM 5064 O O . CYS A 1 684 ? -22.296 11.883 26.971 1.00 96.50 684 CYS A O 1
ATOM 5066 N N . ALA A 1 685 ? -20.595 12.289 25.571 1.00 95.25 685 ALA A N 1
ATOM 5067 C CA . ALA A 1 685 ? -20.957 13.697 25.379 1.00 95.25 685 ALA A CA 1
ATOM 5068 C C . ALA A 1 685 ? -22.182 13.861 24.461 1.00 95.25 685 ALA A C 1
ATOM 5070 O O . ALA A 1 685 ? -23.195 14.400 24.897 1.00 95.25 685 ALA A O 1
ATOM 5071 N N . SER A 1 686 ? -22.119 13.366 23.222 1.00 95.25 686 SER A N 1
ATOM 5072 C CA . SER A 1 686 ? -23.207 13.411 22.225 1.00 95.25 686 SER A CA 1
ATOM 5073 C C . SER A 1 686 ? -23.333 12.151 21.355 1.00 95.25 686 SER A C 1
ATOM 5075 O O . SER A 1 686 ? -24.301 12.020 20.609 1.00 95.25 686 SER A O 1
ATOM 5077 N N . GLY A 1 687 ? -22.374 11.224 21.444 1.00 95.00 687 GLY A N 1
ATOM 5078 C CA . GLY A 1 687 ? -22.346 9.976 20.680 1.00 95.00 687 GLY A CA 1
ATOM 5079 C C . GLY A 1 687 ? -23.229 8.855 21.245 1.00 95.00 687 GLY A C 1
ATOM 5080 O O . GLY A 1 687 ? -24.315 9.070 21.790 1.00 95.00 687 GLY A O 1
ATOM 5081 N N . SER A 1 688 ? -22.748 7.618 21.117 1.00 96.81 688 SER A N 1
ATOM 5082 C CA . SER A 1 688 ? -23.381 6.444 21.721 1.00 96.81 688 SER A CA 1
ATOM 5083 C C . SER A 1 688 ? -22.365 5.447 22.272 1.00 96.81 688 SER A C 1
ATOM 5085 O O . SER A 1 688 ? -21.360 5.149 21.626 1.00 96.81 688 SER A O 1
ATOM 5087 N N . ILE A 1 689 ? -22.660 4.893 23.450 1.00 98.00 689 ILE A N 1
ATOM 5088 C CA . ILE A 1 689 ? -21.949 3.758 24.043 1.00 98.00 689 ILE A CA 1
ATOM 5089 C C . ILE A 1 689 ? -22.950 2.622 24.247 1.00 98.00 689 ILE A C 1
ATOM 5091 O O . ILE A 1 689 ? -23.928 2.765 24.980 1.00 98.00 689 ILE A O 1
ATOM 5095 N N . LYS A 1 690 ? -22.700 1.469 23.623 1.00 97.69 690 LYS A N 1
ATOM 5096 C CA . LYS A 1 690 ? -23.457 0.234 23.848 1.00 97.69 690 LYS A CA 1
ATOM 5097 C C . LYS A 1 690 ? -22.536 -0.828 24.442 1.00 97.69 690 LYS A C 1
ATOM 5099 O O . LYS A 1 690 ? -21.825 -1.496 23.697 1.00 97.69 690 LYS A O 1
ATOM 5104 N N . ALA A 1 691 ? -22.593 -1.014 25.756 1.00 95.31 691 ALA A N 1
ATOM 5105 C CA . ALA A 1 691 ? -22.036 -2.184 26.424 1.00 95.31 691 ALA A CA 1
ATOM 5106 C C . ALA A 1 691 ? -23.066 -3.325 26.368 1.00 95.31 691 ALA A C 1
ATOM 5108 O O . ALA A 1 691 ? -24.200 -3.170 26.813 1.00 95.31 691 ALA A O 1
ATOM 5109 N N . GLY A 1 692 ? -22.713 -4.467 25.778 1.00 93.38 692 GLY A N 1
ATOM 5110 C CA . GLY A 1 692 ? -23.631 -5.597 25.629 1.00 93.38 692 GLY A CA 1
ATOM 5111 C C . GLY A 1 692 ? -24.005 -6.200 26.981 1.00 93.38 692 GLY A C 1
ATOM 5112 O O . GLY A 1 692 ? -25.139 -6.052 27.424 1.00 93.38 692 GLY A O 1
ATOM 5113 N N . THR A 1 693 ? -23.041 -6.841 27.639 1.00 95.50 693 THR A N 1
ATOM 5114 C CA . THR A 1 693 ? -23.156 -7.342 29.021 1.00 95.50 693 THR A CA 1
ATOM 5115 C C . THR A 1 693 ? -22.316 -6.478 29.951 1.00 95.50 693 THR A C 1
ATOM 5117 O O . THR A 1 693 ? -21.137 -6.314 29.672 1.00 95.50 693 THR A O 1
ATOM 5120 N N . LEU A 1 694 ? -22.868 -5.961 31.046 1.00 95.25 694 LEU A N 1
ATOM 5121 C CA . LEU A 1 694 ? -22.104 -5.269 32.086 1.00 95.25 694 LEU A CA 1
ATOM 5122 C C . LEU A 1 694 ? -21.995 -6.161 33.327 1.00 95.25 694 LEU A C 1
ATOM 5124 O O . LEU A 1 694 ? -23.017 -6.556 33.887 1.00 95.25 694 LEU A O 1
ATOM 5128 N N . ILE A 1 695 ? -20.767 -6.469 33.744 1.00 94.12 695 ILE A N 1
ATOM 5129 C CA . ILE A 1 695 ? -20.457 -7.231 34.959 1.00 94.12 695 ILE A CA 1
ATOM 5130 C C . ILE A 1 695 ? -19.597 -6.331 35.861 1.00 94.12 695 ILE A C 1
ATOM 5132 O O . ILE A 1 695 ? -18.393 -6.211 35.634 1.00 94.12 695 ILE A O 1
ATOM 5136 N N . PRO A 1 696 ? -20.195 -5.632 36.840 1.00 93.56 696 PRO A N 1
ATOM 5137 C CA . PRO A 1 696 ? -19.430 -4.802 37.757 1.00 93.56 696 PRO A CA 1
ATOM 5138 C C . PRO A 1 696 ? -18.631 -5.670 38.739 1.00 93.56 696 PRO A C 1
ATOM 5140 O O . PRO A 1 696 ? -19.148 -6.648 39.275 1.00 93.56 696 PRO A O 1
ATOM 5143 N N . THR A 1 697 ? -17.385 -5.281 39.009 1.00 93.00 697 THR A N 1
ATOM 5144 C CA . THR A 1 697 ? -16.554 -5.834 40.103 1.00 93.00 697 THR A CA 1
ATOM 5145 C C . THR A 1 697 ? -16.363 -4.842 41.257 1.00 93.00 697 THR A C 1
ATOM 5147 O O . THR A 1 697 ? -15.713 -5.144 42.255 1.00 93.00 697 THR A O 1
ATOM 5150 N N . GLY A 1 698 ? -16.931 -3.644 41.122 1.00 93.94 698 GLY A N 1
ATOM 5151 C CA . GLY A 1 698 ? -16.841 -2.516 42.045 1.00 93.94 698 GLY A CA 1
ATOM 5152 C C . GLY A 1 698 ? -17.719 -1.362 41.543 1.00 93.94 698 GLY A C 1
ATOM 5153 O O . GLY A 1 698 ? -18.596 -1.603 40.710 1.00 93.94 698 GLY A O 1
ATOM 5154 N N . PRO A 1 699 ? -17.502 -0.121 42.013 1.00 94.62 699 PRO A N 1
ATOM 5155 C CA . PRO A 1 699 ? -18.302 1.032 41.605 1.00 94.62 699 PRO A CA 1
ATOM 5156 C C . PRO A 1 699 ? -18.222 1.331 40.099 1.00 94.62 699 PRO A C 1
ATOM 5158 O O . PRO A 1 699 ? -17.135 1.322 39.517 1.00 94.62 699 PRO A O 1
ATOM 5161 N N . VAL A 1 700 ? -19.360 1.645 39.475 1.00 96.69 700 VAL A N 1
ATOM 5162 C CA . VAL A 1 700 ? -19.448 2.063 38.065 1.00 96.69 700 VAL A CA 1
ATOM 5163 C C . VAL A 1 700 ? -20.183 3.400 37.946 1.00 96.69 700 VAL A C 1
ATOM 5165 O O . VAL A 1 700 ? -21.329 3.504 38.378 1.00 96.69 700 VAL A O 1
ATOM 5168 N N . SER A 1 701 ? -19.569 4.414 37.325 1.00 96.25 701 SER A N 1
ATOM 5169 C CA . SER A 1 701 ? -20.248 5.666 36.955 1.00 96.25 701 SER A CA 1
ATOM 5170 C C . SER A 1 701 ? -20.696 5.669 35.490 1.00 96.25 701 SER A C 1
ATOM 5172 O O . SER A 1 701 ? -20.034 5.108 34.614 1.00 96.25 701 SER A O 1
ATOM 5174 N N . MET A 1 702 ? -21.836 6.302 35.213 1.00 96.31 702 MET A N 1
ATOM 5175 C CA . MET A 1 702 ? -22.377 6.509 33.869 1.00 96.31 702 MET A CA 1
ATOM 5176 C C . MET A 1 702 ? -22.805 7.968 33.701 1.00 96.31 702 MET A C 1
ATOM 5178 O O . MET A 1 702 ? -23.834 8.374 34.237 1.00 96.31 702 MET A O 1
ATOM 5182 N N . ASP A 1 703 ? -22.039 8.737 32.933 1.00 95.00 703 ASP A N 1
ATOM 5183 C CA . ASP A 1 703 ? -22.207 10.181 32.766 1.00 95.00 703 ASP A CA 1
ATOM 5184 C C . ASP A 1 703 ? -22.545 10.523 31.309 1.00 95.00 703 ASP A C 1
ATOM 5186 O O . ASP A 1 703 ? -21.717 10.381 30.407 1.00 95.00 703 ASP A O 1
ATOM 5190 N N . ASN A 1 704 ? -23.771 10.982 31.056 1.00 93.88 704 ASN A N 1
ATOM 5191 C CA . ASN A 1 704 ? -24.267 11.240 29.705 1.00 93.88 704 ASN A CA 1
ATOM 5192 C C . ASN A 1 704 ? -24.708 12.702 29.503 1.00 93.88 704 ASN A C 1
ATOM 5194 O O . ASN A 1 704 ? -25.580 13.210 30.203 1.00 93.88 704 ASN A O 1
ATOM 5198 N N . GLY A 1 705 ? -24.146 13.375 28.500 1.00 92.38 705 GLY A N 1
ATOM 5199 C CA . GLY A 1 705 ? -24.561 14.712 28.075 1.00 92.38 705 GLY A CA 1
ATOM 5200 C C . GLY A 1 705 ? -25.872 14.664 27.287 1.00 92.38 705 GLY A C 1
ATOM 5201 O O . GLY A 1 705 ? -26.961 14.578 27.858 1.00 92.38 705 GLY A O 1
ATOM 5202 N N . SER A 1 706 ? -25.760 14.702 25.961 1.00 93.75 706 SER A N 1
ATOM 5203 C CA . SER A 1 706 ? -26.862 14.611 24.994 1.00 93.75 706 SER A CA 1
ATOM 5204 C C . SER A 1 706 ? -26.930 13.280 24.237 1.00 93.75 706 SER A C 1
ATOM 5206 O O . SER A 1 706 ? -27.890 13.048 23.505 1.00 93.75 706 SER A O 1
ATOM 5208 N N . GLY A 1 707 ? -25.938 12.403 24.417 1.00 94.19 707 GLY A N 1
ATOM 5209 C CA . GLY A 1 707 ? -25.839 11.119 23.720 1.00 94.19 707 GLY A CA 1
ATOM 5210 C C . GLY A 1 707 ? -26.694 9.998 24.320 1.00 94.19 707 GLY A C 1
ATOM 5211 O O . GLY A 1 707 ? -27.720 10.227 24.975 1.00 94.19 707 GLY A O 1
ATOM 5212 N N . SER A 1 708 ? -26.257 8.756 24.103 1.00 95.69 708 SER A N 1
ATOM 5213 C CA . SER A 1 708 ? -26.894 7.571 24.688 1.00 95.69 708 SER A CA 1
ATOM 5214 C C . SER A 1 708 ? -25.899 6.572 25.277 1.00 95.69 708 SER A C 1
ATOM 5216 O O . SER A 1 708 ? -24.927 6.189 24.628 1.00 95.69 708 SER A O 1
ATOM 5218 N N . ILE A 1 709 ? -26.185 6.082 26.484 1.00 97.31 709 ILE A N 1
ATOM 5219 C CA . ILE A 1 709 ? -25.479 4.949 27.098 1.00 97.31 709 ILE A CA 1
ATOM 5220 C C . ILE A 1 709 ? -26.471 3.797 27.259 1.00 97.31 709 ILE A C 1
ATOM 5222 O O . ILE A 1 709 ? -27.547 3.960 27.834 1.00 97.31 709 ILE A O 1
ATOM 5226 N N . ARG A 1 710 ? -26.122 2.611 26.757 1.00 97.38 710 ARG A N 1
ATOM 5227 C CA . ARG A 1 710 ? -26.909 1.386 26.926 1.00 97.38 710 ARG A CA 1
ATOM 5228 C C . ARG A 1 710 ? -26.042 0.267 27.489 1.00 97.38 710 ARG A C 1
ATOM 5230 O O . ARG A 1 710 ? -25.019 -0.061 26.895 1.00 97.38 710 ARG A O 1
ATOM 5237 N N . ALA A 1 711 ? -26.509 -0.351 28.569 1.00 96.38 711 ALA A N 1
ATOM 5238 C CA . ALA A 1 711 ? -25.949 -1.569 29.147 1.00 96.38 711 ALA A CA 1
ATOM 5239 C C . ALA A 1 711 ? -27.032 -2.655 29.283 1.00 96.38 711 ALA A C 1
ATOM 5241 O O . ALA A 1 711 ? -28.230 -2.345 29.295 1.00 96.38 711 ALA A O 1
ATOM 5242 N N . SER A 1 712 ? -26.627 -3.920 29.405 1.00 94.69 712 SER A N 1
ATOM 5243 C CA . SER A 1 712 ? -27.521 -5.015 29.818 1.00 94.69 712 SER A CA 1
ATOM 5244 C C . SER A 1 712 ? -26.891 -5.786 30.972 1.00 94.69 712 SER A C 1
ATOM 5246 O O . SER A 1 712 ? -25.700 -6.095 30.933 1.00 94.69 712 SER A O 1
ATOM 5248 N N . ILE A 1 713 ? -27.681 -6.073 32.000 1.00 93.25 713 ILE A N 1
ATOM 5249 C CA . ILE A 1 713 ? -27.215 -6.589 33.289 1.00 93.25 713 ILE A CA 1
ATOM 5250 C C . ILE A 1 713 ? -27.751 -8.018 33.476 1.00 93.25 713 ILE A C 1
ATOM 5252 O O . ILE A 1 713 ? -28.943 -8.234 33.240 1.00 93.25 713 ILE A O 1
ATOM 5256 N N . PRO A 1 714 ? -26.914 -8.996 33.879 1.00 91.19 714 PRO A N 1
ATOM 5257 C CA . PRO A 1 714 ? -27.368 -10.350 34.197 1.00 91.19 714 PRO A CA 1
ATOM 5258 C C . PRO A 1 714 ? -28.435 -10.375 35.301 1.00 91.19 714 PRO A C 1
ATOM 5260 O O . PRO A 1 714 ? -28.365 -9.610 36.261 1.00 91.19 714 PRO A O 1
ATOM 5263 N N . GLU A 1 715 ? -29.396 -11.299 35.201 1.00 81.50 715 GLU A N 1
ATOM 5264 C CA . GLU A 1 715 ? -30.598 -11.292 36.052 1.00 81.50 715 GLU A CA 1
ATOM 5265 C C . GLU A 1 715 ? -30.329 -11.345 37.569 1.00 81.50 715 GLU A C 1
ATOM 5267 O O . GLU A 1 715 ? -31.138 -10.828 38.338 1.00 81.50 715 GLU A O 1
ATOM 5272 N N . ASN A 1 716 ? -29.202 -11.932 37.988 1.00 80.75 716 ASN A N 1
ATOM 5273 C CA . ASN A 1 716 ? -28.848 -12.180 39.391 1.00 80.75 716 ASN A CA 1
ATOM 5274 C C . ASN A 1 716 ? -27.746 -11.257 39.948 1.00 80.75 716 ASN A C 1
ATOM 5276 O O . ASN A 1 716 ? -27.296 -11.473 41.072 1.00 80.75 716 ASN A O 1
ATOM 5280 N N . THR A 1 717 ? -27.281 -10.255 39.195 1.00 86.50 717 THR A N 1
ATOM 5281 C CA . THR A 1 717 ? -26.251 -9.322 39.683 1.00 86.50 717 THR A CA 1
ATOM 5282 C C . THR A 1 717 ? -26.823 -8.416 40.774 1.00 86.50 717 THR A C 1
ATOM 5284 O O . THR A 1 717 ? -27.764 -7.666 40.517 1.00 86.50 717 THR A O 1
ATOM 5287 N N . GLY A 1 718 ? -26.236 -8.462 41.973 1.00 88.88 718 GLY A N 1
ATOM 5288 C CA . GLY A 1 718 ? -26.528 -7.523 43.052 1.00 88.88 718 GLY A CA 1
ATOM 5289 C C . GLY A 1 718 ? -26.060 -6.116 42.705 1.00 88.88 718 GLY A C 1
ATOM 5290 O O . GLY A 1 718 ? -24.883 -5.900 42.424 1.00 88.88 718 GLY A O 1
ATOM 5291 N N . LEU A 1 719 ? -26.965 -5.144 42.744 1.00 91.25 719 LEU A N 1
ATOM 5292 C CA . LEU A 1 719 ? -26.694 -3.744 42.436 1.00 91.25 719 LEU A CA 1
ATOM 5293 C C . LEU A 1 719 ? -27.222 -2.809 43.513 1.00 91.25 719 LEU A C 1
ATOM 5295 O O . LEU A 1 719 ? -28.293 -3.042 44.063 1.00 91.25 719 LEU A O 1
ATOM 5299 N N . GLU A 1 720 ? -26.500 -1.715 43.725 1.00 91.50 720 GLU A N 1
ATOM 5300 C CA . GLU A 1 720 ? -26.915 -0.568 44.525 1.00 91.50 720 GLU A CA 1
ATOM 5301 C C . GLU A 1 720 ? -26.897 0.680 43.625 1.00 91.50 720 GLU A C 1
ATOM 5303 O O . GLU A 1 720 ? -25.842 1.206 43.273 1.00 91.50 720 GLU A O 1
ATOM 5308 N N . PHE A 1 721 ? -28.071 1.101 43.154 1.00 90.38 721 PHE A N 1
ATOM 5309 C CA . PHE A 1 721 ? -28.209 2.107 42.103 1.00 90.38 721 PHE A CA 1
ATOM 5310 C C . PHE A 1 721 ? -28.494 3.508 42.661 1.00 90.38 721 PHE A C 1
ATOM 5312 O O . PHE A 1 721 ? -29.464 3.711 43.396 1.00 90.38 721 PHE A O 1
ATOM 5319 N N . TYR A 1 722 ? -27.692 4.483 42.227 1.00 88.12 722 TYR A N 1
ATOM 5320 C CA . TYR A 1 722 ? -27.784 5.901 42.567 1.00 88.12 722 TYR A CA 1
ATOM 5321 C C . TYR A 1 722 ? -28.049 6.749 41.316 1.00 88.12 722 TYR A C 1
ATOM 5323 O O . TYR A 1 722 ? -27.322 6.670 40.325 1.00 88.12 722 TYR A O 1
ATOM 5331 N N . ALA A 1 723 ? -29.041 7.636 41.378 1.00 84.31 723 ALA A N 1
ATOM 5332 C CA . ALA A 1 723 ? -29.267 8.662 40.362 1.00 84.31 723 ALA A CA 1
ATOM 5333 C C . ALA A 1 723 ? -28.706 10.008 40.850 1.00 84.31 723 ALA A C 1
ATOM 5335 O O . ALA A 1 723 ? -29.359 10.709 41.617 1.00 84.31 723 ALA A O 1
ATOM 5336 N N . ALA A 1 724 ? -27.492 10.368 40.424 1.00 76.81 724 ALA A N 1
ATOM 5337 C CA . ALA A 1 724 ? -26.786 11.542 40.949 1.00 76.81 724 ALA A CA 1
ATOM 5338 C C . ALA A 1 724 ? -27.349 12.873 40.425 1.00 76.81 724 ALA A C 1
ATOM 5340 O O . ALA A 1 724 ? -27.511 13.827 41.183 1.00 76.81 724 ALA A O 1
ATOM 5341 N N . HIS A 1 725 ? -27.656 12.946 39.127 1.00 73.75 725 HIS A N 1
ATOM 5342 C CA . HIS A 1 725 ? -28.267 14.121 38.507 1.00 73.75 725 HIS A CA 1
ATOM 5343 C C . HIS A 1 725 ? -29.067 13.708 37.266 1.00 73.75 725 HIS A C 1
ATOM 5345 O O . HIS A 1 725 ? -28.522 13.114 36.337 1.00 73.75 725 HIS A O 1
ATOM 5351 N N . ILE A 1 726 ? -30.357 14.049 37.216 1.00 69.88 726 ILE A N 1
ATOM 5352 C CA . ILE A 1 726 ? -31.206 13.805 36.043 1.00 69.88 726 ILE A CA 1
ATOM 5353 C C . ILE A 1 726 ? -31.795 15.133 35.565 1.00 69.88 726 ILE A C 1
ATOM 5355 O O . ILE A 1 726 ? -32.769 15.629 36.132 1.00 69.88 726 ILE A O 1
ATOM 5359 N N . GLY A 1 727 ? -31.227 15.685 34.493 1.00 73.00 727 GLY A N 1
ATOM 5360 C CA . GLY A 1 727 ? -31.771 16.848 33.793 1.00 73.00 727 GLY A CA 1
ATOM 5361 C C . GLY A 1 727 ? -33.056 16.524 33.004 1.00 73.00 727 GLY A C 1
ATOM 5362 O O . GLY A 1 727 ? -33.797 15.599 33.357 1.00 73.00 727 GLY A O 1
ATOM 5363 N N . PRO A 1 728 ? -33.362 17.253 31.914 1.00 79.38 728 PRO A N 1
ATOM 5364 C CA . PRO A 1 728 ? -34.465 16.901 31.008 1.00 79.38 728 PRO A CA 1
ATOM 5365 C C . PRO A 1 728 ? -34.314 15.529 30.319 1.00 79.38 728 PRO A C 1
ATOM 5367 O O . PRO A 1 728 ? -35.295 15.030 29.772 1.00 79.38 728 PRO A O 1
ATOM 5370 N N . GLY A 1 729 ? -33.131 14.906 30.360 1.00 81.00 729 GLY A N 1
ATOM 5371 C CA . GLY A 1 729 ? -32.898 13.540 29.886 1.00 81.00 729 GLY A CA 1
ATOM 5372 C C . GLY A 1 729 ? -33.620 12.443 30.686 1.00 81.00 729 GLY A C 1
ATOM 5373 O O . GLY A 1 729 ? -34.310 12.693 31.685 1.00 81.00 729 GLY A O 1
ATOM 5374 N N . SER A 1 730 ? -33.434 11.197 30.242 1.00 86.56 730 SER A N 1
ATOM 5375 C CA . SER A 1 730 ? -34.075 10.000 30.806 1.00 86.56 730 SER A CA 1
ATOM 5376 C C . SER A 1 730 ? -33.072 8.950 31.287 1.00 86.56 730 SER A C 1
ATOM 5378 O O . SER A 1 730 ? -32.004 8.753 30.704 1.00 86.56 730 SER A O 1
ATOM 5380 N N . ILE A 1 731 ? -33.440 8.249 32.359 1.00 88.75 731 ILE A N 1
ATOM 5381 C CA . ILE A 1 731 ? -32.762 7.044 32.834 1.00 88.75 731 ILE A CA 1
ATOM 5382 C C . ILE A 1 731 ? -33.824 5.952 32.901 1.00 88.75 731 ILE A C 1
ATOM 5384 O O . ILE A 1 731 ? -34.786 6.072 33.654 1.00 88.75 731 ILE A O 1
ATOM 5388 N N . ASN A 1 732 ? -33.654 4.909 32.095 1.00 89.56 732 ASN A N 1
ATOM 5389 C CA . ASN A 1 732 ? -34.563 3.773 32.022 1.00 89.56 732 ASN A CA 1
ATOM 5390 C C . ASN A 1 732 ? -33.835 2.539 32.558 1.00 89.56 732 ASN A C 1
ATOM 5392 O O . ASN A 1 732 ? -32.817 2.144 31.990 1.00 89.56 732 ASN A O 1
ATOM 5396 N N . ALA A 1 733 ? -34.353 1.912 33.611 1.00 89.38 733 ALA A N 1
ATOM 5397 C CA . ALA A 1 733 ? -33.898 0.603 34.066 1.00 89.38 733 ALA A CA 1
ATOM 5398 C C . ALA A 1 733 ? -35.047 -0.407 34.019 1.00 89.38 733 ALA A C 1
ATOM 5400 O O . ALA A 1 733 ? -36.220 -0.043 34.061 1.00 89.38 733 ALA A O 1
ATOM 5401 N N . PHE A 1 734 ? -34.697 -1.688 33.944 1.00 89.62 734 PHE A N 1
ATOM 5402 C CA . PHE A 1 734 ? -35.647 -2.801 34.025 1.00 89.62 734 PHE A CA 1
ATOM 5403 C C . PHE A 1 734 ? -36.151 -3.074 35.459 1.00 89.62 734 PHE A C 1
ATOM 5405 O O . PHE A 1 734 ? -37.025 -3.917 35.651 1.00 89.62 734 PHE A O 1
ATOM 5412 N N . PHE A 1 735 ? -35.602 -2.369 36.452 1.00 85.88 735 PHE A N 1
ATOM 5413 C CA . PHE A 1 735 ? -36.032 -2.351 37.849 1.00 85.88 735 PHE A CA 1
ATOM 5414 C C . PHE A 1 735 ? -36.574 -0.956 38.229 1.00 85.88 735 PHE A C 1
ATOM 5416 O O . PHE A 1 735 ? -36.216 0.027 37.573 1.00 85.88 735 PHE A O 1
ATOM 5423 N N . PRO A 1 736 ? -37.428 -0.833 39.265 1.00 79.56 736 PRO A N 1
ATOM 5424 C CA . PRO A 1 736 ? -38.010 0.451 39.662 1.00 79.56 736 PRO A CA 1
ATOM 5425 C C . PRO A 1 736 ? -36.949 1.480 40.077 1.00 79.56 736 PRO A C 1
ATOM 5427 O O . PRO A 1 736 ? -36.054 1.163 40.855 1.00 79.56 736 PRO A O 1
ATOM 5430 N N . ILE A 1 737 ? -37.079 2.725 39.609 1.00 77.62 737 ILE A N 1
ATOM 5431 C CA . ILE A 1 737 ? -36.248 3.866 40.033 1.00 77.62 737 ILE A CA 1
ATOM 5432 C C . ILE A 1 737 ? -37.143 4.868 40.795 1.00 77.62 737 ILE A C 1
ATOM 5434 O O . ILE A 1 737 ? -38.261 5.118 40.337 1.00 77.62 737 ILE A O 1
ATOM 5438 N N . PRO A 1 738 ? -36.695 5.446 41.931 1.00 66.75 738 PRO A N 1
ATOM 5439 C CA . PRO A 1 738 ? -37.406 6.486 42.666 1.00 66.75 738 PRO A CA 1
ATOM 5440 C C . PRO A 1 738 ? -37.812 7.670 41.790 1.00 66.75 738 PRO A C 1
ATOM 5442 O O . PRO A 1 738 ? -37.053 8.130 40.937 1.00 66.75 738 PRO A O 1
ATOM 5445 N N . ASP A 1 739 ? -39.019 8.177 42.028 1.00 57.34 739 ASP A N 1
ATOM 5446 C CA . ASP A 1 739 ? -39.618 9.205 41.184 1.00 57.34 739 ASP A CA 1
ATOM 5447 C C . ASP A 1 739 ? -38.998 10.598 41.427 1.00 57.34 739 ASP A C 1
ATOM 5449 O O . ASP A 1 739 ? -38.676 10.977 42.560 1.00 57.34 739 ASP A O 1
ATOM 5453 N N . LYS A 1 740 ? -38.886 11.391 40.350 1.00 56.53 740 LYS A N 1
ATOM 5454 C CA . LYS A 1 740 ? -38.096 12.638 40.208 1.00 56.53 740 LYS A CA 1
ATOM 5455 C C . LYS A 1 740 ? -38.428 13.762 41.206 1.00 56.53 740 LYS A C 1
ATOM 5457 O O . LYS A 1 740 ? -37.780 14.805 41.174 1.00 56.53 740 LYS A O 1
ATOM 5462 N N . LYS A 1 741 ? -39.472 13.608 42.026 1.00 45.84 741 LYS A N 1
ATOM 5463 C CA . LYS A 1 741 ? -40.072 14.669 42.857 1.00 45.84 741 LYS A CA 1
ATOM 5464 C C . LYS A 1 741 ? -39.963 14.458 44.369 1.00 45.84 741 LYS A C 1
ATOM 5466 O O . LYS A 1 741 ? -40.360 15.353 45.110 1.00 45.84 741 LYS A O 1
ATOM 5471 N N . SER A 1 742 ? -39.448 13.323 44.845 1.00 43.12 742 SER A N 1
ATOM 5472 C CA . SER A 1 742 ? -39.229 13.136 46.287 1.00 43.12 742 SER A CA 1
ATOM 5473 C C . SER A 1 742 ? -37.858 13.676 46.708 1.00 43.12 742 SER A C 1
ATOM 5475 O O . SER A 1 742 ? -36.829 13.301 46.150 1.00 43.12 742 SER A O 1
ATOM 5477 N N . ALA A 1 743 ? -37.826 14.532 47.733 1.00 38.50 743 ALA A N 1
ATOM 5478 C CA . ALA A 1 743 ? -36.586 15.065 48.314 1.00 38.50 743 ALA A CA 1
ATOM 5479 C C . ALA A 1 743 ? -35.758 14.007 49.090 1.00 38.50 743 ALA A C 1
ATOM 5481 O O . ALA A 1 743 ? -34.794 14.346 49.768 1.00 38.50 743 ALA A O 1
ATOM 5482 N N . SER A 1 744 ? -36.136 12.728 48.994 1.00 39.81 744 SER A N 1
ATOM 5483 C CA . SER A 1 744 ? -35.509 11.564 49.630 1.00 39.81 744 SER A CA 1
ATOM 5484 C C . SER A 1 744 ? -34.637 10.735 48.676 1.00 39.81 744 SER A C 1
ATOM 5486 O O . SER A 1 744 ? -34.202 9.647 49.043 1.00 39.81 744 SER A O 1
ATOM 5488 N N . ALA A 1 745 ? -34.369 11.215 47.456 1.00 48.91 745 ALA A N 1
ATOM 5489 C CA . ALA A 1 745 ? -33.646 10.492 46.398 1.00 48.91 745 ALA A CA 1
ATOM 5490 C C . ALA A 1 745 ? -32.133 10.248 46.657 1.00 48.91 745 ALA A C 1
ATOM 5492 O O . ALA A 1 745 ? -31.365 10.078 45.715 1.00 48.91 745 ALA A O 1
ATOM 5493 N N . GLN A 1 746 ? -31.693 10.232 47.921 1.00 54.59 746 GLN A N 1
ATOM 5494 C CA . GLN A 1 746 ? -30.336 9.844 48.334 1.00 54.59 746 GLN A CA 1
ATOM 5495 C C . GLN A 1 746 ? -30.227 8.373 48.770 1.00 54.59 746 GLN A C 1
ATOM 5497 O O . GLN A 1 746 ? -29.119 7.843 48.835 1.00 54.59 746 GLN A O 1
ATOM 5502 N N . SER A 1 747 ? -31.344 7.699 49.065 1.00 65.00 747 SER A N 1
ATOM 5503 C CA . SER A 1 747 ? -31.338 6.258 49.343 1.00 65.00 747 SER A CA 1
ATOM 5504 C C . SER A 1 747 ? -31.219 5.467 48.033 1.00 65.00 747 SER A C 1
ATOM 5506 O O . SER A 1 747 ? -32.037 5.687 47.135 1.00 65.00 747 SER A O 1
ATOM 5508 N N . PRO A 1 748 ? -30.238 4.556 47.895 1.00 79.06 748 PRO A N 1
ATOM 5509 C CA . PRO A 1 748 ? -30.067 3.788 46.671 1.00 79.06 748 PRO A CA 1
ATOM 5510 C C . PRO A 1 748 ? -31.155 2.729 46.490 1.00 79.06 748 PRO A C 1
ATOM 5512 O O . PRO A 1 748 ? -31.747 2.237 47.452 1.00 79.06 748 PRO A O 1
ATOM 5515 N N . VAL A 1 749 ? -31.368 2.323 45.239 1.00 85.31 749 VAL A N 1
ATOM 5516 C CA . VAL A 1 749 ? -32.193 1.153 44.914 1.00 85.31 749 VAL A CA 1
ATOM 5517 C C . VAL A 1 749 ? -31.326 -0.091 44.949 1.00 85.31 749 VAL A C 1
ATOM 5519 O O . VAL A 1 749 ? -30.338 -0.161 44.221 1.00 85.31 749 VAL A O 1
ATOM 5522 N N . GLN A 1 750 ? -31.727 -1.097 45.722 1.00 88.06 750 GLN A N 1
ATOM 5523 C CA . GLN A 1 750 ? -31.107 -2.416 45.651 1.00 88.06 750 GLN A CA 1
ATOM 5524 C C . GLN A 1 750 ? -31.877 -3.334 44.693 1.00 88.06 750 GLN A C 1
ATOM 5526 O O . GLN A 1 750 ? -33.106 -3.402 44.724 1.00 88.06 750 GLN A O 1
ATOM 5531 N N . TYR A 1 751 ? -31.141 -4.031 43.829 1.00 86.69 751 TYR A N 1
ATOM 5532 C CA . TYR A 1 751 ? -31.648 -5.059 42.916 1.00 86.69 751 TYR A CA 1
ATOM 5533 C C . TYR A 1 751 ? -30.757 -6.305 43.001 1.00 86.69 751 TYR A C 1
ATOM 5535 O O . TYR A 1 751 ? -29.550 -6.179 43.191 1.00 86.69 751 TYR A O 1
ATOM 5543 N N . GLY A 1 752 ? -31.328 -7.497 42.808 1.00 86.12 752 GLY A N 1
ATOM 5544 C CA . GLY A 1 752 ? -30.577 -8.755 42.781 1.00 86.12 752 GLY A CA 1
ATOM 5545 C C . GLY A 1 752 ? -30.150 -9.252 44.166 1.00 86.12 752 GLY A C 1
ATOM 5546 O O . GLY A 1 752 ? -30.673 -8.812 45.186 1.00 86.12 752 GLY A O 1
ATOM 5547 N N . ASN A 1 753 ? -29.209 -10.198 44.188 1.00 85.31 753 ASN A N 1
ATOM 5548 C CA . ASN A 1 753 ? -28.694 -10.820 45.411 1.00 85.31 753 ASN A CA 1
ATOM 5549 C C . ASN A 1 753 ? -27.286 -10.305 45.731 1.00 85.31 753 ASN A C 1
ATOM 5551 O O . ASN A 1 753 ? -26.511 -10.029 44.819 1.00 85.31 753 ASN A O 1
ATOM 5555 N N . ALA A 1 754 ? -26.931 -10.244 47.017 1.00 83.19 754 ALA A N 1
ATOM 5556 C CA . ALA A 1 754 ? -25.594 -9.846 47.460 1.00 83.19 754 ALA A CA 1
ATOM 5557 C C . ALA A 1 754 ? -24.471 -10.723 46.839 1.00 83.19 754 ALA A C 1
ATOM 5559 O O . ALA A 1 754 ? -24.685 -11.923 46.642 1.00 83.19 754 ALA A O 1
ATOM 5560 N N . PRO A 1 755 ? -23.261 -10.176 46.591 1.00 89.19 755 PRO A N 1
ATOM 5561 C CA . PRO A 1 755 ? -22.808 -8.816 46.911 1.00 89.19 755 PRO A CA 1
ATOM 5562 C C . PRO A 1 755 ? -23.416 -7.739 45.999 1.00 89.19 755 PRO A C 1
ATOM 5564 O O . PRO A 1 755 ? -23.638 -7.970 44.815 1.00 89.19 755 PRO A O 1
ATOM 5567 N N . TYR A 1 756 ? -23.667 -6.554 46.563 1.00 91.06 756 TYR A N 1
ATOM 5568 C CA . TYR A 1 756 ? -24.198 -5.401 45.831 1.00 91.06 756 TYR A CA 1
ATOM 5569 C C . TYR A 1 756 ? -23.066 -4.518 45.293 1.00 91.06 756 TYR A C 1
ATOM 5571 O O . TYR A 1 756 ? -22.189 -4.104 46.051 1.00 91.06 756 TYR A O 1
ATOM 5579 N N . PHE A 1 757 ? -23.102 -4.201 43.998 1.00 93.19 757 PHE A N 1
ATOM 5580 C CA . PHE A 1 757 ? -22.154 -3.293 43.349 1.00 93.19 757 PHE A CA 1
ATOM 5581 C C . PHE A 1 757 ? -22.792 -1.931 43.066 1.00 93.19 757 PHE A C 1
ATOM 5583 O O . PHE A 1 757 ? -23.896 -1.853 42.525 1.00 93.19 757 PHE A O 1
ATOM 5590 N N . GLN A 1 758 ? -22.088 -0.851 43.405 1.00 93.31 758 GLN A N 1
ATOM 5591 C CA . GLN A 1 758 ? -22.610 0.505 43.236 1.00 93.31 758 GLN A CA 1
ATOM 5592 C C . GLN A 1 758 ? -22.624 0.930 41.764 1.00 93.31 758 GLN A C 1
ATOM 5594 O O . GLN A 1 758 ? -21.601 0.853 41.084 1.00 93.31 758 GLN A O 1
ATOM 5599 N N . ILE A 1 759 ? -23.765 1.420 41.277 1.00 93.50 759 ILE A N 1
ATOM 5600 C CA . ILE A 1 759 ? -23.888 2.048 39.956 1.00 93.50 759 ILE A CA 1
ATOM 5601 C C . ILE A 1 759 ? -24.449 3.457 40.123 1.00 93.50 759 ILE A C 1
ATOM 5603 O O . ILE A 1 759 ? -25.588 3.624 40.551 1.00 93.50 759 ILE A O 1
ATOM 5607 N N . THR A 1 760 ? -23.676 4.462 39.721 1.00 93.00 760 THR A N 1
ATOM 5608 C CA . THR A 1 760 ? -24.077 5.872 39.754 1.00 93.00 760 THR A CA 1
ATOM 5609 C C . THR A 1 760 ? -24.350 6.366 38.342 1.00 93.00 760 THR A C 1
ATOM 5611 O O . THR A 1 760 ? -23.463 6.330 37.495 1.00 93.00 760 THR A O 1
ATOM 5614 N N . ALA A 1 761 ? -25.558 6.859 38.074 1.00 92.06 761 ALA A N 1
ATOM 5615 C CA . ALA A 1 761 ? -25.945 7.374 36.763 1.00 92.06 761 ALA A CA 1
ATOM 5616 C C . ALA A 1 761 ? -26.303 8.868 36.804 1.00 92.06 761 ALA A C 1
ATOM 5618 O O . ALA A 1 761 ? -26.987 9.344 37.715 1.00 92.06 761 ALA A O 1
ATOM 5619 N N . SER A 1 762 ? -25.866 9.594 35.778 1.00 91.12 762 SER A N 1
ATOM 5620 C CA . SER A 1 762 ? -26.061 11.030 35.593 1.00 91.12 762 SER A CA 1
ATOM 5621 C C . SER A 1 762 ? -26.384 11.329 34.129 1.00 91.12 762 SER A C 1
ATOM 5623 O O . SER A 1 762 ? -25.687 10.867 33.225 1.00 91.12 762 SER A O 1
ATOM 5625 N N . THR A 1 763 ? -27.440 12.098 33.861 1.00 90.06 763 THR A N 1
ATOM 5626 C CA . THR A 1 763 ? -27.783 12.531 32.496 1.00 90.06 763 THR A CA 1
ATOM 5627 C C . THR A 1 763 ? -28.193 14.001 32.446 1.00 90.06 763 THR A C 1
ATOM 5629 O O . THR A 1 763 ? -28.875 14.501 33.346 1.00 90.06 763 THR A O 1
ATOM 5632 N N . GLN A 1 764 ? -27.793 14.706 31.385 1.00 89.12 764 GLN A N 1
ATOM 5633 C CA . GLN A 1 764 ? -28.229 16.078 31.112 1.00 89.12 764 GLN A CA 1
ATOM 5634 C C . GLN A 1 764 ? -29.488 16.079 30.234 1.00 89.12 764 GLN A C 1
ATOM 5636 O O . GLN A 1 764 ? -30.591 16.271 30.743 1.00 89.12 764 GLN A O 1
ATOM 5641 N N . THR A 1 765 ? -29.343 15.845 28.928 1.00 91.00 765 THR A N 1
ATOM 5642 C CA . THR A 1 765 ? -30.433 15.872 27.932 1.00 91.00 765 THR A CA 1
ATOM 5643 C C . THR A 1 765 ? -30.641 14.532 27.225 1.00 91.00 765 THR A C 1
ATOM 5645 O O . THR A 1 765 ? -31.722 14.297 26.693 1.00 91.00 765 THR A O 1
ATOM 5648 N N . GLY A 1 766 ? -29.639 13.650 27.225 1.00 90.00 766 GLY A N 1
ATOM 5649 C CA . GLY A 1 766 ? -29.693 12.352 26.554 1.00 90.00 766 GLY A CA 1
ATOM 5650 C C . GLY A 1 766 ? -30.290 11.224 27.406 1.00 90.00 766 GLY A C 1
ATOM 5651 O O . GLY A 1 766 ? -30.990 11.458 28.396 1.00 90.00 766 GLY A O 1
ATOM 5652 N N . SER A 1 767 ? -30.001 9.974 27.028 1.00 92.38 767 SER A N 1
ATOM 5653 C CA . SER A 1 767 ? -30.593 8.782 27.657 1.00 92.38 767 SER A CA 1
ATOM 5654 C C . SER A 1 767 ? -29.570 7.780 28.201 1.00 92.38 767 SER A C 1
ATOM 5656 O O . SER A 1 767 ? -28.575 7.463 27.550 1.00 92.38 767 SER A O 1
ATOM 5658 N N . ILE A 1 768 ? -29.861 7.218 29.375 1.00 94.19 768 ILE A N 1
ATOM 5659 C CA . ILE A 1 768 ? -29.186 6.030 29.914 1.00 94.19 768 ILE A CA 1
ATOM 5660 C C . ILE A 1 768 ? -30.209 4.891 29.965 1.00 94.19 768 ILE A C 1
ATOM 5662 O O . ILE A 1 768 ? -31.334 5.085 30.418 1.00 94.19 768 ILE A O 1
ATOM 5666 N N . THR A 1 769 ? -29.859 3.709 29.455 1.00 94.38 769 THR A N 1
ATOM 5667 C CA . THR A 1 769 ? -30.746 2.534 29.427 1.00 94.38 769 THR A CA 1
ATOM 5668 C C . THR A 1 769 ? -30.043 1.292 29.969 1.00 94.38 769 THR A C 1
ATOM 5670 O O . THR A 1 769 ? -29.126 0.770 29.333 1.00 94.38 769 THR A O 1
ATOM 5673 N N . LEU A 1 770 ? -30.521 0.779 31.101 1.00 93.81 770 LEU A N 1
ATOM 5674 C CA . LEU A 1 770 ? -30.126 -0.503 31.681 1.00 93.81 770 LEU A CA 1
ATOM 5675 C C . LEU A 1 770 ? -31.195 -1.547 31.340 1.00 93.81 770 LEU A C 1
ATOM 5677 O O . LEU A 1 770 ? -32.339 -1.438 31.776 1.00 93.81 770 LEU A O 1
ATOM 5681 N N . ASN A 1 771 ? -30.833 -2.553 30.548 1.00 93.12 771 ASN A N 1
ATOM 5682 C CA . ASN A 1 771 ? -31.726 -3.654 30.173 1.00 93.12 771 ASN A CA 1
ATOM 5683 C C . ASN A 1 771 ? -31.450 -4.884 31.047 1.00 93.12 771 ASN A C 1
ATOM 5685 O O . ASN A 1 771 ? -30.323 -5.075 31.509 1.00 93.12 771 ASN A O 1
ATOM 5689 N N . LYS A 1 772 ? -32.450 -5.752 31.207 1.00 89.62 772 LYS A N 1
ATOM 5690 C CA . LYS A 1 772 ? -32.217 -7.132 31.647 1.00 89.62 772 LYS A CA 1
ATOM 5691 C C . LYS A 1 772 ? -31.515 -7.882 30.504 1.00 89.62 772 LYS A C 1
ATOM 5693 O O . LYS A 1 772 ? -31.863 -7.641 29.344 1.00 89.62 772 LYS A O 1
ATOM 5698 N N . LYS A 1 773 ? -30.510 -8.705 30.807 1.00 84.81 773 LYS A N 1
ATOM 5699 C CA . LYS A 1 773 ? -29.843 -9.579 29.827 1.00 84.81 773 LYS A CA 1
ATOM 5700 C C . LYS A 1 773 ? -30.497 -10.956 29.782 1.00 84.81 773 LYS A C 1
ATOM 5702 O O . LYS A 1 773 ? -30.712 -11.501 30.883 1.00 84.81 773 LYS A O 1
#

Radius of gyration: 41.58 Å; chains: 1; bounding box: 114×71×120 Å

Sequence (773 aa):
MMNEFLLLLLSMSLSGTLLALLLFLLRPLLKRNLSRAWMYYIWCIVALRMLLPFAPRQNLVGSLLADPSAAMRQLSALSAFTEDTAPAALPSDQVLNNAVSKAFPEKASGSVKDAAQKPDTLSAAVPAALDSAPPALAAEPVSAVLFTLWLATAVFLFLHKAAASRAFLRKLYAASHAVTAQEITACYASVCRELSVRRPPRLLASPETDTAMLAGMLRPAVILPAAKEPDMRSLACILRHELIHYKRKDVWFKWIFQLTACIHFFNPVSHAVCREVSRCCELACDETVVKNMTPGERKAYGSTLLNALEARGPAHINPVSASLCGNAKFIKERLDTIKMSKKKTTLIKVLTPALTAGLCFGAFYLGAWAAPADPLQEESFLSGKNAVSPVSLTAASSLMPVSSQAPTATQQAQIPAGYTALRTESVSLEAVKELQLSLSYEDVTIYPSADNTLTYIFCGNNSWNYAENEIAALSLKDGTLVLESGVWNKAWSRLSYRKWQPKIFLYLPADLSADLSASIGSGSMKSTMAVTADTVALDTASGSMTFSDVNSRSGLVVSNGSGSTKTGSLTCTKAELDNSSGSLRMNAVNASMNGIISNGSGSLTAGNITVGTTAAAASDYQCIISNASGHMETGDVTVSGSLNLSTASGPAALGQVSAAAYTVSTASGSLKLTGLNGNGSLSCASGSIKAGTLIPTGPVSMDNGSGSIRASIPENTGLEFYAAHIGPGSINAFFPIPDKKSASAQSPVQYGNAPYFQITASTQTGSITLNKK

pLDDT: mean 76.1, std 22.73, range [23.66, 98.38]

Foldseek 3Di:
DLVVVVQLLVLLLVLLLVLLVVCVVCVVVCVVQDALQLVLCLCVLSLCSNPDQDADADAPVQVCPVDPPVVVVVVVVVVVVPDDDDDDDDDDDDDDDDDDDDDDDDDDDDDDDDDDDDDDDDDDDDDDDDDDDDDDDDPPPVSVVVSVVLVVQLCCQLVVLVVLLVVVLVVFVVQKDADPDPLLVVLLVVLCVVVVPPDDAGEIEGCLDLAWAFGDQPRTYTYGHPPDDDDSLLSSLRSLLRVLCVVVSVVVVLSSLSSSCSSVVVRVSSLVSSQVSLLSSSLNSLLVSLQPDDPVSLVVSLVSVVVRVVSDDPPSQRVSCNSHDDFVVSNLSSLVSSVPNDDHDPVSVVVSVVVVVVSSVSSHNNHGDDDDDDDDDDDDDDDDDDDDDDDDDDDDDDDDDDDDDDDDDQDDDDADPQWDFPDKDKDALPQAAEEAEAEEQAAEEEDEDPHNMKIKTWIFGPSDDADPQQTFDWDADPRYIYGHHGDDDPSCVSDDSVPGHIYMYIYHHQAHAHHYHHEYHAYEHEYPHEHEYQEYAYYYAAHEYYYEEYEHAAEYEYYYHAHEYEYEEYYHQEEHYEAAAHEYYYAEYHHCAEYEAEYHAHEYEYEEYAHNVDPDDLQRHEYEHEYEAHEAEYEEYHRSHEYEAEYAAEEHEYEAYAHQEYDHEYEAYAYYYCAYEHEYEAEYAAHEHAHNEYHYPAEYEYYYEAHEYEHEYEQAAWEWEAEPEDALEEEEEPDDQDDPPDPPRPGTDIHHDDPYHYYYYYYHNYYYYYHYD

InterPro domains:
  IPR008756 Peptidase M56 [PF05569] (8-338)
  IPR025164 Toastrack DUF4097 [PF13349] (607-770)
  IPR052173 Beta-lactam antibiotic response regulator [PTHR34978] (2-425)

Organism: NCBI:txid1720294

Secondary structure (DSSP, 8-state):
-HHHHHHHHHHHHHHHHHHHHHHHHHHHHHHHHS-HHHHHHTHHHHHHHHH-----S--HHHHHHH-HHHHHHHHHHHHTTS--------------------------------------------------PPP---SHHHHHHHHHHHHHHHHHHHHHHHHHHHHHHHHHHHT-EE---HHHHHHHHHHHHHTT-SSPPEEEEETT-SS-EEE-SSS-EEEEESSSPPPHHHHHHHHHHHHHHHHHTHHHHHHHHHHHHHHTTT-HHHHHHHHHHHHHHHHHHHHHHGGG--HHHHHHHHHHHHHHHHH--TT---HHHHTTS--HHHHHHHHHHHHT--PPPHHHHHHHHHHHHHHHHHHHHSPPP--------------------------------------------PPPTTEEEEEEEEEE-TT-SEEEEEESS-EEEEEEESSSEEEEEEEEETT-PPPGGGS-EEEEETTEEEEEPP---TTGGGS-GGGT--EEEEEEESB-SSEEEEEESSSEEEESS-EEESSEEEEESSSEEE-S-EEESSEEEEEESSSEEE-SEEEEEEEEEEESSSEEEEEEEEEEEEEEEEESSSEEEEEEEEE--SSS-GGG-EEEEEESSSEEE-S-EEEEEEEEEEESSSEEEEEEEEEEEEEEEESSSEEEEEEEEEEEEEEESSSEEEEEEEEEEEEEEEEESSSEEEEEE-TTEEEEEEEEEE-SSEEEESS----TT-TTTTSPEEESEEEEEEEEEEESSSEEEEEE-